Protein AF-A0A937T3R6-F1 (afdb_monomer)

Radius of gyration: 30.83 Å; Cα contacts (8 Å, |Δi|>4): 2097; chains: 1; bounding box: 96×76×96 Å

Secondary structure (DSSP, 8-state):
----SSSHHHHHHHHHHHHHTTT-SSPPPPHHHHHHHHHHHHHHHSPPPPSSHHHHHHHHHHHHHHHHHHHTPPP-PPPBEEEEEEEEETTEEEEEEEEEEETTEEEEEEEEEESS-SSPEEEEEE---SS--TTSHHHHHHHHHHHHTT-EEEEEPPTTSTTT---HHHHHHHHHHTT--HHHHHHHHHHHHHHHHTT-TTEEEEEEEEEEETHHHHHHHHHHHH-TT---EEEES----HHHHHHHHHTT-S-S-GGG--TTGGGT--HHHHHHTTTTS-EEEE----SSSS-TTHHHHHHHHHHHHHHHTT-GGGEEE------S-SGGGHHHHHHHIIIIIHHHSPP--PPPPP-B---S--B--HHHHHHHHHHHHHHHSPP--SSHHHHHHHHHHHHHHHHHHHTGGG--PPPPEEEEEEEETTEEEEEEEEEEETTEEEEEEEEEESS--SSPEEEEEEE-SSS-TTT-HHHHHHHHHHHHTT-EEEEE--TTT---SS--GGGTTSPPS-THHHHHHHHHHHHTT--HHHHHHHHHHHHHHHHHH-TTEEEEEEEEEEETHHHHHHHHHHHH-TT---EEEES---HHHIIIIIGGG--S--S--S--TTHHHH--HHHHHHTTTTS-EEEE--SSSS-HHHHHHHHHHHHHHHHHTT-GGGEEEE-S-S-SHHHHHSS-TTTHHHHHHHHHHHSPPPPPTTEEE-TT-----SB-----S-EEEEEEETTEE-BPPSSSEEEEEEEEEE-SGGGGTT-EEEEEEEEEETTEEEEEEEEPPEE--SSEEEEEE--EEEE--EE-TTEEEEEESB-TTS-B-S--S-EEEEEEEEEEEEESSS-SS-----TT-EEEEEEEEEEEESEEEEEEE------

Sequence (887 aa):
MMFRKTCLASCVATVFVAVVNASYGQEPQTVFDYLAGRAAGMSAALPAVPDTVDAWEKQRTELVGELGTALGLPEREPMKAAVTYTKQDGDLVIEEVAYLWAGQTYASATVIRAKQTEGRQPAIVMPSGKLGHYTFLPYRKFVDSMAGQGITVLFIDDPRTGRRQAPDAGLYAAASAAGISPAGIQVFDALRALDYLLTRADVDPGKIGIAGLGAGALESYMAAALEPRFQFVVAVGGTTTYACLTRAAAAGEAPEDPAAFVAGILEFTDMDRVAACLAPRPVFIAGRAGVGEWAVDGFDHVLRTMKAAYGLHDAADRICQVPDGQSDDMTPHIPEITQWIEASVLPSLKSSDAAPAECCEVEEEPDFSILGYVQRRIADQTASLPVEPTSQTEWQAQRDETIKWLRSSYGVDGMTPPPDEVVEAIEGEGLVTERIALGIDADFRCPALLVRPAQTSQTKHAGVVLSHDDRQCAASAKIVEVTRRLATAGYWVIVPDHASVHAQSLQPLANAERPSFYGDEAAKLYGPADVVGLSPLALRVAENLAAFRHLAARPEIDAGKIVASGLGIGGVDACLAALLEDRIAGVASVDATTMRDWALNAAPGELRFFHLMPYLPSLATKTDLDCLYGALAPRPLLAVRLKDGWPRSGFEQLTTTASAIYKLQQAENALLALGPRDVTEELESATPDGVQKQLIAAARPLLPTPPQPGIVGNLEGIKSRATADSASGLIWIVAEMEGYEQEFVDGGYRLESWSFFNDNGDAQKGRLITPLLLRKQDDKYELTGVGTTRTNDGTGVQSFDFEPVQGTDTVDEGYFFGWHTGDLEGNRNPGVAEFEDAPDALMIILTADGQMTGQNPKIGDTYRIQSQYRRRYSVMAVSRKQQNQSR

Structure (mmCIF, N/CA/C/O backbone):
data_AF-A0A937T3R6-F1
#
_entry.id   AF-A0A937T3R6-F1
#
loop_
_atom_site.group_PDB
_atom_site.id
_atom_site.type_symbol
_atom_site.label_atom_id
_atom_site.label_alt_id
_atom_site.label_comp_id
_atom_site.label_asym_id
_atom_site.label_entity_id
_atom_site.label_seq_id
_atom_site.pdbx_PDB_ins_code
_atom_site.Cartn_x
_atom_site.Cartn_y
_atom_site.Cartn_z
_atom_site.occupancy
_atom_site.B_iso_or_equiv
_atom_site.auth_seq_id
_atom_site.auth_comp_id
_atom_site.auth_asym_id
_atom_site.auth_atom_id
_atom_site.pdbx_PDB_model_num
ATOM 1 N N . MET A 1 1 ? -1.499 42.780 -55.177 1.00 34.16 1 MET A N 1
ATOM 2 C CA . MET A 1 1 ? -0.570 41.697 -54.780 1.00 34.16 1 MET A CA 1
ATOM 3 C C . MET A 1 1 ? -0.384 41.836 -53.271 1.00 34.16 1 MET A C 1
ATOM 5 O O . MET A 1 1 ? -0.204 42.965 -52.849 1.00 34.16 1 MET A O 1
ATOM 9 N N . MET A 1 2 ? -0.500 40.743 -52.505 1.00 30.36 2 MET A N 1
ATOM 10 C CA . MET A 1 2 ? -0.669 40.650 -51.032 1.00 30.36 2 MET A CA 1
ATOM 11 C C . MET A 1 2 ? -2.086 40.905 -50.488 1.00 30.36 2 MET A C 1
ATOM 13 O O . MET A 1 2 ? -2.561 42.029 -50.494 1.00 30.36 2 MET A O 1
ATOM 17 N N . PHE A 1 3 ? -2.717 39.801 -50.062 1.00 25.73 3 PHE A N 1
ATOM 18 C CA . PHE A 1 3 ? -3.813 39.586 -49.091 1.00 25.73 3 PHE A CA 1
ATOM 19 C C . PHE A 1 3 ? -4.658 38.391 -49.564 1.00 25.73 3 PHE A C 1
ATOM 21 O O . PHE A 1 3 ? -5.663 38.567 -50.243 1.00 25.73 3 PHE A O 1
ATOM 28 N N . ARG A 1 4 ? -4.182 37.165 -49.281 1.00 25.78 4 ARG A N 1
ATOM 29 C CA . ARG A 1 4 ? -4.919 35.876 -49.325 1.00 25.78 4 ARG A CA 1
ATOM 30 C C . ARG A 1 4 ? -3.948 34.719 -49.021 1.00 25.78 4 ARG A C 1
ATOM 32 O O . ARG A 1 4 ? -3.501 34.059 -49.949 1.00 25.78 4 ARG A O 1
ATOM 39 N N . LYS A 1 5 ? -3.575 34.491 -47.753 1.00 27.11 5 LYS A N 1
ATOM 40 C CA . LYS A 1 5 ? -2.931 33.224 -47.312 1.00 27.11 5 LYS A CA 1
ATOM 41 C C . LYS A 1 5 ? -3.195 32.801 -45.850 1.00 27.11 5 LYS A C 1
ATOM 43 O O . LYS A 1 5 ? -2.689 31.764 -45.453 1.00 27.11 5 LYS A O 1
ATOM 48 N N . THR A 1 6 ? -4.027 33.501 -45.072 1.00 28.77 6 THR A N 1
ATOM 49 C CA . THR A 1 6 ? -4.143 33.246 -43.616 1.00 28.77 6 THR A CA 1
ATOM 50 C C . THR A 1 6 ? -5.445 32.601 -43.116 1.00 28.77 6 THR A C 1
ATOM 52 O O . THR A 1 6 ? -5.570 32.399 -41.918 1.00 28.77 6 THR A O 1
ATOM 55 N N . CYS A 1 7 ? -6.395 32.207 -43.975 1.00 25.67 7 CYS A N 1
ATOM 56 C CA . CYS A 1 7 ? -7.674 31.626 -43.505 1.00 25.67 7 CYS A CA 1
ATOM 57 C C . CYS A 1 7 ? -7.872 30.118 -43.743 1.00 25.67 7 CYS A C 1
ATOM 59 O O . CYS A 1 7 ? -8.909 29.601 -43.349 1.00 25.67 7 CYS A O 1
ATOM 61 N N . LEU A 1 8 ? -6.923 29.386 -44.343 1.00 25.42 8 LEU A N 1
ATOM 62 C CA . LEU A 1 8 ? -7.117 27.945 -44.600 1.00 25.42 8 LEU A CA 1
ATOM 63 C C . LEU A 1 8 ? -6.536 27.017 -43.514 1.00 25.42 8 LEU A C 1
ATOM 65 O O . LEU A 1 8 ? -6.979 25.882 -43.407 1.00 25.42 8 LEU A O 1
ATOM 69 N N . ALA A 1 9 ? -5.601 27.490 -42.681 1.00 28.92 9 ALA A N 1
ATOM 70 C CA . ALA A 1 9 ? -4.973 26.667 -41.637 1.00 28.92 9 ALA A CA 1
ATOM 71 C C . ALA A 1 9 ? -5.830 26.530 -40.361 1.00 28.92 9 ALA A C 1
ATOM 73 O O . ALA A 1 9 ? -5.747 25.521 -39.672 1.00 28.92 9 ALA A O 1
ATOM 74 N N . SER A 1 10 ? -6.701 27.504 -40.071 1.00 26.64 10 SER A N 1
ATOM 75 C CA . SER A 1 10 ? -7.552 27.471 -38.871 1.00 26.64 10 SER A CA 1
ATOM 76 C C . SER A 1 10 ? -8.824 26.631 -39.067 1.00 26.64 10 SER A C 1
ATOM 78 O O . SER A 1 10 ? -9.236 25.943 -38.144 1.00 26.64 10 SER A O 1
ATOM 80 N N . CYS A 1 11 ? -9.400 26.576 -40.275 1.00 24.67 11 CYS A N 1
ATOM 81 C CA . CYS A 1 11 ? -10.606 25.772 -40.530 1.00 24.67 11 CYS A CA 1
ATOM 82 C C . CYS A 1 11 ? -10.344 24.259 -40.646 1.00 24.67 11 CYS A C 1
ATOM 84 O O . CYS A 1 11 ? -11.241 23.477 -40.349 1.00 24.67 11 CYS A O 1
ATOM 86 N N . VAL A 1 12 ? -9.137 23.829 -41.037 1.00 30.02 12 VAL A N 1
ATOM 87 C CA . VAL A 1 12 ? -8.791 22.394 -41.086 1.00 30.02 12 VAL A CA 1
ATOM 88 C C . VAL A 1 12 ? -8.566 21.837 -39.675 1.00 30.02 12 VAL A C 1
ATOM 90 O O . VAL A 1 12 ? -9.001 20.725 -39.406 1.00 30.02 12 VAL A O 1
ATOM 93 N N . ALA A 1 13 ? -8.017 22.634 -38.749 1.00 30.48 13 ALA A N 1
ATOM 94 C CA . ALA A 1 13 ? -7.857 22.245 -37.345 1.00 30.48 13 ALA A CA 1
ATOM 95 C C . ALA A 1 13 ? -9.205 22.126 -36.603 1.00 30.48 13 ALA A C 1
ATOM 97 O O . ALA A 1 13 ? -9.417 21.170 -35.865 1.00 30.48 13 ALA A O 1
ATOM 98 N N . THR A 1 14 ? -10.158 23.037 -36.837 1.00 28.31 14 THR A N 1
ATOM 99 C CA . THR A 1 14 ? -11.464 22.999 -36.148 1.00 28.31 14 THR A CA 1
ATOM 100 C C . THR A 1 14 ? -12.405 21.920 -36.697 1.00 28.31 14 THR A C 1
ATOM 102 O O . THR A 1 14 ? -13.204 21.369 -35.946 1.00 28.31 14 THR A O 1
ATOM 105 N N . VAL A 1 15 ? -12.302 21.567 -37.986 1.00 27.59 15 VAL A N 1
ATOM 106 C CA . VAL A 1 15 ? -13.093 20.469 -38.573 1.00 27.59 15 VAL A CA 1
ATOM 107 C C . VAL A 1 15 ? -12.500 19.095 -38.223 1.00 27.59 15 VAL A C 1
ATOM 109 O O . VAL A 1 15 ? -13.265 18.156 -38.033 1.00 27.59 15 VAL A O 1
ATOM 112 N N . PHE A 1 16 ? -11.178 18.964 -38.033 1.00 30.75 16 PHE A N 1
ATOM 113 C CA . PHE A 1 16 ? -10.564 17.698 -37.593 1.00 30.75 16 PHE A CA 1
ATOM 114 C C . PHE A 1 16 ? -10.874 17.346 -36.130 1.00 30.75 16 PHE A C 1
ATOM 116 O O . PHE A 1 16 ? -11.165 16.187 -35.845 1.00 30.75 16 PHE A O 1
ATOM 123 N N . VAL A 1 17 ? -10.919 18.332 -35.223 1.00 30.70 17 VAL A N 1
ATOM 124 C CA . VAL A 1 17 ? -11.336 18.112 -33.820 1.00 30.70 17 VAL A CA 1
ATOM 125 C C . VAL A 1 17 ? -12.789 17.616 -33.738 1.00 30.70 17 VAL A C 1
ATOM 127 O O . VAL A 1 17 ? -13.115 16.776 -32.906 1.00 30.70 17 VAL A O 1
ATOM 130 N N . ALA A 1 18 ? -13.660 18.065 -34.647 1.00 26.59 18 ALA A N 1
ATOM 131 C CA . ALA A 1 18 ? -15.056 17.631 -34.687 1.00 26.59 18 ALA A CA 1
ATOM 132 C C . ALA A 1 18 ? -15.260 16.235 -35.313 1.00 26.59 18 ALA A C 1
ATOM 134 O O . ALA A 1 18 ? -16.222 15.555 -34.966 1.00 26.59 18 ALA A O 1
ATOM 135 N N . VAL A 1 19 ? -14.379 15.797 -36.223 1.00 29.03 19 VAL A N 1
ATOM 136 C CA . VAL A 1 19 ? -14.501 14.489 -36.897 1.00 29.03 19 VAL A CA 1
ATOM 137 C C . VAL A 1 19 ? -13.912 13.353 -36.053 1.00 29.03 19 VAL A C 1
ATOM 139 O O . VAL A 1 19 ? -14.468 12.260 -36.073 1.00 29.03 19 VAL A O 1
ATOM 142 N N . VAL A 1 20 ? -12.876 13.606 -35.244 1.00 33.78 20 VAL A N 1
ATOM 143 C CA . VAL A 1 20 ? -12.335 12.604 -34.299 1.00 33.78 20 VAL A CA 1
ATOM 144 C C . VAL A 1 20 ? -13.281 12.384 -33.108 1.00 33.78 20 VAL A C 1
ATOM 146 O O . VAL A 1 20 ? -13.500 11.242 -32.705 1.00 33.78 20 VAL A O 1
ATOM 149 N N . ASN A 1 21 ? -13.956 13.438 -32.632 1.00 29.45 21 ASN A N 1
ATOM 150 C CA . ASN A 1 21 ? -15.008 13.316 -31.612 1.00 29.45 21 ASN A CA 1
ATOM 151 C C . ASN A 1 21 ? -16.275 12.590 -32.110 1.00 29.45 21 ASN A C 1
ATOM 153 O O . ASN A 1 21 ? -17.098 12.187 -31.298 1.00 29.45 21 ASN A O 1
ATOM 157 N N . ALA A 1 22 ? -16.468 12.420 -33.424 1.00 28.36 22 ALA A N 1
ATOM 158 C CA . ALA A 1 22 ? -17.674 11.796 -33.978 1.00 28.36 22 ALA A CA 1
ATOM 159 C C . ALA A 1 22 ? -17.598 10.257 -34.067 1.00 28.36 22 ALA A C 1
ATOM 161 O O . ALA A 1 22 ? -18.633 9.609 -34.218 1.00 28.36 22 ALA A O 1
ATOM 162 N N . SER A 1 23 ? -16.402 9.667 -33.969 1.00 33.81 23 SER A N 1
ATOM 163 C CA . SER A 1 23 ? -16.189 8.208 -33.931 1.00 33.81 23 SER A CA 1
ATOM 164 C C . SER A 1 23 ? -16.153 7.625 -32.513 1.00 33.81 23 SER A C 1
ATOM 166 O O . SER A 1 23 ? -16.291 6.414 -32.355 1.00 33.81 23 SER A O 1
ATOM 168 N N . TYR A 1 24 ? -16.039 8.477 -31.493 1.00 37.44 24 TYR A N 1
ATOM 169 C CA . TYR A 1 24 ? -16.067 8.105 -30.082 1.00 37.44 24 TYR A CA 1
ATOM 170 C C . TYR A 1 24 ? -17.354 8.630 -29.443 1.00 37.44 24 TYR A C 1
ATOM 172 O O . TYR A 1 24 ? -17.482 9.805 -29.122 1.00 37.44 24 TYR A O 1
ATOM 180 N N . GLY A 1 25 ? -18.344 7.752 -29.279 1.00 32.34 25 GLY A N 1
ATOM 181 C CA . GLY A 1 25 ? -19.616 8.093 -28.632 1.00 32.34 25 GLY A CA 1
ATOM 182 C C . GLY A 1 25 ? -19.534 8.297 -27.111 1.00 32.34 25 GLY A C 1
ATOM 183 O O . GLY A 1 25 ? -20.575 8.522 -26.498 1.00 32.34 25 GLY A O 1
ATOM 184 N N . GLN A 1 26 ? -18.349 8.196 -26.499 1.00 40.09 26 GLN A N 1
ATOM 185 C CA . GLN A 1 26 ? -18.110 8.414 -25.069 1.00 40.09 26 GLN A CA 1
ATOM 186 C C . GLN A 1 26 ? -16.779 9.148 -24.853 1.00 40.09 26 GLN A C 1
ATOM 188 O O . GLN A 1 26 ? -15.839 8.958 -25.625 1.00 40.09 26 GLN A O 1
ATOM 193 N N . GLU A 1 27 ? -16.722 10.011 -23.833 1.00 45.97 27 GLU A N 1
ATOM 194 C CA . GLU A 1 27 ? -15.490 10.687 -23.402 1.00 45.97 27 GLU A CA 1
ATOM 195 C C . GLU A 1 27 ? -14.392 9.662 -23.029 1.00 45.97 27 GLU A C 1
ATOM 197 O O . GLU A 1 27 ? -14.725 8.543 -22.630 1.00 45.97 27 GLU A O 1
ATOM 202 N N . PRO A 1 28 ? -13.091 10.001 -23.155 1.00 51.44 28 PRO A N 1
ATOM 203 C CA . PRO A 1 28 ? -12.008 9.091 -22.781 1.00 51.44 28 PRO A CA 1
ATOM 204 C C . PRO A 1 28 ? -12.087 8.735 -21.288 1.00 51.44 28 PRO A C 1
ATOM 206 O O . PRO A 1 28 ? -12.054 9.637 -20.452 1.00 51.44 28 PRO A O 1
ATOM 209 N N . GLN A 1 29 ? -12.158 7.442 -20.956 1.00 64.81 29 GLN A N 1
ATOM 210 C CA . GLN A 1 29 ? -12.170 6.969 -19.566 1.00 64.81 29 GLN A CA 1
ATOM 211 C C . GLN A 1 29 ? -10.782 7.110 -18.924 1.00 64.81 29 GLN A C 1
ATOM 213 O O . GLN A 1 29 ? -9.768 6.708 -19.500 1.00 64.81 29 GLN A O 1
ATOM 218 N N . THR A 1 30 ? -10.724 7.687 -17.726 1.00 79.19 30 THR A N 1
ATOM 219 C CA . THR A 1 30 ? -9.518 7.722 -16.887 1.00 79.19 30 THR A CA 1
ATOM 220 C C . THR A 1 30 ? -9.286 6.375 -16.199 1.00 79.19 30 THR A C 1
ATOM 222 O O . THR A 1 30 ? -10.176 5.524 -16.149 1.00 79.19 30 THR A O 1
ATOM 225 N N . VAL A 1 31 ? -8.103 6.174 -15.606 1.00 82.12 31 VAL A N 1
ATOM 226 C CA . VAL A 1 31 ? -7.866 4.997 -14.745 1.00 82.12 31 VAL A CA 1
ATOM 227 C C . VAL A 1 31 ? -8.864 4.931 -13.585 1.00 82.12 31 VAL A C 1
ATOM 229 O O . VAL A 1 31 ? -9.306 3.847 -13.215 1.00 82.12 31 VAL A O 1
ATOM 232 N N . PHE A 1 32 ? -9.289 6.079 -13.053 1.00 84.88 32 PHE A N 1
ATOM 233 C CA . PHE A 1 32 ? -10.283 6.119 -11.987 1.00 84.88 32 PHE A CA 1
ATOM 234 C C . PHE A 1 32 ? -11.674 5.710 -12.469 1.00 84.88 32 PHE A C 1
ATOM 236 O O . PHE A 1 32 ? -12.356 4.982 -11.753 1.00 84.88 32 PHE A O 1
ATOM 243 N N . ASP A 1 33 ? -12.082 6.111 -13.678 1.00 85.25 33 ASP A N 1
ATOM 244 C CA . ASP A 1 33 ? -13.352 5.669 -14.272 1.00 85.25 33 ASP A CA 1
ATOM 245 C C . ASP A 1 33 ? -13.367 4.150 -14.468 1.00 85.25 33 ASP A C 1
ATOM 247 O O . ASP A 1 33 ? -14.352 3.484 -14.141 1.00 85.25 33 ASP A O 1
ATOM 251 N N . TYR A 1 34 ? -12.245 3.593 -14.933 1.00 87.19 34 TYR A N 1
ATOM 252 C CA . TYR A 1 34 ? -12.070 2.150 -15.074 1.00 87.19 34 TYR A CA 1
ATOM 253 C C . TYR A 1 34 ? -12.182 1.425 -13.724 1.00 87.19 34 TYR A C 1
ATOM 255 O O . TYR A 1 34 ? -12.971 0.484 -13.587 1.00 87.19 34 TYR A O 1
ATOM 263 N N . LEU A 1 35 ? -11.451 1.883 -12.701 1.00 89.19 35 LEU A N 1
ATOM 264 C CA . LEU A 1 35 ? -11.515 1.302 -11.357 1.00 89.19 35 LEU A CA 1
ATOM 265 C C . LEU A 1 35 ? -12.920 1.434 -10.753 1.00 89.19 35 LEU A C 1
ATOM 267 O O . LEU A 1 35 ? -13.420 0.479 -10.160 1.00 89.19 35 LEU A O 1
ATOM 271 N N . ALA A 1 36 ? -13.597 2.569 -10.953 1.00 89.94 36 ALA A N 1
ATOM 272 C CA . ALA A 1 36 ? -14.969 2.795 -10.503 1.00 89.94 36 ALA A CA 1
ATOM 273 C C . ALA A 1 36 ? -15.968 1.843 -11.176 1.00 89.94 36 ALA A C 1
ATOM 275 O O . ALA A 1 36 ? -16.817 1.262 -10.493 1.00 89.94 36 ALA A O 1
ATOM 276 N N . GLY A 1 37 ? -15.854 1.641 -12.492 1.00 90.69 37 GLY A N 1
ATOM 277 C CA . GLY A 1 37 ? -16.663 0.673 -13.234 1.00 90.69 37 GLY A CA 1
ATOM 278 C C . GLY A 1 37 ? -16.458 -0.754 -12.723 1.00 90.69 37 GLY A C 1
ATOM 279 O O . GLY A 1 37 ? -17.429 -1.466 -12.451 1.00 90.69 37 GLY A O 1
ATOM 280 N N . ARG A 1 38 ? -15.197 -1.144 -12.496 1.00 91.31 38 ARG A N 1
ATOM 281 C CA . ARG A 1 38 ? -14.837 -2.452 -11.936 1.00 91.31 38 ARG A CA 1
ATOM 282 C C . ARG A 1 38 ? -15.390 -2.641 -10.522 1.00 91.31 38 ARG A C 1
ATOM 284 O O . ARG A 1 38 ? -16.037 -3.652 -10.258 1.00 91.31 38 ARG A O 1
ATOM 291 N N . ALA A 1 39 ? -15.217 -1.654 -9.643 1.00 93.75 39 ALA A N 1
ATOM 292 C CA . ALA A 1 39 ? -15.719 -1.689 -8.271 1.00 93.75 39 ALA A CA 1
ATOM 293 C C . ALA A 1 39 ? -17.248 -1.810 -8.216 1.00 93.75 39 ALA A C 1
ATOM 295 O O . ALA A 1 39 ? -17.782 -2.606 -7.443 1.00 93.75 39 ALA A O 1
ATOM 296 N N . ALA A 1 40 ? -17.960 -1.071 -9.073 1.00 93.75 40 ALA A N 1
ATOM 297 C CA . ALA A 1 40 ? -19.410 -1.173 -9.191 1.00 93.75 40 ALA A CA 1
ATOM 298 C C . ALA A 1 40 ? -19.854 -2.572 -9.652 1.00 93.75 40 ALA A C 1
ATOM 300 O O . ALA A 1 40 ? -20.796 -3.128 -9.087 1.00 93.75 40 ALA A O 1
ATOM 301 N N . GLY A 1 41 ? -19.164 -3.156 -10.637 1.00 94.06 41 GLY A N 1
ATOM 302 C CA . GLY A 1 41 ? -19.430 -4.515 -11.113 1.00 94.06 41 GLY A CA 1
ATOM 303 C C . GLY A 1 41 ? -19.202 -5.580 -10.038 1.00 94.06 41 GLY A C 1
ATOM 304 O O . GLY A 1 41 ? -20.063 -6.436 -9.835 1.00 94.06 41 GLY A O 1
ATOM 305 N N . MET A 1 42 ? -18.082 -5.497 -9.312 1.00 95.38 42 MET A N 1
ATOM 306 C CA . MET A 1 42 ? -17.746 -6.424 -8.224 1.00 95.38 42 MET A CA 1
ATOM 307 C C . MET A 1 42 ? -18.749 -6.322 -7.071 1.00 95.38 42 MET A C 1
ATOM 309 O O . MET A 1 42 ? -19.342 -7.328 -6.689 1.00 95.38 42 MET A O 1
ATOM 313 N N . SER A 1 43 ? -19.034 -5.109 -6.588 1.00 95.62 43 SER A N 1
ATOM 314 C CA . SER A 1 43 ? -19.990 -4.883 -5.494 1.00 95.62 43 SER A CA 1
ATOM 315 C C . SER A 1 43 ? -21.410 -5.354 -5.846 1.00 95.62 43 SER A C 1
ATOM 317 O O . SER A 1 43 ? -22.104 -5.943 -5.015 1.00 95.62 43 SER A O 1
ATOM 319 N N . ALA A 1 44 ? -21.834 -5.193 -7.106 1.00 94.62 44 ALA A N 1
ATOM 320 C CA . ALA A 1 44 ? -23.122 -5.697 -7.587 1.00 94.62 44 ALA A CA 1
ATOM 321 C C . ALA A 1 44 ? -23.199 -7.234 -7.669 1.00 94.62 44 ALA A C 1
ATOM 323 O O . ALA A 1 44 ? -24.297 -7.788 -7.587 1.00 94.62 44 ALA A O 1
ATOM 324 N N . ALA A 1 45 ? -22.065 -7.923 -7.830 1.00 96.56 45 ALA A N 1
ATOM 325 C CA . ALA A 1 45 ? -21.992 -9.383 -7.892 1.00 96.56 45 ALA A CA 1
ATOM 326 C C . ALA A 1 45 ? -21.981 -10.056 -6.505 1.00 96.56 45 ALA A C 1
ATOM 328 O O . ALA A 1 45 ? -22.185 -11.268 -6.413 1.00 96.56 45 ALA A O 1
ATOM 329 N N . LEU A 1 46 ? -21.771 -9.288 -5.431 1.00 96.19 46 LEU A N 1
ATOM 330 C CA . LEU A 1 46 ? -21.723 -9.807 -4.066 1.00 96.19 46 LEU A CA 1
ATOM 331 C C . LEU A 1 46 ? -23.074 -10.403 -3.624 1.00 96.19 46 LEU A C 1
ATOM 333 O O . LEU A 1 46 ? -24.131 -9.809 -3.874 1.00 96.19 46 LEU A O 1
ATOM 337 N N . PRO A 1 47 ? -23.077 -11.520 -2.873 1.00 93.50 47 PRO A N 1
ATOM 338 C CA . PRO A 1 47 ? -24.308 -12.159 -2.409 1.00 93.50 47 PRO A CA 1
ATOM 339 C C . PRO A 1 47 ? -25.133 -11.211 -1.531 1.00 93.50 47 PRO A C 1
ATOM 341 O O . PRO A 1 47 ? -24.594 -10.544 -0.649 1.00 93.50 47 PRO A O 1
ATOM 344 N N . ALA A 1 48 ? -26.443 -11.124 -1.765 1.00 94.50 48 ALA A N 1
ATOM 345 C CA . ALA A 1 48 ? -27.348 -10.335 -0.926 1.00 94.50 48 ALA A CA 1
ATOM 346 C C . ALA A 1 48 ? -27.492 -10.941 0.485 1.00 94.50 48 ALA A C 1
ATOM 348 O O . ALA A 1 48 ? -27.156 -12.105 0.701 1.00 94.50 48 ALA A O 1
ATOM 349 N N . VAL A 1 49 ? -28.027 -10.162 1.434 1.00 96.06 49 VAL A N 1
ATOM 350 C CA . VAL A 1 49 ? -28.433 -10.685 2.750 1.00 96.06 49 VAL A CA 1
ATOM 351 C C . VAL A 1 49 ? -29.542 -11.732 2.542 1.00 96.06 49 VAL A C 1
ATOM 353 O O . VAL A 1 49 ? -30.519 -11.427 1.854 1.00 96.06 49 VAL A O 1
ATOM 356 N N . PRO A 1 50 ? -29.413 -12.952 3.089 1.00 96.81 50 PRO A N 1
ATOM 357 C CA . PRO A 1 50 ? -30.372 -14.030 2.900 1.00 96.81 50 PRO A CA 1
ATOM 358 C C . PRO A 1 50 ? -31.631 -13.820 3.746 1.00 96.81 50 PRO A C 1
ATOM 360 O O . PRO A 1 50 ? -31.640 -13.064 4.710 1.00 96.81 50 PRO A O 1
ATOM 363 N N . ASP A 1 51 ? -32.685 -14.572 3.435 1.00 96.44 51 ASP A N 1
ATOM 364 C CA . ASP A 1 51 ? -34.008 -14.399 4.054 1.00 96.44 51 ASP A CA 1
ATOM 365 C C . ASP A 1 51 ? -34.166 -15.071 5.436 1.00 96.44 51 ASP A C 1
ATOM 367 O O . ASP A 1 51 ? -35.257 -15.074 6.007 1.00 96.44 51 ASP A O 1
ATOM 371 N N . THR A 1 52 ? -33.113 -15.696 5.981 1.00 97.38 52 THR A N 1
ATOM 372 C CA . THR A 1 52 ? -33.179 -16.431 7.260 1.00 97.38 52 THR A CA 1
ATOM 373 C C . THR A 1 52 ? -31.985 -16.122 8.153 1.00 97.38 52 THR A C 1
ATOM 375 O O . THR A 1 52 ? -30.872 -15.943 7.656 1.00 97.38 52 THR A O 1
ATOM 378 N N . VAL A 1 53 ? -32.207 -16.137 9.472 1.00 97.62 53 VAL A N 1
ATOM 379 C CA . VAL A 1 53 ? -31.158 -15.917 10.484 1.00 97.62 53 VAL A CA 1
ATOM 380 C C . VAL A 1 53 ? -30.010 -16.914 10.327 1.00 97.62 53 VAL A C 1
ATOM 382 O O . VAL A 1 53 ? -28.862 -16.496 10.258 1.00 97.62 53 VAL A O 1
ATOM 385 N N . ASP A 1 54 ? -30.297 -18.213 10.200 1.00 97.75 54 ASP A N 1
ATOM 386 C CA . ASP A 1 54 ? -29.253 -19.247 10.115 1.00 97.75 54 ASP A CA 1
ATOM 387 C C . ASP A 1 54 ? -28.344 -19.065 8.888 1.00 97.75 54 ASP A C 1
ATOM 389 O O . ASP A 1 54 ? -27.124 -19.209 8.979 1.00 97.75 54 ASP A O 1
ATOM 393 N N . ALA A 1 55 ? -28.925 -18.719 7.732 1.00 97.75 55 ALA A N 1
ATOM 394 C CA . ALA A 1 55 ? -28.148 -18.443 6.526 1.00 97.75 55 ALA A CA 1
ATOM 395 C C . ALA A 1 55 ? -27.312 -17.162 6.668 1.00 97.75 55 ALA A C 1
ATOM 397 O O . ALA A 1 55 ? -26.174 -17.122 6.200 1.00 97.75 55 ALA A O 1
ATOM 398 N N . TRP A 1 56 ? -27.854 -16.136 7.333 1.00 97.69 56 TRP A N 1
ATOM 399 C CA . TRP A 1 56 ? -27.138 -14.891 7.588 1.00 97.69 56 TRP A CA 1
ATOM 400 C C . TRP A 1 56 ? -25.973 -15.085 8.559 1.00 97.69 56 TRP A C 1
ATOM 402 O O . TRP A 1 56 ? -24.880 -14.610 8.283 1.00 97.69 56 TRP A O 1
ATOM 412 N N . GLU A 1 57 ? -26.149 -15.830 9.652 1.00 97.56 57 GLU A N 1
ATOM 413 C CA . GLU A 1 57 ? -25.062 -16.112 10.602 1.00 97.56 57 GLU A CA 1
ATOM 414 C C . GLU A 1 57 ? -23.930 -16.925 9.956 1.00 97.56 57 GLU A C 1
ATOM 416 O O . GLU A 1 57 ? -22.751 -16.700 10.247 1.00 97.56 57 GLU A O 1
ATOM 421 N N . LYS A 1 58 ? -24.265 -17.825 9.019 1.00 97.62 58 LYS A N 1
ATOM 422 C CA . LYS A 1 58 ? -23.263 -18.521 8.206 1.00 97.62 58 LYS A CA 1
ATOM 423 C C . LYS A 1 58 ? -22.477 -17.537 7.332 1.00 97.62 58 LYS A C 1
ATOM 425 O O . LYS A 1 58 ? -21.252 -17.517 7.412 1.00 97.62 58 LYS A O 1
ATOM 430 N N . GLN A 1 59 ? -23.173 -16.704 6.555 1.00 97.38 59 GLN A N 1
ATOM 431 C CA . GLN A 1 59 ? -22.536 -15.699 5.697 1.00 97.38 59 GLN A CA 1
ATOM 432 C C . GLN A 1 59 ? -21.700 -14.701 6.510 1.00 97.38 59 GLN A C 1
ATOM 434 O O . GLN A 1 59 ? -20.588 -14.370 6.118 1.00 97.38 59 GLN A O 1
ATOM 439 N N . ARG A 1 60 ? -22.205 -14.251 7.665 1.00 97.69 60 ARG A N 1
ATOM 440 C CA . ARG A 1 60 ? -21.495 -13.374 8.603 1.00 97.69 60 ARG A CA 1
ATOM 441 C C . ARG A 1 60 ? -20.182 -14.002 9.060 1.00 97.69 60 ARG A C 1
ATOM 443 O O . ARG A 1 60 ? -19.166 -13.321 9.082 1.00 97.69 60 ARG A O 1
ATOM 450 N N . THR A 1 61 ? -20.199 -15.282 9.429 1.00 97.69 61 THR A N 1
ATOM 451 C CA . THR A 1 61 ? -18.996 -15.989 9.896 1.00 97.69 61 THR A CA 1
ATOM 452 C C . THR A 1 61 ? -17.937 -16.079 8.797 1.00 97.69 61 THR A C 1
ATOM 454 O O . THR A 1 61 ? -16.765 -15.819 9.062 1.00 97.69 61 THR A O 1
ATOM 457 N N . GLU A 1 62 ? -18.347 -16.413 7.569 1.00 97.31 62 GLU A N 1
ATOM 458 C CA . GLU A 1 62 ? -17.462 -16.468 6.396 1.00 97.31 62 GLU A CA 1
ATOM 459 C C . GLU A 1 62 ? -16.859 -15.083 6.104 1.00 97.31 62 GLU A C 1
ATOM 461 O O . GLU A 1 62 ? -15.638 -14.935 6.098 1.00 97.31 62 GLU A O 1
ATOM 466 N N . LEU A 1 63 ? -17.707 -14.052 6.013 1.00 97.38 63 LEU A N 1
ATOM 467 C CA . LEU A 1 63 ? -17.304 -12.663 5.772 1.00 97.38 63 LEU A CA 1
ATOM 468 C C . LEU A 1 63 ? -16.320 -12.151 6.829 1.00 97.38 63 LEU A C 1
ATOM 470 O O . LEU A 1 63 ? -15.309 -11.550 6.483 1.00 97.38 63 LEU A O 1
ATOM 474 N N . VAL A 1 64 ? -16.593 -12.372 8.118 1.00 97.62 64 VAL A N 1
ATOM 475 C CA . VAL A 1 64 ? -15.721 -11.910 9.211 1.00 97.62 64 VAL A CA 1
ATOM 476 C C . VAL A 1 64 ? -14.361 -12.620 9.176 1.00 97.62 64 VAL A C 1
ATOM 478 O O . VAL A 1 64 ? -13.338 -11.987 9.442 1.00 97.62 64 VAL A O 1
ATOM 481 N N . GLY A 1 65 ? -14.326 -13.907 8.813 1.00 96.88 65 GLY A N 1
ATOM 482 C CA . GLY A 1 65 ? -13.077 -14.653 8.633 1.00 96.88 65 GLY A CA 1
ATOM 483 C C . GLY A 1 65 ? -12.233 -14.131 7.465 1.00 96.88 65 GLY A C 1
ATOM 484 O O . GLY A 1 65 ? -11.020 -13.940 7.605 1.00 96.88 65 GLY A O 1
ATOM 485 N N . GLU A 1 66 ? -12.872 -13.845 6.332 1.00 96.81 66 GLU A N 1
ATOM 486 C CA . GLU A 1 66 ? -12.213 -13.263 5.158 1.00 96.81 66 GLU A CA 1
ATOM 487 C C . GLU A 1 66 ? -11.760 -11.821 5.420 1.00 96.81 66 GLU A C 1
ATOM 489 O O . GLU A 1 66 ? -10.630 -11.473 5.085 1.00 96.81 66 GLU A O 1
ATOM 494 N N . LEU A 1 67 ? -12.559 -11.020 6.135 1.00 97.12 67 LEU A N 1
ATOM 495 C CA . LEU A 1 67 ? -12.184 -9.671 6.568 1.00 97.12 67 LEU A CA 1
ATOM 496 C C . LEU A 1 67 ? -10.938 -9.692 7.462 1.00 97.12 67 LEU A C 1
ATOM 498 O O . LEU A 1 67 ? -10.009 -8.918 7.238 1.00 97.12 67 LEU A O 1
ATOM 502 N N . GLY A 1 68 ? -10.878 -10.594 8.447 1.00 96.12 68 GLY A N 1
ATOM 503 C CA . GLY A 1 68 ? -9.694 -10.750 9.299 1.00 96.12 68 GLY A CA 1
ATOM 504 C C . GLY A 1 68 ? -8.441 -11.133 8.504 1.00 96.12 68 GLY A C 1
ATOM 505 O O . GLY A 1 68 ? -7.351 -10.636 8.794 1.00 96.12 68 GLY A O 1
ATOM 506 N N . THR A 1 69 ? -8.608 -11.959 7.467 1.00 93.88 69 THR A N 1
ATOM 507 C CA . THR A 1 69 ? -7.526 -12.362 6.555 1.00 93.88 69 THR A CA 1
ATOM 508 C C . THR A 1 69 ? -7.063 -11.195 5.682 1.00 93.88 69 THR A C 1
ATOM 510 O O . THR A 1 69 ? -5.864 -10.936 5.618 1.00 93.88 69 THR A O 1
ATOM 513 N N . ALA A 1 70 ? -7.990 -10.460 5.062 1.00 93.69 70 ALA A N 1
ATOM 514 C CA . ALA A 1 70 ? -7.692 -9.312 4.202 1.00 93.69 70 ALA A CA 1
ATOM 515 C C . ALA A 1 70 ? -6.997 -8.172 4.965 1.00 93.69 70 ALA A C 1
ATOM 517 O O . ALA A 1 70 ? -6.118 -7.500 4.428 1.00 93.69 70 ALA A O 1
ATOM 518 N N . LEU A 1 71 ? -7.346 -7.980 6.241 1.00 95.12 71 LEU A N 1
ATOM 519 C CA . LEU A 1 71 ? -6.707 -6.975 7.087 1.00 95.12 71 LEU A CA 1
ATOM 520 C C . LEU A 1 71 ? -5.289 -7.376 7.530 1.00 95.12 71 LEU A C 1
ATOM 522 O O . LEU A 1 71 ? -4.481 -6.491 7.813 1.00 95.12 71 LEU A O 1
ATOM 526 N N . GLY A 1 72 ? -4.976 -8.677 7.566 1.00 94.25 72 GLY A N 1
ATOM 527 C CA . GLY A 1 72 ? -3.653 -9.193 7.934 1.00 94.25 72 GLY A CA 1
ATOM 528 C C . GLY A 1 72 ? -3.324 -9.080 9.425 1.00 94.25 72 GLY A C 1
ATOM 529 O O . GLY A 1 72 ? -2.161 -8.929 9.794 1.00 94.25 72 GLY A O 1
ATOM 530 N N . LEU A 1 73 ? -4.341 -9.107 10.290 1.00 94.75 73 LEU A N 1
ATOM 531 C CA . LEU A 1 73 ? -4.204 -8.757 11.708 1.00 94.75 73 LEU A CA 1
ATOM 532 C C . LEU A 1 73 ? -3.140 -9.613 12.436 1.00 94.75 73 LEU A C 1
ATOM 534 O O . LEU A 1 73 ? -3.116 -10.836 12.262 1.00 94.75 73 LEU A O 1
ATOM 538 N N . PRO A 1 74 ? -2.286 -9.006 13.284 1.00 94.25 74 PRO A N 1
ATOM 539 C CA . PRO A 1 74 ? -1.380 -9.741 14.163 1.00 94.25 74 PRO A CA 1
ATOM 540 C C . PRO A 1 74 ? -2.104 -10.637 15.180 1.00 94.25 74 PRO A C 1
ATOM 542 O O . PRO A 1 74 ? -3.302 -10.498 15.440 1.00 94.25 74 PRO A O 1
ATOM 545 N N . GLU A 1 75 ? -1.348 -11.529 15.825 1.00 92.56 75 GLU A N 1
ATOM 546 C CA . GLU A 1 75 ? -1.841 -12.266 16.990 1.00 92.56 75 GLU A CA 1
ATOM 547 C C . GLU A 1 75 ? -2.009 -11.325 18.196 1.00 92.56 75 GLU A C 1
ATOM 549 O O . GLU A 1 75 ? -1.179 -10.448 18.443 1.00 92.56 75 GLU A O 1
ATOM 554 N N . ARG A 1 76 ? -3.090 -11.503 18.967 1.00 94.69 76 ARG A N 1
ATOM 555 C CA . ARG A 1 76 ? -3.338 -10.726 20.188 1.00 94.69 76 ARG A CA 1
ATOM 556 C C . ARG A 1 76 ? -2.604 -11.345 21.375 1.00 94.69 76 ARG A C 1
ATOM 558 O O . ARG A 1 76 ? -3.065 -12.319 21.965 1.00 94.69 76 ARG A O 1
ATOM 565 N N . GLU A 1 77 ? -1.486 -10.740 21.750 1.00 95.12 77 GLU A N 1
ATOM 566 C CA . GLU A 1 77 ? -0.688 -11.153 22.907 1.00 95.12 77 GLU A CA 1
ATOM 567 C C . GLU A 1 77 ? -1.310 -10.713 24.253 1.00 95.12 77 GLU A C 1
ATOM 569 O O . GLU A 1 77 ? -2.071 -9.728 24.298 1.00 95.12 77 GLU A O 1
ATOM 574 N N . PRO A 1 78 ? -0.967 -11.394 25.372 1.00 95.94 78 PRO A N 1
ATOM 575 C CA . PRO A 1 78 ? -1.350 -10.967 26.717 1.00 95.94 78 PRO A CA 1
ATOM 576 C C . PRO A 1 78 ? -1.045 -9.488 26.959 1.00 95.94 78 PRO A C 1
ATOM 578 O O . PRO A 1 78 ? 0.015 -8.986 26.582 1.00 95.94 78 PRO A O 1
ATOM 581 N N . MET A 1 79 ? -1.988 -8.775 27.574 1.00 97.06 79 MET A N 1
ATOM 582 C CA . MET A 1 79 ? -1.895 -7.325 27.686 1.00 97.06 79 MET A CA 1
ATOM 583 C C . MET A 1 79 ? -0.737 -6.907 28.600 1.00 97.06 79 MET A C 1
ATOM 585 O O . MET A 1 79 ? -0.613 -7.385 29.728 1.00 97.06 79 MET A O 1
ATOM 589 N N . LYS A 1 80 ? 0.082 -5.969 28.117 1.00 97.44 80 LYS A N 1
ATOM 590 C CA . LYS A 1 80 ? 1.020 -5.193 28.934 1.00 97.44 80 LYS A CA 1
ATOM 591 C C . LYS A 1 80 ? 0.680 -3.728 28.763 1.00 97.44 80 LYS A C 1
ATOM 593 O O . LYS A 1 80 ? 0.593 -3.281 27.622 1.00 97.44 80 LYS A O 1
ATOM 598 N N . ALA A 1 81 ? 0.503 -2.980 29.841 1.00 97.38 81 ALA A N 1
ATOM 599 C CA . ALA A 1 81 ? 0.153 -1.571 29.729 1.00 97.38 81 ALA A CA 1
ATOM 600 C C . ALA A 1 81 ? 0.677 -0.742 30.899 1.00 97.38 81 ALA A C 1
ATOM 602 O O . ALA A 1 81 ? 0.859 -1.240 32.008 1.00 97.38 81 ALA A O 1
ATOM 603 N N . ALA A 1 82 ? 0.904 0.541 30.640 1.00 95.50 82 ALA A N 1
ATOM 604 C CA . ALA A 1 82 ? 1.308 1.516 31.638 1.00 95.50 82 ALA A CA 1
ATOM 605 C C . ALA A 1 82 ? 0.604 2.853 31.401 1.00 95.50 82 ALA A C 1
ATOM 607 O O . ALA A 1 82 ? 0.491 3.327 30.269 1.00 95.50 82 ALA A O 1
ATOM 608 N N . VAL A 1 83 ? 0.175 3.487 32.492 1.00 95.88 83 VAL A N 1
ATOM 609 C CA . VAL A 1 83 ? -0.207 4.902 32.482 1.00 95.88 83 VAL A CA 1
ATOM 610 C C . VAL A 1 83 ? 1.083 5.709 32.568 1.00 95.88 83 VAL A C 1
ATOM 612 O O . VAL A 1 83 ? 1.782 5.680 33.578 1.00 95.88 83 VAL A O 1
ATOM 615 N N . THR A 1 84 ? 1.419 6.403 31.488 1.00 92.94 84 THR A N 1
ATOM 616 C CA . THR A 1 84 ? 2.680 7.145 31.349 1.00 92.94 84 THR A CA 1
ATOM 617 C C . THR A 1 84 ? 2.579 8.569 31.882 1.00 92.94 84 THR A C 1
ATOM 619 O O . THR A 1 84 ? 3.575 9.152 32.307 1.00 92.94 84 THR A O 1
ATOM 622 N N . TYR A 1 85 ? 1.375 9.139 31.878 1.00 93.88 85 TYR A N 1
ATOM 623 C CA . TYR A 1 85 ? 1.110 10.474 32.393 1.00 93.88 85 TYR A CA 1
ATOM 624 C C . TYR A 1 85 ? -0.334 10.578 32.878 1.00 93.88 85 TYR A C 1
ATOM 626 O O . TYR A 1 85 ? -1.232 9.936 32.339 1.00 93.88 85 TYR A O 1
ATOM 634 N N . THR A 1 86 ? -0.572 11.404 33.894 1.00 96.12 86 THR A N 1
ATOM 635 C CA . THR A 1 86 ? -1.924 11.724 34.359 1.00 96.12 86 THR A CA 1
ATOM 636 C C . THR A 1 86 ? -2.031 13.210 34.651 1.00 96.12 86 THR A C 1
ATOM 638 O O . THR A 1 86 ? -1.197 13.781 35.358 1.00 96.12 86 THR A O 1
ATOM 641 N N . LYS A 1 87 ? -3.101 13.828 34.158 1.00 95.31 87 LYS A N 1
ATOM 642 C CA . LYS A 1 87 ? -3.458 15.218 34.426 1.00 95.31 87 LYS A CA 1
ATOM 643 C C . LYS A 1 87 ? -4.923 15.325 34.831 1.00 95.31 87 LYS A C 1
ATOM 645 O O . LYS A 1 87 ? -5.780 14.609 34.327 1.00 95.31 87 LYS A O 1
ATOM 650 N N . GLN A 1 88 ? -5.203 16.262 35.730 1.00 93.81 88 GLN A N 1
ATOM 651 C CA . GLN A 1 88 ? -6.565 16.716 36.008 1.00 93.81 88 GLN A CA 1
ATOM 652 C C . GLN A 1 88 ? -6.850 17.985 35.200 1.00 93.81 88 GLN A C 1
ATOM 654 O O . GLN A 1 88 ? -6.029 18.906 35.186 1.00 93.81 88 GLN A O 1
ATOM 659 N N . ASP A 1 89 ? -8.003 18.027 34.544 1.00 90.44 89 ASP A N 1
ATOM 660 C CA . ASP A 1 89 ? -8.479 19.160 33.754 1.00 90.44 89 ASP A CA 1
ATOM 661 C C . ASP A 1 89 ? -9.949 19.429 34.106 1.00 90.44 89 ASP A C 1
ATOM 663 O O . ASP A 1 89 ? -10.859 18.754 33.629 1.00 90.44 89 ASP A O 1
ATOM 667 N N . GLY A 1 90 ? -10.174 20.357 35.041 1.00 91.19 90 GLY A N 1
ATOM 668 C CA . GLY A 1 90 ? -11.492 20.562 35.646 1.00 91.19 90 GLY A CA 1
ATOM 669 C C . GLY A 1 90 ? -12.001 19.303 36.359 1.00 91.19 90 GLY A C 1
ATOM 670 O O . GLY A 1 90 ? -11.339 18.783 37.262 1.00 91.19 90 GLY A O 1
ATOM 671 N N . ASP A 1 91 ? -13.172 18.823 35.936 1.00 92.75 91 ASP A N 1
ATOM 672 C CA . ASP A 1 91 ? -13.812 17.602 36.446 1.00 92.75 91 ASP A CA 1
ATOM 673 C C . ASP A 1 91 ? -13.403 16.332 35.676 1.00 92.75 91 ASP A C 1
ATOM 675 O O . ASP A 1 91 ? -13.881 15.239 35.988 1.00 92.75 91 ASP A O 1
ATOM 679 N N . LEU A 1 92 ? -12.494 16.452 34.703 1.00 95.44 92 LEU A N 1
ATOM 680 C CA . LEU A 1 92 ? -11.966 15.337 33.922 1.00 95.44 92 LEU A CA 1
ATOM 681 C C . LEU A 1 92 ? -10.560 14.933 34.388 1.00 95.44 92 LEU A C 1
ATOM 683 O O . LEU A 1 92 ? -9.759 15.740 34.873 1.00 95.44 92 LEU A O 1
ATOM 687 N N . VAL A 1 93 ? -10.254 13.653 34.210 1.00 96.25 93 VAL A N 1
ATOM 688 C CA . VAL A 1 93 ? -8.926 13.057 34.335 1.00 96.25 93 VAL A CA 1
ATOM 689 C C . VAL A 1 93 ? -8.505 12.583 32.951 1.00 96.25 93 VAL A C 1
ATOM 691 O O . VAL A 1 93 ? -9.258 11.878 32.283 1.00 96.25 93 VAL A O 1
ATOM 694 N N . ILE A 1 94 ? -7.307 12.991 32.544 1.00 95.81 94 ILE A N 1
ATOM 695 C CA . ILE A 1 94 ? -6.675 12.650 31.272 1.00 95.81 94 ILE A CA 1
ATOM 696 C C . ILE A 1 94 ? -5.451 11.792 31.595 1.00 95.81 94 ILE A C 1
ATOM 698 O O . ILE A 1 94 ? -4.564 12.230 32.333 1.00 95.81 94 ILE A O 1
ATOM 702 N N . GLU A 1 95 ? -5.419 10.569 31.081 1.00 96.56 95 GLU A N 1
ATOM 703 C CA . GLU A 1 95 ? -4.346 9.591 31.264 1.00 96.56 95 GLU A CA 1
ATOM 704 C C . GLU A 1 95 ? -3.728 9.263 29.904 1.00 96.56 95 GLU A C 1
ATOM 706 O O . GLU A 1 95 ? -4.422 8.755 29.030 1.00 96.56 95 GLU A O 1
ATOM 711 N N . GLU A 1 96 ? -2.430 9.502 29.728 1.00 94.62 96 GLU A N 1
ATOM 712 C CA . GLU A 1 96 ? -1.714 8.990 28.554 1.00 94.62 96 GLU A CA 1
ATOM 713 C C . GLU A 1 96 ? -1.275 7.563 28.841 1.00 94.62 96 GLU A C 1
ATOM 715 O O . GLU A 1 96 ? -0.586 7.305 29.836 1.00 94.62 96 GLU A O 1
ATOM 720 N N . VAL A 1 97 ? -1.643 6.633 27.972 1.00 95.50 97 VAL A N 1
ATOM 721 C CA . VAL A 1 97 ? -1.404 5.205 28.159 1.00 95.50 97 VAL A CA 1
ATOM 722 C C . VAL A 1 97 ? -0.560 4.647 27.024 1.00 95.50 97 VAL A C 1
ATOM 724 O O . VAL A 1 97 ? -0.696 5.037 25.866 1.00 95.50 97 VAL A O 1
ATOM 727 N N . ALA A 1 98 ? 0.314 3.712 27.376 1.00 96.12 98 ALA A N 1
ATOM 728 C CA . ALA A 1 98 ? 1.007 2.853 26.432 1.00 96.12 98 ALA A CA 1
ATOM 729 C C . ALA A 1 98 ? 0.552 1.419 26.686 1.00 96.12 98 ALA A C 1
ATOM 731 O O . ALA A 1 98 ? 0.580 0.968 27.834 1.00 96.12 98 ALA A O 1
ATOM 732 N N . TYR A 1 99 ? 0.140 0.702 25.646 1.00 96.81 99 TYR A N 1
ATOM 733 C CA . TYR A 1 99 ? -0.247 -0.705 25.755 1.00 96.81 99 TYR A CA 1
ATOM 734 C C . TYR A 1 99 ? 0.324 -1.532 24.606 1.00 96.81 99 TYR A C 1
ATOM 736 O O . TYR A 1 99 ? 0.512 -1.028 23.499 1.00 96.81 99 TYR A O 1
ATOM 744 N N . LEU A 1 100 ? 0.643 -2.797 24.891 1.00 97.25 100 LEU A N 1
ATOM 745 C CA . LEU A 1 100 ? 1.257 -3.712 23.938 1.00 97.25 100 LEU A CA 1
ATOM 746 C C . LEU A 1 100 ? 0.315 -3.891 22.752 1.00 97.25 100 LEU A C 1
ATOM 748 O O . LEU A 1 100 ? -0.792 -4.420 22.899 1.00 97.25 100 LEU A O 1
ATOM 752 N N . TRP A 1 101 ? 0.783 -3.468 21.587 1.00 96.31 101 TRP A N 1
ATOM 753 C CA . TRP A 1 101 ? 0.086 -3.625 20.327 1.00 96.31 101 TRP A CA 1
ATOM 754 C C . TRP A 1 101 ? 0.336 -5.040 19.793 1.00 96.31 101 TRP A C 1
ATOM 756 O O . TRP A 1 101 ? -0.561 -5.872 19.901 1.00 96.31 101 TRP A O 1
ATOM 766 N N . ALA A 1 102 ? 1.561 -5.339 19.339 1.00 95.81 102 ALA A N 1
ATOM 767 C CA . ALA A 1 102 ? 2.039 -6.678 18.961 1.00 95.81 102 ALA A CA 1
ATOM 768 C C . ALA A 1 102 ? 3.570 -6.704 18.804 1.00 95.81 102 ALA A C 1
ATOM 770 O O . ALA A 1 102 ? 4.182 -5.685 18.482 1.00 95.81 102 ALA A O 1
ATOM 771 N N . GLY A 1 103 ? 4.197 -7.871 18.969 1.00 91.00 103 GLY A N 1
ATOM 772 C CA . GLY A 1 103 ? 5.596 -8.131 18.617 1.00 91.00 103 GLY A CA 1
ATOM 773 C C . GLY A 1 103 ? 6.575 -7.145 19.253 1.00 91.00 103 GLY A C 1
ATOM 774 O O . GLY A 1 103 ? 7.474 -6.659 18.565 1.00 91.00 103 GLY A O 1
ATOM 775 N N . GLN A 1 104 ? 6.357 -6.831 20.538 1.00 91.06 104 GLN A N 1
ATOM 776 C CA . GLN A 1 104 ? 7.089 -5.842 21.355 1.00 91.06 104 GLN A CA 1
ATOM 777 C C . GLN A 1 104 ? 6.818 -4.361 21.031 1.00 91.06 104 GLN A C 1
ATOM 779 O O . GLN A 1 104 ? 7.318 -3.492 21.738 1.00 91.06 104 GLN A O 1
ATOM 784 N N . THR A 1 105 ? 5.998 -4.057 20.026 1.00 95.62 105 THR A N 1
ATOM 785 C CA . THR A 1 105 ? 5.579 -2.685 19.716 1.00 95.62 105 THR A CA 1
ATOM 786 C C . THR A 1 105 ? 4.331 -2.303 20.506 1.00 95.62 105 THR A C 1
ATOM 788 O O . THR A 1 105 ? 3.438 -3.121 20.730 1.00 95.62 105 THR A O 1
ATOM 791 N N . TYR A 1 106 ? 4.262 -1.043 20.920 1.00 95.88 106 TYR A N 1
ATOM 792 C CA . TYR A 1 106 ? 3.214 -0.447 21.736 1.00 95.88 106 TYR A CA 1
ATOM 793 C C . TYR A 1 106 ? 2.424 0.597 20.945 1.00 95.88 106 TYR A C 1
ATOM 795 O O . TYR A 1 106 ? 2.965 1.316 20.106 1.00 95.88 106 TYR A O 1
ATOM 803 N N . ALA A 1 107 ? 1.137 0.711 21.257 1.00 94.31 107 ALA A N 1
ATOM 804 C CA . ALA A 1 107 ? 0.305 1.825 20.827 1.00 94.31 107 ALA A CA 1
ATOM 805 C C . ALA A 1 107 ? 0.251 2.888 21.931 1.00 94.31 107 ALA A C 1
ATOM 807 O O . ALA A 1 107 ? 0.317 2.567 23.123 1.00 94.31 107 ALA A O 1
ATOM 808 N N . SER A 1 108 ? 0.123 4.150 21.524 1.00 92.69 108 SER A N 1
ATOM 809 C CA . SER A 1 108 ? -0.172 5.269 22.415 1.00 92.69 108 SER A CA 1
ATOM 810 C C . SER A 1 108 ? -1.636 5.682 22.281 1.00 92.69 108 SER A C 1
ATOM 812 O O . SER A 1 108 ? -2.228 5.613 21.201 1.00 92.69 108 SER A O 1
ATOM 814 N N . ALA A 1 109 ? -2.240 6.055 23.404 1.00 94.31 109 ALA A N 1
ATOM 815 C CA . ALA A 1 109 ? -3.615 6.524 23.459 1.00 94.31 109 ALA A CA 1
ATOM 816 C C . ALA A 1 109 ? -3.830 7.420 24.677 1.00 94.31 109 ALA A C 1
ATOM 818 O O . ALA A 1 109 ? -3.079 7.358 25.654 1.00 94.31 109 ALA A O 1
ATOM 819 N N . THR A 1 110 ? -4.933 8.156 24.662 1.00 95.06 110 THR A N 1
ATOM 820 C CA . THR A 1 110 ? -5.377 8.971 25.787 1.00 95.06 110 THR A CA 1
ATOM 821 C C . THR A 1 110 ? -6.697 8.437 26.329 1.00 95.06 110 THR A C 1
ATOM 823 O O . THR A 1 110 ? -7.674 8.290 25.595 1.00 95.06 110 THR A O 1
ATOM 826 N N . VAL A 1 111 ? -6.758 8.175 27.634 1.00 97.12 111 VAL A N 1
ATOM 827 C CA . VAL A 1 111 ? -7.996 7.863 28.355 1.00 97.12 111 VAL A CA 1
ATOM 828 C C . VAL A 1 111 ? -8.516 9.129 29.029 1.00 97.12 111 VAL A C 1
ATOM 830 O O . VAL A 1 111 ? -7.819 9.749 29.830 1.00 97.12 111 VAL A O 1
ATOM 833 N N . ILE A 1 112 ? -9.758 9.501 28.728 1.00 96.44 112 ILE A N 1
ATOM 834 C CA . ILE A 1 112 ? -10.458 10.646 29.305 1.00 96.44 112 ILE A CA 1
ATOM 835 C C . ILE A 1 112 ? -11.670 10.126 30.076 1.00 96.44 112 ILE A C 1
ATOM 837 O O . ILE A 1 112 ? -12.515 9.412 29.536 1.00 96.44 112 ILE A O 1
ATOM 841 N N . ARG A 1 113 ? -11.763 10.485 31.356 1.00 96.12 113 ARG A N 1
ATOM 842 C CA . ARG A 1 113 ? -12.837 10.038 32.256 1.00 96.12 113 ARG A CA 1
ATOM 843 C C . ARG A 1 113 ? -13.182 11.105 33.286 1.00 96.12 113 ARG A C 1
ATOM 845 O O . ARG A 1 113 ? -12.350 11.955 33.599 1.00 96.12 113 ARG A O 1
ATOM 852 N N . ALA A 1 114 ? -14.376 11.045 33.864 1.00 95.31 114 ALA A N 1
ATOM 853 C CA . ALA A 1 114 ? -14.729 11.900 34.994 1.00 95.31 114 ALA A CA 1
ATOM 854 C C . ALA A 1 114 ? -13.864 11.594 36.236 1.00 95.31 114 ALA A C 1
ATOM 856 O O . ALA A 1 114 ? -13.446 10.459 36.488 1.00 95.31 114 ALA A O 1
ATOM 857 N N . LYS A 1 115 ? -13.590 12.627 37.039 1.00 89.56 115 LYS A N 1
ATOM 858 C CA . LYS A 1 115 ? -12.741 12.553 38.239 1.00 89.56 115 LYS A CA 1
ATOM 859 C C . LYS A 1 115 ? -13.328 11.690 39.348 1.00 89.56 115 LYS A C 1
ATOM 861 O O . LYS A 1 115 ? -12.576 11.023 40.060 1.00 89.56 115 LYS A O 1
ATOM 866 N N . GLN A 1 116 ? -14.642 11.743 39.528 1.00 80.38 116 GLN A N 1
ATOM 867 C CA . GLN A 1 116 ? -15.358 10.947 40.515 1.00 80.38 116 GLN A CA 1
ATOM 868 C C . GLN A 1 116 ? -16.528 10.251 39.841 1.00 80.38 116 GLN A C 1
ATOM 870 O O . GLN A 1 116 ? -17.426 10.906 39.323 1.00 80.38 116 GLN A O 1
ATOM 875 N N . THR A 1 117 ? -16.515 8.926 39.883 1.00 76.88 117 THR A N 1
ATOM 876 C CA . THR A 1 117 ? -17.595 8.089 39.374 1.00 76.88 117 THR A CA 1
ATOM 877 C C . THR A 1 117 ? -17.876 6.975 40.373 1.00 76.88 117 THR A C 1
ATOM 879 O O . THR A 1 117 ? -16.950 6.418 40.967 1.00 76.88 117 THR A O 1
ATOM 882 N N . GLU A 1 118 ? -19.150 6.651 40.586 1.00 79.81 118 GLU A N 1
ATOM 883 C CA . GLU A 1 118 ? -19.535 5.498 41.400 1.00 79.81 118 GLU A CA 1
ATOM 884 C C . GLU A 1 118 ? -19.574 4.235 40.534 1.00 79.81 118 GLU A C 1
ATOM 886 O O . GLU A 1 118 ? -20.232 4.200 39.496 1.00 79.81 118 GLU A O 1
ATOM 891 N N . GLY A 1 119 ? -18.886 3.181 40.978 1.00 86.94 119 GLY A N 1
ATOM 892 C CA . GLY A 1 119 ? -18.872 1.889 40.292 1.00 86.94 119 GLY A CA 1
ATOM 893 C C . GLY A 1 119 ? -18.106 1.885 38.965 1.00 86.94 119 GLY A C 1
ATOM 894 O O . GLY A 1 119 ? -17.341 2.798 38.650 1.00 86.94 119 GLY A O 1
ATOM 895 N N . ARG A 1 120 ? -18.297 0.810 38.195 1.00 94.06 120 ARG A N 1
ATOM 896 C CA . ARG A 1 120 ? -17.700 0.622 36.866 1.00 94.06 120 ARG A CA 1
ATOM 897 C C . ARG A 1 120 ? -18.459 1.421 35.812 1.00 94.06 120 ARG A C 1
ATOM 899 O O . ARG A 1 120 ? -19.688 1.388 35.791 1.00 94.06 120 ARG A O 1
ATOM 906 N N . GLN A 1 121 ? -17.727 2.105 34.944 1.00 95.75 121 GLN A N 1
ATOM 907 C CA . GLN A 1 121 ? -18.286 3.005 33.940 1.00 95.75 121 GLN A CA 1
ATOM 908 C C . GLN A 1 121 ? -18.420 2.331 32.569 1.00 95.75 121 GLN A C 1
ATOM 910 O O . GLN A 1 121 ? -17.575 1.506 32.214 1.00 95.75 121 GLN A O 1
ATOM 915 N N . PRO A 1 122 ? -19.439 2.685 31.765 1.00 97.50 122 PRO A N 1
ATOM 916 C CA . PRO A 1 122 ? -19.416 2.383 30.337 1.00 97.50 122 PRO A CA 1
ATOM 917 C C . PRO A 1 122 ? -18.201 3.044 29.673 1.00 97.50 122 PRO A C 1
ATOM 919 O O . PRO A 1 122 ? -17.670 4.038 30.178 1.00 97.50 122 PRO A O 1
ATOM 922 N N . ALA A 1 123 ? -17.774 2.513 28.530 1.00 98.38 123 ALA A N 1
ATOM 923 C CA . ALA A 1 123 ? -16.634 3.063 27.811 1.00 98.38 123 ALA A CA 1
ATOM 924 C C . ALA A 1 123 ? -16.831 3.102 26.293 1.00 98.38 123 ALA A C 1
ATOM 926 O O . ALA A 1 123 ? -17.629 2.351 25.735 1.00 98.38 123 ALA A O 1
ATOM 927 N N . ILE A 1 124 ? -16.084 3.978 25.627 1.00 98.44 124 ILE A N 1
ATOM 928 C CA . ILE A 1 124 ? -16.031 4.108 24.171 1.00 98.44 124 ILE A CA 1
ATOM 929 C C . ILE A 1 124 ? -14.568 4.053 23.731 1.00 98.44 124 ILE A C 1
ATOM 931 O O . ILE A 1 124 ? -13.745 4.840 24.199 1.00 98.44 124 ILE A O 1
ATOM 935 N N . VAL A 1 125 ? -14.256 3.137 22.815 1.00 98.44 125 VAL A N 1
ATOM 936 C CA . VAL A 1 125 ? -13.018 3.180 22.027 1.00 98.44 125 VAL A CA 1
ATOM 937 C C . VAL A 1 125 ? -13.222 4.136 20.860 1.00 98.44 125 VAL A C 1
ATOM 939 O O . VAL A 1 125 ? -14.264 4.105 20.206 1.00 98.44 125 VAL A O 1
ATOM 942 N N . MET A 1 126 ? -12.236 4.982 20.595 1.00 94.50 126 MET A N 1
ATOM 943 C CA . MET A 1 126 ? -12.319 6.003 19.565 1.00 94.50 126 MET A CA 1
ATOM 944 C C . MET A 1 126 ? -11.094 5.931 18.645 1.00 94.50 126 MET A C 1
ATOM 946 O O . MET A 1 126 ? -10.039 6.468 19.002 1.00 94.50 126 MET A O 1
ATOM 950 N N . PRO A 1 127 ? -11.199 5.241 17.491 1.00 91.31 127 PRO A N 1
ATOM 951 C CA . PRO A 1 127 ? -10.211 5.360 16.425 1.00 91.31 127 PRO A CA 1
ATOM 952 C C . PRO A 1 127 ? -10.072 6.811 15.952 1.00 91.31 127 PRO A C 1
ATOM 954 O O . PRO A 1 127 ? -11.054 7.553 15.875 1.00 91.31 127 PRO A O 1
ATOM 957 N N . SER A 1 128 ? -8.848 7.210 15.614 1.00 78.94 128 SER A N 1
ATOM 958 C CA . SER A 1 128 ? -8.533 8.571 15.171 1.00 78.94 128 SER A CA 1
ATOM 959 C C . SER A 1 128 ? -8.953 8.864 13.730 1.00 78.94 128 SER A C 1
ATOM 961 O O . SER A 1 128 ? -9.148 10.037 13.391 1.00 78.94 128 SER A O 1
ATOM 963 N N . GLY A 1 129 ? -9.114 7.843 12.880 1.00 76.69 129 GLY A N 1
ATOM 964 C CA . GLY A 1 129 ? -9.227 8.042 11.438 1.00 76.69 129 GLY A CA 1
ATOM 965 C C . GLY A 1 129 ? -7.916 8.599 10.875 1.00 76.69 129 GLY A C 1
ATOM 966 O O . GLY A 1 129 ? -6.857 8.014 11.075 1.00 76.69 129 GLY A O 1
ATOM 967 N N . LYS A 1 130 ? -7.968 9.761 10.207 1.00 68.38 130 LYS A N 1
ATOM 968 C CA . LYS A 1 130 ? -6.784 10.439 9.643 1.00 68.38 130 LYS A CA 1
ATOM 969 C C . LYS A 1 130 ? -6.200 11.469 10.619 1.00 68.38 130 LYS A C 1
ATOM 971 O O . LYS A 1 130 ? -6.877 12.432 10.976 1.00 68.38 130 LYS A O 1
ATOM 976 N N . LEU A 1 131 ? -4.917 11.313 10.971 1.00 56.94 131 LEU A N 1
ATOM 977 C CA . LEU A 1 131 ? -4.049 12.316 11.626 1.00 56.94 131 LEU A CA 1
ATOM 978 C C . LEU A 1 131 ? -4.562 12.864 12.975 1.00 56.94 131 LEU A C 1
ATOM 980 O O . LEU A 1 131 ? -4.213 13.974 13.389 1.00 56.94 131 LEU A O 1
ATOM 984 N N . GLY A 1 132 ? -5.395 12.094 13.672 1.00 62.06 132 GLY A N 1
ATOM 985 C CA . GLY A 1 132 ? -6.049 12.530 14.900 1.00 62.06 132 GLY A CA 1
ATOM 986 C C . GLY A 1 132 ? -5.201 12.340 16.160 1.00 62.06 132 GLY A C 1
ATOM 987 O O . GLY A 1 132 ? -4.630 11.279 16.393 1.00 62.06 132 GLY A O 1
ATOM 988 N N . HIS A 1 133 ? -5.227 13.360 17.015 1.00 67.00 133 HIS A N 1
ATOM 989 C CA . HIS A 1 133 ? -4.967 13.293 18.457 1.00 67.00 133 HIS A CA 1
ATOM 990 C C . HIS A 1 133 ? -6.233 13.801 19.167 1.00 67.00 133 HIS A C 1
ATOM 992 O O . HIS A 1 133 ? -6.980 14.584 18.573 1.00 67.00 133 HIS A O 1
ATOM 998 N N . TYR A 1 134 ? -6.498 13.435 20.425 1.00 69.94 134 TYR A N 1
ATOM 999 C CA . TYR A 1 134 ? -7.769 13.794 21.088 1.00 69.94 134 TYR A CA 1
ATOM 1000 C C . TYR A 1 134 ? -8.014 15.317 21.183 1.00 69.94 134 TYR A C 1
ATOM 1002 O O . TYR A 1 134 ? -9.145 15.774 21.354 1.00 69.94 134 TYR A O 1
ATOM 1010 N N . THR A 1 135 ? -6.952 16.127 21.084 1.00 71.06 135 THR A N 1
ATOM 1011 C CA . THR A 1 135 ? -7.021 17.600 21.054 1.00 71.06 135 THR A CA 1
ATOM 1012 C C . THR A 1 135 ? -7.507 18.162 19.720 1.00 71.06 135 THR A C 1
ATOM 1014 O O . THR A 1 135 ? -7.700 19.374 19.606 1.00 71.06 135 THR A O 1
ATOM 1017 N N . PHE A 1 136 ? -7.693 17.320 18.705 1.00 74.50 136 PHE A N 1
ATOM 1018 C CA . PHE A 1 136 ? -8.238 17.722 17.421 1.00 74.50 136 PHE A CA 1
ATOM 1019 C C . PHE A 1 136 ? -9.687 18.195 17.600 1.00 74.50 136 PHE A C 1
ATOM 1021 O O . PHE A 1 136 ? -10.526 17.502 18.182 1.00 74.50 136 PHE A O 1
ATOM 1028 N N . LEU A 1 137 ? -9.966 19.422 17.145 1.00 72.81 137 LEU A N 1
ATOM 1029 C CA . LEU A 1 137 ? -11.221 20.131 17.422 1.00 72.81 137 LEU A CA 1
ATOM 1030 C C . LEU A 1 137 ? -12.493 19.333 17.060 1.00 72.81 137 LEU A C 1
ATOM 1032 O O . LEU A 1 137 ? -13.411 19.366 17.884 1.00 72.81 137 LEU A O 1
ATOM 1036 N N . PRO A 1 138 ? -12.543 18.585 15.934 1.00 77.12 138 PRO A N 1
ATOM 1037 C CA . PRO A 1 138 ? -13.687 17.736 15.568 1.00 77.12 138 PRO A CA 1
ATOM 1038 C C . PRO A 1 138 ? -14.057 16.634 16.572 1.00 77.12 138 PRO A C 1
ATOM 1040 O O . PRO A 1 138 ? -15.190 16.153 16.577 1.00 77.12 138 PRO A O 1
ATOM 1043 N N . TYR A 1 139 ? -13.117 16.223 17.429 1.00 81.94 139 TYR A N 1
ATOM 1044 C CA . TYR A 1 139 ? -13.325 15.165 18.421 1.00 81.94 139 TYR A CA 1
ATOM 1045 C C . TYR A 1 139 ? -13.432 15.698 19.844 1.00 81.94 139 TYR A C 1
ATOM 1047 O O . TYR A 1 139 ? -14.225 15.192 20.638 1.00 81.94 139 TYR A O 1
ATOM 1055 N N . ARG A 1 140 ? -12.653 16.734 20.181 1.00 85.88 140 ARG A N 1
ATOM 1056 C CA . ARG A 1 140 ? -12.440 17.167 21.569 1.00 85.88 140 ARG A CA 1
ATOM 1057 C C . ARG A 1 140 ? -13.740 17.420 22.330 1.00 85.88 140 ARG A C 1
ATOM 1059 O O . ARG A 1 140 ? -13.890 16.947 23.451 1.00 85.88 140 ARG A O 1
ATOM 1066 N N . LYS A 1 141 ? -14.692 18.139 21.729 1.00 89.12 141 LYS A N 1
ATOM 1067 C CA . LYS A 1 141 ? -15.972 18.452 22.389 1.00 89.12 141 LYS A CA 1
ATOM 1068 C C . LYS A 1 141 ? -16.820 17.208 22.629 1.00 89.12 141 LYS A C 1
ATOM 1070 O O . LYS A 1 141 ? -17.463 17.113 23.670 1.00 89.12 141 LYS A O 1
ATOM 1075 N N . PHE A 1 142 ? -16.814 16.273 21.683 1.00 90.25 142 PHE A N 1
ATOM 1076 C CA . PHE A 1 142 ? -17.512 15.001 21.827 1.00 90.25 142 PHE A CA 1
ATOM 1077 C C . PHE A 1 142 ? -16.894 14.176 22.961 1.00 90.25 142 PHE A C 1
ATOM 1079 O O . PHE A 1 142 ? -17.610 13.777 23.877 1.00 90.25 142 PHE A O 1
ATOM 1086 N N . VAL A 1 143 ? -15.568 14.014 22.953 1.00 92.38 143 VAL A N 1
ATOM 1087 C CA . VAL A 1 143 ? -14.812 13.287 23.986 1.00 92.38 143 VAL A CA 1
ATOM 1088 C C . VAL A 1 143 ? -15.076 13.869 25.377 1.00 92.38 143 VAL A C 1
ATOM 1090 O O . VAL A 1 143 ? -15.460 13.134 26.286 1.00 92.38 143 VAL A O 1
ATOM 1093 N N . ASP A 1 144 ? -14.937 15.188 25.536 1.00 92.56 144 ASP A N 1
ATOM 1094 C CA . ASP A 1 144 ? -15.159 15.869 26.816 1.00 92.56 144 ASP A CA 1
ATOM 1095 C C . ASP A 1 144 ? -16.618 15.729 27.288 1.00 92.56 144 ASP A C 1
ATOM 1097 O O . ASP A 1 144 ? -16.864 15.531 28.479 1.00 92.56 144 ASP A O 1
ATOM 1101 N N . SER A 1 145 ? -17.590 15.786 26.366 1.00 93.62 145 SER A N 1
ATOM 1102 C CA . SER A 1 145 ? -19.011 15.615 26.689 1.00 93.62 145 SER A CA 1
ATOM 1103 C C . SER A 1 145 ? -19.335 14.197 27.161 1.00 93.62 145 SER A C 1
ATOM 1105 O O . SER A 1 145 ? -20.029 14.046 28.164 1.00 93.62 145 SER A O 1
ATOM 1107 N N . MET A 1 146 ? -18.838 13.162 26.473 1.00 95.19 146 MET A N 1
ATOM 1108 C CA . MET A 1 146 ? -19.047 11.763 26.877 1.00 95.19 146 MET A CA 1
ATOM 1109 C C . MET A 1 146 ? -18.392 11.487 28.238 1.00 95.19 146 MET A C 1
ATOM 1111 O O . MET A 1 146 ? -19.029 10.946 29.143 1.00 95.19 146 MET A O 1
ATOM 1115 N N . ALA A 1 147 ? -17.147 11.939 28.422 1.00 95.12 147 ALA A N 1
ATOM 1116 C CA . ALA A 1 147 ? -16.425 11.790 29.682 1.00 95.12 147 ALA A CA 1
ATOM 1117 C C . ALA A 1 147 ? -17.119 12.512 30.844 1.00 95.12 147 ALA A C 1
ATOM 1119 O O . ALA A 1 147 ? -17.229 11.951 31.935 1.00 95.12 147 ALA A O 1
ATOM 1120 N N . GLY A 1 148 ? -17.647 13.718 30.608 1.00 93.50 148 GLY A N 1
ATOM 1121 C CA . GLY A 1 148 ? -18.432 14.471 31.589 1.00 93.50 148 GLY A CA 1
ATOM 1122 C C . GLY A 1 148 ? -19.752 13.799 31.987 1.00 93.50 148 GLY A C 1
ATOM 1123 O O . GLY A 1 148 ? -20.242 14.036 33.088 1.00 93.50 148 GLY A O 1
ATOM 1124 N N . GLN A 1 149 ? -20.300 12.928 31.135 1.00 92.06 149 GLN A N 1
ATOM 1125 C CA . GLN A 1 149 ? -21.493 12.112 31.410 1.00 92.06 149 GLN A CA 1
ATOM 1126 C C . GLN A 1 149 ? -21.166 10.784 32.119 1.00 92.06 149 GLN A C 1
ATOM 1128 O O . GLN A 1 149 ? -22.060 9.980 32.371 1.00 92.06 149 GLN A O 1
ATOM 1133 N N . GLY A 1 150 ? -19.897 10.544 32.468 1.00 94.12 150 GLY A N 1
ATOM 1134 C CA . GLY A 1 150 ? -19.460 9.309 33.121 1.00 94.12 150 GLY A CA 1
ATOM 1135 C C . GLY A 1 150 ? -19.167 8.159 32.154 1.00 94.12 150 GLY A C 1
ATOM 1136 O O . GLY A 1 150 ? -19.096 7.014 32.584 1.00 94.12 150 GLY A O 1
ATOM 1137 N N . ILE A 1 151 ? -18.978 8.434 30.860 1.00 96.44 151 ILE A N 1
ATOM 1138 C CA . ILE A 1 151 ? -18.533 7.437 29.878 1.00 96.44 151 ILE A CA 1
ATOM 1139 C C . ILE A 1 151 ? -17.023 7.583 29.682 1.00 96.44 151 ILE A C 1
ATOM 1141 O O . ILE A 1 151 ? -16.555 8.604 29.191 1.00 96.44 151 ILE A O 1
ATOM 1145 N N . THR A 1 152 ? -16.242 6.563 30.033 1.00 97.88 152 THR A N 1
ATOM 1146 C CA . THR A 1 152 ? -14.788 6.575 29.808 1.00 97.88 152 THR A CA 1
ATOM 1147 C C . THR A 1 152 ? -14.490 6.524 28.310 1.00 97.88 152 THR A C 1
ATOM 1149 O O . THR A 1 152 ? -14.917 5.600 27.626 1.00 97.88 152 THR A O 1
ATOM 1152 N N . VAL A 1 153 ? -13.721 7.474 27.784 1.00 97.56 153 VAL A N 1
ATOM 1153 C CA . VAL A 1 153 ? -13.315 7.479 26.372 1.00 97.56 153 VAL A CA 1
ATOM 1154 C C . VAL A 1 153 ? -11.836 7.137 26.268 1.00 97.56 153 VAL A C 1
ATOM 1156 O O . VAL A 1 153 ? -11.017 7.767 26.928 1.00 97.56 153 VAL A O 1
ATOM 1159 N N . LEU A 1 154 ? -11.489 6.162 25.431 1.00 97.62 154 LEU A N 1
ATOM 1160 C CA . LEU A 1 154 ? -10.113 5.889 25.022 1.00 97.62 154 LEU A CA 1
ATOM 1161 C C . LEU A 1 154 ? -9.943 6.337 23.573 1.00 97.62 154 LEU A C 1
ATOM 1163 O O . LEU A 1 154 ? -10.490 5.713 22.666 1.00 97.62 154 LEU A O 1
ATOM 1167 N N . PHE A 1 155 ? -9.182 7.407 23.370 1.00 94.94 155 PHE A N 1
ATOM 1168 C CA . PHE A 1 155 ? -8.838 7.944 22.059 1.00 94.94 155 PHE A CA 1
ATOM 1169 C C . PHE A 1 155 ? -7.474 7.416 21.620 1.00 94.94 155 PHE A C 1
ATOM 1171 O O . PHE A 1 155 ? -6.495 7.589 22.344 1.00 94.94 155 PHE A O 1
ATOM 1178 N N . ILE A 1 156 ? -7.407 6.766 20.461 1.00 92.94 156 ILE A N 1
ATOM 1179 C CA . ILE A 1 156 ? -6.180 6.126 19.976 1.00 92.94 156 ILE A CA 1
ATOM 1180 C C . ILE A 1 156 ? -5.399 7.094 19.089 1.00 92.94 156 ILE A C 1
ATOM 1182 O O . ILE A 1 156 ? -5.986 7.733 18.219 1.00 92.94 156 ILE A O 1
ATOM 1186 N N . ASP A 1 157 ? -4.082 7.184 19.269 1.00 89.19 157 ASP A N 1
ATOM 1187 C CA . ASP A 1 157 ? -3.249 8.009 18.393 1.00 89.19 157 ASP A CA 1
ATOM 1188 C C . ASP A 1 157 ? -3.081 7.356 17.018 1.00 89.19 157 ASP A C 1
ATOM 1190 O O . ASP A 1 157 ? -2.792 6.159 16.916 1.00 89.19 157 ASP A O 1
ATOM 1194 N N . ASP A 1 158 ? -3.194 8.153 15.952 1.00 87.56 158 ASP A N 1
ATOM 1195 C CA . ASP A 1 158 ? -2.875 7.708 14.588 1.00 87.56 158 ASP A CA 1
ATOM 1196 C C . ASP A 1 158 ? -1.412 7.202 14.511 1.00 87.56 158 ASP A C 1
ATOM 1198 O O . ASP A 1 158 ? -0.520 7.864 15.063 1.00 87.56 158 ASP A O 1
ATOM 1202 N N . PRO A 1 159 ? -1.131 6.074 13.819 1.00 87.50 159 PRO A N 1
ATOM 1203 C CA . PRO A 1 159 ? 0.219 5.513 13.663 1.00 87.50 159 PRO A CA 1
ATOM 1204 C C . PRO A 1 159 ? 1.300 6.495 13.181 1.00 87.50 159 PRO A C 1
ATOM 1206 O O . PRO A 1 159 ? 2.488 6.286 13.431 1.00 87.50 159 PRO A O 1
ATOM 1209 N N . ARG A 1 160 ? 0.909 7.573 12.504 1.00 83.12 160 ARG A N 1
ATOM 1210 C CA . ARG A 1 160 ? 1.790 8.581 11.896 1.00 83.12 160 ARG A CA 1
ATOM 1211 C C . ARG A 1 160 ? 1.990 9.810 12.782 1.00 83.12 160 ARG A C 1
ATOM 1213 O O . ARG A 1 160 ? 2.736 10.718 12.429 1.00 83.12 160 ARG A O 1
ATOM 1220 N N . THR A 1 161 ? 1.336 9.868 13.940 1.00 79.31 161 THR A N 1
ATOM 1221 C CA . THR A 1 161 ? 1.329 11.049 14.815 1.00 79.31 161 THR A CA 1
ATOM 1222 C C . THR A 1 161 ? 1.895 10.751 16.204 1.00 79.31 161 THR A C 1
ATOM 1224 O O . THR A 1 161 ? 2.272 9.622 16.529 1.00 79.31 161 THR A O 1
ATOM 1227 N N . GLY A 1 162 ? 2.000 11.794 17.034 1.00 79.00 162 GLY A N 1
ATOM 1228 C CA . GLY A 1 162 ? 2.338 11.658 18.449 1.00 79.00 162 GLY A CA 1
ATOM 1229 C C . GLY A 1 162 ? 3.698 11.002 18.681 1.00 79.00 162 GLY A C 1
ATOM 1230 O O . GLY A 1 162 ? 4.721 11.495 18.200 1.00 79.00 162 GLY A O 1
ATOM 1231 N N . ARG A 1 163 ? 3.709 9.910 19.453 1.00 84.12 163 ARG A N 1
ATOM 1232 C CA . ARG A 1 163 ? 4.912 9.107 19.741 1.00 84.12 163 ARG A CA 1
ATOM 1233 C C . ARG A 1 163 ? 5.183 8.017 18.702 1.00 84.12 163 ARG A C 1
ATOM 1235 O O . ARG A 1 163 ? 6.269 7.452 18.724 1.00 84.12 163 ARG A O 1
ATOM 1242 N N . ARG A 1 164 ? 4.222 7.726 17.816 1.00 85.56 164 ARG A N 1
ATOM 1243 C CA . ARG A 1 164 ? 4.313 6.640 16.826 1.00 85.56 164 ARG A CA 1
ATOM 1244 C C . ARG A 1 164 ? 5.076 7.076 15.569 1.00 85.56 164 ARG A C 1
ATOM 1246 O O . ARG A 1 164 ? 5.909 6.315 15.094 1.00 85.56 164 ARG A O 1
ATOM 1253 N N . GLN A 1 165 ? 4.852 8.312 15.097 1.00 81.06 165 GLN A N 1
ATOM 1254 C CA . GLN A 1 165 ? 5.624 9.028 14.052 1.00 81.06 165 GLN A CA 1
ATOM 1255 C C . GLN A 1 165 ? 6.039 8.195 12.825 1.00 81.06 165 GLN A C 1
ATOM 1257 O O . GLN A 1 165 ? 7.122 8.395 12.272 1.00 81.06 165 GLN A O 1
ATOM 1262 N N . ALA A 1 166 ? 5.206 7.251 12.386 1.00 84.88 166 ALA A N 1
ATOM 1263 C CA . ALA A 1 166 ? 5.533 6.450 11.217 1.00 84.88 166 ALA A CA 1
ATOM 1264 C C . ALA A 1 166 ? 5.515 7.303 9.927 1.00 84.88 166 ALA A C 1
ATOM 1266 O O . ALA A 1 166 ? 4.620 8.139 9.770 1.00 84.88 166 ALA A O 1
ATOM 1267 N N . PRO A 1 167 ? 6.462 7.091 8.991 1.00 82.62 167 PRO A N 1
ATOM 1268 C CA . PRO A 1 167 ? 6.428 7.730 7.678 1.00 82.62 167 PRO A CA 1
ATOM 1269 C C . PRO A 1 167 ? 5.233 7.199 6.878 1.00 82.62 167 PRO A C 1
ATOM 1271 O O . PRO A 1 167 ? 5.026 5.989 6.828 1.00 82.62 167 PRO A O 1
ATOM 1274 N N . ASP A 1 168 ? 4.441 8.085 6.273 1.00 80.12 168 ASP A N 1
ATOM 1275 C CA . ASP A 1 168 ? 3.137 7.732 5.690 1.00 80.12 168 ASP A CA 1
ATOM 1276 C C . ASP A 1 168 ? 3.263 6.704 4.550 1.00 80.12 168 ASP A C 1
ATOM 1278 O O . ASP A 1 168 ? 2.804 5.565 4.670 1.00 80.12 168 ASP A O 1
ATOM 1282 N N . ALA A 1 169 ? 3.982 7.054 3.478 1.00 78.06 169 ALA A N 1
ATOM 1283 C CA . ALA A 1 169 ? 4.175 6.157 2.338 1.00 78.06 169 ALA A CA 1
ATOM 1284 C C . ALA A 1 169 ? 5.053 4.949 2.690 1.00 78.06 169 ALA A C 1
ATOM 1286 O O . ALA A 1 169 ? 4.723 3.815 2.335 1.00 78.06 169 ALA A O 1
ATOM 1287 N N . GLY A 1 170 ? 6.129 5.168 3.450 1.00 85.25 170 GLY A N 1
ATOM 1288 C CA . GLY A 1 170 ? 7.007 4.098 3.920 1.00 85.25 170 GLY A CA 1
ATOM 1289 C C . GLY A 1 170 ? 6.263 3.012 4.699 1.00 85.25 170 GLY A C 1
ATOM 1290 O O . GLY A 1 170 ? 6.429 1.822 4.417 1.00 85.25 170 GLY A O 1
ATOM 1291 N N . LEU A 1 171 ? 5.398 3.408 5.641 1.00 88.50 171 LEU A N 1
ATOM 1292 C CA . LEU A 1 171 ? 4.552 2.477 6.385 1.00 88.50 171 LEU A CA 1
ATOM 1293 C C . LEU A 1 171 ? 3.564 1.770 5.457 1.00 88.50 171 LEU A C 1
ATOM 1295 O O . LEU A 1 171 ? 3.408 0.554 5.563 1.00 88.50 171 LEU A O 1
ATOM 1299 N N . TYR A 1 172 ? 2.932 2.507 4.542 1.00 87.06 172 TYR A N 1
ATOM 1300 C CA . TYR A 1 172 ? 1.922 1.969 3.638 1.00 87.06 172 TYR A CA 1
ATOM 1301 C C . TYR A 1 172 ? 2.435 0.786 2.801 1.00 87.06 172 TYR A C 1
ATOM 1303 O O . TYR A 1 172 ? 1.855 -0.304 2.853 1.00 87.06 172 TYR A O 1
ATOM 1311 N N . ALA A 1 173 ? 3.530 0.959 2.047 1.00 85.56 173 ALA A N 1
ATOM 1312 C CA . ALA A 1 173 ? 4.062 -0.135 1.224 1.00 85.56 173 ALA A CA 1
ATOM 1313 C C . ALA A 1 173 ? 4.644 -1.253 2.056 1.00 85.56 173 ALA A C 1
ATOM 1315 O O . ALA A 1 173 ? 4.434 -2.415 1.714 1.00 85.56 173 ALA A O 1
ATOM 1316 N N . ALA A 1 174 ? 5.402 -0.925 3.107 1.00 90.25 174 ALA A N 1
ATOM 1317 C CA . ALA A 1 174 ? 6.029 -1.951 3.920 1.00 90.25 174 ALA A CA 1
ATOM 1318 C C . ALA A 1 174 ? 4.950 -2.846 4.547 1.00 90.25 174 ALA A C 1
ATOM 1320 O O . ALA A 1 174 ? 5.063 -4.070 4.483 1.00 90.25 174 ALA A O 1
ATOM 1321 N N . ALA A 1 175 ? 3.873 -2.257 5.083 1.00 91.50 175 ALA A N 1
ATOM 1322 C CA . ALA A 1 175 ? 2.757 -3.007 5.651 1.00 91.50 175 ALA A CA 1
ATOM 1323 C C . ALA A 1 175 ? 2.077 -3.860 4.573 1.00 91.50 175 ALA A C 1
ATOM 1325 O O . ALA A 1 175 ? 1.948 -5.076 4.745 1.00 91.50 175 ALA A O 1
ATOM 1326 N N . SER A 1 176 ? 1.746 -3.249 3.429 1.00 89.00 176 SER A N 1
ATOM 1327 C CA . SER A 1 176 ? 1.095 -3.939 2.311 1.00 89.00 176 SER A CA 1
ATOM 1328 C C . SER A 1 176 ? 1.925 -5.128 1.821 1.00 89.00 176 SER A C 1
ATOM 1330 O O . SER A 1 176 ? 1.400 -6.232 1.678 1.00 89.00 176 SER A O 1
ATOM 1332 N N . ALA A 1 177 ? 3.237 -4.954 1.638 1.00 88.00 177 ALA A N 1
ATOM 1333 C CA . ALA A 1 177 ? 4.160 -6.019 1.251 1.00 88.00 177 ALA A CA 1
ATOM 1334 C C . ALA A 1 177 ? 4.271 -7.122 2.319 1.00 88.00 177 ALA A C 1
ATOM 1336 O O . ALA A 1 177 ? 4.346 -8.297 1.965 1.00 88.00 177 ALA A O 1
ATOM 1337 N N . ALA A 1 178 ? 4.215 -6.771 3.609 1.00 90.88 178 ALA A N 1
ATOM 1338 C CA . ALA A 1 178 ? 4.213 -7.709 4.740 1.00 90.88 178 ALA A CA 1
ATOM 1339 C C . ALA A 1 178 ? 2.879 -8.465 4.931 1.00 90.88 178 ALA A C 1
ATOM 1341 O O . ALA A 1 178 ? 2.735 -9.265 5.871 1.00 90.88 178 ALA A O 1
ATOM 1342 N N . GLY A 1 179 ? 1.893 -8.203 4.066 1.00 90.06 179 GLY A N 1
ATOM 1343 C CA . GLY A 1 179 ? 0.560 -8.796 4.127 1.00 90.06 179 GLY A CA 1
ATOM 1344 C C . GLY A 1 179 ? -0.295 -8.235 5.260 1.00 90.06 179 GLY A C 1
ATOM 1345 O O . GLY A 1 179 ? -1.096 -8.972 5.825 1.00 90.06 179 GLY A O 1
ATOM 1346 N N . ILE A 1 180 ? -0.089 -6.967 5.629 1.00 91.50 180 ILE A N 1
ATOM 1347 C CA . ILE A 1 180 ? -0.932 -6.212 6.559 1.00 91.50 180 ILE A CA 1
ATOM 1348 C C . ILE A 1 180 ? -1.479 -5.001 5.817 1.00 91.50 180 ILE A C 1
ATOM 1350 O O . ILE A 1 180 ? -0.717 -4.161 5.345 1.00 91.50 180 ILE A O 1
ATOM 1354 N N . SER A 1 181 ? -2.800 -4.878 5.728 1.00 89.25 181 SER A N 1
ATOM 1355 C CA . SER A 1 181 ? -3.373 -3.644 5.185 1.00 89.25 181 SER A CA 1
ATOM 1356 C C . SER A 1 181 ? -3.147 -2.487 6.173 1.00 89.25 181 SER A C 1
ATOM 1358 O O . SER A 1 181 ? -3.244 -2.697 7.386 1.00 89.25 181 SER A O 1
ATOM 1360 N N . PRO A 1 182 ? -2.894 -1.258 5.708 1.00 85.81 182 PRO A N 1
ATOM 1361 C CA . PRO A 1 182 ? -2.799 -0.098 6.597 1.00 85.81 182 PRO A CA 1
ATOM 1362 C C . PRO A 1 182 ? -4.081 0.142 7.411 1.00 85.81 182 PRO A C 1
ATOM 1364 O O . PRO A 1 182 ? -3.991 0.391 8.612 1.00 85.81 182 PRO A O 1
ATOM 1367 N N . ALA A 1 183 ? -5.262 -0.099 6.824 1.00 90.94 183 ALA A N 1
ATOM 1368 C CA . ALA A 1 183 ? -6.530 -0.171 7.563 1.00 90.94 183 ALA A CA 1
ATOM 1369 C C . ALA A 1 183 ? -6.494 -1.238 8.675 1.00 90.94 183 ALA A C 1
ATOM 1371 O O . ALA A 1 183 ? -7.017 -1.041 9.767 1.00 90.94 183 ALA A O 1
ATOM 1372 N N . GLY A 1 184 ? -5.842 -2.373 8.424 1.00 94.25 184 GLY A N 1
ATOM 1373 C CA . GLY A 1 184 ? -5.618 -3.447 9.390 1.00 94.25 184 GLY A CA 1
ATOM 1374 C C . GLY A 1 184 ? -4.814 -3.011 10.608 1.00 94.25 184 GLY A C 1
ATOM 1375 O O . GLY A 1 184 ? -5.115 -3.472 11.706 1.00 94.25 184 GLY A O 1
ATOM 1376 N N . ILE A 1 185 ? -3.863 -2.083 10.462 1.00 93.62 185 ILE A N 1
ATOM 1377 C CA . ILE A 1 185 ? -3.128 -1.510 11.600 1.00 93.62 185 ILE A CA 1
ATOM 1378 C C . ILE A 1 185 ? -4.089 -0.741 12.516 1.00 93.62 185 ILE A C 1
ATOM 1380 O O . ILE A 1 185 ? -4.101 -0.982 13.723 1.00 93.62 185 ILE A O 1
ATOM 1384 N N . GLN A 1 186 ? -4.929 0.125 11.945 1.00 92.75 186 GLN A N 1
ATOM 1385 C CA . GLN A 1 186 ? -5.884 0.958 12.689 1.00 92.75 186 GLN A CA 1
ATOM 1386 C C . GLN A 1 186 ? -7.057 0.146 13.261 1.00 92.75 186 GLN A C 1
ATOM 1388 O O . GLN A 1 186 ? -7.485 0.347 14.398 1.00 92.75 186 GLN A O 1
ATOM 1393 N N . VAL A 1 187 ? -7.549 -0.853 12.524 1.00 96.19 187 VAL A N 1
ATOM 1394 C CA . VAL A 1 187 ? -8.532 -1.803 13.059 1.00 96.19 187 VAL A CA 1
ATOM 1395 C C . VAL A 1 187 ? -7.919 -2.568 14.230 1.00 96.19 187 VAL A C 1
ATOM 1397 O O . VAL A 1 187 ? -8.560 -2.694 15.272 1.00 96.19 187 VAL A O 1
ATOM 1400 N N . PHE A 1 188 ? -6.673 -3.034 14.114 1.00 97.25 188 PHE A N 1
ATOM 1401 C CA . PHE A 1 188 ? -6.001 -3.728 15.210 1.00 97.25 188 PHE A CA 1
ATOM 1402 C C . PHE A 1 188 ? -5.741 -2.817 16.416 1.00 97.25 188 PHE A C 1
ATOM 1404 O O . PHE A 1 188 ? -5.892 -3.276 17.548 1.00 97.25 188 PHE A O 1
ATOM 1411 N N . ASP A 1 189 ? -5.452 -1.530 16.201 1.00 95.81 189 ASP A N 1
ATOM 1412 C CA . ASP A 1 189 ? -5.403 -0.524 17.267 1.00 95.81 189 ASP A CA 1
ATOM 1413 C C . ASP A 1 189 ? -6.708 -0.523 18.081 1.00 95.81 189 ASP A C 1
ATOM 1415 O O . ASP A 1 189 ? -6.671 -0.633 19.308 1.00 95.81 189 ASP A O 1
ATOM 1419 N N . ALA A 1 190 ? -7.871 -0.489 17.420 1.00 97.38 190 ALA A N 1
ATOM 1420 C CA . ALA A 1 190 ? -9.169 -0.529 18.097 1.00 97.38 190 ALA A CA 1
ATOM 1421 C C . ALA A 1 190 ? -9.396 -1.837 18.876 1.00 97.38 190 ALA A C 1
ATOM 1423 O O . ALA A 1 190 ? -9.910 -1.817 19.999 1.00 97.38 190 ALA A O 1
ATOM 1424 N N . LEU A 1 191 ? -8.978 -2.978 18.319 1.00 98.38 191 LEU A N 1
ATOM 1425 C CA . LEU A 1 191 ? -9.069 -4.279 18.991 1.00 98.38 191 LEU A CA 1
ATOM 1426 C C . LEU A 1 191 ? -8.186 -4.337 20.248 1.00 98.38 191 LEU A C 1
ATOM 1428 O O . LEU A 1 191 ? -8.627 -4.823 21.291 1.00 98.38 191 LEU A O 1
ATOM 1432 N N . ARG A 1 192 ? -6.961 -3.805 20.178 1.00 98.19 192 ARG A N 1
ATOM 1433 C CA . ARG A 1 192 ? -6.030 -3.741 21.316 1.00 98.19 192 ARG A CA 1
ATOM 1434 C C . ARG A 1 192 ? -6.454 -2.715 22.363 1.00 98.19 192 ARG A C 1
ATOM 1436 O O . ARG A 1 192 ? -6.322 -2.983 23.556 1.00 98.19 192 ARG A O 1
ATOM 1443 N N . ALA A 1 193 ? -7.040 -1.595 21.945 1.00 98.19 193 ALA A N 1
ATOM 1444 C CA . ALA A 1 193 ? -7.641 -0.615 22.843 1.00 98.19 193 ALA A CA 1
ATOM 1445 C C . ALA A 1 193 ? -8.795 -1.213 23.659 1.00 98.19 193 ALA A C 1
ATOM 1447 O O . ALA A 1 193 ? -8.881 -0.985 24.868 1.00 98.19 193 ALA A O 1
ATOM 1448 N N . LEU A 1 194 ? -9.655 -2.023 23.028 1.00 98.62 194 LEU A N 1
ATOM 1449 C CA . LEU A 1 194 ? -10.674 -2.782 23.748 1.00 98.62 194 LEU A CA 1
ATOM 1450 C C . LEU A 1 194 ? -10.039 -3.732 24.764 1.00 98.62 194 LEU A C 1
ATOM 1452 O O . LEU A 1 194 ? -10.459 -3.740 25.920 1.00 98.62 194 LEU A O 1
ATOM 1456 N N . ASP A 1 195 ? -9.042 -4.519 24.353 1.00 98.44 195 ASP A N 1
ATOM 1457 C CA . ASP A 1 195 ? -8.373 -5.455 25.258 1.00 98.44 195 ASP A CA 1
ATOM 1458 C C . ASP A 1 195 ? -7.793 -4.726 26.483 1.00 98.44 195 ASP A C 1
ATOM 1460 O O . ASP A 1 195 ? -7.888 -5.247 27.591 1.00 98.44 195 ASP A O 1
ATOM 1464 N N . TYR A 1 196 ? -7.276 -3.502 26.321 1.00 98.50 196 TYR A N 1
ATOM 1465 C CA . TYR A 1 196 ? -6.786 -2.685 27.435 1.00 98.50 196 TYR A CA 1
ATOM 1466 C C . TYR A 1 196 ? -7.926 -2.183 28.331 1.00 98.50 196 TYR A C 1
ATOM 1468 O O . TYR A 1 196 ? -7.835 -2.269 29.553 1.00 98.50 196 TYR A O 1
ATOM 1476 N N . LEU A 1 197 ? -9.044 -1.712 27.767 1.00 98.44 197 LEU A N 1
ATOM 1477 C CA . LEU A 1 197 ? -10.206 -1.322 28.578 1.00 98.44 197 LEU A CA 1
ATOM 1478 C C . LEU A 1 197 ? -10.753 -2.490 29.411 1.00 98.44 197 LEU A C 1
ATOM 1480 O O . LEU A 1 197 ? -11.228 -2.273 30.523 1.00 98.44 197 LEU A O 1
ATOM 1484 N N . LEU A 1 198 ? -10.640 -3.727 28.924 1.00 97.88 198 LEU A N 1
ATOM 1485 C CA . LEU A 1 198 ? -11.039 -4.923 29.671 1.00 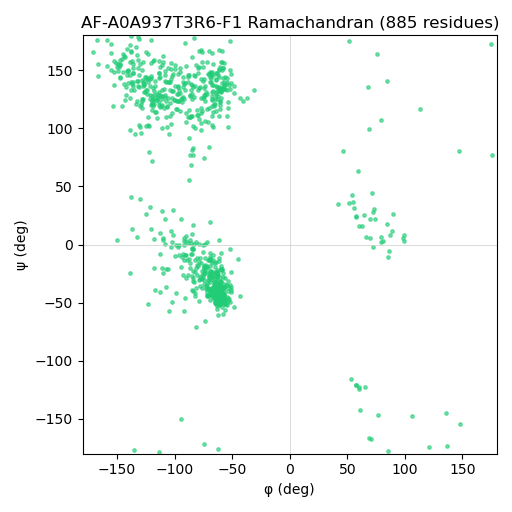97.88 198 LEU A CA 1
ATOM 1486 C C . LEU A 1 198 ? -10.128 -5.230 30.872 1.00 97.88 198 LEU A C 1
ATOM 1488 O O . LEU A 1 198 ? -10.553 -5.957 31.772 1.00 97.88 198 LEU A O 1
ATOM 1492 N N . THR A 1 199 ? -8.908 -4.685 30.935 1.00 97.62 199 THR A N 1
ATOM 1493 C CA . THR A 1 199 ? -8.024 -4.823 32.108 1.00 97.62 199 THR A CA 1
ATOM 1494 C C . THR A 1 199 ? -8.293 -3.771 33.181 1.00 97.62 199 THR A C 1
ATOM 1496 O O . THR A 1 199 ? -7.723 -3.828 34.273 1.00 97.62 199 THR A O 1
ATOM 1499 N N . ARG A 1 200 ? -9.139 -2.778 32.897 1.00 96.25 200 ARG A N 1
ATOM 1500 C CA . ARG A 1 200 ? -9.396 -1.665 33.807 1.00 96.25 200 ARG A CA 1
ATOM 1501 C C . ARG A 1 200 ? -10.476 -2.007 34.829 1.00 96.25 200 ARG A C 1
ATOM 1503 O O . ARG A 1 200 ? -11.576 -2.431 34.493 1.00 96.25 200 ARG A O 1
ATOM 1510 N N . ALA A 1 201 ? -10.181 -1.766 36.105 1.00 94.00 201 ALA A N 1
ATOM 1511 C CA . ALA A 1 201 ? -11.120 -2.032 37.195 1.00 94.00 201 ALA A CA 1
ATOM 1512 C C . ALA A 1 201 ? -12.286 -1.031 37.274 1.00 94.00 201 ALA A C 1
ATOM 1514 O O . ALA A 1 201 ? -13.312 -1.346 37.880 1.00 94.00 201 ALA A O 1
ATOM 1515 N N . ASP A 1 202 ? -12.122 0.154 36.680 1.00 94.94 202 ASP A N 1
ATOM 1516 C CA . ASP A 1 202 ? -13.102 1.241 36.627 1.00 94.94 202 ASP A CA 1
ATOM 1517 C C . ASP A 1 202 ? -14.012 1.192 35.385 1.00 94.94 202 ASP A C 1
ATOM 1519 O O . ASP A 1 202 ? -14.912 2.020 35.269 1.00 94.94 202 ASP A O 1
ATOM 1523 N N . VAL A 1 203 ? -13.841 0.210 34.493 1.00 97.44 203 VAL A N 1
ATOM 1524 C CA . VAL A 1 203 ? -14.645 0.028 33.271 1.00 97.44 203 VAL A CA 1
ATOM 1525 C C . VAL A 1 203 ? -15.564 -1.191 33.404 1.00 97.44 203 VAL A C 1
ATOM 1527 O O . VAL A 1 203 ? -15.188 -2.215 33.971 1.00 97.44 203 VAL A O 1
ATOM 1530 N N . ASP A 1 204 ? -16.795 -1.083 32.903 1.00 97.31 204 ASP A N 1
ATOM 1531 C CA . ASP A 1 204 ? -17.757 -2.184 32.812 1.00 97.31 204 ASP A CA 1
ATOM 1532 C C . ASP A 1 204 ? -17.555 -2.937 31.484 1.00 97.31 204 ASP A C 1
ATOM 1534 O O . ASP A 1 204 ? -17.907 -2.409 30.422 1.00 97.31 204 ASP A O 1
ATOM 1538 N N . PRO A 1 205 ? -17.040 -4.182 31.507 1.00 96.81 205 PRO A N 1
ATOM 1539 C CA . PRO A 1 205 ? -16.751 -4.928 30.285 1.00 96.81 205 PRO A CA 1
ATOM 1540 C C . PRO A 1 205 ? -18.009 -5.300 29.481 1.00 96.81 205 PRO A C 1
ATOM 1542 O O . PRO A 1 205 ? -17.898 -5.699 28.325 1.00 96.81 205 PRO A O 1
ATOM 1545 N N . GLY A 1 206 ? -19.209 -5.169 30.061 1.00 97.19 206 GLY A N 1
ATOM 1546 C CA . GLY A 1 206 ? -20.489 -5.371 29.377 1.00 97.19 206 GLY A CA 1
ATOM 1547 C C . GLY A 1 206 ? -21.050 -4.117 28.700 1.00 97.19 206 GLY A C 1
ATOM 1548 O O . GLY A 1 206 ? -22.147 -4.174 28.147 1.00 97.19 206 GLY A O 1
ATOM 1549 N N . LYS A 1 207 ? -20.350 -2.974 28.761 1.00 97.69 207 LYS A N 1
ATOM 1550 C CA . LYS A 1 207 ? -20.831 -1.673 28.259 1.00 97.69 207 LYS A CA 1
ATOM 1551 C C . LYS A 1 207 ? -19.752 -0.884 27.509 1.00 97.69 207 LYS A C 1
ATOM 1553 O O . LYS A 1 207 ? -19.644 0.331 27.670 1.00 97.69 207 LYS A O 1
ATOM 1558 N N . ILE A 1 208 ? -18.963 -1.575 26.688 1.00 98.62 208 ILE A N 1
ATOM 1559 C CA . ILE A 1 208 ? -17.942 -0.947 25.842 1.00 98.62 208 ILE A CA 1
ATOM 1560 C C . ILE A 1 208 ? -18.470 -0.818 24.412 1.00 98.62 208 ILE A C 1
ATOM 1562 O O . ILE A 1 208 ? -18.879 -1.812 23.814 1.00 98.62 208 ILE A O 1
ATOM 1566 N N . GLY A 1 209 ? -18.473 0.393 23.864 1.00 98.56 209 GLY A N 1
ATOM 1567 C CA . GLY A 1 209 ? -18.785 0.678 22.464 1.00 98.56 209 GLY A CA 1
ATOM 1568 C C . GLY A 1 209 ? -17.578 1.200 21.692 1.00 98.56 209 GLY A C 1
ATOM 1569 O O . GLY A 1 209 ? -16.479 1.333 22.234 1.00 98.56 209 GLY A O 1
ATOM 1570 N N . ILE A 1 210 ? -17.798 1.509 20.419 1.00 98.56 210 ILE A N 1
ATOM 1571 C CA . ILE A 1 210 ? -16.809 2.140 19.542 1.00 98.56 210 ILE A CA 1
ATOM 1572 C C . ILE A 1 210 ? -17.452 3.303 18.781 1.00 98.56 210 ILE A C 1
ATOM 1574 O O . ILE A 1 210 ? -18.618 3.218 18.387 1.00 98.56 210 ILE A O 1
ATOM 1578 N N . ALA A 1 211 ? -16.722 4.403 18.616 1.00 96.00 211 ALA A N 1
ATOM 1579 C CA . ALA A 1 211 ? -17.210 5.603 17.944 1.00 96.00 211 ALA A CA 1
ATOM 1580 C C . ALA A 1 211 ? -16.165 6.167 16.980 1.00 96.00 211 ALA A C 1
ATOM 1582 O O . ALA A 1 211 ? -15.004 6.292 17.354 1.00 96.00 211 ALA A O 1
ATOM 1583 N N . GLY A 1 212 ? -16.577 6.573 15.778 1.00 92.06 212 GLY A N 1
ATOM 1584 C CA . GLY A 1 212 ? -15.656 7.116 14.782 1.00 92.06 212 GLY A CA 1
ATOM 1585 C C . GLY A 1 212 ? -16.286 8.120 13.816 1.00 92.06 212 GLY A C 1
ATOM 1586 O O . GLY A 1 212 ? -17.497 8.111 13.573 1.00 92.06 212 GLY A O 1
ATOM 1587 N N . LEU A 1 213 ? -15.427 8.976 13.257 1.00 88.00 213 LEU A N 1
ATOM 1588 C CA . LEU A 1 213 ? -15.747 10.015 12.276 1.00 88.00 213 LEU A CA 1
ATOM 1589 C C . LEU A 1 213 ? -15.010 9.734 10.958 1.00 88.00 213 LEU A C 1
ATOM 1591 O O . LEU A 1 213 ? -13.824 9.404 10.978 1.00 88.00 213 LEU A O 1
ATOM 1595 N N . GLY A 1 214 ? -15.686 9.877 9.815 1.00 86.06 214 GLY A N 1
ATOM 1596 C CA . GLY A 1 214 ? -15.067 9.682 8.495 1.00 86.06 214 GLY A CA 1
ATOM 1597 C C . GLY A 1 214 ? -14.452 8.282 8.356 1.00 86.06 214 GLY A C 1
ATOM 1598 O O . GLY A 1 214 ? -15.147 7.287 8.556 1.00 86.06 214 GLY A O 1
ATOM 1599 N N . ALA A 1 215 ? -13.143 8.191 8.094 1.00 86.75 215 ALA A N 1
ATOM 1600 C CA . ALA A 1 215 ? -12.417 6.912 8.046 1.00 86.75 215 ALA A CA 1
ATOM 1601 C C . ALA A 1 215 ? -12.553 6.097 9.348 1.00 86.75 215 ALA A C 1
ATOM 1603 O O . ALA A 1 215 ? -12.792 4.890 9.298 1.00 86.75 215 ALA A O 1
ATOM 1604 N N . GLY A 1 216 ? -12.579 6.769 10.506 1.00 90.44 216 GLY A N 1
ATOM 1605 C CA . GLY A 1 216 ? -12.807 6.126 11.801 1.00 90.44 216 GLY A CA 1
ATOM 1606 C C . GLY A 1 216 ? -14.178 5.445 11.910 1.00 90.44 216 GLY A C 1
ATOM 1607 O O . GLY A 1 216 ? -14.342 4.506 12.690 1.00 90.44 216 GLY A O 1
ATOM 1608 N N . ALA A 1 217 ? -15.178 5.863 11.122 1.00 91.50 217 ALA A N 1
ATOM 1609 C CA . ALA A 1 217 ? -16.466 5.172 11.044 1.00 91.50 217 ALA A CA 1
ATOM 1610 C C . ALA A 1 217 ? -16.347 3.830 10.299 1.00 91.50 217 ALA A C 1
ATOM 1612 O O . ALA A 1 217 ? -16.913 2.835 10.752 1.00 91.50 217 ALA A O 1
ATOM 1613 N N . LEU A 1 218 ? -15.579 3.778 9.201 1.00 92.12 218 LEU A N 1
ATOM 1614 C CA . LEU A 1 218 ? -15.277 2.524 8.500 1.00 92.12 218 LEU A CA 1
ATOM 1615 C C . LEU A 1 218 ? -14.501 1.563 9.408 1.00 92.12 218 LEU A C 1
ATOM 1617 O O . LEU A 1 218 ? -14.883 0.399 9.542 1.00 92.12 218 LEU A O 1
ATOM 1621 N N . GLU A 1 219 ? -13.474 2.069 10.095 1.00 94.50 219 GLU A N 1
ATOM 1622 C CA . GLU A 1 219 ? -12.699 1.322 11.095 1.00 94.50 219 GLU A CA 1
ATOM 1623 C C . GLU A 1 219 ? -13.598 0.774 12.208 1.00 94.50 219 GLU A C 1
ATOM 1625 O O . GLU A 1 219 ? -13.485 -0.394 12.579 1.00 94.50 219 GLU A O 1
ATOM 1630 N N . SER A 1 220 ? -14.552 1.579 12.689 1.00 97.19 220 SER A N 1
ATOM 1631 C CA . SER A 1 220 ? -15.511 1.170 13.721 1.00 97.19 220 SER A CA 1
ATOM 1632 C C . SER A 1 220 ? -16.406 0.018 13.262 1.00 97.19 220 SER A C 1
ATOM 1634 O O . SER A 1 220 ? -16.623 -0.923 14.028 1.00 97.19 220 SER A O 1
ATOM 1636 N N . TYR A 1 221 ? -16.898 0.049 12.016 1.00 97.81 221 TYR A N 1
ATOM 1637 C CA . TYR A 1 221 ? -17.669 -1.060 11.445 1.00 97.81 221 TYR A CA 1
ATOM 1638 C C . TYR A 1 221 ? -16.833 -2.339 11.356 1.00 97.81 221 TYR A C 1
ATOM 1640 O O . TYR A 1 221 ? -17.296 -3.393 11.791 1.00 97.81 221 TYR A O 1
ATOM 1648 N N . MET A 1 222 ? -15.605 -2.249 10.837 1.00 98.06 222 MET A N 1
ATOM 1649 C CA . MET A 1 222 ? -14.713 -3.404 10.690 1.00 98.06 222 MET A CA 1
ATOM 1650 C C . MET A 1 222 ? -14.325 -4.000 12.048 1.00 98.06 222 MET A C 1
ATOM 1652 O O . MET A 1 222 ? -14.498 -5.200 12.265 1.00 98.06 222 MET A O 1
ATOM 1656 N N . ALA A 1 223 ? -13.870 -3.170 12.990 1.00 98.38 223 ALA A N 1
ATOM 1657 C CA . ALA A 1 223 ? -13.487 -3.606 14.329 1.00 98.38 223 ALA A CA 1
ATOM 1658 C C . ALA A 1 223 ? -14.668 -4.248 15.067 1.00 98.38 223 ALA A C 1
ATOM 1660 O O . ALA A 1 223 ? -14.531 -5.339 15.618 1.00 98.38 223 ALA A O 1
ATOM 1661 N N . ALA A 1 224 ? -15.854 -3.633 15.032 1.00 98.56 224 ALA A N 1
ATOM 1662 C CA . ALA A 1 224 ? -17.032 -4.198 15.678 1.00 98.56 224 ALA A CA 1
ATOM 1663 C C . ALA A 1 224 ? -17.556 -5.461 14.974 1.00 98.56 224 ALA A C 1
ATOM 1665 O O . ALA A 1 224 ? -18.094 -6.334 15.656 1.00 98.56 224 ALA A O 1
ATOM 1666 N N . ALA A 1 225 ? -17.394 -5.615 13.657 1.00 98.38 225 ALA A N 1
ATOM 1667 C CA . ALA A 1 225 ? -17.713 -6.866 12.962 1.00 98.38 225 ALA A CA 1
ATOM 1668 C C . ALA A 1 225 ? -16.797 -8.021 13.410 1.00 98.38 225 ALA A C 1
ATOM 1670 O O . ALA A 1 225 ? -17.282 -9.127 13.641 1.00 98.38 225 ALA A O 1
ATOM 1671 N N . LEU A 1 226 ? -15.501 -7.749 13.598 1.00 98.38 226 LEU A N 1
ATOM 1672 C CA . LEU A 1 226 ? -14.504 -8.719 14.072 1.00 98.38 226 LEU A CA 1
ATOM 1673 C C . LEU A 1 226 ? -14.613 -9.031 15.568 1.00 98.38 226 LEU A C 1
ATOM 1675 O O . LEU A 1 226 ? -14.170 -10.086 16.017 1.00 98.38 226 LEU A O 1
ATOM 1679 N N . GLU A 1 227 ? -15.164 -8.107 16.354 1.00 97.94 227 GLU A N 1
ATOM 1680 C CA . GLU A 1 227 ? -15.145 -8.175 17.808 1.00 97.94 227 GLU A CA 1
ATOM 1681 C C . GLU A 1 227 ? -16.546 -7.968 18.408 1.00 97.94 227 GLU A C 1
ATOM 1683 O O . GLU A 1 227 ? -17.025 -6.835 18.551 1.00 97.94 227 GLU A O 1
ATOM 1688 N N . PRO A 1 228 ? -17.224 -9.060 18.810 1.00 96.00 228 PRO A N 1
ATOM 1689 C CA . PRO A 1 228 ? -18.585 -8.996 19.336 1.00 96.00 228 PRO A CA 1
ATOM 1690 C C . PRO A 1 228 ? -18.673 -8.335 20.719 1.00 96.00 228 PRO A C 1
ATOM 1692 O O . PRO A 1 228 ? -19.774 -8.002 21.161 1.00 96.00 228 PRO A O 1
ATOM 1695 N N . ARG A 1 229 ? -17.547 -8.135 21.423 1.00 97.44 229 ARG A N 1
ATOM 1696 C CA . ARG A 1 229 ? -17.524 -7.439 22.720 1.00 97.44 229 ARG A CA 1
ATOM 1697 C C . ARG A 1 229 ? -17.762 -5.933 22.596 1.00 97.44 229 ARG A C 1
ATOM 1699 O O . ARG A 1 229 ? -18.209 -5.347 23.579 1.00 97.44 229 ARG A O 1
ATOM 1706 N N . PHE A 1 230 ? -17.596 -5.328 21.418 1.00 98.50 230 PHE A N 1
ATOM 1707 C CA . PHE A 1 230 ? -18.151 -3.996 21.159 1.00 98.50 230 PHE A CA 1
ATOM 1708 C C . PHE A 1 230 ? -19.679 -4.070 21.128 1.00 98.50 230 PHE A C 1
ATOM 1710 O O . PHE A 1 230 ? -20.268 -4.657 20.219 1.00 98.50 230 PHE A O 1
ATOM 1717 N N . GLN A 1 231 ? -20.323 -3.490 22.138 1.00 98.19 231 GLN A N 1
ATOM 1718 C CA . GLN A 1 231 ? -21.759 -3.612 22.384 1.00 98.19 231 GLN A CA 1
ATOM 1719 C C . GLN A 1 231 ? -22.607 -2.629 21.576 1.00 98.19 231 GLN A C 1
ATOM 1721 O O . GLN A 1 231 ? -23.788 -2.892 21.370 1.00 98.19 231 GLN A O 1
ATOM 1726 N N . PHE A 1 232 ? -22.032 -1.513 21.127 1.00 98.56 232 PHE A N 1
ATOM 1727 C CA . PHE A 1 232 ? -22.699 -0.518 20.288 1.00 98.56 232 PHE A CA 1
ATOM 1728 C C . PHE A 1 232 ? -21.688 0.236 19.419 1.00 98.56 232 PHE A C 1
ATOM 1730 O O . PHE A 1 232 ? -20.500 0.288 19.749 1.00 98.56 232 PHE A O 1
ATOM 1737 N N . VAL A 1 233 ? -22.169 0.823 18.321 1.00 98.44 233 VAL A N 1
ATOM 1738 C CA . VAL A 1 233 ? -21.348 1.575 17.358 1.00 98.44 233 VAL A CA 1
ATOM 1739 C C . VAL A 1 233 ? -21.939 2.964 17.122 1.00 98.44 233 VAL A C 1
ATOM 1741 O O . VAL A 1 233 ? -23.148 3.095 16.932 1.00 98.44 233 VAL A O 1
ATOM 1744 N N . VAL A 1 234 ? -21.091 3.993 17.098 1.00 96.38 234 VAL A N 1
ATOM 1745 C CA . VAL A 1 234 ? -21.433 5.357 16.664 1.00 96.38 234 VAL A CA 1
ATOM 1746 C C . VAL A 1 234 ? -20.601 5.699 15.430 1.00 96.38 234 VAL A C 1
ATOM 1748 O O . VAL A 1 234 ? -19.383 5.810 15.509 1.00 96.38 234 VAL A O 1
ATOM 1751 N N . ALA A 1 235 ? -21.255 5.874 14.287 1.00 93.38 235 ALA A N 1
ATOM 1752 C CA . ALA A 1 235 ? -20.617 6.168 13.011 1.00 93.38 235 ALA A CA 1
ATOM 1753 C C . ALA A 1 235 ? -21.106 7.519 12.476 1.00 93.38 235 ALA A C 1
ATOM 1755 O O . ALA A 1 235 ? -22.286 7.680 12.150 1.00 93.38 235 ALA A O 1
ATOM 1756 N N . VAL A 1 236 ? -20.197 8.491 12.367 1.00 89.31 236 VAL A N 1
ATOM 1757 C CA . VAL A 1 236 ? -20.511 9.847 11.894 1.00 89.31 236 VAL A CA 1
ATOM 1758 C C . VAL A 1 236 ? -19.734 10.162 10.615 1.00 89.31 236 VAL A C 1
ATOM 1760 O O . VAL A 1 236 ? -18.536 9.914 10.538 1.00 89.31 236 VAL A O 1
ATOM 1763 N N . GLY A 1 237 ? -20.400 10.688 9.586 1.00 83.25 237 GLY A N 1
ATOM 1764 C CA . GLY A 1 237 ? -19.742 11.322 8.431 1.00 83.25 237 GLY A CA 1
ATOM 1765 C C . GLY A 1 237 ? -18.899 10.413 7.522 1.00 83.25 237 GLY A C 1
ATOM 1766 O O . GLY A 1 237 ? -18.246 10.920 6.620 1.00 83.25 237 GLY A O 1
ATOM 1767 N N . GLY A 1 238 ? -18.902 9.090 7.729 1.00 84.69 238 GLY A N 1
ATOM 1768 C CA . GLY A 1 238 ? -18.098 8.131 6.949 1.00 84.69 238 GLY A CA 1
ATOM 1769 C C . GLY A 1 238 ? -18.850 6.896 6.454 1.00 84.69 238 GLY A C 1
ATOM 1770 O O . GLY A 1 238 ? -18.249 5.978 5.908 1.00 84.69 238 GLY A O 1
ATOM 1771 N N . THR A 1 239 ? -20.172 6.832 6.644 1.00 89.50 239 THR A N 1
ATOM 1772 C CA . THR A 1 239 ? -20.960 5.651 6.249 1.00 89.50 239 THR A CA 1
ATOM 1773 C C . THR A 1 239 ? -21.194 5.630 4.740 1.00 89.50 239 THR A C 1
ATOM 1775 O O . THR A 1 239 ? -22.030 6.371 4.222 1.00 89.50 239 THR A O 1
ATOM 1778 N N . THR A 1 240 ? -20.467 4.762 4.039 1.00 90.31 240 THR A N 1
ATOM 1779 C CA . THR A 1 240 ? -20.579 4.542 2.593 1.00 90.31 240 THR A CA 1
ATOM 1780 C C . THR A 1 240 ? -20.018 3.165 2.204 1.00 90.31 240 THR A C 1
ATOM 1782 O O . THR A 1 240 ? -19.513 2.436 3.053 1.00 90.31 240 THR A O 1
ATOM 1785 N N . THR A 1 241 ? -20.135 2.796 0.929 1.00 93.06 241 THR A N 1
ATOM 1786 C CA . THR A 1 241 ? -19.582 1.563 0.332 1.00 93.06 241 THR A CA 1
ATOM 1787 C C . THR A 1 241 ? -18.279 1.859 -0.404 1.00 93.06 241 THR A C 1
ATOM 1789 O O . THR A 1 241 ? -18.168 2.936 -0.999 1.00 93.06 241 THR A O 1
ATOM 1792 N N . TYR A 1 242 ? -17.365 0.895 -0.499 1.00 93.44 242 TYR A N 1
ATOM 1793 C CA . TYR A 1 242 ? -16.145 1.033 -1.293 1.00 93.44 242 TYR A CA 1
ATOM 1794 C C . TYR A 1 242 ? -16.434 1.273 -2.774 1.00 93.44 242 TYR A C 1
ATOM 1796 O O . TYR A 1 242 ? -15.804 2.146 -3.360 1.00 93.44 242 TYR A O 1
ATOM 1804 N N . ALA A 1 243 ? -17.451 0.635 -3.366 1.00 92.75 243 ALA A N 1
ATOM 1805 C CA . ALA A 1 243 ? -17.827 0.928 -4.754 1.00 92.75 243 ALA A CA 1
ATOM 1806 C C . ALA A 1 243 ? -18.207 2.402 -4.985 1.00 92.75 243 ALA A C 1
ATOM 1808 O O . ALA A 1 243 ? -17.858 2.993 -6.009 1.00 92.75 243 ALA A O 1
ATOM 1809 N N . CYS A 1 244 ? -18.898 3.021 -4.024 1.00 90.12 244 CYS A N 1
ATOM 1810 C CA . CYS A 1 244 ? -19.217 4.445 -4.098 1.00 90.12 244 CYS A CA 1
ATOM 1811 C C . CYS A 1 244 ? -17.981 5.323 -3.845 1.00 90.12 244 CYS A C 1
ATOM 1813 O O . CYS A 1 244 ? -17.835 6.324 -4.541 1.00 90.12 244 CYS A O 1
ATOM 1815 N N . LEU A 1 245 ? -17.083 4.956 -2.920 1.00 87.69 245 LEU A N 1
ATOM 1816 C CA . LEU A 1 245 ? -15.819 5.679 -2.698 1.00 87.69 245 LEU A CA 1
ATOM 1817 C C . LEU A 1 245 ? -14.931 5.681 -3.943 1.00 87.69 245 LEU A C 1
ATOM 1819 O O . LEU A 1 245 ? -14.448 6.734 -4.346 1.00 87.69 245 LEU A O 1
ATOM 1823 N N . THR A 1 246 ? -14.784 4.538 -4.610 1.00 88.12 246 THR A N 1
ATOM 1824 C CA . THR A 1 246 ? -14.040 4.431 -5.872 1.00 88.12 246 THR A CA 1
ATOM 1825 C C . THR A 1 246 ? -14.675 5.295 -6.966 1.00 88.12 246 THR A C 1
ATOM 1827 O O . THR A 1 246 ? -13.968 5.974 -7.705 1.00 88.12 246 THR A O 1
ATOM 1830 N N . ARG A 1 247 ? -16.014 5.352 -7.043 1.00 87.06 247 ARG A N 1
ATOM 1831 C CA . ARG A 1 247 ? -16.713 6.271 -7.959 1.00 87.06 247 ARG A CA 1
ATOM 1832 C C . ARG A 1 247 ? -16.460 7.739 -7.619 1.00 87.06 247 ARG A C 1
ATOM 1834 O O . ARG A 1 247 ? -16.276 8.539 -8.530 1.00 87.06 247 ARG A O 1
ATOM 1841 N N . ALA A 1 248 ? -16.443 8.099 -6.339 1.00 82.56 248 ALA A N 1
ATOM 1842 C CA . ALA A 1 248 ? -16.113 9.456 -5.922 1.00 82.56 248 ALA A CA 1
ATOM 1843 C C . ALA A 1 248 ? -14.654 9.811 -6.259 1.00 82.56 248 ALA A C 1
ATOM 1845 O O . ALA A 1 248 ? -14.385 10.939 -6.660 1.00 82.56 248 ALA A O 1
ATOM 1846 N N . ALA A 1 249 ? -13.730 8.843 -6.234 1.00 80.00 249 ALA A N 1
ATOM 1847 C CA . ALA A 1 249 ? -12.341 9.056 -6.651 1.00 80.00 249 ALA A CA 1
ATOM 1848 C C . ALA A 1 249 ? -12.245 9.472 -8.124 1.00 80.00 249 ALA A C 1
ATOM 1850 O O . ALA A 1 249 ? -11.492 10.385 -8.453 1.00 80.00 249 ALA A O 1
ATOM 1851 N N . ALA A 1 250 ? -13.073 8.884 -8.995 1.00 78.50 250 ALA A N 1
ATOM 1852 C CA . ALA A 1 250 ? -13.178 9.291 -10.398 1.00 78.50 250 ALA A CA 1
ATOM 1853 C C . ALA A 1 250 ? -13.690 10.729 -10.582 1.00 78.50 250 ALA A C 1
ATOM 1855 O O . ALA A 1 250 ? -13.304 11.406 -11.532 1.00 78.50 250 ALA A O 1
ATOM 1856 N N . ALA A 1 251 ? -14.490 11.231 -9.638 1.00 76.75 251 ALA A N 1
ATOM 1857 C CA . ALA A 1 251 ? -14.923 12.626 -9.601 1.00 76.75 251 ALA A CA 1
ATOM 1858 C C . ALA A 1 251 ? -13.901 13.575 -8.936 1.00 76.75 251 ALA A C 1
ATOM 1860 O O . ALA A 1 251 ? -14.121 14.784 -8.917 1.00 76.75 251 ALA A O 1
ATOM 1861 N N . GLY A 1 252 ? -12.784 13.059 -8.404 1.00 74.38 252 GLY A N 1
ATOM 1862 C CA . GLY A 1 252 ? -11.833 13.835 -7.598 1.00 74.38 252 GLY A CA 1
ATOM 1863 C C . GLY A 1 252 ? -12.337 14.142 -6.181 1.00 74.38 252 GLY A C 1
ATOM 1864 O O . GLY A 1 252 ? -11.874 15.089 -5.555 1.00 74.38 252 GLY A O 1
ATOM 1865 N N . GLU A 1 253 ? -13.293 13.353 -5.691 1.00 74.56 253 GLU A N 1
ATOM 1866 C CA . GLU A 1 253 ? -14.029 13.538 -4.437 1.00 74.56 253 GLU A CA 1
ATOM 1867 C C . GLU A 1 253 ? -13.855 12.331 -3.490 1.00 74.56 253 GLU A C 1
ATOM 1869 O O . GLU A 1 253 ? -14.787 11.991 -2.772 1.00 74.56 253 GLU A O 1
ATOM 1874 N N . ALA A 1 254 ? -12.711 11.635 -3.487 1.00 67.81 254 ALA A N 1
ATOM 1875 C CA . ALA A 1 254 ? -12.430 10.525 -2.554 1.00 67.81 254 ALA A CA 1
ATOM 1876 C C . ALA A 1 254 ? -11.357 10.883 -1.517 1.00 67.81 254 ALA A C 1
ATOM 1878 O O . ALA A 1 254 ? -10.592 11.820 -1.756 1.00 67.81 254 ALA A O 1
ATOM 1879 N N . PRO A 1 255 ? -11.249 10.127 -0.403 1.00 70.94 255 PRO A N 1
ATOM 1880 C CA . PRO A 1 255 ? -10.243 10.383 0.610 1.00 70.94 255 PRO A CA 1
ATOM 1881 C C . PRO A 1 255 ? -8.851 10.177 0.027 1.00 70.94 255 PRO A C 1
ATOM 1883 O O . PRO A 1 255 ? -8.594 9.190 -0.662 1.00 70.94 255 PRO A O 1
ATOM 1886 N N . GLU A 1 256 ? -7.942 11.096 0.338 1.00 72.69 256 GLU A N 1
ATOM 1887 C CA . GLU A 1 256 ? -6.551 10.999 -0.121 1.00 72.69 256 GLU A CA 1
ATOM 1888 C C . GLU A 1 256 ? -5.759 9.933 0.641 1.00 72.69 256 GLU A C 1
ATOM 1890 O O . GLU A 1 256 ? -4.699 9.527 0.189 1.00 72.69 256 GLU A O 1
ATOM 1895 N N . ASP A 1 257 ? -6.247 9.509 1.811 1.00 78.31 257 ASP A N 1
ATOM 1896 C CA . ASP A 1 257 ? -5.558 8.547 2.669 1.00 78.31 257 ASP A CA 1
ATOM 1897 C C . ASP A 1 257 ? -5.887 7.105 2.254 1.00 78.31 257 ASP A C 1
ATOM 1899 O O . ASP A 1 257 ? -7.017 6.644 2.461 1.00 78.31 257 ASP A O 1
ATOM 1903 N N . PRO A 1 258 ? -4.920 6.361 1.697 1.00 77.94 258 PRO A N 1
ATOM 1904 C CA . PRO A 1 258 ? -5.165 5.012 1.224 1.00 77.94 258 PRO A CA 1
ATOM 1905 C C . PRO A 1 258 ? -5.380 4.027 2.386 1.00 77.94 258 PRO A C 1
ATOM 1907 O O . PRO A 1 258 ? -5.932 2.951 2.166 1.00 77.94 258 PRO A O 1
ATOM 1910 N N . ALA A 1 259 ? -5.060 4.395 3.638 1.00 81.25 259 ALA A N 1
ATOM 1911 C CA . ALA A 1 259 ? -5.393 3.588 4.815 1.00 81.25 259 ALA A CA 1
ATOM 1912 C C . ALA A 1 259 ? -6.908 3.441 5.055 1.00 81.25 259 ALA A C 1
ATOM 1914 O O . ALA A 1 259 ? -7.325 2.529 5.762 1.00 81.25 259 ALA A O 1
ATOM 1915 N N . ALA A 1 260 ? -7.748 4.260 4.410 1.00 84.81 260 ALA A N 1
ATOM 1916 C CA . ALA A 1 260 ? -9.201 4.085 4.436 1.00 84.81 260 ALA A CA 1
ATOM 1917 C C . ALA A 1 260 ? -9.684 2.838 3.665 1.00 84.81 260 ALA A C 1
ATOM 1919 O O . ALA A 1 260 ? -10.854 2.459 3.776 1.00 84.81 260 ALA A O 1
ATOM 1920 N N . PHE A 1 261 ? -8.817 2.205 2.870 1.00 88.12 261 PHE A N 1
ATOM 1921 C CA . PHE A 1 261 ? -9.156 1.132 1.940 1.00 88.12 261 PHE A CA 1
ATOM 1922 C C . PHE A 1 261 ? -8.529 -0.205 2.358 1.00 88.12 261 PHE A C 1
ATOM 1924 O O . PHE A 1 261 ? -7.433 -0.262 2.914 1.00 88.12 261 PHE A O 1
ATOM 1931 N N . VAL A 1 262 ? -9.233 -1.302 2.067 1.00 91.44 262 VAL A N 1
ATOM 1932 C CA . VAL A 1 262 ? -8.765 -2.672 2.323 1.00 91.44 262 VAL A CA 1
ATOM 1933 C C . VAL A 1 262 ? -8.542 -3.379 0.993 1.00 91.44 262 VAL A C 1
ATOM 1935 O O . VAL A 1 262 ? -9.464 -3.494 0.182 1.00 91.44 262 VAL A O 1
ATOM 1938 N N . ALA A 1 263 ? -7.321 -3.867 0.779 1.00 88.31 263 ALA A N 1
ATOM 1939 C CA . ALA A 1 263 ? -6.951 -4.562 -0.446 1.00 88.31 263 ALA A CA 1
ATOM 1940 C C . ALA A 1 263 ? -7.800 -5.828 -0.669 1.00 88.31 263 ALA A C 1
ATOM 1942 O O . ALA A 1 263 ? -7.981 -6.636 0.240 1.00 88.31 263 ALA A O 1
ATOM 1943 N N . GLY A 1 264 ? -8.324 -5.986 -1.884 1.00 90.75 264 GLY A N 1
ATOM 1944 C CA . GLY A 1 264 ? -9.114 -7.131 -2.338 1.00 90.75 264 GLY A CA 1
ATOM 1945 C C . GLY A 1 264 ? -10.508 -7.250 -1.720 1.00 90.75 264 GLY A C 1
ATOM 1946 O O . GLY A 1 264 ? -11.183 -8.244 -1.962 1.00 90.75 264 GLY A O 1
ATOM 1947 N N . ILE A 1 265 ? -10.976 -6.281 -0.923 1.00 94.50 265 ILE A N 1
ATOM 1948 C CA . ILE A 1 265 ? -12.213 -6.468 -0.150 1.00 94.50 265 ILE A CA 1
ATOM 1949 C C . ILE A 1 265 ? -13.443 -6.748 -1.029 1.00 94.50 265 ILE A C 1
ATOM 1951 O O . ILE A 1 265 ? -14.248 -7.611 -0.678 1.00 94.50 265 ILE A O 1
ATOM 1955 N N . LEU A 1 266 ? -13.551 -6.111 -2.205 1.00 96.38 266 LEU A N 1
ATOM 1956 C CA . LEU A 1 266 ? -14.685 -6.298 -3.121 1.00 96.38 266 LEU A CA 1
ATOM 1957 C C . LEU A 1 266 ? -14.722 -7.679 -3.786 1.00 96.38 266 LEU A C 1
ATOM 1959 O O . LEU A 1 266 ? -15.707 -7.998 -4.451 1.00 96.38 266 LEU A O 1
ATOM 1963 N N . GLU A 1 267 ? -13.688 -8.507 -3.618 1.00 93.94 267 GLU A N 1
ATOM 1964 C CA . GLU A 1 267 ? -13.711 -9.905 -4.061 1.00 93.94 267 GLU A CA 1
ATOM 1965 C C . GLU A 1 267 ? -14.693 -10.750 -3.239 1.00 93.94 267 GLU A C 1
ATOM 1967 O O . GLU A 1 267 ? -15.178 -11.769 -3.733 1.00 93.94 267 GLU A O 1
ATOM 1972 N N . PHE A 1 268 ? -15.026 -10.319 -2.015 1.00 95.94 268 PHE A N 1
ATOM 1973 C CA . PHE A 1 268 ? -15.878 -11.088 -1.109 1.00 95.94 268 PHE A CA 1
ATOM 1974 C C . PHE A 1 268 ? -16.923 -10.280 -0.327 1.00 95.94 268 PHE A C 1
ATOM 1976 O O . PHE A 1 268 ? -17.961 -10.830 0.054 1.00 95.94 268 PHE A O 1
ATOM 1983 N N . THR A 1 269 ? -16.720 -8.978 -0.099 1.00 97.25 269 THR A N 1
ATOM 1984 C CA . THR A 1 269 ? -17.691 -8.128 0.606 1.00 97.25 269 THR A CA 1
ATOM 1985 C C . THR A 1 269 ? -17.573 -6.643 0.244 1.00 97.25 269 THR A C 1
ATOM 1987 O O . THR A 1 269 ? -16.654 -6.202 -0.425 1.00 97.25 269 THR A O 1
ATOM 1990 N N . ASP A 1 270 ? -18.518 -5.836 0.717 1.00 97.19 270 ASP A N 1
ATOM 1991 C CA . ASP A 1 270 ? -18.436 -4.374 0.736 1.00 97.19 270 ASP A CA 1
ATOM 1992 C C . ASP A 1 270 ? -18.867 -3.886 2.139 1.00 97.19 270 ASP A C 1
ATOM 1994 O O . ASP A 1 270 ? -19.355 -4.669 2.968 1.00 97.19 270 ASP A O 1
ATOM 1998 N N . MET A 1 271 ? -18.669 -2.604 2.442 1.00 95.81 271 MET A N 1
ATOM 1999 C CA . MET A 1 271 ? -18.913 -2.016 3.762 1.00 95.81 271 MET A CA 1
ATOM 2000 C C . MET A 1 271 ? -20.379 -2.083 4.199 1.00 95.81 271 MET A C 1
ATOM 2002 O O . MET A 1 271 ? -20.657 -2.072 5.397 1.00 95.81 271 MET A O 1
ATOM 2006 N N . ASP A 1 272 ? -21.326 -2.214 3.266 1.00 96.69 272 ASP A N 1
ATOM 2007 C CA . ASP A 1 272 ? -22.742 -2.405 3.588 1.00 96.69 272 ASP A CA 1
ATOM 2008 C C . ASP A 1 272 ? -23.002 -3.723 4.335 1.00 96.69 272 ASP A C 1
ATOM 2010 O O . ASP A 1 272 ? -23.741 -3.751 5.323 1.00 96.69 272 ASP A O 1
ATOM 2014 N N . ARG A 1 273 ? -22.346 -4.807 3.914 1.00 97.75 273 ARG A N 1
ATOM 2015 C CA . ARG A 1 273 ? -22.414 -6.131 4.544 1.00 97.75 273 ARG A CA 1
ATOM 2016 C C . ARG A 1 273 ? -21.556 -6.206 5.802 1.00 97.75 273 ARG A C 1
ATOM 2018 O O . ARG A 1 273 ? -21.993 -6.814 6.778 1.00 97.75 273 ARG A O 1
ATOM 2025 N N . VAL A 1 274 ? -20.400 -5.534 5.830 1.00 98.12 274 VAL A N 1
ATOM 2026 C CA . VAL A 1 274 ? -19.594 -5.386 7.060 1.00 98.12 274 VAL A CA 1
ATOM 2027 C C . VAL A 1 274 ? -20.422 -4.695 8.147 1.00 98.12 274 VAL A C 1
ATOM 2029 O O . VAL A 1 274 ? -20.550 -5.217 9.252 1.00 98.12 274 VAL A O 1
ATOM 2032 N N . ALA A 1 275 ? -21.076 -3.575 7.829 1.00 97.81 275 ALA A N 1
ATOM 2033 C CA . ALA A 1 275 ? -21.953 -2.877 8.768 1.00 97.81 275 ALA A CA 1
ATOM 2034 C C . ALA A 1 275 ? -23.183 -3.720 9.162 1.00 97.81 275 ALA A C 1
ATOM 2036 O O . ALA A 1 275 ? -23.628 -3.686 10.312 1.00 97.81 275 ALA A O 1
ATOM 2037 N N . ALA A 1 276 ? -23.721 -4.536 8.250 1.00 98.12 276 ALA A N 1
ATOM 2038 C CA . ALA A 1 276 ? -24.811 -5.458 8.562 1.00 98.12 276 ALA A CA 1
ATOM 2039 C C . ALA A 1 276 ? -24.414 -6.539 9.587 1.00 98.12 276 ALA A C 1
ATOM 2041 O O . ALA A 1 276 ? -25.267 -6.964 10.371 1.00 98.12 276 ALA A O 1
ATOM 2042 N N . CYS A 1 277 ? -23.134 -6.936 9.661 1.00 98.12 277 CYS A N 1
ATOM 2043 C CA . CYS A 1 277 ? -22.622 -7.895 10.659 1.00 98.12 277 CYS A CA 1
ATOM 2044 C C . CYS A 1 277 ? -22.775 -7.404 12.108 1.00 98.12 277 CYS A C 1
ATOM 2046 O O . CYS A 1 277 ? -22.624 -8.178 13.056 1.00 98.12 277 CYS A O 1
ATOM 2048 N N . LEU A 1 278 ? -23.108 -6.127 12.308 1.00 98.06 278 LEU A N 1
ATOM 2049 C CA . LEU A 1 278 ? -23.425 -5.590 13.623 1.00 98.06 278 LEU A CA 1
ATOM 2050 C C . LEU A 1 278 ? -24.747 -6.113 14.190 1.00 98.06 278 LEU A C 1
ATOM 2052 O O . LEU A 1 278 ? -24.899 -6.105 15.410 1.00 98.06 278 LEU A O 1
ATOM 2056 N N . ALA A 1 279 ? -25.680 -6.582 13.355 1.00 97.56 279 ALA A N 1
ATOM 2057 C CA . ALA A 1 279 ? -27.000 -7.017 13.804 1.00 97.56 279 ALA A CA 1
ATOM 2058 C C . ALA A 1 279 ? -26.904 -8.086 14.917 1.00 97.56 279 ALA A C 1
ATOM 2060 O O . ALA A 1 279 ? -26.163 -9.055 14.750 1.00 97.56 279 ALA A O 1
ATOM 2061 N N . PRO A 1 280 ? -27.649 -7.979 16.035 1.00 96.88 280 PRO A N 1
ATOM 2062 C CA . PRO A 1 280 ? -28.657 -6.968 16.376 1.00 96.88 280 PRO A CA 1
ATOM 2063 C C . PRO A 1 280 ? -28.145 -5.878 17.347 1.00 96.88 280 PRO A C 1
ATOM 2065 O O . PRO A 1 280 ? -28.906 -5.403 18.193 1.00 96.88 280 PRO A O 1
ATOM 2068 N N . ARG A 1 281 ? -26.855 -5.531 17.348 1.00 97.75 281 ARG A N 1
ATOM 2069 C CA . ARG A 1 281 ? -26.294 -4.542 18.288 1.00 97.75 281 ARG A CA 1
ATOM 2070 C C . ARG A 1 281 ? -26.779 -3.121 17.967 1.00 97.75 281 ARG A C 1
ATOM 2072 O O . ARG A 1 281 ? -26.975 -2.816 16.802 1.00 97.75 281 ARG A O 1
ATOM 2079 N N . PRO A 1 282 ? -26.981 -2.237 18.957 1.00 98.31 282 PRO A N 1
ATOM 2080 C CA . PRO A 1 282 ? -27.331 -0.845 18.687 1.00 98.31 282 PRO A CA 1
ATOM 2081 C C . PRO A 1 282 ? -26.283 -0.126 17.829 1.00 98.31 282 PRO A C 1
ATOM 2083 O O . PRO A 1 282 ? -25.084 -0.190 18.109 1.00 98.31 282 PRO A O 1
ATOM 2086 N N . VAL A 1 283 ? -26.746 0.602 16.814 1.00 97.94 283 VAL A N 1
ATOM 2087 C CA . VAL A 1 283 ? -25.896 1.412 15.936 1.00 97.94 283 VAL A CA 1
ATOM 2088 C C . VAL A 1 283 ? -26.507 2.790 15.710 1.00 97.94 283 VAL A C 1
ATOM 2090 O O . VAL A 1 283 ? -27.698 2.914 15.419 1.00 97.94 283 VAL A O 1
ATOM 2093 N N . PHE A 1 284 ? -25.682 3.821 15.844 1.00 96.12 284 PHE A N 1
ATOM 2094 C CA . PHE A 1 284 ? -26.025 5.199 15.531 1.00 96.12 284 PHE A CA 1
ATOM 2095 C C . PHE A 1 284 ? -25.291 5.629 14.269 1.00 96.12 284 PHE A C 1
ATOM 2097 O O . PHE A 1 284 ? -24.070 5.497 14.184 1.00 96.12 284 PHE A O 1
ATOM 2104 N N . ILE A 1 285 ? -26.039 6.148 13.301 1.00 92.38 285 ILE A N 1
ATOM 2105 C CA . ILE A 1 285 ? -25.525 6.575 12.005 1.00 92.38 285 ILE A CA 1
ATOM 2106 C C . ILE A 1 285 ? -26.000 8.005 11.752 1.00 92.38 285 ILE A C 1
ATOM 2108 O O . ILE A 1 285 ? -27.204 8.261 11.644 1.00 92.38 285 ILE A O 1
ATOM 2112 N N . ALA A 1 286 ? -25.052 8.932 11.641 1.00 86.88 286 ALA A N 1
ATOM 2113 C CA . ALA A 1 286 ? -25.328 10.341 11.370 1.00 86.88 286 ALA A CA 1
ATOM 2114 C C . ALA A 1 286 ? -24.299 10.956 10.423 1.00 86.88 286 ALA A C 1
ATOM 2116 O O . ALA A 1 286 ? -23.255 10.368 10.145 1.00 86.88 286 ALA A O 1
ATOM 2117 N N . GLY A 1 287 ? -24.613 12.157 9.937 1.00 71.81 287 GLY A N 1
ATOM 2118 C CA . GLY A 1 287 ? -23.796 12.868 8.964 1.00 71.81 287 GLY A CA 1
ATOM 2119 C C . GLY A 1 287 ? -23.849 12.156 7.619 1.00 71.81 287 GLY A C 1
ATOM 2120 O O . GLY A 1 287 ? -23.153 11.164 7.389 1.00 71.81 287 GLY A O 1
ATOM 2121 N N . ARG A 1 288 ? -24.682 12.660 6.703 1.00 63.22 288 ARG A N 1
ATOM 2122 C CA . ARG A 1 288 ? -24.558 12.241 5.308 1.00 63.22 288 ARG A CA 1
ATOM 2123 C C . ARG A 1 288 ? -23.210 12.781 4.850 1.00 63.22 288 ARG A C 1
ATOM 2125 O O . ARG A 1 288 ? -22.987 13.989 4.939 1.00 63.22 288 ARG A O 1
ATOM 2132 N N . ALA A 1 289 ? -22.326 11.887 4.423 1.00 55.72 289 ALA A N 1
ATOM 2133 C CA . ALA A 1 289 ? -21.107 12.255 3.727 1.00 55.72 289 ALA A CA 1
ATOM 2134 C C . ALA A 1 289 ? -21.429 13.397 2.736 1.00 55.72 289 ALA A C 1
ATOM 2136 O O . ALA A 1 289 ? -22.431 13.313 2.024 1.00 55.72 289 ALA A O 1
ATOM 2137 N N . GLY A 1 290 ? -20.733 14.532 2.838 1.00 44.62 290 GLY A N 1
ATOM 2138 C CA . GLY A 1 290 ? -21.074 15.754 2.100 1.00 44.62 290 GLY A CA 1
ATOM 2139 C C . GLY A 1 290 ? -20.702 15.684 0.616 1.00 44.62 290 GLY A C 1
ATOM 2140 O O . GLY A 1 290 ? -20.279 14.650 0.122 1.00 44.62 290 GLY A O 1
ATOM 2141 N N . VAL A 1 291 ? -20.820 16.812 -0.094 1.00 40.59 291 VAL A N 1
ATOM 2142 C CA . VAL A 1 291 ? -20.094 17.007 -1.364 1.00 40.59 291 VAL A CA 1
ATOM 2143 C C . VAL A 1 291 ? -18.622 17.209 -0.984 1.00 40.59 291 VAL A C 1
ATOM 2145 O O . VAL A 1 291 ? -18.326 18.137 -0.230 1.00 40.59 291 VAL A O 1
ATOM 2148 N N . GLY A 1 292 ? -17.742 16.306 -1.411 1.00 53.00 292 GLY A N 1
ATOM 2149 C CA . GLY A 1 292 ? -16.382 16.130 -0.883 1.00 53.00 292 GLY A CA 1
ATOM 2150 C C . GLY A 1 292 ? -16.052 14.641 -0.697 1.00 53.00 292 GLY A C 1
ATOM 2151 O O . GLY A 1 292 ? -16.859 13.804 -1.078 1.00 53.00 292 GLY A O 1
ATOM 2152 N N . GLU A 1 293 ? -14.899 14.330 -0.090 1.00 55.25 293 GLU A N 1
ATOM 2153 C CA . GLU A 1 293 ? -14.200 13.020 -0.057 1.00 55.25 293 GLU A CA 1
ATOM 2154 C C . GLU A 1 293 ? -15.025 11.734 0.222 1.00 55.25 293 GLU A C 1
ATOM 2156 O O . GLU A 1 293 ? -14.521 10.630 0.046 1.00 55.25 293 GLU A O 1
ATOM 2161 N N . TRP A 1 294 ? -16.279 11.814 0.671 1.00 65.50 294 TRP A N 1
ATOM 2162 C CA . TRP A 1 294 ? -17.063 10.658 1.106 1.00 65.50 294 TRP A CA 1
ATOM 2163 C C . TRP A 1 294 ? -18.334 10.503 0.255 1.00 65.50 294 TRP A C 1
ATOM 2165 O O . TRP A 1 294 ? -19.186 11.385 0.177 1.00 65.50 294 TRP A O 1
ATOM 2175 N N . ALA A 1 295 ? -18.487 9.350 -0.401 1.00 63.16 295 ALA A N 1
ATOM 2176 C CA . ALA A 1 295 ? -19.506 9.161 -1.430 1.00 63.16 295 ALA A CA 1
ATOM 2177 C C . ALA A 1 295 ? -20.935 9.027 -0.863 1.00 63.16 295 ALA A C 1
ATOM 2179 O O . ALA A 1 295 ? -21.329 7.975 -0.346 1.00 63.16 295 ALA A O 1
ATOM 2180 N N . VAL A 1 296 ? -21.727 10.086 -1.031 1.00 63.62 296 VAL A N 1
ATOM 2181 C CA . VAL A 1 296 ? -23.092 10.297 -0.507 1.00 63.62 296 VAL A CA 1
ATOM 2182 C C . VAL A 1 296 ? -24.080 9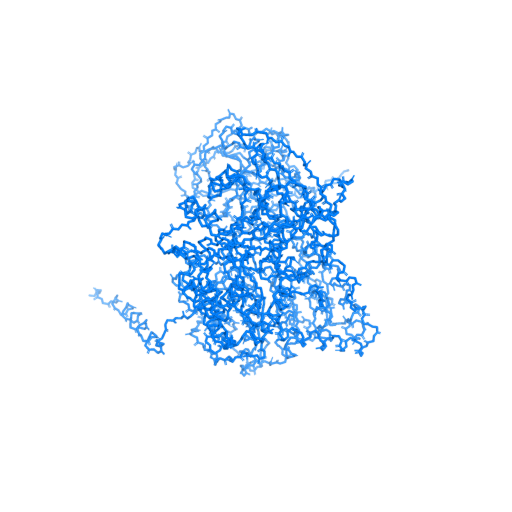.163 -0.821 1.00 63.62 296 VAL A C 1
ATOM 2184 O O . VAL A 1 296 ? -24.934 8.827 0.005 1.00 63.62 296 VAL A O 1
ATOM 2187 N N . ASP A 1 297 ? -23.990 8.576 -2.014 1.00 73.94 297 ASP A N 1
ATOM 2188 C CA . ASP A 1 297 ? -24.927 7.547 -2.485 1.00 73.94 297 ASP A CA 1
ATOM 2189 C C . ASP A 1 297 ? -24.780 6.217 -1.731 1.00 73.94 297 ASP A C 1
ATOM 2191 O O . ASP A 1 297 ? -25.744 5.459 -1.606 1.00 73.94 297 ASP A O 1
ATOM 2195 N N . GLY A 1 298 ? -23.583 5.926 -1.207 1.00 84.38 298 GLY A N 1
ATOM 2196 C CA . GLY A 1 298 ? -23.312 4.671 -0.505 1.00 84.38 298 GLY A CA 1
ATOM 2197 C C . GLY A 1 298 ? -24.041 4.565 0.833 1.00 84.38 298 GLY A C 1
ATOM 2198 O O . GLY A 1 298 ? -24.355 3.460 1.270 1.00 84.38 298 GLY A O 1
ATOM 2199 N N . PHE A 1 299 ? -24.396 5.694 1.448 1.00 87.12 299 PHE A N 1
ATOM 2200 C CA . PHE A 1 299 ? -25.134 5.741 2.712 1.00 87.12 299 PHE A CA 1
ATOM 2201 C C . PHE A 1 299 ? -26.452 4.953 2.651 1.00 87.12 299 PHE A C 1
ATOM 2203 O O . PHE A 1 299 ? -26.740 4.117 3.510 1.00 87.12 299 PHE A O 1
ATOM 2210 N N . ASP A 1 300 ? -27.236 5.164 1.591 1.00 87.56 300 ASP A N 1
ATOM 2211 C CA . ASP A 1 300 ? -28.519 4.482 1.424 1.00 87.56 300 ASP A CA 1
ATOM 2212 C C . ASP A 1 300 ? -28.339 2.989 1.113 1.00 87.56 300 ASP A C 1
ATOM 2214 O O . ASP A 1 300 ? -29.190 2.178 1.486 1.00 87.56 300 ASP A O 1
ATOM 2218 N N . HIS A 1 301 ? -27.244 2.606 0.444 1.00 90.19 301 HIS A N 1
ATOM 2219 C CA . HIS A 1 301 ? -26.895 1.198 0.237 1.00 90.19 301 HIS A CA 1
ATOM 2220 C C . HIS A 1 301 ? -26.613 0.505 1.570 1.00 90.19 301 HIS A C 1
ATOM 2222 O O . HIS A 1 301 ? -27.258 -0.502 1.867 1.00 90.19 301 HIS A O 1
ATOM 2228 N N . VAL A 1 302 ? -25.751 1.096 2.402 1.00 94.06 302 VAL A N 1
ATOM 2229 C CA . VAL A 1 302 ? -25.428 0.573 3.736 1.00 94.06 302 VAL A CA 1
ATOM 2230 C C . VAL A 1 302 ? -26.693 0.408 4.576 1.00 94.06 302 VAL A C 1
ATOM 2232 O O . VAL A 1 302 ? -26.969 -0.683 5.075 1.00 94.06 302 VAL A O 1
ATOM 2235 N N . LEU A 1 303 ? -27.530 1.445 4.666 1.00 92.81 303 LEU A N 1
ATOM 2236 C CA . LEU A 1 303 ? -28.756 1.380 5.461 1.00 92.81 303 LEU A CA 1
ATOM 2237 C C . LEU A 1 303 ? -29.748 0.322 4.980 1.00 92.81 303 LEU A C 1
ATOM 2239 O O . LEU A 1 303 ? -30.410 -0.302 5.811 1.00 92.81 303 LEU A O 1
ATOM 2243 N N . ARG A 1 304 ? -29.893 0.122 3.665 1.00 94.25 304 ARG A N 1
ATOM 2244 C CA . ARG A 1 304 ? -30.771 -0.929 3.128 1.00 94.25 304 ARG A CA 1
ATOM 2245 C C . ARG A 1 304 ? -30.283 -2.315 3.544 1.00 94.25 304 ARG A C 1
ATOM 2247 O O . ARG A 1 304 ? -31.083 -3.092 4.063 1.00 94.25 304 ARG A O 1
ATOM 2254 N N . THR A 1 305 ? -28.994 -2.595 3.365 1.00 96.94 305 THR A N 1
ATOM 2255 C CA . THR A 1 305 ? -28.384 -3.886 3.714 1.00 96.94 305 THR A CA 1
ATOM 2256 C C . THR A 1 305 ? -28.447 -4.138 5.224 1.00 96.94 305 THR A C 1
ATOM 2258 O O . THR A 1 305 ? -28.861 -5.215 5.655 1.00 96.94 305 THR A O 1
ATOM 2261 N N . MET A 1 306 ? -28.164 -3.123 6.048 1.00 97.38 306 MET A N 1
ATOM 2262 C CA . MET A 1 306 ? -28.306 -3.216 7.504 1.00 97.38 306 MET A CA 1
ATOM 2263 C C . MET A 1 306 ? -29.752 -3.481 7.933 1.00 97.38 306 MET A C 1
ATOM 2265 O O . MET A 1 306 ? -29.992 -4.396 8.712 1.00 97.38 306 MET A O 1
ATOM 2269 N N . LYS A 1 307 ? -30.738 -2.734 7.416 1.00 97.06 307 LYS A N 1
ATOM 2270 C CA . LYS A 1 307 ? -32.157 -2.942 7.767 1.00 97.06 307 LYS A CA 1
ATOM 2271 C C . LYS A 1 307 ? -32.639 -4.349 7.410 1.00 97.06 307 LYS A C 1
ATOM 2273 O O . LYS A 1 307 ? -33.418 -4.913 8.174 1.00 97.06 307 LYS A O 1
ATOM 2278 N N . ALA A 1 308 ? -32.161 -4.922 6.302 1.00 97.62 308 ALA A N 1
ATOM 2279 C CA . ALA A 1 308 ? -32.454 -6.307 5.943 1.00 97.62 308 ALA A CA 1
ATOM 2280 C C . ALA A 1 308 ? -31.921 -7.287 7.002 1.00 97.62 308 ALA A C 1
ATOM 2282 O O . ALA A 1 308 ? -32.697 -8.063 7.553 1.00 97.62 308 ALA A O 1
ATOM 2283 N N . ALA A 1 309 ? -30.636 -7.190 7.363 1.00 98.12 309 ALA A N 1
ATOM 2284 C CA . ALA A 1 309 ? -30.031 -8.067 8.368 1.00 98.12 309 ALA A CA 1
ATOM 2285 C C . ALA A 1 309 ? -30.651 -7.889 9.764 1.00 98.12 309 ALA A C 1
ATOM 2287 O O . ALA A 1 309 ? -30.989 -8.868 10.422 1.00 98.12 309 ALA A O 1
ATOM 2288 N N . TYR A 1 310 ? -30.874 -6.651 10.214 1.00 98.38 310 TYR A N 1
ATOM 2289 C CA . TYR A 1 310 ? -31.519 -6.376 11.504 1.00 98.38 310 TYR A CA 1
ATOM 2290 C C . TYR A 1 310 ? -32.980 -6.844 11.535 1.00 98.38 310 TYR A C 1
ATOM 2292 O O . TYR A 1 310 ? -33.461 -7.254 12.591 1.00 98.38 310 TYR A O 1
ATOM 2300 N N . GLY A 1 311 ? -33.676 -6.822 10.394 1.00 98.12 311 GLY A N 1
ATOM 2301 C CA . GLY A 1 311 ? -35.031 -7.352 10.253 1.00 98.12 311 GLY A CA 1
ATOM 2302 C C . GLY A 1 311 ? -35.120 -8.854 10.526 1.00 98.12 311 GLY A C 1
ATOM 2303 O O . GLY A 1 311 ? -36.091 -9.289 11.135 1.00 98.12 311 GLY A O 1
ATOM 2304 N N . LEU A 1 312 ? -34.087 -9.634 10.179 1.00 97.69 312 LEU A N 1
ATOM 2305 C CA . LEU A 1 312 ? -34.022 -11.067 10.506 1.00 97.69 312 LEU A CA 1
ATOM 2306 C C . LEU A 1 312 ? -34.013 -11.324 12.021 1.00 97.69 312 LEU A C 1
ATOM 2308 O O . LEU A 1 312 ? -34.433 -12.387 12.468 1.00 97.69 312 LEU A O 1
ATOM 2312 N N . HIS A 1 313 ? -33.530 -10.358 12.805 1.00 96.75 313 HIS A N 1
ATOM 2313 C CA . HIS A 1 313 ? -33.407 -10.445 14.260 1.00 96.75 313 HIS A CA 1
ATOM 2314 C C . HIS A 1 313 ? -34.490 -9.659 15.015 1.00 96.75 313 HIS A C 1
ATOM 2316 O O . HIS A 1 313 ? -34.331 -9.438 16.216 1.00 96.75 313 HIS A O 1
ATOM 2322 N N . ASP A 1 314 ? -35.540 -9.188 14.331 1.00 96.44 314 ASP A N 1
ATOM 2323 C CA . ASP A 1 314 ? -36.569 -8.305 14.901 1.00 96.44 314 ASP A CA 1
ATOM 2324 C C . ASP A 1 314 ? -35.973 -7.073 15.619 1.00 96.44 314 ASP A C 1
ATOM 2326 O O . ASP A 1 314 ? -36.476 -6.624 16.647 1.00 96.44 314 ASP A O 1
ATOM 2330 N N . ALA A 1 315 ? -34.867 -6.539 15.087 1.00 96.62 315 ALA A N 1
ATOM 2331 C CA . ALA A 1 315 ? -34.034 -5.531 15.748 1.00 96.62 315 ALA A CA 1
ATOM 2332 C C . ALA A 1 315 ? -33.919 -4.216 14.962 1.00 96.62 315 ALA A C 1
ATOM 2334 O O . ALA A 1 315 ? -33.040 -3.405 15.241 1.00 96.62 315 ALA A O 1
ATOM 2335 N N . ALA A 1 316 ? -34.758 -3.991 13.948 1.00 94.50 316 ALA A N 1
ATOM 2336 C CA . ALA A 1 316 ? -34.662 -2.812 13.080 1.00 94.50 316 ALA A CA 1
ATOM 2337 C C . ALA A 1 316 ? -34.760 -1.469 13.839 1.00 94.50 316 ALA A C 1
ATOM 2339 O O . ALA A 1 316 ? -34.226 -0.464 13.377 1.00 94.50 316 ALA A O 1
ATOM 2340 N N . ASP A 1 317 ? -35.397 -1.459 15.012 1.00 93.38 317 ASP A N 1
ATOM 2341 C CA . ASP A 1 317 ? -35.498 -0.326 15.941 1.00 93.38 317 ASP A CA 1
ATOM 2342 C C . ASP A 1 317 ? -34.166 0.046 16.618 1.00 93.38 317 ASP A C 1
ATOM 2344 O O . ASP A 1 317 ? -34.035 1.137 17.170 1.00 93.38 317 ASP A O 1
ATOM 2348 N N . ARG A 1 318 ? -33.155 -0.828 16.545 1.00 96.31 318 ARG A N 1
ATOM 2349 C CA . ARG A 1 318 ? -31.808 -0.594 17.088 1.00 96.31 318 ARG A CA 1
ATOM 2350 C C . ARG A 1 318 ? -30.882 0.177 16.151 1.00 96.31 318 ARG A C 1
ATOM 2352 O O . ARG A 1 318 ? -29.762 0.502 16.548 1.00 96.31 318 ARG A O 1
ATOM 2359 N N . ILE A 1 319 ? -31.342 0.483 14.938 1.00 96.12 319 ILE A N 1
ATOM 2360 C CA . ILE A 1 319 ? -30.667 1.402 14.021 1.00 96.12 319 ILE A CA 1
ATOM 2361 C C . ILE A 1 319 ? -31.206 2.809 14.290 1.00 96.12 319 ILE A C 1
ATOM 2363 O O . ILE A 1 319 ? -32.321 3.146 13.890 1.00 96.12 319 ILE A O 1
ATOM 2367 N N . CYS A 1 320 ? -30.405 3.648 14.945 1.00 94.25 320 CYS A N 1
ATOM 2368 C CA . CYS A 1 320 ? -30.693 5.069 15.071 1.00 94.25 320 CYS A CA 1
ATOM 2369 C C . CYS A 1 320 ? -30.052 5.815 13.903 1.00 94.25 320 CYS A C 1
ATOM 2371 O O . CYS A 1 320 ? -28.833 5.873 13.775 1.00 94.25 320 CYS A O 1
ATOM 2373 N N . GLN A 1 321 ? -30.891 6.366 13.034 1.00 89.69 321 GLN A N 1
ATOM 2374 C CA . GLN A 1 321 ? -30.463 7.173 11.902 1.00 89.69 321 GLN A CA 1
ATOM 2375 C C . GLN A 1 321 ? -30.873 8.622 12.155 1.00 89.69 321 GLN A C 1
ATOM 2377 O O . GLN A 1 321 ? -32.061 8.893 12.334 1.00 89.69 321 GLN A O 1
ATOM 2382 N N . VAL A 1 322 ? -29.917 9.546 12.096 1.00 82.44 322 VAL A N 1
ATOM 2383 C CA . VAL A 1 322 ? -30.199 10.986 12.104 1.00 82.44 322 VAL A CA 1
ATOM 2384 C C . VAL A 1 322 ? -30.036 11.513 10.676 1.00 82.44 322 VAL A C 1
ATOM 2386 O O . VAL A 1 322 ? -28.905 11.606 10.191 1.00 82.44 322 VAL A O 1
ATOM 2389 N N . PRO A 1 323 ? -31.142 11.776 9.950 1.00 60.97 323 PRO A N 1
ATOM 2390 C CA . PRO A 1 323 ? -31.072 12.369 8.624 1.00 60.97 323 PRO A CA 1
ATOM 2391 C C . PRO A 1 323 ? -30.732 13.864 8.723 1.00 60.97 323 PRO A C 1
ATOM 2393 O O . PRO A 1 323 ? -31.250 14.564 9.587 1.00 60.97 323 PRO A O 1
ATOM 2396 N N . ASP A 1 324 ? -29.920 14.320 7.770 1.00 61.53 324 ASP A N 1
ATOM 2397 C CA . ASP A 1 324 ? -29.525 15.708 7.488 1.00 61.53 324 ASP A CA 1
ATOM 2398 C C . ASP A 1 324 ? -28.343 16.305 8.278 1.00 61.53 324 ASP A C 1
ATOM 2400 O O . ASP A 1 324 ? -28.162 16.102 9.475 1.00 61.53 324 ASP A O 1
ATOM 2404 N N . GLY A 1 325 ? -27.539 17.087 7.543 1.00 58.41 325 GLY A N 1
ATOM 2405 C CA . GLY A 1 325 ? -26.362 17.818 8.018 1.00 58.41 325 GLY A CA 1
ATOM 2406 C C . GLY A 1 325 ? -25.056 17.281 7.434 1.00 58.41 325 GLY A C 1
ATOM 2407 O O . GLY A 1 325 ? -24.687 16.135 7.678 1.00 58.41 325 GLY A O 1
ATOM 2408 N N . GLN A 1 326 ? -24.356 18.114 6.656 1.00 59.59 326 GLN A N 1
ATOM 2409 C CA . GLN A 1 326 ? -22.937 17.896 6.360 1.00 59.59 326 GLN A CA 1
ATOM 2410 C C . GLN A 1 326 ? -22.174 18.013 7.678 1.00 59.59 326 GLN A C 1
ATOM 2412 O O . GLN A 1 326 ? -22.388 18.984 8.409 1.00 59.59 326 GLN A O 1
ATOM 2417 N N . SER A 1 327 ? -21.309 17.054 7.996 1.00 62.38 327 SER A N 1
ATOM 2418 C CA . SER A 1 327 ? -20.466 17.196 9.176 1.00 62.38 327 SER A CA 1
ATOM 2419 C C . SER A 1 327 ? -19.164 16.418 9.058 1.00 62.38 327 SER A C 1
ATOM 2421 O O . SER A 1 327 ? -19.162 15.196 8.934 1.00 62.38 327 SER A O 1
ATOM 2423 N N . ASP A 1 328 ? -18.067 17.161 9.112 1.00 71.50 328 ASP A N 1
ATOM 2424 C CA . ASP A 1 328 ? -16.693 16.736 9.375 1.00 71.50 328 ASP A CA 1
ATOM 2425 C C . ASP A 1 328 ? -16.351 16.886 10.874 1.00 71.50 328 ASP A C 1
ATOM 2427 O O . ASP A 1 328 ? -15.188 16.997 11.256 1.00 71.50 328 ASP A O 1
ATOM 2431 N N . ASP A 1 329 ? -17.379 16.913 11.731 1.00 78.06 329 ASP A N 1
ATOM 2432 C CA . ASP A 1 329 ? -17.303 17.201 13.161 1.00 78.06 329 ASP A CA 1
ATOM 2433 C C . ASP A 1 329 ? -18.319 16.329 13.918 1.00 78.06 329 ASP A C 1
ATOM 2435 O O . ASP A 1 329 ? -19.462 16.159 13.499 1.00 78.06 329 ASP A O 1
ATOM 2439 N N . MET A 1 330 ? -17.941 15.764 15.064 1.00 84.94 330 MET A N 1
ATOM 2440 C CA . MET A 1 330 ? -18.902 15.042 15.907 1.00 84.94 330 MET A CA 1
ATOM 2441 C C . MET A 1 330 ? -19.762 15.982 16.760 1.00 84.94 330 MET A C 1
ATOM 2443 O O . MET A 1 330 ? -20.822 15.586 17.246 1.00 84.94 330 MET A O 1
ATOM 2447 N N . THR A 1 331 ? -19.329 17.231 16.943 1.00 86.19 331 THR A N 1
ATOM 2448 C CA . THR A 1 331 ? -19.958 18.223 17.822 1.00 86.19 331 THR A CA 1
ATOM 2449 C C . THR A 1 331 ? -21.449 18.433 17.550 1.00 86.19 331 THR A C 1
ATOM 2451 O O . THR A 1 331 ? -22.211 18.440 18.520 1.00 86.19 331 THR A O 1
ATOM 2454 N N . PRO A 1 332 ? -21.911 18.591 16.291 1.00 86.88 332 PRO A N 1
ATOM 2455 C CA . PRO A 1 332 ? -23.326 18.836 16.016 1.00 86.88 332 PRO A CA 1
ATOM 2456 C C . PRO A 1 332 ? -24.240 17.688 16.442 1.00 86.88 332 PRO A C 1
ATOM 2458 O O . PRO A 1 332 ? -25.414 17.927 16.691 1.00 86.88 332 PRO A O 1
ATOM 2461 N N . HIS A 1 333 ? -23.696 16.475 16.548 1.00 88.25 333 HIS A N 1
ATOM 2462 C CA . HIS A 1 333 ? -24.438 15.255 16.851 1.00 88.25 333 HIS A CA 1
ATOM 2463 C C . HIS A 1 333 ? -24.348 14.839 18.327 1.00 88.25 333 HIS A C 1
ATOM 2465 O O . HIS A 1 333 ? -24.938 13.830 18.712 1.00 88.25 333 HIS A O 1
ATOM 2471 N N . ILE A 1 334 ? -23.617 15.585 19.171 1.00 91.31 334 ILE A N 1
ATOM 2472 C CA . ILE A 1 334 ? -23.485 15.289 20.609 1.00 91.31 334 ILE A CA 1
ATOM 2473 C C . ILE A 1 334 ? -24.856 15.114 21.287 1.00 91.31 334 ILE A C 1
ATOM 2475 O O . ILE A 1 334 ? -25.018 14.109 21.981 1.00 91.31 334 ILE A O 1
ATOM 2479 N N . PRO A 1 335 ? -25.846 16.022 21.122 1.00 92.12 335 PRO A N 1
ATOM 2480 C CA . PRO A 1 335 ? -27.124 15.898 21.822 1.00 92.12 335 PRO A CA 1
ATOM 2481 C C . PRO A 1 335 ? -27.872 14.609 21.470 1.00 92.12 335 PRO A C 1
ATOM 2483 O O . PRO A 1 335 ? -28.350 13.911 22.366 1.00 92.12 335 PRO A O 1
ATOM 2486 N N . GLU A 1 336 ? -27.943 14.269 20.183 1.00 92.38 336 GLU A N 1
ATOM 2487 C CA . GLU A 1 336 ? -28.615 13.070 19.690 1.00 92.38 336 GLU A CA 1
ATOM 2488 C C . GLU A 1 336 ? -27.882 11.798 20.121 1.00 92.38 336 GLU A C 1
ATOM 2490 O O . GLU A 1 336 ? -28.530 10.845 20.555 1.00 92.38 336 GLU A O 1
ATOM 2495 N N . ILE A 1 337 ? -26.544 11.786 20.057 1.00 93.94 337 ILE A N 1
ATOM 2496 C CA . ILE A 1 337 ? -25.731 10.638 20.482 1.00 93.94 337 ILE A CA 1
ATOM 2497 C C . ILE A 1 337 ? -25.883 10.406 21.988 1.00 93.94 337 ILE A C 1
ATOM 2499 O O . ILE A 1 337 ? -26.180 9.284 22.393 1.00 93.94 337 ILE A O 1
ATOM 2503 N N . THR A 1 338 ? -25.740 11.447 22.817 1.00 94.06 338 THR A N 1
ATOM 2504 C CA . THR A 1 338 ? -25.955 11.353 24.271 1.00 94.06 338 THR A CA 1
ATOM 2505 C C . THR A 1 338 ? -27.344 10.810 24.574 1.00 94.06 338 THR A C 1
ATOM 2507 O O . THR A 1 338 ? -27.478 9.831 25.307 1.00 94.06 338 THR A O 1
ATOM 2510 N N . GLN A 1 339 ? -28.383 11.405 23.979 1.00 94.38 339 GLN A N 1
ATOM 2511 C CA . GLN A 1 339 ? -29.757 10.985 24.224 1.00 94.38 339 GLN A CA 1
ATOM 2512 C C . GLN A 1 339 ? -29.972 9.521 23.828 1.00 94.38 339 GLN A C 1
ATOM 2514 O O . GLN A 1 339 ? -30.611 8.769 24.562 1.00 94.38 339 GLN A O 1
ATOM 2519 N N . TRP A 1 340 ? -29.441 9.102 22.680 1.00 95.75 340 TRP A N 1
ATOM 2520 C CA . TRP A 1 340 ? -29.533 7.723 22.218 1.00 95.75 340 TRP A CA 1
ATOM 2521 C C . TRP A 1 340 ? -28.818 6.751 23.167 1.00 95.75 340 TRP A C 1
ATOM 2523 O O . TRP A 1 340 ? -29.405 5.734 23.555 1.00 95.75 340 TRP A O 1
ATOM 2533 N N . ILE A 1 341 ? -27.597 7.082 23.603 1.00 95.88 341 ILE A N 1
ATOM 2534 C CA . ILE A 1 341 ? -26.813 6.258 24.529 1.00 95.88 341 ILE A CA 1
ATOM 2535 C C . ILE A 1 341 ? -27.540 6.104 25.871 1.00 95.88 341 ILE A C 1
ATOM 2537 O O . ILE A 1 341 ? -27.744 4.981 26.335 1.00 95.88 341 ILE A O 1
ATOM 2541 N N . GLU A 1 342 ? -27.964 7.211 26.480 1.00 93.88 342 GLU A N 1
ATOM 2542 C CA . GLU A 1 342 ? -28.567 7.222 27.816 1.00 93.88 342 GLU A CA 1
ATOM 2543 C C . GLU A 1 342 ? -29.979 6.630 27.835 1.00 93.88 342 GLU A C 1
ATOM 2545 O O . GLU A 1 342 ? -30.315 5.857 28.733 1.00 93.88 342 GLU A O 1
ATOM 2550 N N . ALA A 1 343 ? -30.818 6.979 26.855 1.00 92.88 343 ALA A N 1
ATOM 2551 C CA . ALA A 1 343 ? -32.225 6.587 26.861 1.00 92.88 343 ALA A CA 1
ATOM 2552 C C . ALA A 1 343 ? -32.466 5.190 26.277 1.00 92.88 343 ALA A C 1
ATOM 2554 O O . ALA A 1 343 ? -33.456 4.552 26.636 1.00 92.88 343 ALA A O 1
ATOM 2555 N N . SER A 1 344 ? -31.596 4.723 25.373 1.00 91.50 344 SER A N 1
ATOM 2556 C CA . SER A 1 344 ? -31.830 3.491 24.603 1.00 91.50 344 SER A CA 1
ATOM 2557 C C . SER A 1 344 ? -30.718 2.459 24.776 1.00 91.50 344 SER A C 1
ATOM 2559 O O . SER A 1 344 ? -31.003 1.308 25.106 1.00 91.50 344 SER A O 1
ATOM 2561 N N . VAL A 1 345 ? -29.451 2.843 24.587 1.00 95.94 345 VAL A N 1
ATOM 2562 C CA . VAL A 1 345 ? -28.339 1.879 24.541 1.00 95.94 345 VAL A CA 1
ATOM 2563 C C . VAL A 1 345 ? -28.007 1.336 25.924 1.00 95.94 345 VAL A C 1
ATOM 2565 O O . VAL A 1 345 ? -28.225 0.151 26.167 1.00 95.94 345 VAL A O 1
ATOM 2568 N N . LEU A 1 346 ? -27.519 2.168 26.848 1.00 95.25 346 LEU A N 1
ATOM 2569 C CA . LEU A 1 346 ? -27.054 1.714 28.164 1.00 95.25 346 LEU A CA 1
ATOM 2570 C C . LEU A 1 346 ? -28.130 0.971 28.974 1.00 95.25 346 LEU A C 1
ATOM 2572 O O . LEU A 1 346 ? -27.771 -0.028 29.603 1.00 95.25 346 LEU A O 1
ATOM 2576 N N . PRO A 1 347 ? -29.424 1.363 28.945 1.00 95.19 347 PRO A N 1
ATOM 2577 C CA . PRO A 1 347 ? -30.488 0.593 29.591 1.00 95.19 347 PRO A CA 1
ATOM 2578 C C . PRO A 1 347 ? -30.736 -0.786 28.962 1.00 95.19 347 PRO A C 1
ATOM 2580 O O . PRO A 1 347 ? -31.212 -1.690 29.646 1.00 95.19 347 PRO A O 1
ATOM 2583 N N . SER A 1 348 ? -30.437 -0.958 27.668 1.00 94.38 348 SER A N 1
ATOM 2584 C CA . SER A 1 348 ? -30.602 -2.236 26.959 1.00 94.38 348 SER A CA 1
ATOM 2585 C C . SER A 1 348 ? -29.442 -3.214 27.179 1.00 94.38 348 SER A C 1
ATOM 2587 O O . SER A 1 348 ? -29.608 -4.422 26.984 1.00 94.38 348 SER A O 1
ATOM 2589 N N . LEU A 1 349 ? -28.274 -2.709 27.593 1.00 95.50 349 LEU A N 1
ATOM 2590 C CA . LEU A 1 349 ? -27.068 -3.501 27.815 1.00 95.50 349 LEU A CA 1
ATOM 2591 C C . LEU A 1 349 ? -27.019 -4.077 29.231 1.00 95.50 349 LEU A C 1
ATOM 2593 O O . LEU A 1 349 ? -27.425 -3.452 30.212 1.00 95.50 349 LEU A O 1
ATOM 2597 N N . LYS A 1 350 ? -26.458 -5.280 29.348 1.00 93.69 350 LYS A N 1
ATOM 2598 C CA . LYS A 1 350 ? -26.229 -5.927 30.641 1.00 93.69 350 LYS A CA 1
ATOM 2599 C C . LYS A 1 350 ? -24.839 -5.570 31.147 1.00 93.69 350 LYS A C 1
ATOM 2601 O O . LYS A 1 350 ? -23.856 -5.832 30.462 1.00 93.69 350 LYS A O 1
ATOM 2606 N N . SER A 1 351 ? -24.769 -5.029 32.360 1.00 92.75 351 SER A N 1
ATOM 2607 C CA . SER A 1 351 ? -23.496 -4.908 33.074 1.00 92.75 351 SER A CA 1
ATOM 2608 C C . SER A 1 351 ? -22.847 -6.274 33.274 1.00 92.75 351 SER A C 1
ATOM 2610 O O . SER A 1 351 ? -23.540 -7.290 33.391 1.00 92.75 351 SER A O 1
ATOM 2612 N N . SER A 1 352 ? -21.518 -6.290 33.320 1.00 92.69 352 SER A N 1
ATOM 2613 C CA . SER A 1 352 ? -20.730 -7.497 33.536 1.00 92.69 352 SER A CA 1
ATOM 2614 C C . SER A 1 352 ? -19.891 -7.393 34.808 1.00 92.69 352 SER A C 1
ATOM 2616 O O . SER A 1 352 ? -19.065 -6.494 34.979 1.00 92.69 352 SER A O 1
ATOM 2618 N N . ASP A 1 353 ? -20.061 -8.382 35.685 1.00 89.19 353 ASP A N 1
ATOM 2619 C CA . ASP A 1 353 ? -19.287 -8.529 36.923 1.00 89.19 353 ASP A CA 1
ATOM 2620 C C . ASP A 1 353 ? -17.951 -9.256 36.702 1.00 89.19 353 ASP A C 1
ATOM 2622 O O . ASP A 1 353 ? -17.267 -9.609 37.664 1.00 89.19 353 ASP A O 1
ATOM 2626 N N . ALA A 1 354 ? -17.554 -9.495 35.444 1.00 91.00 354 ALA A N 1
ATOM 2627 C CA . ALA A 1 354 ? -16.276 -10.127 35.133 1.00 91.00 354 ALA A CA 1
ATOM 2628 C C . ALA A 1 354 ? -15.123 -9.387 35.832 1.00 91.00 354 ALA A C 1
ATOM 2630 O O . ALA A 1 354 ? -15.096 -8.152 35.891 1.00 91.00 354 ALA A O 1
ATOM 2631 N N . ALA A 1 355 ? -14.182 -10.134 36.409 1.00 91.81 355 ALA A N 1
ATOM 2632 C CA . ALA A 1 355 ? -12.965 -9.532 36.938 1.00 91.81 355 ALA A CA 1
ATOM 2633 C C . ALA A 1 355 ? -12.191 -8.853 35.791 1.00 91.81 355 ALA A C 1
ATOM 2635 O O . ALA A 1 355 ? -12.295 -9.318 34.652 1.00 91.81 355 ALA A O 1
ATOM 2636 N N . PRO A 1 356 ? -11.436 -7.774 36.067 1.00 93.94 356 PRO A N 1
ATOM 2637 C CA . PRO A 1 356 ? -10.575 -7.178 35.055 1.00 93.94 356 PRO A CA 1
ATOM 2638 C C . PRO A 1 356 ? -9.624 -8.235 34.491 1.00 93.94 356 PRO A C 1
ATOM 2640 O O . PRO A 1 356 ? -9.112 -9.070 35.242 1.00 93.94 356 PRO A O 1
ATOM 2643 N N . ALA A 1 357 ? -9.424 -8.217 33.176 1.00 94.81 357 ALA A N 1
ATOM 2644 C CA . ALA A 1 357 ? -8.481 -9.108 32.518 1.00 94.81 357 ALA A CA 1
ATOM 2645 C C . ALA A 1 357 ? -7.053 -8.877 33.042 1.00 94.81 357 ALA A C 1
ATOM 2647 O O . ALA A 1 357 ? -6.713 -7.784 33.501 1.00 94.81 357 ALA A O 1
ATOM 2648 N N . GLU A 1 358 ? -6.220 -9.915 32.975 1.00 94.50 358 GLU A N 1
ATOM 2649 C CA . GLU A 1 358 ? -4.825 -9.824 33.403 1.00 94.50 358 GLU A CA 1
ATOM 2650 C C . GLU A 1 358 ? -4.063 -8.788 32.562 1.00 94.50 358 GLU A C 1
ATOM 2652 O O . GLU A 1 358 ? -4.154 -8.773 31.333 1.00 94.50 358 GLU A O 1
ATOM 2657 N N . CYS A 1 359 ? -3.304 -7.927 33.242 1.00 94.94 359 CYS A N 1
ATOM 2658 C CA . CYS A 1 359 ? -2.425 -6.941 32.628 1.00 94.94 359 CYS A CA 1
ATOM 2659 C C . CYS A 1 359 ? -1.073 -6.988 33.321 1.00 94.94 359 CYS A C 1
ATOM 2661 O O . CYS A 1 359 ? -0.978 -6.755 34.527 1.00 94.94 359 CYS A O 1
ATOM 2663 N N . CYS A 1 360 ? -0.030 -7.265 32.553 1.00 93.75 360 CYS A N 1
ATOM 2664 C CA . CYS A 1 360 ? 1.334 -7.181 33.042 1.00 93.75 360 CYS A CA 1
ATOM 2665 C C . CYS A 1 360 ? 1.820 -5.727 33.011 1.00 93.75 360 CYS A C 1
ATOM 2667 O O . CYS A 1 360 ? 1.353 -4.907 32.213 1.00 93.75 360 CYS A O 1
ATOM 2669 N N . GLU A 1 361 ? 2.783 -5.418 33.873 1.00 88.69 361 GLU A N 1
ATOM 2670 C CA . GLU A 1 361 ? 3.466 -4.130 33.838 1.00 88.69 361 GLU A CA 1
ATOM 2671 C C . GLU A 1 361 ? 4.408 -4.044 32.630 1.00 88.69 361 GLU A C 1
ATOM 2673 O O . GLU A 1 361 ? 4.841 -5.046 32.050 1.00 88.69 361 GLU A O 1
ATOM 2678 N N . VAL A 1 362 ? 4.701 -2.813 32.230 1.00 89.00 362 VAL A N 1
ATOM 2679 C CA . VAL A 1 362 ? 5.685 -2.508 31.195 1.00 89.00 362 VAL A CA 1
ATOM 2680 C C . VAL A 1 362 ? 7.061 -2.449 31.857 1.00 89.00 362 VAL A C 1
ATOM 2682 O O . VAL A 1 362 ? 7.324 -1.551 32.651 1.00 89.00 362 VAL A O 1
ATOM 2685 N N . GLU A 1 363 ? 7.912 -3.433 31.562 1.00 81.44 363 GLU A N 1
ATOM 2686 C CA . GLU A 1 363 ? 9.235 -3.588 32.193 1.00 81.44 363 GLU A CA 1
ATOM 2687 C C . GLU A 1 363 ? 10.331 -2.740 31.522 1.00 81.44 363 GLU A C 1
ATOM 2689 O O . GLU A 1 363 ? 11.281 -2.320 32.181 1.00 81.44 363 GLU A O 1
ATOM 2694 N N . GLU A 1 364 ? 10.188 -2.477 30.222 1.00 84.00 364 GLU A N 1
ATOM 2695 C CA . GLU A 1 364 ? 11.149 -1.756 29.380 1.00 84.00 364 GLU A CA 1
ATOM 2696 C C . GLU A 1 364 ? 10.488 -0.537 28.727 1.00 84.00 364 GLU A C 1
ATOM 2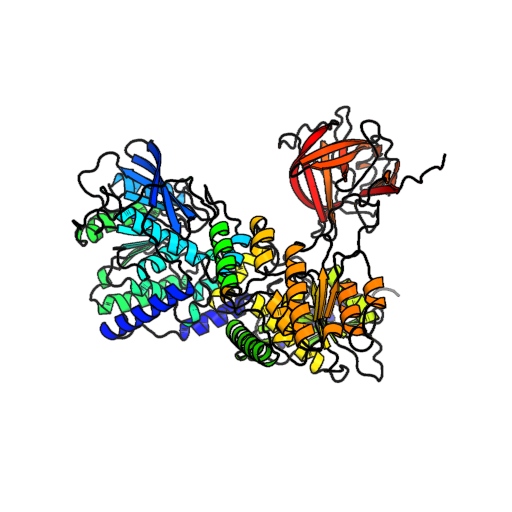698 O O . GLU A 1 364 ? 9.264 -0.424 28.695 1.00 84.00 364 GLU A O 1
ATOM 2703 N N . GLU A 1 365 ? 11.283 0.398 28.204 1.00 88.31 365 GLU A N 1
ATOM 2704 C CA . GLU A 1 365 ? 10.733 1.578 27.535 1.00 88.31 365 GLU A CA 1
ATOM 2705 C C . GLU A 1 365 ? 9.928 1.174 26.278 1.00 88.31 365 GLU A C 1
ATOM 2707 O O . GLU A 1 365 ? 10.467 0.461 25.429 1.00 88.31 365 GLU A O 1
ATOM 2712 N N . PRO A 1 366 ? 8.649 1.588 26.144 1.00 91.94 366 PRO A N 1
ATOM 2713 C CA . PRO A 1 366 ? 7.808 1.179 25.020 1.00 91.94 366 PRO A CA 1
ATOM 2714 C C . PRO A 1 366 ? 8.366 1.581 23.647 1.00 91.94 366 PRO A C 1
ATOM 2716 O O . PRO A 1 366 ? 8.574 2.767 23.383 1.00 91.94 366 PRO A O 1
ATOM 2719 N N . ASP A 1 367 ? 8.514 0.611 22.740 1.00 93.44 367 ASP A N 1
ATOM 2720 C CA . ASP A 1 367 ? 8.765 0.865 21.315 1.00 93.44 367 ASP A CA 1
ATOM 2721 C C . ASP A 1 367 ? 7.449 1.232 20.615 1.00 93.44 367 ASP A C 1
ATOM 2723 O O . ASP A 1 367 ? 6.569 0.388 20.464 1.00 93.44 367 ASP A O 1
ATOM 2727 N N . PHE A 1 368 ? 7.303 2.479 20.169 1.00 93.50 368 PHE A N 1
ATOM 2728 C CA . PHE A 1 368 ? 6.113 2.948 19.444 1.00 93.50 368 PHE A CA 1
ATOM 2729 C C . PHE A 1 368 ? 6.233 2.818 17.913 1.00 93.50 368 PHE A C 1
ATOM 2731 O O . PHE A 1 368 ? 5.326 3.234 17.187 1.00 93.50 368 PHE A O 1
ATOM 2738 N N . SER A 1 369 ? 7.331 2.249 17.400 1.00 92.81 369 SER A N 1
ATOM 2739 C CA . SER A 1 369 ? 7.607 2.161 15.965 1.00 92.81 369 SER A CA 1
ATOM 2740 C C . SER A 1 369 ? 6.789 1.061 15.288 1.00 92.81 369 SER A C 1
ATOM 2742 O O . SER A 1 369 ? 7.159 -0.116 15.272 1.00 92.81 369 SER A O 1
ATOM 2744 N N . ILE A 1 370 ? 5.677 1.454 14.663 1.00 93.12 370 ILE A N 1
ATOM 2745 C CA . ILE A 1 370 ? 4.856 0.543 13.849 1.00 93.12 370 ILE A CA 1
ATOM 2746 C C . ILE A 1 370 ? 5.605 0.100 12.590 1.00 93.12 370 ILE A C 1
ATOM 2748 O O . ILE A 1 370 ? 5.539 -1.072 12.220 1.00 93.12 370 ILE A O 1
ATOM 2752 N N . LEU A 1 371 ? 6.388 0.990 11.971 1.00 91.94 371 LEU A N 1
ATOM 2753 C CA . LEU A 1 371 ? 7.273 0.593 10.875 1.00 91.94 371 LEU A CA 1
ATOM 2754 C C . LEU A 1 371 ? 8.305 -0.442 11.349 1.00 91.94 371 LEU A C 1
ATOM 2756 O O . LEU A 1 371 ? 8.543 -1.422 10.650 1.00 91.94 371 LEU A O 1
ATOM 2760 N N . GLY A 1 372 ? 8.853 -0.284 12.558 1.00 93.56 372 GLY A N 1
ATOM 2761 C CA . GLY A 1 372 ? 9.764 -1.255 13.166 1.00 93.56 372 GLY A CA 1
ATOM 2762 C C . GLY A 1 372 ? 9.130 -2.638 13.336 1.00 93.56 372 GLY A C 1
ATOM 2763 O O . GLY A 1 372 ? 9.759 -3.645 13.009 1.00 93.56 372 GLY A O 1
ATOM 2764 N N . TYR A 1 373 ? 7.864 -2.707 13.764 1.00 94.50 373 TYR A N 1
ATOM 2765 C CA . TYR A 1 373 ? 7.108 -3.964 13.777 1.00 94.50 373 TYR A CA 1
ATOM 2766 C C . TYR A 1 373 ? 7.020 -4.593 12.379 1.00 94.50 373 TYR A C 1
ATOM 2768 O O . TYR A 1 373 ? 7.318 -5.776 12.207 1.00 94.50 373 TYR A O 1
ATOM 2776 N N . VAL A 1 374 ? 6.634 -3.804 11.373 1.00 94.00 374 VAL A N 1
ATOM 2777 C CA . VAL A 1 374 ? 6.481 -4.276 9.990 1.00 94.00 374 VAL A CA 1
ATOM 2778 C C . VAL A 1 374 ? 7.816 -4.775 9.426 1.00 94.00 374 VAL A C 1
ATOM 2780 O O . VAL A 1 374 ? 7.863 -5.835 8.807 1.00 94.00 374 VAL A O 1
ATOM 2783 N N . GLN A 1 375 ? 8.916 -4.070 9.687 1.00 92.88 375 GLN A N 1
ATOM 2784 C CA . GLN A 1 375 ? 10.263 -4.476 9.283 1.00 92.88 375 GLN A CA 1
ATOM 2785 C C . GLN A 1 375 ? 10.669 -5.819 9.905 1.00 92.88 375 GLN A C 1
ATOM 2787 O O . GLN A 1 375 ? 11.180 -6.691 9.199 1.00 92.88 375 GLN A O 1
ATOM 2792 N N . ARG A 1 376 ? 10.395 -6.026 11.202 1.00 92.94 376 ARG A N 1
ATOM 2793 C CA . ARG A 1 376 ? 10.626 -7.321 11.868 1.00 92.94 376 ARG A CA 1
ATOM 2794 C C . ARG A 1 376 ? 9.769 -8.422 11.250 1.00 92.94 376 ARG A C 1
ATOM 2796 O O . ARG A 1 376 ? 10.289 -9.484 10.930 1.00 92.94 376 ARG A O 1
ATOM 2803 N N . ARG A 1 377 ? 8.495 -8.137 10.970 1.00 91.88 377 ARG A N 1
ATOM 2804 C CA . ARG A 1 377 ? 7.592 -9.072 10.288 1.00 91.88 377 ARG A CA 1
ATOM 2805 C C . ARG A 1 377 ? 8.114 -9.485 8.908 1.00 91.88 377 ARG A C 1
ATOM 2807 O O . ARG A 1 377 ? 8.094 -10.672 8.604 1.00 91.88 377 ARG A O 1
ATOM 2814 N N . ILE A 1 378 ? 8.601 -8.545 8.093 1.00 90.75 378 ILE A N 1
ATOM 2815 C CA . ILE A 1 378 ? 9.211 -8.845 6.784 1.00 90.75 378 ILE A CA 1
ATOM 2816 C C . ILE A 1 378 ? 10.446 -9.740 6.958 1.00 90.75 378 ILE A C 1
ATOM 2818 O O . ILE A 1 378 ? 10.623 -10.705 6.211 1.00 90.75 378 ILE A O 1
ATOM 2822 N N . ALA A 1 379 ? 11.297 -9.446 7.946 1.00 88.69 379 ALA A N 1
ATOM 2823 C CA . ALA A 1 379 ? 12.482 -10.250 8.231 1.00 88.69 379 ALA A CA 1
ATOM 2824 C C . ALA A 1 379 ? 12.118 -11.690 8.640 1.00 88.69 379 ALA A C 1
ATOM 2826 O O . ALA A 1 379 ? 12.671 -12.638 8.078 1.00 88.69 379 ALA A O 1
ATOM 2827 N N . ASP A 1 380 ? 11.148 -11.857 9.542 1.00 87.81 380 ASP A N 1
ATOM 2828 C CA . ASP A 1 380 ? 10.668 -13.163 10.011 1.00 87.81 380 ASP A CA 1
ATOM 2829 C C . ASP A 1 380 ? 10.011 -13.970 8.884 1.00 87.81 380 ASP A C 1
ATOM 2831 O O . ASP A 1 380 ? 10.300 -15.154 8.703 1.00 87.81 380 ASP A O 1
ATOM 2835 N N . GLN A 1 381 ? 9.160 -13.324 8.080 1.00 86.12 381 GLN A N 1
ATOM 2836 C CA . GLN A 1 381 ? 8.535 -13.947 6.913 1.00 86.12 381 GLN A CA 1
ATOM 2837 C C . GLN A 1 381 ? 9.588 -14.416 5.920 1.00 86.12 381 GLN A C 1
ATOM 2839 O O . GLN A 1 381 ? 9.524 -15.553 5.457 1.00 86.12 381 GLN A O 1
ATOM 2844 N N . THR A 1 382 ? 10.608 -13.598 5.658 1.00 77.00 382 THR A N 1
ATOM 2845 C CA . THR A 1 382 ? 11.671 -14.019 4.751 1.00 77.00 382 THR A CA 1
ATOM 2846 C C . THR A 1 382 ? 12.450 -15.211 5.304 1.00 77.00 382 THR A C 1
ATOM 2848 O O . THR A 1 382 ? 12.752 -16.144 4.565 1.00 77.00 382 THR A O 1
ATOM 2851 N N . ALA A 1 383 ? 12.742 -15.236 6.605 1.00 77.88 383 ALA A N 1
ATOM 2852 C CA . ALA A 1 383 ? 13.401 -16.385 7.223 1.00 77.88 383 ALA A CA 1
ATOM 2853 C C . ALA A 1 383 ? 12.588 -17.689 7.078 1.00 77.88 383 ALA A C 1
ATOM 2855 O O . ALA A 1 383 ? 13.158 -18.777 7.162 1.00 77.88 383 ALA A O 1
ATOM 2856 N N . SER A 1 384 ? 11.275 -17.584 6.844 1.00 76.50 384 SER A N 1
ATOM 2857 C CA . SER A 1 384 ? 10.370 -18.712 6.608 1.00 76.50 384 SER A CA 1
ATOM 2858 C C . SER A 1 384 ? 10.164 -19.086 5.132 1.00 76.50 384 SER A C 1
ATOM 2860 O O . SER A 1 384 ? 9.548 -20.119 4.859 1.00 76.50 384 SER A O 1
ATOM 2862 N N . LEU A 1 385 ? 10.664 -18.284 4.182 1.00 73.31 385 LEU A N 1
ATOM 2863 C CA . LEU A 1 385 ? 10.554 -18.577 2.750 1.00 73.31 385 LEU A CA 1
ATOM 2864 C C . LEU A 1 385 ? 11.381 -19.820 2.365 1.00 73.31 385 LEU A C 1
ATOM 2866 O O . LEU A 1 385 ? 12.340 -20.168 3.063 1.00 73.31 385 LEU A O 1
ATOM 2870 N N . PRO A 1 386 ? 11.027 -20.516 1.263 1.00 66.44 386 PRO A N 1
ATOM 2871 C CA . PRO A 1 386 ? 11.766 -21.686 0.803 1.00 66.44 386 PRO A CA 1
ATOM 2872 C C . PRO A 1 386 ? 13.260 -21.388 0.667 1.00 66.44 386 PRO A C 1
ATOM 2874 O O . PRO A 1 386 ? 13.651 -20.377 0.086 1.00 66.44 386 PRO A O 1
ATOM 2877 N N . VAL A 1 387 ? 14.092 -22.294 1.190 1.00 71.94 387 VAL A N 1
ATOM 2878 C CA . VAL A 1 387 ? 15.550 -22.215 1.044 1.00 71.94 387 VAL A CA 1
ATOM 2879 C C . VAL A 1 387 ? 15.902 -22.163 -0.443 1.00 71.94 387 VAL A C 1
ATOM 2881 O O . VAL A 1 387 ? 15.240 -22.804 -1.266 1.00 71.94 387 VAL A O 1
ATOM 2884 N N . GLU A 1 388 ? 16.948 -21.399 -0.763 1.00 80.88 388 GLU A N 1
ATOM 2885 C CA . GLU A 1 388 ? 17.497 -21.277 -2.110 1.00 80.88 388 GLU A CA 1
ATOM 2886 C C . GLU A 1 388 ? 17.583 -22.657 -2.795 1.00 80.88 388 GLU A C 1
ATOM 2888 O O . GLU A 1 388 ? 18.130 -23.601 -2.208 1.00 80.88 388 GLU A O 1
ATOM 2893 N N . PRO A 1 389 ? 17.002 -22.817 -4.000 1.00 88.81 389 PRO A N 1
ATOM 2894 C CA . PRO A 1 389 ? 16.871 -24.120 -4.628 1.00 88.81 389 PRO A CA 1
ATOM 2895 C C . PRO A 1 389 ? 18.248 -24.718 -4.914 1.00 88.81 389 PRO A C 1
ATOM 2897 O O . PRO A 1 389 ? 19.146 -24.058 -5.435 1.00 88.81 389 PRO A O 1
ATOM 2900 N N . THR A 1 390 ? 18.408 -26.004 -4.609 1.00 89.62 390 THR A N 1
ATOM 2901 C CA . THR A 1 390 ? 19.688 -26.715 -4.756 1.00 89.62 390 THR A CA 1
ATOM 2902 C C . THR A 1 390 ? 19.762 -27.543 -6.038 1.00 89.62 390 THR A C 1
ATOM 2904 O O . THR A 1 390 ? 20.829 -28.028 -6.420 1.00 89.62 390 THR A O 1
ATOM 2907 N N . SER A 1 391 ? 18.631 -27.691 -6.733 1.00 93.62 391 SER A N 1
ATOM 2908 C CA . SER A 1 391 ? 18.510 -28.389 -8.012 1.00 93.62 391 SER A CA 1
ATOM 2909 C C . SER A 1 391 ? 17.637 -27.614 -9.002 1.00 93.62 391 SER A C 1
ATOM 2911 O O . SER A 1 391 ? 16.750 -26.854 -8.617 1.00 93.62 391 SER A O 1
ATOM 2913 N N . GLN A 1 392 ? 17.845 -27.844 -10.303 1.00 94.38 392 GLN A N 1
ATOM 2914 C CA . GLN A 1 392 ? 17.028 -27.222 -11.355 1.00 94.38 392 GLN A CA 1
ATOM 2915 C C . GLN A 1 392 ? 15.538 -27.583 -11.233 1.00 94.38 392 GLN A C 1
ATOM 2917 O O . GLN A 1 392 ? 14.684 -26.764 -11.552 1.00 94.38 392 GLN A O 1
ATOM 2922 N N . THR A 1 393 ? 15.218 -28.788 -10.747 1.00 94.88 393 THR A N 1
ATOM 2923 C CA . THR A 1 393 ? 13.832 -29.233 -10.538 1.00 94.88 393 THR A CA 1
ATOM 2924 C C . THR A 1 393 ? 13.153 -28.477 -9.397 1.00 94.88 393 THR A C 1
ATOM 2926 O O . THR A 1 393 ? 12.010 -28.059 -9.557 1.00 94.88 393 THR A O 1
ATOM 2929 N N . GLU A 1 394 ? 13.848 -28.270 -8.273 1.00 93.19 394 GLU A N 1
ATOM 2930 C CA . GLU A 1 394 ? 13.342 -27.447 -7.162 1.00 93.19 394 GLU A CA 1
ATOM 2931 C C . GLU A 1 394 ? 13.114 -26.005 -7.612 1.00 93.19 394 GLU A C 1
ATOM 2933 O O . GLU A 1 394 ? 12.041 -25.453 -7.383 1.00 93.19 394 GLU A O 1
ATOM 2938 N N . TRP A 1 395 ? 14.089 -25.427 -8.319 1.00 93.56 395 TRP A N 1
ATOM 2939 C CA . TRP A 1 395 ? 13.971 -24.078 -8.868 1.00 93.56 395 TRP A CA 1
ATOM 2940 C C . TRP A 1 395 ? 12.779 -23.947 -9.825 1.00 93.56 395 TRP A C 1
ATOM 2942 O O . TRP A 1 395 ? 12.020 -22.989 -9.717 1.00 93.56 395 TRP A O 1
ATOM 2952 N N . GLN A 1 396 ? 12.573 -24.912 -10.729 1.00 94.69 396 GLN A N 1
ATOM 2953 C CA . GLN A 1 396 ? 11.456 -24.869 -11.677 1.00 94.69 396 GLN A CA 1
ATOM 2954 C C . GLN A 1 396 ? 10.109 -24.907 -10.947 1.00 94.69 396 GLN A C 1
ATOM 2956 O O . GLN A 1 396 ? 9.221 -24.127 -11.274 1.00 94.69 396 GLN A O 1
ATOM 2961 N N . ALA A 1 397 ? 9.969 -25.769 -9.935 1.00 93.19 397 ALA A N 1
ATOM 2962 C CA . ALA A 1 397 ? 8.745 -25.855 -9.144 1.00 93.19 397 ALA A CA 1
ATOM 2963 C C . ALA A 1 397 ? 8.450 -24.541 -8.399 1.00 93.19 397 ALA A C 1
ATOM 2965 O O . ALA A 1 397 ? 7.322 -24.054 -8.448 1.00 93.19 397 ALA A O 1
ATOM 2966 N N . GLN A 1 398 ? 9.469 -23.939 -7.773 1.00 91.19 398 GLN A N 1
ATOM 2967 C CA . GLN A 1 398 ? 9.347 -22.634 -7.113 1.00 91.19 398 GLN A CA 1
ATOM 2968 C C . GLN A 1 398 ? 8.991 -21.524 -8.113 1.00 91.19 398 GLN A C 1
ATOM 2970 O O . GLN A 1 398 ? 8.102 -20.718 -7.852 1.00 91.19 398 GLN A O 1
ATOM 2975 N N . ARG A 1 399 ? 9.637 -21.494 -9.287 1.00 92.81 399 ARG A N 1
ATOM 2976 C CA . ARG A 1 399 ? 9.334 -20.531 -10.357 1.00 92.81 399 ARG A CA 1
ATOM 2977 C C . ARG A 1 399 ? 7.884 -20.646 -10.822 1.00 92.81 399 ARG A C 1
ATOM 2979 O O . ARG A 1 399 ? 7.218 -19.624 -10.974 1.00 92.81 399 ARG A O 1
ATOM 2986 N N . ASP A 1 400 ? 7.398 -21.863 -11.047 1.00 94.00 400 ASP A N 1
ATOM 2987 C CA . ASP A 1 400 ? 6.032 -22.102 -11.519 1.00 94.00 400 ASP A CA 1
ATOM 2988 C C . ASP A 1 400 ? 4.992 -21.675 -10.471 1.00 94.00 400 ASP A C 1
ATOM 2990 O O . ASP A 1 400 ? 3.972 -21.074 -10.820 1.00 94.00 400 ASP A O 1
ATOM 2994 N N . GLU A 1 401 ? 5.260 -21.923 -9.185 1.00 92.75 401 GLU A N 1
ATOM 2995 C CA . GLU A 1 401 ? 4.421 -21.451 -8.079 1.00 92.75 401 GLU A CA 1
ATOM 2996 C C . GLU A 1 401 ? 4.391 -19.919 -8.004 1.00 92.75 401 GLU A C 1
ATOM 2998 O O . GLU A 1 401 ? 3.310 -19.327 -7.944 1.00 92.75 401 GLU A O 1
ATOM 3003 N N . THR A 1 402 ? 5.554 -19.272 -8.104 1.00 91.38 402 THR A N 1
ATOM 3004 C CA . THR A 1 402 ? 5.678 -17.810 -8.115 1.00 91.38 402 THR A CA 1
ATOM 3005 C C . THR A 1 402 ? 4.939 -17.182 -9.294 1.00 91.38 402 THR A C 1
ATOM 3007 O O . THR A 1 402 ? 4.180 -16.235 -9.103 1.00 91.38 402 THR A O 1
ATOM 3010 N N . ILE A 1 403 ? 5.088 -17.714 -10.513 1.00 93.69 403 ILE A N 1
ATOM 3011 C CA . ILE A 1 403 ? 4.379 -17.202 -11.699 1.00 93.69 403 ILE A CA 1
ATOM 3012 C C . ILE A 1 403 ? 2.870 -17.386 -11.552 1.00 93.69 403 ILE A C 1
ATOM 3014 O O . ILE A 1 403 ? 2.106 -16.474 -11.873 1.00 93.69 403 ILE A O 1
ATOM 3018 N N . LYS A 1 404 ? 2.424 -18.543 -11.052 1.00 93.31 404 LYS A N 1
ATOM 3019 C CA . LYS A 1 404 ? 1.002 -18.795 -10.798 1.00 93.31 404 LYS A CA 1
ATOM 3020 C C . LYS A 1 404 ? 0.434 -17.791 -9.797 1.00 93.31 404 LYS A C 1
ATOM 3022 O O . LYS A 1 404 ? -0.658 -17.269 -10.018 1.00 93.31 404 LYS A O 1
ATOM 3027 N N . TRP A 1 405 ? 1.166 -17.518 -8.720 1.00 91.25 405 TRP A N 1
ATOM 3028 C CA . TRP A 1 405 ? 0.777 -16.516 -7.735 1.00 91.25 405 TRP A CA 1
ATOM 3029 C C . TRP A 1 405 ? 0.719 -15.113 -8.352 1.00 91.25 405 TRP A C 1
ATOM 3031 O O . TRP A 1 405 ? -0.325 -14.475 -8.254 1.00 91.25 405 TRP A O 1
ATOM 3041 N N . LEU A 1 406 ? 1.756 -14.676 -9.077 1.00 91.38 406 LEU A N 1
ATOM 3042 C CA . LEU A 1 406 ? 1.780 -13.371 -9.751 1.00 91.38 406 LEU A CA 1
ATOM 3043 C C . LEU A 1 406 ? 0.606 -13.195 -10.726 1.00 91.38 406 LEU A C 1
ATOM 3045 O O . LEU A 1 406 ? -0.046 -12.153 -10.715 1.00 91.38 406 LEU A O 1
ATOM 3049 N N . ARG A 1 407 ? 0.287 -14.215 -11.537 1.00 91.44 407 ARG A N 1
ATOM 3050 C CA . ARG A 1 407 ? -0.869 -14.173 -12.453 1.00 91.44 407 ARG A CA 1
ATOM 3051 C C . ARG A 1 407 ? -2.185 -13.974 -11.712 1.00 91.44 407 ARG A C 1
ATOM 3053 O O . ARG A 1 407 ? -3.002 -13.162 -12.138 1.00 91.44 407 ARG A O 1
ATOM 3060 N N . SER A 1 408 ? -2.365 -14.697 -10.606 1.00 88.88 408 SER A N 1
ATOM 3061 C CA . SER A 1 408 ? -3.551 -14.574 -9.760 1.00 88.88 408 SER A CA 1
ATOM 3062 C C . SER A 1 408 ? -3.631 -13.195 -9.111 1.00 88.88 408 SER A C 1
ATOM 3064 O O . SER A 1 408 ? -4.673 -12.558 -9.188 1.00 88.88 408 SER A O 1
ATOM 3066 N N . SER A 1 409 ? -2.538 -12.721 -8.508 1.00 85.44 409 SER A N 1
ATOM 3067 C CA . SER A 1 409 ? -2.493 -11.444 -7.792 1.00 85.44 409 SER A CA 1
ATOM 3068 C C . SER A 1 409 ? -2.604 -10.224 -8.702 1.00 85.44 409 SER A C 1
ATOM 3070 O O . SER A 1 409 ? -3.025 -9.173 -8.238 1.00 85.44 409 SER A O 1
ATOM 3072 N N . TYR A 1 410 ? -2.237 -10.334 -9.981 1.00 85.19 410 TYR A N 1
ATOM 3073 C CA . TYR A 1 410 ? -2.375 -9.235 -10.943 1.00 85.19 410 TYR A CA 1
ATOM 3074 C C . TYR A 1 410 ? -3.650 -9.306 -11.783 1.00 85.19 410 TYR A C 1
ATOM 3076 O O . TYR A 1 410 ? -3.928 -8.383 -12.546 1.00 85.19 410 TYR A O 1
ATOM 3084 N N . GLY A 1 411 ? -4.407 -10.406 -11.707 1.00 82.62 411 GLY A N 1
ATOM 3085 C CA . GLY A 1 411 ? -5.632 -10.587 -12.487 1.00 82.62 411 GLY A CA 1
ATOM 3086 C C . GLY A 1 411 ? -5.433 -10.549 -14.009 1.00 82.62 411 GLY A C 1
ATOM 3087 O O . GLY A 1 411 ? -6.412 -10.411 -14.741 1.00 82.62 411 GLY A O 1
ATOM 3088 N N . VAL A 1 412 ? -4.193 -10.678 -14.500 1.00 79.25 412 VAL A N 1
ATOM 3089 C CA . VAL A 1 412 ? -3.838 -10.524 -15.926 1.00 79.25 412 VAL A CA 1
ATOM 3090 C C . VAL A 1 412 ? -4.548 -11.532 -16.829 1.00 79.25 412 VAL A C 1
ATOM 3092 O O . VAL A 1 412 ? -4.884 -11.208 -17.963 1.00 79.25 412 VAL A O 1
ATOM 3095 N N . ASP A 1 413 ? -4.828 -12.736 -16.323 1.00 82.25 413 ASP A N 1
ATOM 3096 C CA . ASP A 1 413 ? -5.527 -13.785 -17.077 1.00 82.25 413 ASP A CA 1
ATOM 3097 C C . ASP A 1 413 ? -7.026 -13.483 -17.263 1.00 82.25 413 ASP A C 1
ATOM 3099 O O . ASP A 1 413 ? -7.669 -14.058 -18.140 1.00 82.25 413 ASP A O 1
ATOM 3103 N N . GLY A 1 414 ? -7.588 -12.595 -16.436 1.00 81.44 414 GLY A N 1
ATOM 3104 C CA . GLY A 1 414 ? -8.985 -12.169 -16.508 1.00 81.44 414 GLY A CA 1
ATOM 3105 C C . GLY A 1 414 ? -9.223 -10.950 -17.401 1.00 81.44 414 GLY A C 1
ATOM 3106 O O . GLY A 1 414 ? -10.379 -10.615 -17.650 1.00 81.44 414 GLY A O 1
ATOM 3107 N N . MET A 1 415 ? -8.164 -10.286 -17.874 1.00 86.44 415 MET A N 1
ATOM 3108 C CA . MET A 1 415 ? -8.277 -9.081 -18.696 1.00 86.44 415 MET A CA 1
ATOM 3109 C C . MET A 1 415 ? -8.667 -9.415 -20.141 1.00 86.44 415 MET A C 1
ATOM 3111 O O . MET A 1 415 ? -8.206 -10.392 -20.735 1.00 86.44 415 MET A O 1
ATOM 3115 N N . THR A 1 416 ? -9.498 -8.561 -20.735 1.00 86.81 416 THR A N 1
ATOM 3116 C CA . THR A 1 416 ? -10.047 -8.720 -22.089 1.00 86.81 416 THR A CA 1
ATOM 3117 C C . THR A 1 416 ? -9.643 -7.546 -22.989 1.00 86.81 416 THR A C 1
ATOM 3119 O O . THR A 1 416 ? -10.466 -6.695 -23.321 1.00 86.81 416 THR A O 1
ATOM 3122 N N . PRO A 1 417 ? -8.362 -7.465 -23.394 1.00 87.25 417 PRO A N 1
ATOM 3123 C CA . PRO A 1 417 ? -7.824 -6.285 -24.059 1.00 87.25 417 PRO A CA 1
ATOM 3124 C C . PRO A 1 417 ? -8.492 -6.039 -25.423 1.00 87.25 417 PRO A C 1
ATOM 3126 O O . PRO A 1 417 ? -8.504 -6.941 -26.272 1.00 87.25 417 PRO A O 1
ATOM 3129 N N . PRO A 1 418 ? -8.996 -4.821 -25.693 1.00 85.75 418 PRO A N 1
ATOM 3130 C CA . PRO A 1 418 ? -9.460 -4.449 -27.021 1.00 85.75 418 PRO A CA 1
ATOM 3131 C C . PRO A 1 418 ? -8.272 -4.301 -27.995 1.00 85.75 418 PRO A C 1
ATOM 3133 O O . PRO A 1 418 ? -7.118 -4.232 -27.566 1.00 85.75 418 PRO A O 1
ATOM 3136 N N . PRO A 1 419 ? -8.511 -4.225 -29.318 1.00 88.25 419 PRO A N 1
ATOM 3137 C CA . PRO A 1 419 ? -7.442 -3.990 -30.288 1.00 88.25 419 PRO A CA 1
ATOM 3138 C C . PRO A 1 419 ? -6.709 -2.670 -30.028 1.00 88.25 419 PRO A C 1
ATOM 3140 O O . PRO A 1 419 ? -7.356 -1.657 -29.744 1.00 88.25 419 PRO A O 1
ATOM 3143 N N . ASP A 1 420 ? -5.384 -2.665 -30.168 1.00 90.81 420 ASP A N 1
ATOM 3144 C CA . ASP A 1 420 ? -4.578 -1.445 -30.060 1.00 90.81 420 ASP A CA 1
ATOM 3145 C C . ASP A 1 420 ? -4.869 -0.494 -31.236 1.00 90.81 420 ASP A C 1
ATOM 3147 O O . ASP A 1 420 ? -5.136 -0.939 -32.355 1.00 90.81 420 ASP A O 1
ATOM 3151 N N . GLU A 1 421 ? -4.774 0.815 -31.007 1.00 87.69 421 GLU A N 1
ATOM 3152 C CA . GLU A 1 421 ? -5.020 1.835 -32.035 1.00 87.69 421 GLU A CA 1
ATOM 3153 C C . GLU A 1 421 ? -3.839 2.800 -32.161 1.00 87.69 421 GLU A C 1
ATOM 3155 O O . GLU A 1 421 ? -3.362 3.335 -31.166 1.00 87.69 421 GLU A O 1
ATOM 3160 N N . VAL A 1 422 ? -3.377 3.051 -33.389 1.00 88.31 422 VAL A N 1
ATOM 3161 C CA . VAL A 1 422 ? -2.406 4.117 -33.674 1.00 88.31 422 VAL A CA 1
ATOM 3162 C C . VAL A 1 422 ? -3.181 5.410 -33.904 1.00 88.31 422 VAL A C 1
ATOM 3164 O O . VAL A 1 422 ? -3.869 5.552 -34.913 1.00 88.31 422 VAL A O 1
ATOM 3167 N N . VAL A 1 423 ? -3.064 6.342 -32.964 1.00 85.81 423 VAL A N 1
ATOM 3168 C CA . VAL A 1 423 ? -3.812 7.606 -32.943 1.00 85.81 423 VAL A CA 1
ATOM 3169 C C . VAL A 1 423 ? -3.154 8.652 -33.840 1.00 85.81 423 VAL A C 1
ATOM 3171 O O . VAL A 1 423 ? -3.826 9.385 -34.562 1.00 85.81 423 VAL A O 1
ATOM 3174 N N . GLU A 1 424 ? -1.826 8.733 -33.798 1.00 86.31 424 GLU A N 1
ATOM 3175 C CA . GLU A 1 424 ? -1.047 9.738 -34.520 1.00 86.31 424 GLU A CA 1
ATOM 3176 C C . GLU A 1 424 ? 0.319 9.164 -34.899 1.00 86.31 424 GLU A C 1
ATOM 3178 O O . GLU A 1 424 ? 0.868 8.336 -34.176 1.00 86.31 424 GLU A O 1
ATOM 3183 N N . ALA A 1 425 ? 0.883 9.615 -36.019 1.00 90.00 425 ALA A N 1
ATOM 3184 C CA . ALA A 1 425 ? 2.252 9.307 -36.411 1.00 90.00 425 ALA A CA 1
ATOM 3185 C C . ALA A 1 425 ? 2.921 10.561 -36.979 1.00 90.00 425 ALA A C 1
ATOM 3187 O O . ALA A 1 425 ? 2.401 11.178 -37.911 1.00 90.00 425 ALA A O 1
ATOM 3188 N N . ILE A 1 426 ? 4.076 10.927 -36.426 1.00 89.75 426 ILE A N 1
ATOM 3189 C CA . ILE A 1 426 ? 4.847 12.107 -36.822 1.00 89.75 426 ILE A CA 1
ATOM 3190 C C . ILE A 1 426 ? 6.255 11.661 -37.202 1.00 89.75 426 ILE A C 1
ATOM 3192 O O . ILE A 1 426 ? 6.919 10.964 -36.439 1.00 89.75 426 ILE A O 1
ATOM 3196 N N . GLU A 1 427 ? 6.718 12.084 -38.374 1.00 91.56 427 GLU A N 1
ATOM 3197 C CA . GLU A 1 427 ? 8.096 11.878 -38.819 1.00 91.56 427 GLU A CA 1
ATOM 3198 C C . GLU A 1 427 ? 8.906 13.166 -38.639 1.00 91.56 427 GLU A C 1
ATOM 3200 O O . GLU A 1 427 ? 8.480 14.248 -39.050 1.00 91.56 427 GLU A O 1
ATOM 3205 N N . GLY A 1 428 ? 10.089 13.050 -38.041 1.00 87.06 428 GLY A N 1
ATOM 3206 C CA . GLY A 1 428 ? 10.997 14.167 -37.814 1.00 87.06 428 GLY A CA 1
ATOM 3207 C C . GLY A 1 428 ? 12.389 13.682 -37.427 1.00 87.06 428 GLY A C 1
ATOM 3208 O O . GLY A 1 428 ? 12.540 12.668 -36.755 1.00 87.06 428 GLY A O 1
ATOM 3209 N N . GLU A 1 429 ? 13.424 14.400 -37.872 1.00 84.81 429 GLU A N 1
ATOM 3210 C CA . GLU A 1 429 ? 14.822 14.139 -37.477 1.00 84.81 429 GLU A CA 1
ATOM 3211 C C . GLU A 1 429 ? 15.301 12.694 -37.746 1.00 84.81 429 GLU A C 1
ATOM 3213 O O . GLU A 1 429 ? 16.145 12.160 -37.032 1.00 84.81 429 GLU A O 1
ATOM 3218 N N . GLY A 1 430 ? 14.767 12.047 -38.791 1.00 88.19 430 GLY A N 1
ATOM 3219 C CA . GLY A 1 430 ? 15.115 10.667 -39.156 1.00 88.19 430 GLY A CA 1
ATOM 3220 C C . GLY A 1 430 ? 14.432 9.584 -38.312 1.00 88.19 430 GLY A C 1
ATOM 3221 O O . GLY A 1 430 ? 14.733 8.402 -38.491 1.00 88.19 430 GLY A O 1
ATOM 3222 N N . LEU A 1 431 ? 13.498 9.962 -37.438 1.00 92.62 431 LEU A N 1
ATOM 3223 C CA . LEU A 1 431 ? 12.685 9.072 -36.614 1.00 92.62 431 LEU A CA 1
ATOM 3224 C C . LEU A 1 431 ? 11.195 9.242 -36.932 1.00 92.62 431 LEU A C 1
ATOM 3226 O O . LEU A 1 431 ? 10.761 10.276 -37.439 1.00 92.62 431 LEU A O 1
ATOM 3230 N N . VAL A 1 432 ? 10.410 8.220 -36.607 1.00 93.38 432 VAL A N 1
ATOM 3231 C CA . VAL A 1 432 ? 8.950 8.275 -36.565 1.00 93.38 432 VAL A CA 1
ATOM 3232 C C . VAL A 1 432 ? 8.500 8.002 -35.141 1.00 93.38 432 VAL A C 1
ATOM 3234 O O . VAL A 1 432 ? 8.896 6.995 -34.553 1.00 93.38 432 VAL A O 1
ATOM 3237 N N . THR A 1 433 ? 7.653 8.887 -34.628 1.00 92.44 433 THR A N 1
ATOM 3238 C CA . THR A 1 433 ? 6.982 8.760 -33.337 1.00 92.44 433 THR A CA 1
ATOM 3239 C C . THR A 1 433 ? 5.504 8.480 -33.583 1.00 92.44 433 THR A C 1
ATOM 3241 O O . THR A 1 433 ? 4.803 9.303 -34.170 1.00 92.44 433 THR A O 1
ATOM 3244 N N . GLU A 1 434 ? 5.033 7.319 -33.145 1.00 92.12 434 GLU A N 1
ATOM 3245 C CA . GLU A 1 434 ? 3.632 6.905 -33.164 1.00 92.12 434 GLU A CA 1
ATOM 3246 C C . GLU A 1 434 ? 3.042 7.054 -31.753 1.00 92.12 434 GLU A C 1
ATOM 3248 O O . GLU A 1 434 ? 3.641 6.609 -30.773 1.00 92.12 434 GLU A O 1
ATOM 3253 N N . ARG A 1 435 ? 1.861 7.666 -31.641 1.00 88.19 435 ARG A N 1
ATOM 3254 C CA . ARG A 1 435 ? 1.045 7.653 -30.420 1.00 88.19 435 ARG A CA 1
ATOM 3255 C C . ARG A 1 435 ? 0.060 6.506 -30.517 1.00 88.19 435 ARG A C 1
ATOM 3257 O O . ARG A 1 435 ? -0.689 6.419 -31.491 1.00 88.19 435 ARG A O 1
ATOM 3264 N N . ILE A 1 436 ? 0.059 5.642 -29.515 1.00 88.88 436 ILE A N 1
ATOM 3265 C CA . ILE A 1 436 ? -0.699 4.395 -29.513 1.00 88.88 436 ILE A CA 1
ATOM 3266 C C . ILE A 1 436 ? -1.627 4.366 -28.301 1.00 88.88 436 ILE A C 1
ATOM 3268 O O . ILE A 1 436 ? -1.276 4.829 -27.222 1.00 88.88 436 ILE A O 1
ATOM 3272 N N . ALA A 1 437 ? -2.810 3.800 -28.488 1.00 89.31 437 ALA A N 1
ATOM 3273 C CA . ALA A 1 437 ? -3.745 3.415 -27.450 1.00 89.31 437 ALA A CA 1
ATOM 3274 C C . ALA A 1 437 ? -3.708 1.891 -27.283 1.00 89.31 437 ALA A C 1
ATOM 3276 O O . ALA A 1 437 ? -4.374 1.163 -28.026 1.00 89.31 437 ALA A O 1
ATOM 3277 N N . LEU A 1 438 ? -2.921 1.402 -26.328 1.00 90.88 438 LEU A N 1
ATOM 3278 C CA . LEU A 1 438 ? -2.774 -0.020 -26.022 1.00 90.88 438 LEU A CA 1
ATOM 3279 C C . LEU A 1 438 ? -4.014 -0.528 -25.283 1.00 90.88 438 LEU A C 1
ATOM 3281 O O . LEU A 1 438 ? -4.401 0.048 -24.269 1.00 90.88 438 LEU A O 1
ATOM 3285 N N . GLY A 1 439 ? -4.645 -1.600 -25.762 1.00 90.19 439 GLY A N 1
ATOM 3286 C CA . GLY A 1 439 ? -5.770 -2.214 -25.052 1.00 90.19 439 GLY A CA 1
ATOM 3287 C C . GLY A 1 439 ? -5.300 -2.993 -23.823 1.00 90.19 439 GLY A C 1
ATOM 3288 O O . GLY A 1 439 ? -4.479 -3.898 -23.958 1.00 90.19 439 GLY A O 1
ATOM 3289 N N . ILE A 1 440 ? -5.809 -2.679 -22.634 1.00 88.75 440 ILE A N 1
ATOM 3290 C CA . ILE A 1 440 ? -5.420 -3.364 -21.390 1.00 88.75 440 ILE A CA 1
ATOM 3291 C C . ILE A 1 440 ? -6.523 -4.322 -20.945 1.00 88.75 440 ILE A C 1
ATOM 3293 O O . ILE A 1 440 ? -6.296 -5.525 -20.864 1.00 88.75 440 ILE A O 1
ATOM 3297 N N . ASP A 1 441 ? -7.729 -3.798 -20.752 1.00 87.38 441 ASP A N 1
ATOM 3298 C CA . ASP A 1 441 ? -8.948 -4.547 -20.430 1.00 87.38 441 ASP A CA 1
ATOM 3299 C C . ASP A 1 441 ? -10.122 -3.958 -21.234 1.00 87.38 441 ASP A C 1
ATOM 3301 O O . ASP A 1 441 ? -9.933 -2.927 -21.881 1.00 87.38 441 ASP A O 1
ATOM 3305 N N . ALA A 1 442 ? -11.301 -4.591 -21.232 1.00 81.75 442 ALA A N 1
ATOM 3306 C CA . ALA A 1 442 ? -12.425 -4.281 -22.133 1.00 81.75 442 ALA A CA 1
ATOM 3307 C C . ALA A 1 442 ? -12.689 -2.776 -22.303 1.00 81.75 442 ALA A C 1
ATOM 3309 O O . ALA A 1 442 ? -12.845 -2.299 -23.429 1.00 81.75 442 ALA A O 1
ATOM 3310 N N . ASP A 1 443 ? -12.663 -2.049 -21.186 1.00 81.12 443 ASP A N 1
ATOM 3311 C CA . ASP A 1 443 ? -12.966 -0.622 -21.107 1.00 81.12 443 ASP A CA 1
ATOM 3312 C C . ASP A 1 443 ? -11.732 0.233 -20.748 1.00 81.12 443 ASP A C 1
ATOM 3314 O O . ASP A 1 443 ? -11.850 1.429 -20.504 1.00 81.12 443 ASP A O 1
ATOM 3318 N N . PHE A 1 444 ? -10.523 -0.344 -20.742 1.00 85.75 444 PHE A N 1
ATOM 3319 C CA . PHE A 1 444 ? -9.306 0.356 -20.325 1.00 85.75 444 PHE A CA 1
ATOM 3320 C C . PHE A 1 444 ? -8.191 0.323 -21.369 1.00 85.75 444 PHE A C 1
ATOM 3322 O O . PHE A 1 444 ? -7.811 -0.727 -21.898 1.00 85.75 444 PHE A O 1
ATOM 3329 N N . ARG A 1 445 ? -7.627 1.504 -21.643 1.00 88.38 445 ARG A N 1
ATOM 3330 C CA . ARG A 1 445 ? -6.535 1.701 -22.600 1.00 88.38 445 ARG A CA 1
ATOM 3331 C C . ARG A 1 445 ? -5.406 2.521 -21.994 1.00 88.38 445 ARG A C 1
ATOM 3333 O O . ARG A 1 445 ? -5.651 3.583 -21.424 1.00 88.38 445 ARG A O 1
ATOM 3340 N N . CYS A 1 446 ? -4.182 2.067 -22.228 1.00 86.81 446 CYS A N 1
ATOM 3341 C CA . CYS A 1 446 ? -2.952 2.751 -21.850 1.00 86.81 446 CYS A CA 1
ATOM 3342 C C . CYS A 1 446 ? -2.391 3.524 -23.056 1.00 86.81 446 CYS A C 1
ATOM 3344 O O . CYS A 1 446 ? -2.175 2.928 -24.118 1.00 86.81 446 CYS A O 1
ATOM 3346 N N . PRO A 1 447 ? -2.169 4.842 -22.948 1.00 86.75 447 PRO A N 1
ATOM 3347 C CA . PRO A 1 447 ? -1.424 5.587 -23.955 1.00 86.75 447 PRO A CA 1
ATOM 3348 C C . PRO A 1 447 ? 0.021 5.089 -24.033 1.00 86.75 447 PRO A C 1
ATOM 3350 O O . PRO A 1 447 ? 0.601 4.697 -23.032 1.00 86.75 447 PRO A O 1
ATOM 3353 N N . ALA A 1 448 ? 0.634 5.133 -25.209 1.00 89.62 448 ALA A N 1
ATOM 3354 C CA . ALA A 1 448 ? 2.044 4.810 -25.375 1.00 89.62 448 ALA A CA 1
ATOM 3355 C C . ALA A 1 448 ? 2.675 5.609 -26.514 1.00 89.62 448 ALA A C 1
ATOM 3357 O O . ALA A 1 448 ? 2.001 6.007 -27.471 1.00 89.62 448 ALA A O 1
ATOM 3358 N N . LEU A 1 449 ? 3.990 5.794 -26.433 1.00 91.44 449 LEU A N 1
ATOM 3359 C CA . LEU A 1 449 ? 4.814 6.288 -27.529 1.00 91.44 449 LEU A CA 1
ATOM 3360 C C . LEU A 1 449 ? 5.626 5.147 -28.120 1.00 91.44 449 LEU A C 1
ATOM 3362 O O . LEU A 1 449 ? 6.381 4.494 -27.412 1.00 91.44 449 LEU A O 1
ATOM 3366 N N . LEU A 1 450 ? 5.528 4.947 -29.429 1.00 94.94 450 LEU A N 1
ATOM 3367 C CA . LEU A 1 450 ? 6.448 4.102 -30.179 1.00 94.94 450 LEU A CA 1
ATOM 3368 C C . LEU A 1 450 ? 7.364 4.988 -31.016 1.00 94.94 450 LEU A C 1
ATOM 3370 O O . LEU A 1 450 ? 6.902 5.697 -31.905 1.00 94.94 450 LEU A O 1
ATOM 3374 N N . VAL A 1 451 ? 8.667 4.920 -30.769 1.00 94.62 451 VAL A N 1
ATOM 3375 C CA . VAL A 1 451 ? 9.680 5.642 -31.542 1.00 94.62 451 VAL A CA 1
ATOM 3376 C C . VAL A 1 451 ? 10.548 4.648 -32.294 1.00 94.62 451 VAL A C 1
ATOM 3378 O O . VAL A 1 451 ? 11.056 3.671 -31.738 1.00 94.62 451 VAL A O 1
ATOM 3381 N N . ARG A 1 452 ? 10.725 4.903 -33.586 1.00 94.06 452 ARG A N 1
ATOM 3382 C CA . ARG A 1 452 ? 11.461 4.025 -34.499 1.00 94.06 452 ARG A CA 1
ATOM 3383 C C . ARG A 1 452 ? 12.221 4.820 -35.561 1.00 94.06 452 ARG A C 1
ATOM 3385 O O . ARG A 1 452 ? 11.843 5.955 -35.851 1.00 94.06 452 ARG A O 1
ATOM 3392 N N . PRO A 1 453 ? 13.245 4.238 -36.206 1.00 90.69 453 PRO A N 1
ATOM 3393 C CA . PRO A 1 453 ? 13.850 4.820 -37.402 1.00 90.69 453 PRO A CA 1
ATOM 3394 C C . PRO A 1 453 ? 12.817 5.103 -38.504 1.00 90.69 453 PRO A C 1
ATOM 3396 O O . PRO A 1 453 ? 11.936 4.278 -38.768 1.00 90.69 453 PRO A O 1
ATOM 3399 N N . ALA A 1 454 ? 12.947 6.243 -39.189 1.00 87.38 454 ALA A N 1
ATOM 3400 C CA . ALA A 1 454 ? 12.117 6.573 -40.351 1.00 87.38 454 ALA A CA 1
ATOM 3401 C C . ALA A 1 454 ? 12.452 5.691 -41.562 1.00 87.38 454 ALA A C 1
ATOM 3403 O O . ALA A 1 454 ? 11.563 5.238 -42.281 1.00 87.38 454 ALA A O 1
ATOM 3404 N N . GLN A 1 455 ? 13.738 5.392 -41.756 1.00 78.50 455 GLN A N 1
ATOM 3405 C CA . GLN A 1 455 ? 14.182 4.432 -42.761 1.00 78.50 455 GLN A CA 1
ATOM 3406 C C . GLN A 1 455 ? 14.160 3.022 -42.175 1.00 78.50 455 GLN A C 1
ATOM 3408 O O . GLN A 1 455 ? 14.987 2.670 -41.333 1.00 78.50 455 GLN A O 1
ATOM 3413 N N . THR A 1 456 ? 13.227 2.201 -42.642 1.00 66.75 456 THR A N 1
ATOM 3414 C CA . THR A 1 456 ? 13.187 0.777 -42.314 1.00 66.75 456 THR A CA 1
ATOM 3415 C C . THR A 1 456 ? 14.083 -0.012 -43.265 1.00 66.75 456 THR A C 1
ATOM 3417 O O . THR A 1 456 ? 14.080 0.181 -44.483 1.00 66.75 456 THR A O 1
ATOM 3420 N N . SER A 1 457 ? 14.903 -0.897 -42.699 1.00 67.50 457 SER A N 1
ATOM 3421 C CA . SER A 1 457 ? 15.726 -1.822 -43.484 1.00 67.50 457 SER A CA 1
ATOM 3422 C C . SER A 1 457 ? 14.878 -3.005 -43.979 1.00 67.50 457 SER A C 1
ATOM 3424 O O . SER A 1 457 ? 13.789 -3.245 -43.467 1.00 67.50 457 SER A O 1
ATOM 3426 N N . GLN A 1 458 ? 15.376 -3.801 -44.934 1.00 63.25 458 GLN A N 1
ATOM 3427 C CA . GLN A 1 458 ? 14.714 -5.066 -45.307 1.00 63.25 458 GLN A CA 1
ATOM 3428 C C . GLN A 1 458 ? 14.798 -6.145 -44.209 1.00 63.25 458 GLN A C 1
ATOM 3430 O O . GLN A 1 458 ? 14.124 -7.170 -44.304 1.00 63.25 458 GLN A O 1
ATOM 3435 N N . THR A 1 459 ? 15.632 -5.945 -43.183 1.00 78.25 459 THR A N 1
ATOM 3436 C CA . THR A 1 459 ? 15.770 -6.860 -42.046 1.00 78.25 459 THR A CA 1
ATOM 3437 C C . THR A 1 459 ? 14.844 -6.465 -40.903 1.00 78.25 459 THR A C 1
ATOM 3439 O O . THR A 1 459 ? 14.636 -5.281 -40.648 1.00 78.25 459 THR A O 1
ATOM 3442 N N . LYS A 1 460 ? 14.312 -7.465 -40.193 1.00 87.25 460 LYS A N 1
ATOM 3443 C CA . LYS A 1 460 ? 13.502 -7.241 -38.993 1.00 87.25 460 LYS A CA 1
ATOM 3444 C C . LYS A 1 460 ? 14.303 -6.540 -37.890 1.00 87.25 460 LYS A C 1
ATOM 3446 O O . LYS A 1 460 ? 15.489 -6.819 -37.712 1.00 87.25 460 LYS A O 1
ATOM 3451 N N . HIS A 1 461 ? 13.637 -5.669 -37.142 1.00 89.44 461 HIS A N 1
ATOM 3452 C CA . HIS A 1 461 ? 14.204 -4.854 -36.072 1.00 89.44 461 HIS A CA 1
ATOM 3453 C C . HIS A 1 461 ? 14.023 -5.511 -34.696 1.00 89.44 461 HIS A C 1
ATOM 3455 O O . HIS A 1 461 ? 13.069 -6.257 -34.472 1.00 89.44 461 HIS A O 1
ATOM 3461 N N . ALA A 1 462 ? 14.938 -5.222 -33.770 1.00 91.62 462 ALA A N 1
ATOM 3462 C CA . ALA A 1 462 ? 14.768 -5.556 -32.358 1.00 91.62 462 ALA A CA 1
ATOM 3463 C C . ALA A 1 462 ? 13.846 -4.530 -31.677 1.00 91.62 462 ALA A C 1
ATOM 3465 O O . ALA A 1 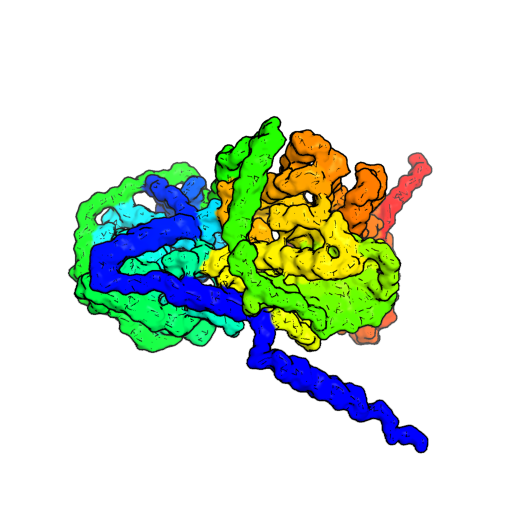462 ? 13.846 -3.350 -32.042 1.00 91.62 462 ALA A O 1
ATOM 3466 N N . GLY A 1 463 ? 13.075 -4.990 -30.694 1.00 93.56 463 GLY A N 1
ATOM 3467 C CA . GLY A 1 463 ? 12.134 -4.173 -29.933 1.00 93.56 463 GLY A CA 1
ATOM 3468 C C . GLY A 1 463 ? 12.608 -3.923 -28.503 1.00 93.56 463 GLY A C 1
ATOM 3469 O O . GLY A 1 463 ? 13.273 -4.770 -27.909 1.00 93.56 463 GLY A O 1
ATOM 3470 N N . VAL A 1 464 ? 12.238 -2.779 -27.939 1.00 95.50 464 VAL A N 1
ATOM 3471 C CA . VAL A 1 464 ? 12.440 -2.458 -26.523 1.00 95.50 464 VAL A CA 1
ATOM 3472 C C . VAL A 1 464 ? 11.111 -1.986 -25.950 1.00 95.50 464 VAL A C 1
ATOM 3474 O O . VAL A 1 464 ? 10.550 -1.006 -26.436 1.00 95.50 464 VAL A O 1
ATOM 3477 N N . VAL A 1 465 ? 10.616 -2.677 -24.927 1.00 96.81 465 VAL A N 1
ATOM 3478 C CA . VAL A 1 465 ? 9.587 -2.141 -24.029 1.00 96.81 465 VAL A CA 1
ATOM 3479 C C . VAL A 1 465 ? 10.315 -1.389 -22.927 1.00 96.81 465 VAL A C 1
ATOM 3481 O O . VAL A 1 465 ? 11.093 -1.993 -22.188 1.00 96.81 465 VAL A O 1
ATOM 3484 N N . LEU A 1 466 ? 10.112 -0.078 -22.860 1.00 93.69 466 LEU A N 1
ATOM 3485 C CA . LEU A 1 466 ? 10.765 0.785 -21.890 1.00 93.69 466 LEU A CA 1
ATOM 3486 C C . LEU A 1 466 ? 9.768 1.217 -20.812 1.00 93.69 466 LEU A C 1
ATOM 3488 O O . LEU A 1 466 ? 8.977 2.127 -21.037 1.00 93.69 466 LEU A O 1
ATOM 3492 N N . SER A 1 467 ? 9.827 0.565 -19.653 1.00 91.62 467 SER A N 1
ATOM 3493 C CA . SER A 1 467 ? 9.027 0.907 -18.476 1.00 91.62 467 SER A CA 1
ATOM 3494 C C . SER A 1 467 ? 9.668 2.058 -17.702 1.00 91.62 467 SER A C 1
ATOM 3496 O O . SER A 1 467 ? 10.897 2.150 -17.608 1.00 91.62 467 SER A O 1
ATOM 3498 N N . HIS A 1 468 ? 8.845 2.922 -17.112 1.00 84.62 468 HIS A N 1
ATOM 3499 C CA . HIS A 1 468 ? 9.308 4.098 -16.377 1.00 84.62 468 HIS A CA 1
ATOM 3500 C C . HIS A 1 468 ? 8.400 4.453 -15.204 1.00 84.62 468 HIS A C 1
ATOM 3502 O O . HIS A 1 468 ? 7.203 4.187 -15.216 1.00 84.62 468 HIS A O 1
ATOM 3508 N N . ASP A 1 469 ? 8.946 5.117 -14.199 1.00 75.31 469 ASP A N 1
ATOM 3509 C CA . ASP A 1 469 ? 8.215 5.685 -13.063 1.00 75.31 469 ASP A CA 1
ATOM 3510 C C . ASP A 1 469 ? 8.179 7.224 -13.077 1.00 75.31 469 ASP A C 1
ATOM 3512 O O . ASP A 1 469 ? 7.666 7.835 -12.143 1.00 75.31 469 ASP A O 1
ATOM 3516 N N . ASP A 1 470 ? 8.693 7.850 -14.141 1.00 64.69 470 ASP A N 1
ATOM 3517 C CA . ASP A 1 470 ? 8.706 9.305 -14.335 1.00 64.69 470 ASP A CA 1
ATOM 3518 C C . ASP A 1 470 ? 7.375 9.832 -14.923 1.00 64.69 470 ASP A C 1
ATOM 3520 O O . ASP A 1 470 ? 6.474 9.052 -15.239 1.00 64.69 470 ASP A O 1
ATOM 3524 N N . ARG A 1 471 ? 7.255 11.156 -15.093 1.00 63.31 471 ARG A N 1
ATOM 3525 C CA . ARG A 1 471 ? 6.115 11.864 -15.710 1.00 63.31 471 ARG A CA 1
ATOM 3526 C C . ARG A 1 471 ? 5.752 11.298 -17.086 1.00 63.31 471 ARG A C 1
ATOM 3528 O O . ARG A 1 471 ? 6.480 10.482 -17.645 1.00 63.31 471 ARG A O 1
ATOM 3535 N N . GLN A 1 472 ? 4.662 11.817 -17.668 1.00 61.53 472 GLN A N 1
ATOM 3536 C CA . GLN A 1 472 ? 4.219 11.477 -19.027 1.00 61.53 472 GLN A CA 1
ATOM 3537 C C . GLN A 1 472 ? 5.409 11.279 -19.974 1.00 61.53 472 GLN A C 1
ATOM 3539 O O . GLN A 1 472 ? 6.253 12.173 -20.113 1.00 61.53 472 GLN A O 1
ATOM 3544 N N . CYS A 1 473 ? 5.460 10.130 -20.648 1.00 63.03 473 CYS A N 1
ATOM 3545 C CA . CYS A 1 473 ? 6.612 9.735 -21.463 1.00 63.03 473 CYS A CA 1
ATOM 3546 C C . CYS A 1 473 ? 6.987 10.767 -22.549 1.00 63.03 473 CYS A C 1
ATOM 3548 O O . CYS A 1 473 ? 8.158 10.900 -22.894 1.00 63.03 473 CYS A O 1
ATOM 3550 N N . ALA A 1 474 ? 6.017 11.543 -23.051 1.00 62.09 474 ALA A N 1
ATOM 3551 C CA . ALA A 1 474 ? 6.230 12.626 -24.019 1.00 62.09 474 ALA A CA 1
ATOM 3552 C C . ALA A 1 474 ? 6.856 13.902 -23.421 1.00 62.09 474 ALA A C 1
ATOM 3554 O O . ALA A 1 474 ? 7.375 14.735 -24.164 1.00 62.09 474 ALA A O 1
ATOM 3555 N N . ALA A 1 475 ? 6.759 14.081 -22.103 1.00 60.06 475 ALA A N 1
ATOM 3556 C CA . ALA A 1 475 ? 7.173 15.279 -21.379 1.00 60.06 475 ALA A CA 1
ATOM 3557 C C . ALA A 1 475 ? 8.451 15.072 -20.547 1.00 60.06 475 ALA A C 1
ATOM 3559 O O . ALA A 1 475 ? 9.126 16.050 -20.228 1.00 60.06 475 ALA A O 1
ATOM 3560 N N . SER A 1 476 ? 8.807 13.829 -20.198 1.00 65.50 476 SER A N 1
ATOM 3561 C CA . SER A 1 476 ? 10.068 13.540 -19.504 1.00 65.50 476 SER A CA 1
ATOM 3562 C C . SER A 1 476 ? 11.251 13.612 -20.471 1.00 65.50 476 SER A C 1
ATOM 3564 O O . SER A 1 476 ? 11.390 12.795 -21.384 1.00 65.50 476 SER A O 1
ATOM 3566 N N . ALA A 1 477 ? 12.145 14.579 -20.242 1.00 64.19 477 ALA A N 1
ATOM 3567 C CA . ALA A 1 477 ? 13.361 14.751 -21.034 1.00 64.19 477 ALA A CA 1
ATOM 3568 C C . ALA A 1 477 ? 14.238 13.487 -21.027 1.00 64.19 477 ALA A C 1
ATOM 3570 O O . ALA A 1 477 ? 14.729 13.083 -22.082 1.00 64.19 477 ALA A O 1
ATOM 3571 N N . LYS A 1 478 ? 14.358 12.819 -19.869 1.00 66.69 478 LYS A N 1
ATOM 3572 C CA . LYS A 1 478 ? 15.126 11.576 -19.706 1.00 66.69 478 LYS A CA 1
ATOM 3573 C C . LYS A 1 478 ? 14.558 10.458 -20.580 1.00 66.69 478 LYS A C 1
ATOM 3575 O O . LYS A 1 478 ? 15.289 9.850 -21.360 1.00 66.69 478 LYS A O 1
ATOM 3580 N N . ILE A 1 479 ? 13.246 10.226 -20.512 1.00 74.19 479 ILE A N 1
ATOM 3581 C CA . ILE A 1 479 ? 12.575 9.193 -21.313 1.00 74.19 479 ILE A CA 1
ATOM 3582 C C . ILE A 1 479 ? 12.709 9.491 -22.806 1.00 74.19 479 ILE A C 1
ATOM 3584 O O . ILE A 1 479 ? 13.076 8.603 -23.581 1.00 74.19 479 ILE A O 1
ATOM 3588 N N . VAL A 1 480 ? 12.447 10.734 -23.220 1.00 76.12 480 VAL A N 1
ATOM 3589 C CA . VAL A 1 480 ? 12.542 11.159 -24.624 1.00 76.12 480 VAL A CA 1
ATOM 3590 C C . VAL A 1 480 ? 13.959 10.967 -25.157 1.00 76.12 480 VAL A C 1
ATOM 3592 O O . VAL A 1 480 ? 14.142 10.442 -26.259 1.00 76.12 480 VAL A O 1
ATOM 3595 N N . GLU A 1 481 ? 14.971 11.358 -24.385 1.00 76.75 481 GLU A N 1
ATOM 3596 C CA . GLU A 1 481 ? 16.369 11.212 -24.768 1.00 76.75 481 GLU A CA 1
ATOM 3597 C C . GLU A 1 481 ? 16.769 9.741 -24.924 1.00 76.75 481 GLU A C 1
ATOM 3599 O O . GLU A 1 481 ? 17.328 9.364 -25.959 1.00 76.75 481 GLU A O 1
ATOM 3604 N N . VAL A 1 482 ? 16.450 8.896 -23.941 1.00 79.75 482 VAL A N 1
ATOM 3605 C CA . VAL A 1 482 ? 16.739 7.456 -23.991 1.00 79.75 482 VAL A CA 1
ATOM 3606 C C . VAL A 1 482 ? 16.081 6.804 -25.194 1.00 79.75 482 VAL A C 1
ATOM 3608 O O . VAL A 1 482 ? 16.742 6.129 -25.988 1.00 79.75 482 VAL A O 1
ATOM 3611 N N . THR A 1 483 ? 14.791 7.064 -25.363 1.00 85.69 483 THR A N 1
ATOM 3612 C CA . THR A 1 483 ? 13.977 6.528 -26.450 1.00 85.69 483 THR A CA 1
ATOM 3613 C C . THR A 1 483 ? 14.563 6.913 -27.808 1.00 85.69 483 THR A C 1
ATOM 3615 O O . THR A 1 483 ? 14.734 6.066 -28.686 1.00 85.69 483 THR A O 1
ATOM 3618 N N . ARG A 1 484 ? 14.976 8.176 -27.970 1.00 85.31 484 ARG A N 1
ATOM 3619 C CA . ARG A 1 484 ? 15.631 8.679 -29.183 1.00 85.31 484 ARG A CA 1
ATOM 3620 C C . ARG A 1 484 ? 16.997 8.039 -29.425 1.00 85.31 484 ARG A C 1
ATOM 3622 O O . ARG A 1 484 ? 17.292 7.680 -30.568 1.00 85.31 484 ARG A O 1
ATOM 3629 N N . ARG A 1 485 ? 17.838 7.894 -28.394 1.00 84.19 485 ARG A N 1
ATOM 3630 C CA . ARG A 1 485 ? 19.169 7.262 -28.497 1.00 84.19 485 ARG A CA 1
ATOM 3631 C C . ARG A 1 485 ? 19.046 5.813 -28.973 1.00 84.19 485 ARG A C 1
ATOM 3633 O O . ARG A 1 485 ? 19.724 5.419 -29.921 1.00 84.19 485 ARG A O 1
ATOM 3640 N N . LEU A 1 486 ? 18.132 5.051 -28.377 1.00 87.00 486 LEU A N 1
ATOM 3641 C CA . LEU A 1 486 ? 17.832 3.673 -28.770 1.00 87.00 486 LEU A CA 1
ATOM 3642 C C . LEU A 1 486 ? 17.256 3.582 -30.186 1.00 87.00 486 LEU A C 1
ATOM 3644 O O . LEU A 1 486 ? 17.717 2.769 -30.988 1.00 87.00 486 LEU A O 1
ATOM 3648 N N . ALA A 1 487 ? 16.299 4.445 -30.528 1.00 89.25 487 ALA A N 1
ATOM 3649 C CA . ALA A 1 487 ? 15.723 4.463 -31.866 1.00 89.25 487 ALA A CA 1
ATOM 3650 C C . ALA A 1 487 ? 16.773 4.807 -32.933 1.00 89.25 487 ALA A C 1
ATOM 3652 O O . ALA A 1 487 ? 16.838 4.155 -33.970 1.00 89.25 487 ALA A O 1
ATOM 3653 N N . THR A 1 488 ? 17.674 5.751 -32.651 1.00 87.06 488 THR A N 1
ATOM 3654 C CA . THR A 1 488 ? 18.802 6.099 -33.537 1.00 87.06 488 THR A CA 1
ATOM 3655 C C . THR A 1 488 ? 19.778 4.931 -33.708 1.00 87.06 488 THR A C 1
ATOM 3657 O O . THR A 1 488 ? 20.347 4.748 -34.782 1.00 87.06 488 THR A O 1
ATOM 3660 N N . ALA A 1 489 ? 19.931 4.096 -32.677 1.00 83.19 489 ALA A N 1
ATOM 3661 C CA . ALA A 1 489 ? 20.703 2.857 -32.734 1.00 83.19 489 ALA A CA 1
ATOM 3662 C C . ALA A 1 489 ? 19.985 1.708 -33.482 1.00 83.19 489 ALA A C 1
ATOM 3664 O O . ALA A 1 489 ? 20.553 0.625 -33.624 1.00 83.19 489 ALA A O 1
ATOM 3665 N N . GLY A 1 490 ? 18.768 1.934 -33.993 1.00 86.19 490 GLY A N 1
ATOM 3666 C CA . GLY A 1 490 ? 18.035 1.003 -34.857 1.00 86.19 490 GLY A CA 1
ATOM 3667 C C . GLY A 1 490 ? 16.965 0.157 -34.161 1.00 86.19 490 GLY A C 1
ATOM 3668 O O . GLY A 1 490 ? 16.340 -0.677 -34.828 1.00 86.19 490 GLY A O 1
ATOM 3669 N N . TYR A 1 491 ? 16.742 0.365 -32.860 1.00 89.62 491 TYR A N 1
ATOM 3670 C CA . TYR A 1 491 ? 15.694 -0.306 -32.088 1.00 89.62 491 TYR A CA 1
ATOM 3671 C C . TYR A 1 491 ? 14.329 0.346 -32.315 1.00 89.62 491 TYR A C 1
ATOM 3673 O O . TYR A 1 491 ? 14.228 1.535 -32.605 1.00 89.62 491 TYR A O 1
ATOM 3681 N N . TRP A 1 492 ? 13.262 -0.430 -32.172 1.00 94.25 492 TRP A N 1
ATOM 3682 C CA . TRP A 1 492 ? 11.910 0.111 -32.054 1.00 94.25 492 TRP A CA 1
ATOM 3683 C C . TRP A 1 492 ? 11.540 0.133 -30.581 1.00 94.25 492 TRP A C 1
ATOM 3685 O O . TRP A 1 492 ? 11.486 -0.918 -29.944 1.00 94.25 492 TRP A O 1
ATOM 3695 N N . VAL A 1 493 ? 11.323 1.323 -30.040 1.00 95.12 493 VAL A N 1
ATOM 3696 C CA . VAL A 1 493 ? 11.142 1.516 -28.603 1.00 95.12 493 VAL A CA 1
ATOM 3697 C C . VAL A 1 493 ? 9.714 1.929 -28.340 1.00 95.12 493 VAL A C 1
ATOM 3699 O O . VAL A 1 493 ? 9.285 2.968 -28.834 1.00 95.12 493 VAL A O 1
ATOM 3702 N N . ILE A 1 494 ? 8.992 1.121 -27.573 1.00 96.50 494 ILE A N 1
ATOM 3703 C CA . ILE A 1 494 ? 7.670 1.472 -27.072 1.00 96.50 494 ILE A CA 1
ATOM 3704 C C . ILE A 1 494 ?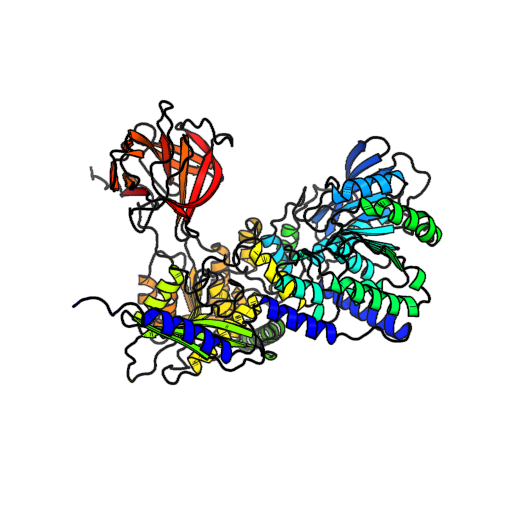 7.770 1.848 -25.594 1.00 96.50 494 ILE A C 1
ATOM 3706 O O . ILE A 1 494 ? 8.402 1.142 -24.810 1.00 96.50 494 ILE A O 1
ATOM 3710 N N . VAL A 1 495 ? 7.147 2.961 -25.232 1.00 93.69 495 VAL A N 1
ATOM 3711 C CA . VAL A 1 495 ? 7.105 3.508 -23.879 1.00 93.69 495 VAL A CA 1
ATOM 3712 C C . VAL A 1 495 ? 5.632 3.646 -23.483 1.00 93.69 495 VAL A C 1
ATOM 3714 O O . VAL A 1 495 ? 4.964 4.544 -24.007 1.00 93.69 495 VAL A O 1
ATOM 3717 N N . PRO A 1 496 ? 5.078 2.741 -22.658 1.00 91.06 496 PRO A N 1
ATOM 3718 C CA . PRO A 1 496 ? 3.739 2.916 -22.103 1.00 91.06 496 PRO A CA 1
ATOM 3719 C C . PRO A 1 496 ? 3.714 4.103 -21.133 1.00 91.06 496 PRO A C 1
ATOM 3721 O O . PRO A 1 496 ? 4.619 4.259 -20.324 1.00 91.06 496 PRO A O 1
ATOM 3724 N N . ASP A 1 497 ? 2.674 4.929 -21.212 1.00 84.94 497 ASP A N 1
ATOM 3725 C CA . ASP A 1 497 ? 2.389 5.996 -20.254 1.00 84.94 497 ASP A CA 1
ATOM 3726 C C . ASP A 1 497 ? 1.560 5.395 -19.120 1.00 84.94 497 ASP A C 1
ATOM 3728 O O . ASP A 1 497 ? 0.338 5.242 -19.226 1.00 84.94 497 ASP A O 1
ATOM 3732 N N . HIS A 1 498 ? 2.256 4.942 -18.080 1.00 84.25 498 HIS A N 1
ATOM 3733 C CA . HIS A 1 498 ? 1.638 4.159 -17.023 1.00 84.25 498 HIS A CA 1
ATOM 3734 C C . HIS A 1 498 ? 0.509 4.928 -16.325 1.00 84.25 498 HIS A C 1
ATOM 3736 O O . HIS A 1 498 ? 0.687 6.054 -15.858 1.00 84.25 498 HIS A O 1
ATOM 3742 N N . ALA A 1 499 ? -0.645 4.290 -16.139 1.00 76.81 499 ALA A N 1
ATOM 3743 C CA . ALA A 1 499 ? -1.791 4.883 -15.443 1.00 76.81 499 ALA A CA 1
ATOM 3744 C C . ALA A 1 499 ? -1.475 5.314 -14.007 1.00 76.81 499 ALA A C 1
ATOM 3746 O O . ALA A 1 499 ? -2.148 6.149 -13.411 1.00 76.81 499 ALA A O 1
ATOM 3747 N N . SER A 1 500 ? -0.421 4.723 -13.459 1.00 70.19 500 SER A N 1
ATOM 3748 C CA . SER A 1 500 ? 0.093 4.983 -12.132 1.00 70.19 500 SER A CA 1
ATOM 3749 C C . SER A 1 500 ? 0.903 6.284 -12.024 1.00 70.19 500 SER A C 1
ATOM 3751 O O . SER A 1 500 ? 1.149 6.749 -10.917 1.00 70.19 500 SER A O 1
ATOM 3753 N N . VAL A 1 501 ? 1.334 6.865 -13.151 1.00 67.94 501 VAL A N 1
ATOM 3754 C CA . VAL A 1 501 ? 2.051 8.154 -13.207 1.00 67.94 501 VAL A CA 1
ATOM 3755 C C . VAL A 1 501 ? 1.162 9.282 -13.736 1.00 67.94 501 VAL A C 1
ATOM 3757 O O . VAL A 1 501 ? 1.416 10.462 -13.464 1.00 67.94 501 VAL A O 1
ATOM 3760 N N . HIS A 1 502 ? 0.084 8.944 -14.456 1.00 68.06 502 HIS A N 1
ATOM 3761 C CA . HIS A 1 502 ? -0.854 9.924 -14.991 1.00 68.06 502 HIS A CA 1
ATOM 3762 C C . HIS A 1 502 ? -2.285 9.383 -15.181 1.00 68.06 502 HIS A C 1
ATOM 3764 O O . HIS A 1 502 ? -2.494 8.297 -15.710 1.00 68.06 502 HIS A O 1
ATOM 3770 N N . ALA A 1 503 ? -3.293 10.185 -14.807 1.00 59.78 503 ALA A N 1
ATOM 3771 C CA . ALA A 1 503 ? -4.701 9.762 -14.755 1.00 59.78 503 ALA A CA 1
ATOM 3772 C C . ALA A 1 503 ? -5.355 9.531 -16.127 1.00 59.78 503 ALA A C 1
ATOM 3774 O O . ALA A 1 503 ? -6.355 8.817 -16.235 1.00 59.78 503 ALA A O 1
ATOM 3775 N N . GLN A 1 504 ? -4.875 10.233 -17.157 1.00 61.66 504 GLN A N 1
ATOM 3776 C CA . GLN A 1 504 ? -5.613 10.379 -18.411 1.00 61.66 504 GLN A CA 1
ATOM 3777 C C . GLN A 1 504 ? -5.243 9.316 -19.438 1.00 61.66 504 GLN A C 1
ATOM 3779 O O . GLN A 1 504 ? -4.093 9.227 -19.864 1.00 61.66 504 GLN A O 1
ATOM 3784 N N . SER A 1 505 ? -6.265 8.638 -19.956 1.00 52.19 505 SER A N 1
ATOM 3785 C CA . SER A 1 505 ? -6.182 7.944 -21.234 1.00 52.19 505 SER A CA 1
ATOM 3786 C C . SER A 1 505 ? -6.366 8.962 -22.379 1.00 52.19 505 SER A C 1
ATOM 3788 O O . SER A 1 505 ? -7.406 9.602 -22.509 1.00 52.19 505 SER A O 1
ATOM 3790 N N . LEU A 1 506 ? -5.323 9.150 -23.197 1.00 42.44 506 LEU A N 1
ATOM 3791 C CA . LEU A 1 506 ? -5.353 9.700 -24.568 1.00 42.44 506 LEU A CA 1
ATOM 3792 C C . LEU A 1 506 ? -5.800 11.162 -24.801 1.00 42.44 506 LEU A C 1
ATOM 3794 O O . LEU A 1 506 ? -6.194 11.497 -25.920 1.00 42.44 506 LEU A O 1
ATOM 3798 N N . GLN A 1 507 ? -5.680 12.087 -23.844 1.00 41.25 507 GLN A N 1
ATOM 3799 C CA . GLN A 1 507 ? -5.924 13.501 -24.182 1.00 41.25 507 GLN A CA 1
ATOM 3800 C C . GLN A 1 507 ? -4.857 14.068 -25.151 1.00 41.25 507 GLN A C 1
ATOM 3802 O O . GLN A 1 507 ? -3.677 13.694 -25.105 1.00 41.25 507 GLN A O 1
ATOM 3807 N N . PRO A 1 508 ? -5.228 14.984 -26.068 1.00 36.00 508 PRO A N 1
ATOM 3808 C CA . PRO A 1 508 ? -4.248 15.760 -26.816 1.00 36.00 508 PRO A CA 1
ATOM 3809 C C . PRO A 1 508 ? -3.406 16.610 -25.848 1.00 36.00 508 PRO A C 1
ATOM 3811 O O . PRO A 1 508 ? -3.947 17.275 -24.969 1.00 36.00 508 PRO A O 1
ATOM 3814 N N . LEU A 1 509 ? -2.083 16.620 -26.061 1.00 39.75 509 LEU A N 1
ATOM 3815 C CA . LEU A 1 509 ? -1.038 17.312 -25.276 1.00 39.75 509 LEU A CA 1
ATOM 3816 C C . LEU A 1 509 ? -1.270 18.818 -25.031 1.00 39.75 509 LEU A C 1
ATOM 3818 O O . LEU A 1 509 ? -0.503 19.450 -24.314 1.00 39.75 509 LEU A O 1
ATOM 3822 N N . ALA A 1 510 ? -2.326 19.407 -25.594 1.00 35.38 510 ALA A N 1
ATOM 3823 C CA . ALA A 1 510 ? -2.703 20.795 -25.353 1.00 35.38 510 ALA A CA 1
ATOM 3824 C C . ALA A 1 510 ? -3.048 21.096 -23.877 1.00 35.38 510 ALA A C 1
ATOM 3826 O O . ALA A 1 510 ? -3.075 22.264 -23.510 1.00 35.38 510 ALA A O 1
ATOM 3827 N N . ASN A 1 511 ? -3.259 20.068 -23.041 1.00 37.88 511 ASN A N 1
ATOM 3828 C CA . ASN A 1 511 ? -3.497 20.190 -21.596 1.00 37.88 511 ASN A CA 1
ATOM 3829 C C . ASN A 1 511 ? -2.337 19.643 -20.732 1.00 37.88 511 ASN A C 1
ATOM 3831 O O . ASN A 1 511 ? -2.569 19.219 -19.600 1.00 37.88 511 ASN A O 1
ATOM 3835 N N . ALA A 1 512 ? -1.091 19.671 -21.226 1.00 40.22 512 ALA A N 1
ATOM 3836 C CA . ALA A 1 512 ? 0.119 19.273 -20.481 1.00 40.22 512 ALA A CA 1
ATOM 3837 C C . ALA A 1 512 ? 0.408 20.112 -19.207 1.00 40.22 512 ALA A C 1
ATOM 3839 O O . ALA A 1 512 ? 1.418 19.904 -18.543 1.00 40.22 512 ALA A O 1
ATOM 3840 N N . GLU A 1 513 ? -0.476 21.049 -18.848 1.00 40.44 513 GLU A N 1
ATOM 3841 C CA . GLU A 1 513 ? -0.410 21.849 -17.620 1.00 40.44 513 GLU A CA 1
ATOM 3842 C C . GLU A 1 513 ? -1.029 21.155 -16.388 1.00 40.44 513 GLU A C 1
ATOM 3844 O O . GLU A 1 513 ? -0.987 21.714 -15.293 1.00 40.44 513 GLU A O 1
ATOM 3849 N N . ARG A 1 514 ? -1.610 19.948 -16.518 1.00 41.84 514 ARG A N 1
ATOM 3850 C CA . ARG A 1 514 ? -2.102 19.189 -15.351 1.00 41.84 514 ARG A CA 1
ATOM 3851 C C . ARG A 1 514 ? -0.971 18.377 -14.696 1.00 41.84 514 ARG A C 1
ATOM 3853 O O . ARG A 1 514 ? -0.198 17.745 -15.413 1.00 41.84 514 ARG A O 1
ATOM 3860 N N . PRO A 1 515 ? -0.859 18.372 -13.355 1.00 45.53 515 PRO A N 1
ATOM 3861 C CA . PRO A 1 515 ? 0.230 17.688 -12.666 1.00 45.53 515 PRO A CA 1
ATOM 3862 C C . PRO A 1 515 ? 0.136 16.161 -12.828 1.00 45.53 515 PRO A C 1
ATOM 3864 O O . PRO A 1 515 ? -0.942 15.581 -12.723 1.00 45.53 515 PRO A O 1
ATOM 3867 N N . SER A 1 516 ? 1.279 15.512 -13.073 1.00 51.22 516 SER A N 1
ATOM 3868 C CA . SER A 1 516 ? 1.446 14.059 -12.923 1.00 51.22 516 SER A CA 1
ATOM 3869 C C . SER A 1 516 ? 1.152 13.619 -11.480 1.00 51.22 516 SER A C 1
ATOM 3871 O O . SER A 1 516 ? 1.283 14.432 -10.563 1.00 51.22 516 SER A O 1
ATOM 3873 N N . PHE A 1 517 ? 0.802 12.346 -11.264 1.00 54.16 517 PHE A N 1
ATOM 3874 C CA . PHE A 1 517 ? 0.601 11.804 -9.915 1.00 54.16 517 PHE A CA 1
ATOM 3875 C C . PHE A 1 517 ? 1.930 11.787 -9.157 1.00 54.16 517 PHE A C 1
ATOM 3877 O O . PHE A 1 517 ? 2.773 10.924 -9.385 1.00 54.16 517 PHE A O 1
ATOM 3884 N N . TYR A 1 518 ? 2.139 12.763 -8.278 1.00 54.00 518 TYR A N 1
ATOM 3885 C CA . TYR A 1 518 ? 3.329 12.855 -7.436 1.00 54.00 518 TYR A CA 1
ATOM 3886 C C . TYR A 1 518 ? 2.949 13.283 -6.029 1.00 54.00 518 TYR A C 1
ATOM 3888 O O . TYR A 1 518 ? 2.056 14.111 -5.841 1.00 54.00 518 TYR A O 1
ATOM 3896 N N . GLY A 1 519 ? 3.681 12.758 -5.048 1.00 57.59 519 GLY A N 1
ATOM 3897 C CA . GLY A 1 519 ? 3.390 13.007 -3.646 1.00 57.59 519 GLY A CA 1
ATOM 3898 C C . GLY A 1 519 ? 1.999 12.490 -3.295 1.00 57.59 519 GLY A C 1
ATOM 3899 O O . GLY A 1 519 ? 1.540 11.477 -3.815 1.00 57.59 519 GLY A O 1
ATOM 3900 N N . ASP A 1 520 ? 1.299 13.227 -2.445 1.00 62.41 520 ASP A N 1
ATOM 3901 C CA . ASP A 1 520 ? -0.001 12.825 -1.903 1.00 62.41 520 ASP A CA 1
ATOM 3902 C C . ASP A 1 520 ? -1.079 12.598 -2.987 1.00 62.41 520 ASP A C 1
ATOM 3904 O O . ASP A 1 520 ? -2.025 11.851 -2.769 1.00 62.41 520 ASP A O 1
ATOM 3908 N N . GLU A 1 521 ? -0.930 13.150 -4.197 1.00 63.59 521 GLU A N 1
ATOM 3909 C CA . GLU A 1 521 ? -1.856 12.879 -5.308 1.00 63.59 521 GLU A CA 1
ATOM 3910 C C . GLU A 1 521 ? -1.781 11.428 -5.811 1.00 63.59 521 GLU A C 1
ATOM 3912 O O . GLU A 1 521 ? -2.784 10.885 -6.271 1.00 63.59 521 GLU A O 1
ATOM 3917 N N . ALA A 1 522 ? -0.620 10.769 -5.706 1.00 66.31 522 ALA A N 1
ATOM 3918 C CA . ALA A 1 522 ? -0.485 9.353 -6.057 1.00 66.31 522 ALA A CA 1
ATOM 3919 C C . ALA A 1 522 ? -1.246 8.446 -5.073 1.00 66.31 522 ALA A C 1
ATOM 3921 O O . ALA A 1 522 ? -1.742 7.387 -5.463 1.00 66.31 522 ALA A O 1
ATOM 3922 N N . ALA A 1 523 ? -1.409 8.897 -3.822 1.00 70.81 523 ALA A N 1
ATOM 3923 C CA . ALA A 1 523 ? -2.172 8.222 -2.773 1.00 70.81 523 ALA A CA 1
ATOM 3924 C C . ALA A 1 523 ? -3.617 7.902 -3.213 1.00 70.81 523 ALA A C 1
ATOM 3926 O O . ALA A 1 523 ? -4.150 6.828 -2.926 1.00 70.81 523 ALA A O 1
ATOM 3927 N N . LYS A 1 524 ? -4.205 8.795 -4.022 1.00 76.44 524 LYS A N 1
ATOM 3928 C CA . LYS A 1 524 ? -5.582 8.708 -4.532 1.00 76.44 524 LYS A CA 1
ATOM 3929 C C . LYS A 1 524 ? -5.827 7.508 -5.442 1.00 76.44 524 LYS A C 1
ATOM 3931 O O . LYS A 1 524 ? -6.971 7.081 -5.555 1.00 76.44 524 LYS A O 1
ATOM 3936 N N . LEU A 1 525 ? -4.794 6.963 -6.094 1.00 80.62 525 LEU A N 1
ATOM 3937 C CA . LEU A 1 525 ? -4.925 5.775 -6.945 1.00 80.62 525 LEU A CA 1
ATOM 3938 C C . LEU A 1 525 ? -4.913 4.478 -6.133 1.00 80.62 525 LEU A C 1
ATOM 3940 O O . LEU A 1 525 ? -5.643 3.548 -6.473 1.00 80.62 525 LEU A O 1
ATOM 3944 N N . TYR A 1 526 ? -4.101 4.412 -5.076 1.00 81.81 526 TYR A N 1
ATOM 3945 C CA . TYR A 1 526 ? -3.851 3.170 -4.347 1.00 81.81 526 TYR A CA 1
ATOM 3946 C C . TYR A 1 526 ? -5.115 2.609 -3.699 1.00 81.81 526 TYR A C 1
ATOM 3948 O O . TYR A 1 526 ? -5.416 1.441 -3.904 1.00 81.81 526 TYR A O 1
ATOM 3956 N N . GLY A 1 527 ? -5.913 3.439 -3.024 1.00 84.75 527 GLY A N 1
ATOM 3957 C CA . GLY A 1 527 ? -7.161 2.995 -2.394 1.00 84.75 527 GLY A CA 1
ATOM 3958 C C . GLY A 1 527 ? -8.168 2.359 -3.371 1.00 84.75 527 GLY A C 1
ATOM 3959 O O . GLY A 1 527 ? -8.512 1.184 -3.215 1.00 84.75 527 GLY A O 1
ATOM 3960 N N . PRO A 1 528 ? -8.621 3.093 -4.410 1.00 87.44 528 PRO A N 1
ATOM 3961 C CA . PRO A 1 528 ? -9.462 2.580 -5.496 1.00 87.44 528 PRO A CA 1
ATOM 3962 C C . PRO A 1 528 ? -8.933 1.308 -6.172 1.00 87.44 528 PRO A C 1
ATOM 3964 O O . PRO A 1 528 ? -9.722 0.428 -6.515 1.00 87.44 528 PRO A O 1
ATOM 3967 N N . ALA A 1 529 ? -7.618 1.220 -6.376 1.00 87.38 529 ALA A N 1
ATOM 3968 C CA . ALA A 1 529 ? -6.949 0.082 -6.998 1.00 87.38 529 ALA A CA 1
ATOM 3969 C C . ALA A 1 529 ? -6.923 -1.145 -6.070 1.00 87.38 529 ALA A C 1
ATOM 3971 O O . ALA A 1 529 ? -7.250 -2.261 -6.483 1.00 87.38 529 ALA A O 1
ATOM 3972 N N . ASP A 1 530 ? -6.610 -0.926 -4.794 1.00 87.00 530 ASP A N 1
ATOM 3973 C CA . ASP A 1 530 ? -6.522 -1.971 -3.787 1.00 87.00 530 ASP A CA 1
ATOM 3974 C C . ASP A 1 530 ? -7.893 -2.609 -3.541 1.00 87.00 530 ASP A C 1
ATOM 3976 O O . ASP A 1 530 ? -7.978 -3.835 -3.548 1.00 87.00 530 ASP A O 1
ATOM 3980 N N . VAL A 1 531 ? -8.992 -1.850 -3.434 1.00 90.44 531 VAL A N 1
ATOM 3981 C CA . VAL A 1 531 ? -10.319 -2.454 -3.160 1.00 90.44 531 VAL A CA 1
ATOM 3982 C C . VAL A 1 531 ? -10.824 -3.398 -4.245 1.00 90.44 531 VAL A C 1
ATOM 3984 O O . VAL A 1 531 ? -11.581 -4.313 -3.928 1.00 90.44 531 VAL A O 1
ATOM 3987 N N . VAL A 1 532 ? -10.415 -3.201 -5.504 1.00 90.88 532 VAL A N 1
ATOM 3988 C CA . VAL A 1 532 ? -10.775 -4.086 -6.630 1.00 90.88 532 VAL A CA 1
ATOM 3989 C C . VAL A 1 532 ? -9.760 -5.211 -6.866 1.00 90.88 532 VAL A C 1
ATOM 3991 O O . VAL A 1 532 ? -9.870 -5.922 -7.867 1.00 90.88 532 VAL A O 1
ATOM 3994 N N . GLY A 1 533 ? -8.758 -5.347 -5.990 1.00 87.56 533 GLY A N 1
ATOM 3995 C CA . GLY A 1 533 ? -7.716 -6.371 -6.098 1.00 87.56 533 GLY A CA 1
ATOM 3996 C C . GLY A 1 533 ? -6.750 -6.149 -7.265 1.00 87.56 533 GLY A C 1
ATOM 3997 O O . GLY A 1 533 ? -6.127 -7.097 -7.737 1.00 87.56 533 GLY A O 1
ATOM 3998 N N . LEU A 1 534 ? -6.629 -4.918 -7.772 1.00 86.88 534 LEU A N 1
ATOM 3999 C CA . LEU A 1 534 ? -5.796 -4.599 -8.930 1.00 86.88 534 LEU A CA 1
ATOM 4000 C C . LEU A 1 534 ? -4.770 -3.537 -8.552 1.00 86.88 534 LEU A C 1
ATOM 4002 O O . LEU A 1 534 ? -4.962 -2.359 -8.841 1.00 86.88 534 LEU A O 1
ATOM 4006 N N . SER A 1 535 ? -3.686 -3.958 -7.894 1.00 83.56 535 SER A N 1
ATOM 4007 C CA . SER A 1 535 ? -2.678 -3.023 -7.387 1.00 83.56 535 SER A CA 1
ATOM 4008 C C . SER A 1 535 ? -2.087 -2.158 -8.512 1.00 83.56 535 SER A C 1
ATOM 4010 O O . SER A 1 535 ? -1.986 -2.605 -9.661 1.00 83.56 535 SER A O 1
ATOM 4012 N N . PRO A 1 536 ? -1.620 -0.932 -8.223 1.00 82.19 536 PRO A N 1
ATOM 4013 C CA . PRO A 1 536 ? -1.032 -0.100 -9.269 1.00 82.19 536 PRO A CA 1
ATOM 4014 C C . PRO A 1 536 ? 0.212 -0.722 -9.929 1.00 82.19 536 PRO A C 1
ATOM 4016 O O . PRO A 1 536 ? 0.432 -0.517 -11.121 1.00 82.19 536 PRO A O 1
ATOM 4019 N N . LEU A 1 537 ? 0.962 -1.574 -9.218 1.00 84.44 537 LEU A N 1
ATOM 4020 C CA . LEU A 1 537 ? 2.029 -2.387 -9.814 1.00 84.44 537 LEU A CA 1
ATOM 4021 C C . LEU A 1 537 ? 1.487 -3.418 -10.824 1.00 84.44 537 LEU A C 1
ATOM 4023 O O . LEU A 1 537 ? 2.069 -3.596 -11.894 1.00 84.44 537 LEU A O 1
ATOM 4027 N N . ALA A 1 538 ? 0.349 -4.059 -10.537 1.00 86.50 538 ALA A N 1
ATOM 4028 C CA . ALA A 1 538 ? -0.311 -4.973 -11.471 1.00 86.50 538 ALA A CA 1
ATOM 4029 C C . ALA A 1 538 ? -0.725 -4.266 -12.772 1.00 86.50 538 ALA A C 1
ATOM 4031 O O . ALA A 1 538 ? -0.503 -4.800 -13.862 1.00 86.50 538 ALA A O 1
ATOM 4032 N N . LEU A 1 539 ? -1.272 -3.047 -12.665 1.00 86.50 539 LEU A N 1
ATOM 4033 C CA . LEU A 1 539 ? -1.615 -2.211 -13.821 1.00 86.50 539 LEU A CA 1
ATOM 4034 C C . LEU A 1 539 ? -0.383 -1.917 -14.680 1.00 86.50 539 LEU A C 1
ATOM 4036 O O . LEU A 1 539 ? -0.407 -2.179 -15.880 1.00 86.50 539 LEU A O 1
ATOM 4040 N N . ARG A 1 540 ? 0.723 -1.477 -14.070 1.00 88.62 540 ARG A N 1
ATOM 4041 C CA . ARG A 1 540 ? 1.979 -1.189 -14.787 1.00 88.62 540 ARG A CA 1
ATOM 4042 C C . ARG A 1 540 ? 2.526 -2.393 -15.535 1.00 88.62 540 ARG A C 1
ATOM 4044 O O . ARG A 1 540 ? 3.001 -2.282 -16.667 1.00 88.62 540 ARG A O 1
ATOM 4051 N N . VAL A 1 541 ? 2.450 -3.569 -14.920 1.00 91.62 541 VAL A N 1
ATOM 4052 C CA . VAL A 1 541 ? 2.874 -4.815 -15.561 1.00 91.62 541 VAL A CA 1
ATOM 4053 C C . VAL A 1 541 ? 1.941 -5.171 -16.721 1.00 91.62 541 VAL A C 1
ATOM 4055 O O . VAL A 1 541 ? 2.432 -5.515 -17.795 1.00 91.62 541 VAL A O 1
ATOM 4058 N N . ALA A 1 542 ? 0.622 -5.024 -16.568 1.00 91.69 542 ALA A N 1
ATOM 4059 C CA . ALA A 1 542 ? -0.337 -5.236 -17.656 1.00 91.69 542 ALA A CA 1
ATOM 4060 C C . ALA A 1 542 ? -0.099 -4.281 -18.845 1.00 91.69 542 ALA A C 1
ATOM 4062 O O . ALA A 1 542 ? -0.189 -4.692 -20.004 1.00 91.69 542 ALA A O 1
ATOM 4063 N N . GLU A 1 543 ? 0.282 -3.034 -18.574 1.00 92.25 543 GLU A N 1
ATOM 4064 C CA . GLU A 1 543 ? 0.635 -2.031 -19.584 1.00 92.25 543 GLU A CA 1
ATOM 4065 C C . GLU A 1 543 ? 1.910 -2.403 -20.348 1.00 92.25 543 GLU A C 1
ATOM 4067 O O . GLU A 1 543 ? 1.933 -2.355 -21.581 1.00 92.25 543 GLU A O 1
ATOM 4072 N N . ASN A 1 544 ? 2.939 -2.881 -19.645 1.00 95.25 544 ASN A N 1
ATOM 4073 C CA . ASN A 1 544 ? 4.151 -3.419 -20.267 1.00 95.25 544 ASN A CA 1
ATOM 4074 C C . ASN A 1 544 ? 3.867 -4.665 -21.125 1.00 95.25 544 ASN A C 1
ATOM 4076 O O . ASN A 1 544 ? 4.409 -4.802 -22.226 1.00 95.25 544 ASN A O 1
ATOM 4080 N N . LEU A 1 545 ? 2.983 -5.559 -20.668 1.00 96.06 545 LEU A N 1
ATOM 4081 C CA . LEU A 1 545 ? 2.548 -6.730 -21.438 1.00 96.06 545 LEU A CA 1
ATOM 4082 C C . LEU A 1 545 ? 1.782 -6.328 -22.709 1.00 96.06 545 LEU A C 1
ATOM 4084 O O . LEU A 1 545 ? 1.986 -6.922 -23.773 1.00 96.06 545 LEU A O 1
ATOM 4088 N N . ALA A 1 546 ? 0.937 -5.297 -22.640 1.00 95.31 546 ALA A N 1
ATOM 4089 C CA . ALA A 1 546 ? 0.244 -4.760 -23.808 1.00 95.31 546 ALA A CA 1
ATOM 4090 C C . ALA A 1 546 ? 1.215 -4.094 -24.795 1.00 95.31 546 ALA A C 1
ATOM 4092 O O . ALA A 1 546 ? 1.113 -4.314 -26.004 1.00 95.31 546 ALA A O 1
ATOM 4093 N N . ALA A 1 547 ? 2.208 -3.358 -24.293 1.00 96.94 547 ALA A N 1
ATOM 4094 C CA . ALA A 1 547 ? 3.253 -2.752 -25.110 1.00 96.94 547 ALA A CA 1
ATOM 4095 C C . ALA A 1 547 ? 4.101 -3.817 -25.833 1.00 96.94 547 ALA A C 1
ATOM 4097 O O . ALA A 1 547 ? 4.350 -3.716 -27.039 1.00 96.94 547 ALA A O 1
ATOM 4098 N N . PHE A 1 548 ? 4.465 -4.897 -25.130 1.00 97.44 548 PHE A N 1
ATOM 4099 C CA . PHE A 1 548 ? 5.103 -6.068 -25.730 1.00 97.44 548 PHE A CA 1
ATOM 4100 C C . PHE A 1 548 ? 4.231 -6.684 -26.831 1.00 97.44 548 PHE A C 1
ATOM 4102 O O . PHE A 1 548 ? 4.717 -6.925 -27.939 1.00 97.44 548 PHE A O 1
ATOM 4109 N N . ARG A 1 549 ? 2.940 -6.922 -26.554 1.00 96.19 549 ARG A N 1
ATOM 4110 C CA . ARG A 1 549 ? 1.991 -7.499 -27.520 1.00 96.19 549 ARG A CA 1
ATOM 4111 C C . ARG A 1 549 ? 1.912 -6.655 -28.790 1.00 96.19 549 ARG A C 1
ATOM 4113 O O . ARG A 1 549 ? 1.924 -7.225 -29.882 1.00 96.19 549 ARG A O 1
ATOM 4120 N N . HIS A 1 550 ? 1.882 -5.330 -28.648 1.00 97.00 550 HIS A N 1
ATOM 4121 C CA . HIS A 1 550 ? 1.866 -4.407 -29.775 1.00 97.00 550 HIS A CA 1
ATOM 4122 C C . HIS A 1 550 ? 3.115 -4.557 -30.649 1.00 97.00 550 HIS A C 1
ATOM 4124 O O . HIS A 1 550 ? 2.998 -4.773 -31.855 1.00 97.00 550 HIS A O 1
ATOM 4130 N N . LEU A 1 551 ? 4.314 -4.516 -30.051 1.00 96.50 551 LEU A N 1
ATOM 4131 C CA . LEU A 1 551 ? 5.572 -4.714 -30.782 1.00 96.50 551 LEU A CA 1
ATOM 4132 C C . LEU A 1 551 ? 5.640 -6.092 -31.448 1.00 96.50 551 LEU A C 1
ATOM 4134 O O . LEU A 1 551 ? 5.976 -6.190 -32.626 1.00 96.50 551 LEU A O 1
ATOM 4138 N N . ALA A 1 552 ? 5.296 -7.155 -30.722 1.00 96.19 552 ALA A N 1
ATOM 4139 C CA . ALA A 1 552 ? 5.358 -8.527 -31.221 1.00 96.19 552 ALA A CA 1
ATOM 4140 C C . ALA A 1 552 ? 4.404 -8.784 -32.400 1.00 96.19 552 ALA A C 1
ATOM 4142 O O . ALA A 1 552 ? 4.660 -9.675 -33.212 1.00 96.19 552 ALA A O 1
ATOM 4143 N N . ALA A 1 553 ? 3.319 -8.010 -32.512 1.00 95.44 553 ALA A N 1
ATOM 4144 C CA . ALA A 1 553 ? 2.374 -8.087 -33.622 1.00 95.44 553 ALA A CA 1
ATOM 4145 C C . ALA A 1 553 ? 2.864 -7.379 -34.901 1.00 95.44 553 ALA A C 1
ATOM 4147 O O . ALA A 1 553 ? 2.304 -7.610 -35.977 1.00 95.44 553 ALA A O 1
ATOM 4148 N N . ARG A 1 554 ? 3.901 -6.532 -34.824 1.00 93.56 554 ARG A N 1
ATOM 4149 C CA . ARG A 1 554 ? 4.421 -5.788 -35.981 1.00 93.56 554 ARG A CA 1
ATOM 4150 C C . ARG A 1 554 ? 5.269 -6.696 -36.882 1.00 93.56 554 ARG A C 1
ATOM 4152 O O . ARG A 1 554 ? 6.234 -7.299 -36.409 1.00 93.56 554 ARG A O 1
ATOM 4159 N N . PRO A 1 555 ? 4.979 -6.792 -38.193 1.00 92.31 555 PRO A N 1
ATOM 4160 C CA . PRO A 1 555 ? 5.746 -7.644 -39.106 1.00 92.31 555 PRO A CA 1
ATOM 4161 C C . PRO A 1 555 ? 7.216 -7.217 -39.250 1.00 92.31 555 PRO A C 1
ATOM 4163 O O . PRO A 1 555 ? 8.066 -8.058 -39.559 1.00 92.31 555 PRO A O 1
ATOM 4166 N N . GLU A 1 556 ? 7.516 -5.939 -39.010 1.00 93.25 556 GLU A N 1
ATOM 4167 C CA . GLU A 1 556 ? 8.859 -5.356 -39.031 1.00 93.25 556 GLU A CA 1
ATOM 4168 C C . GLU A 1 556 ? 9.705 -5.760 -37.821 1.00 93.25 556 GLU A C 1
ATOM 4170 O O . GLU A 1 556 ? 10.928 -5.634 -37.870 1.00 93.25 556 GLU A O 1
ATOM 4175 N N . ILE A 1 557 ? 9.082 -6.258 -36.751 1.00 93.69 557 ILE A N 1
ATOM 4176 C CA . ILE A 1 557 ? 9.761 -6.665 -35.525 1.00 93.69 557 ILE A CA 1
ATOM 4177 C C . ILE A 1 557 ? 10.134 -8.149 -35.588 1.00 93.69 557 ILE A C 1
ATOM 4179 O O . ILE A 1 557 ? 9.395 -9.021 -36.072 1.00 93.69 557 ILE A O 1
ATOM 4183 N N . ASP A 1 558 ? 11.332 -8.449 -35.099 1.00 91.94 558 ASP A N 1
ATOM 4184 C CA . ASP A 1 558 ? 11.735 -9.799 -34.735 1.00 91.94 558 ASP A CA 1
ATOM 4185 C C . ASP A 1 558 ? 11.197 -10.088 -33.331 1.00 91.94 558 ASP A C 1
ATOM 4187 O O . ASP A 1 558 ? 11.761 -9.646 -32.332 1.00 91.94 558 ASP A O 1
ATOM 4191 N N . ALA A 1 559 ? 10.080 -10.815 -33.261 1.00 90.44 559 ALA A N 1
ATOM 4192 C CA . ALA A 1 559 ? 9.407 -11.128 -32.002 1.00 90.44 559 ALA A CA 1
ATOM 4193 C C . ALA A 1 559 ? 10.290 -11.914 -31.011 1.00 90.44 559 ALA A C 1
ATOM 4195 O O . ALA A 1 559 ? 9.991 -11.919 -29.823 1.00 90.44 559 ALA A O 1
ATOM 4196 N N . GLY A 1 560 ? 11.379 -12.548 -31.470 1.00 89.19 560 GLY A N 1
ATOM 4197 C CA . GLY A 1 560 ? 12.368 -13.198 -30.603 1.00 89.19 560 GLY A CA 1
ATOM 4198 C C . GLY A 1 560 ? 13.459 -12.260 -30.069 1.00 89.19 560 GLY A C 1
ATOM 4199 O O . GLY A 1 560 ? 14.374 -12.723 -29.395 1.00 89.19 560 GLY A O 1
ATOM 4200 N N . LYS A 1 561 ? 13.406 -10.963 -30.399 1.00 92.00 561 LYS A N 1
ATOM 4201 C CA . LYS A 1 561 ? 14.392 -9.931 -30.026 1.00 92.00 561 LYS A CA 1
ATOM 4202 C C . LYS A 1 561 ? 13.718 -8.702 -29.426 1.00 92.00 561 LYS A C 1
ATOM 4204 O O . LYS A 1 561 ? 14.089 -7.567 -29.730 1.00 92.00 561 LYS A O 1
ATOM 4209 N N . ILE A 1 562 ? 12.693 -8.930 -28.615 1.00 94.50 562 ILE A N 1
ATOM 4210 C CA . ILE A 1 562 ? 12.048 -7.877 -27.837 1.00 94.50 562 ILE A CA 1
ATOM 4211 C C . ILE A 1 562 ? 12.514 -8.018 -26.395 1.00 94.50 562 ILE A C 1
ATOM 4213 O O . ILE A 1 562 ? 12.330 -9.072 -25.789 1.00 94.50 562 ILE A O 1
ATOM 4217 N N . VAL A 1 563 ? 13.122 -6.968 -25.858 1.00 94.88 563 VAL A N 1
ATOM 4218 C CA . VAL A 1 563 ? 13.584 -6.913 -24.466 1.00 94.88 563 VAL A CA 1
ATOM 4219 C C . VAL A 1 563 ? 12.739 -5.926 -23.668 1.00 94.88 563 VAL A C 1
ATOM 4221 O O . VAL A 1 563 ? 12.181 -4.989 -24.241 1.00 94.88 563 VAL A O 1
ATOM 4224 N N . ALA A 1 564 ? 12.654 -6.129 -22.357 1.00 95.75 564 ALA A N 1
ATOM 4225 C CA . ALA A 1 564 ? 12.047 -5.172 -21.438 1.00 95.75 564 ALA A CA 1
ATOM 4226 C C . ALA A 1 564 ? 13.142 -4.455 -20.639 1.00 95.75 564 ALA A C 1
ATOM 4228 O O . ALA A 1 564 ? 14.137 -5.068 -20.245 1.00 95.75 564 ALA A O 1
ATOM 4229 N N . SER A 1 565 ? 12.994 -3.156 -20.408 1.00 92.88 565 SER A N 1
ATOM 4230 C CA . SER A 1 565 ? 13.981 -2.372 -19.673 1.00 92.88 565 SER A CA 1
ATOM 4231 C C . SER A 1 565 ? 13.336 -1.242 -18.884 1.00 92.88 565 SER A C 1
ATOM 4233 O O . SER A 1 565 ? 12.287 -0.747 -19.284 1.00 92.88 565 SER A O 1
ATOM 4235 N N . GLY A 1 566 ? 13.964 -0.821 -17.789 1.00 89.31 566 GLY A N 1
ATOM 4236 C CA . GLY A 1 566 ? 13.516 0.335 -17.023 1.00 89.31 566 GLY A CA 1
ATOM 4237 C C . GLY A 1 566 ? 14.506 0.760 -15.941 1.00 89.31 566 GLY A C 1
ATOM 4238 O O . GLY A 1 566 ? 15.449 0.030 -15.624 1.00 89.31 566 GLY A O 1
ATOM 4239 N N . LEU A 1 567 ? 14.289 1.965 -15.418 1.00 82.50 567 LEU A N 1
ATOM 4240 C CA . LEU A 1 567 ? 15.030 2.581 -14.315 1.00 82.50 567 LEU A CA 1
ATOM 4241 C C . LEU A 1 567 ? 14.184 2.519 -13.035 1.00 82.50 567 LEU A C 1
ATOM 4243 O O . LEU A 1 567 ? 12.972 2.715 -13.113 1.00 82.50 567 LEU A O 1
ATOM 4247 N N . GLY A 1 568 ? 14.806 2.239 -11.888 1.00 82.31 568 GLY A N 1
ATOM 4248 C CA . GLY A 1 568 ? 14.139 2.193 -10.589 1.00 82.31 568 GLY A CA 1
ATOM 4249 C C . GLY A 1 568 ? 12.996 1.178 -10.584 1.00 82.31 568 GLY A C 1
ATOM 4250 O O . GLY A 1 568 ? 13.190 -0.006 -10.879 1.00 82.31 568 GLY A O 1
ATOM 4251 N N . ILE A 1 569 ? 11.776 1.649 -10.314 1.00 83.19 569 ILE A N 1
ATOM 4252 C CA . ILE A 1 569 ? 10.569 0.807 -10.344 1.00 83.19 569 ILE A CA 1
ATOM 4253 C C . ILE A 1 569 ? 10.293 0.280 -11.759 1.00 83.19 569 ILE A C 1
ATOM 4255 O O . ILE A 1 569 ? 9.873 -0.866 -11.911 1.00 83.19 569 ILE A O 1
ATOM 4259 N N . GLY A 1 570 ? 10.625 1.045 -12.805 1.00 87.69 570 GLY A N 1
ATOM 4260 C CA . GLY A 1 570 ? 10.538 0.584 -14.194 1.00 87.69 570 GLY A CA 1
ATOM 4261 C C . GLY A 1 570 ? 11.319 -0.713 -14.441 1.00 87.69 570 GLY A C 1
ATOM 4262 O O . GLY A 1 570 ? 10.886 -1.575 -15.207 1.00 87.69 570 GLY A O 1
ATOM 4263 N N . GLY A 1 571 ? 12.460 -0.888 -13.767 1.00 89.62 571 GLY A N 1
ATOM 4264 C CA . GLY A 1 571 ? 13.248 -2.121 -13.828 1.00 89.62 571 GLY A CA 1
ATOM 4265 C C . GLY A 1 571 ? 12.532 -3.318 -13.190 1.00 89.62 571 GLY A C 1
ATOM 4266 O O . GLY A 1 571 ? 12.553 -4.425 -13.739 1.00 89.62 571 GLY A O 1
ATOM 4267 N N . VAL A 1 572 ? 11.817 -3.075 -12.086 1.00 89.94 572 VAL A N 1
ATOM 4268 C CA . VAL A 1 572 ? 10.970 -4.069 -11.410 1.00 89.94 572 VAL A CA 1
ATOM 4269 C C . VAL A 1 572 ? 9.793 -4.472 -12.300 1.00 89.94 572 VAL A C 1
ATOM 4271 O O . VAL A 1 572 ? 9.555 -5.669 -12.479 1.00 89.94 572 VAL A O 1
ATOM 4274 N N . ASP A 1 573 ? 9.109 -3.514 -12.934 1.00 91.56 573 ASP A N 1
ATOM 4275 C CA . ASP A 1 573 ? 8.013 -3.817 -13.864 1.00 91.56 573 ASP A CA 1
ATOM 4276 C C . ASP A 1 573 ? 8.498 -4.657 -15.050 1.00 91.56 573 ASP A C 1
ATOM 4278 O O . ASP A 1 573 ? 7.841 -5.622 -15.441 1.00 91.56 573 ASP A O 1
ATOM 4282 N N . ALA A 1 574 ? 9.664 -4.315 -15.612 1.00 93.62 574 ALA A N 1
ATOM 4283 C CA . ALA A 1 574 ? 10.270 -5.042 -16.724 1.00 93.62 574 ALA A CA 1
ATOM 4284 C C . ALA A 1 574 ? 10.599 -6.495 -16.339 1.00 93.62 574 ALA A C 1
ATOM 4286 O O . ALA A 1 574 ? 10.351 -7.415 -17.124 1.00 93.62 574 ALA A O 1
ATOM 4287 N N . CYS A 1 575 ? 11.110 -6.709 -15.122 1.00 94.50 575 CYS A N 1
ATOM 4288 C CA . CYS A 1 575 ? 11.347 -8.038 -14.558 1.00 94.50 575 CYS A CA 1
ATOM 4289 C C . CYS A 1 575 ? 10.042 -8.839 -14.442 1.00 94.50 575 CYS A C 1
ATOM 4291 O O . CYS A 1 575 ? 9.944 -9.954 -14.958 1.00 94.50 575 CYS A O 1
ATOM 4293 N N . LEU A 1 576 ? 9.010 -8.249 -13.837 1.00 94.19 576 LEU A N 1
ATOM 4294 C CA . LEU A 1 576 ? 7.703 -8.878 -13.644 1.00 94.19 576 LEU A CA 1
ATOM 4295 C C . LEU A 1 576 ? 6.999 -9.193 -14.970 1.00 94.19 576 LEU A C 1
ATOM 4297 O O . LEU A 1 576 ? 6.493 -10.301 -15.149 1.00 94.19 576 LEU A O 1
ATOM 4301 N N . ALA A 1 577 ? 7.007 -8.263 -15.926 1.00 95.50 577 ALA A N 1
ATOM 4302 C CA . ALA A 1 577 ? 6.452 -8.480 -17.258 1.00 95.50 577 ALA A CA 1
ATOM 4303 C C . ALA A 1 577 ? 7.164 -9.639 -17.967 1.00 95.50 577 ALA A C 1
ATOM 4305 O O . ALA A 1 577 ? 6.504 -10.513 -18.525 1.00 95.50 577 ALA A O 1
ATOM 4306 N N . ALA A 1 578 ? 8.496 -9.714 -17.881 1.00 96.19 578 ALA A N 1
ATOM 4307 C CA . ALA A 1 578 ? 9.251 -10.835 -18.430 1.00 96.19 578 ALA A CA 1
ATOM 4308 C C . ALA A 1 578 ? 8.962 -12.157 -17.702 1.00 96.19 578 ALA A C 1
ATOM 4310 O O . ALA A 1 578 ? 8.928 -13.207 -18.338 1.00 96.19 578 ALA A O 1
ATOM 4311 N N . LEU A 1 579 ? 8.701 -12.167 -16.395 1.00 95.50 579 LEU A N 1
ATOM 4312 C CA . LEU A 1 579 ? 8.258 -13.387 -15.708 1.00 95.50 579 LEU A CA 1
ATOM 4313 C C . LEU A 1 579 ? 6.895 -13.882 -16.208 1.00 95.50 579 LEU A C 1
ATOM 4315 O O . LEU A 1 579 ? 6.694 -15.091 -16.300 1.00 95.50 579 LEU A O 1
ATOM 4319 N N . LEU A 1 580 ? 5.988 -12.970 -16.557 1.00 95.62 580 LEU A N 1
ATOM 4320 C CA . LEU A 1 580 ? 4.643 -13.300 -17.034 1.00 95.62 580 LEU A CA 1
ATOM 4321 C C . LEU A 1 580 ? 4.562 -13.555 -18.549 1.00 95.62 580 LEU A C 1
ATOM 4323 O O . LEU A 1 580 ? 3.623 -14.209 -19.001 1.00 95.62 580 LEU A O 1
ATOM 4327 N N . GLU A 1 581 ? 5.530 -13.090 -19.335 1.00 95.44 581 GLU A N 1
ATOM 4328 C CA . GLU A 1 581 ? 5.605 -13.298 -20.783 1.00 95.44 581 GLU A CA 1
ATOM 4329 C C . GLU A 1 581 ? 6.946 -13.926 -21.179 1.00 95.44 581 GLU A C 1
ATOM 4331 O O . GLU A 1 581 ? 7.980 -13.263 -21.295 1.00 95.44 581 GLU A O 1
ATOM 4336 N N . ASP A 1 582 ? 6.917 -15.235 -21.437 1.00 93.06 582 ASP A N 1
ATOM 4337 C CA . ASP A 1 582 ? 8.109 -16.017 -21.776 1.00 93.06 582 ASP A CA 1
ATOM 4338 C C . ASP A 1 582 ? 8.757 -15.595 -23.110 1.00 93.06 582 ASP A C 1
ATOM 4340 O O . ASP A 1 582 ? 9.935 -15.882 -23.332 1.00 93.06 582 ASP A O 1
ATOM 4344 N N . ARG A 1 583 ? 8.032 -14.896 -23.999 1.00 95.12 583 ARG A N 1
ATOM 4345 C CA . ARG A 1 583 ? 8.576 -14.396 -25.276 1.00 95.12 583 ARG A CA 1
ATOM 4346 C C . ARG A 1 583 ? 9.431 -13.133 -25.132 1.00 95.12 583 ARG A C 1
ATOM 4348 O O . ARG A 1 583 ? 10.105 -12.771 -26.097 1.00 95.12 583 ARG A O 1
ATOM 4355 N N . ILE A 1 584 ? 9.431 -12.465 -23.976 1.00 95.81 584 ILE A N 1
ATOM 4356 C CA . ILE A 1 584 ? 10.379 -11.376 -23.712 1.00 95.81 584 ILE A CA 1
ATOM 4357 C C . ILE A 1 584 ? 11.785 -11.980 -23.610 1.00 95.81 584 ILE A C 1
ATOM 4359 O O . ILE A 1 584 ? 12.064 -12.828 -22.760 1.00 95.81 584 ILE A O 1
ATOM 4363 N N . ALA A 1 585 ? 12.670 -11.538 -24.504 1.00 93.38 585 ALA A N 1
ATOM 4364 C CA . ALA A 1 585 ? 13.975 -12.143 -24.753 1.00 93.38 585 ALA A CA 1
ATOM 4365 C C . ALA A 1 585 ? 15.009 -11.863 -23.651 1.00 93.38 585 ALA A C 1
ATOM 4367 O O . ALA A 1 585 ? 16.010 -12.571 -23.563 1.00 93.38 585 ALA A O 1
ATOM 4368 N N . GLY A 1 586 ? 14.789 -10.841 -22.825 1.00 92.94 586 GLY A N 1
ATOM 4369 C CA . GLY A 1 586 ? 15.653 -10.499 -21.701 1.00 92.94 586 GLY A CA 1
ATOM 4370 C C . GLY A 1 586 ? 15.229 -9.207 -21.010 1.00 92.94 586 GLY A C 1
ATOM 4371 O O . GLY A 1 586 ? 14.344 -8.495 -21.498 1.00 92.94 586 GLY A O 1
ATOM 4372 N N . VAL A 1 587 ? 15.881 -8.914 -19.884 1.00 94.62 587 VAL A N 1
ATOM 4373 C CA . VAL A 1 587 ? 15.570 -7.768 -19.019 1.00 94.62 587 VAL A CA 1
ATOM 4374 C C . VAL A 1 587 ? 16.810 -6.921 -18.755 1.00 94.62 587 VAL A C 1
ATOM 4376 O O . VAL A 1 587 ? 17.892 -7.445 -18.493 1.00 94.62 587 VAL A O 1
ATOM 4379 N N . ALA A 1 588 ? 16.642 -5.603 -18.793 1.00 91.50 588 ALA A N 1
ATOM 4380 C CA . ALA A 1 588 ? 17.631 -4.630 -18.349 1.00 91.50 588 ALA A CA 1
ATOM 4381 C C . ALA A 1 588 ? 17.037 -3.738 -17.249 1.00 91.50 588 ALA A C 1
ATOM 4383 O O . ALA A 1 588 ? 16.281 -2.811 -17.542 1.00 91.50 588 ALA A O 1
ATOM 4384 N N . SER A 1 589 ? 17.392 -4.022 -15.996 1.00 91.19 589 SER A N 1
ATOM 4385 C CA . SER A 1 589 ? 16.964 -3.269 -14.818 1.00 91.19 589 SER A CA 1
ATOM 4386 C C . SER A 1 589 ? 18.084 -2.357 -14.333 1.00 91.19 589 SER A C 1
ATOM 4388 O O . SER A 1 589 ? 19.121 -2.824 -13.850 1.00 91.19 589 SER A O 1
ATOM 4390 N N . VAL A 1 590 ? 17.869 -1.052 -14.447 1.00 86.19 590 VAL A N 1
ATOM 4391 C CA . VAL A 1 590 ? 18.772 -0.031 -13.918 1.00 86.19 590 VAL A CA 1
ATOM 4392 C C . VAL A 1 590 ? 18.255 0.440 -12.571 1.00 86.19 590 VAL A C 1
ATOM 4394 O O . VAL A 1 590 ? 17.068 0.689 -12.425 1.00 86.19 590 VAL A O 1
ATOM 4397 N N . ASP A 1 591 ? 19.159 0.572 -11.609 1.00 81.31 591 ASP A N 1
ATOM 4398 C CA . ASP A 1 591 ? 18.853 0.884 -10.220 1.00 81.31 591 ASP A CA 1
ATOM 4399 C C . ASP A 1 591 ? 17.926 -0.158 -9.584 1.00 81.31 591 ASP A C 1
ATOM 4401 O O . ASP A 1 591 ? 16.769 0.090 -9.258 1.00 81.31 591 ASP A O 1
ATOM 4405 N N . ALA A 1 592 ? 18.430 -1.390 -9.492 1.00 84.44 592 ALA A N 1
ATOM 4406 C CA . ALA A 1 592 ? 17.679 -2.512 -8.942 1.00 84.44 592 ALA A CA 1
ATOM 4407 C C . ALA A 1 592 ? 17.859 -2.628 -7.418 1.00 84.44 592 ALA A C 1
ATOM 4409 O O . ALA A 1 592 ? 18.974 -2.504 -6.908 1.00 84.44 592 ALA A O 1
ATOM 4410 N N . THR A 1 593 ? 16.774 -2.950 -6.710 1.00 86.94 593 THR A N 1
ATOM 4411 C CA . THR A 1 593 ? 16.754 -3.182 -5.256 1.00 86.94 593 THR A CA 1
ATOM 4412 C C . THR A 1 593 ? 15.886 -4.390 -4.881 1.00 86.94 593 THR A C 1
ATOM 4414 O O . THR A 1 593 ? 15.308 -5.042 -5.756 1.00 86.94 593 THR A O 1
ATOM 4417 N N . THR A 1 594 ? 15.805 -4.702 -3.585 1.00 89.12 594 THR A N 1
ATOM 4418 C CA . THR A 1 594 ? 14.935 -5.738 -3.008 1.00 89.12 594 THR A CA 1
ATOM 4419 C C . THR A 1 594 ? 13.857 -5.131 -2.120 1.00 89.12 594 THR A C 1
ATOM 4421 O O . THR A 1 594 ? 14.007 -4.016 -1.622 1.00 89.12 594 THR A O 1
ATOM 4424 N N . MET A 1 595 ? 12.757 -5.858 -1.902 1.00 88.06 595 MET A N 1
ATOM 4425 C CA . MET A 1 595 ? 11.670 -5.385 -1.042 1.00 88.06 595 MET A CA 1
ATOM 4426 C C . MET A 1 595 ? 12.148 -5.277 0.407 1.00 88.06 595 MET A C 1
ATOM 4428 O O . MET A 1 595 ? 11.859 -4.294 1.087 1.00 88.06 595 MET A O 1
ATOM 4432 N N . ARG A 1 596 ? 12.924 -6.258 0.886 1.00 87.25 596 ARG A N 1
ATOM 4433 C CA . ARG A 1 596 ? 13.453 -6.221 2.254 1.00 87.25 596 ARG A CA 1
ATOM 4434 C C . ARG A 1 596 ? 14.401 -5.051 2.473 1.00 87.25 596 ARG A C 1
ATOM 4436 O O . ARG A 1 596 ? 14.283 -4.362 3.483 1.00 87.25 596 ARG A O 1
ATOM 4443 N N . ASP A 1 597 ? 15.333 -4.835 1.551 1.00 88.12 597 ASP A N 1
ATOM 4444 C CA . ASP A 1 597 ? 16.286 -3.737 1.665 1.00 88.12 597 ASP A CA 1
ATOM 4445 C C . ASP A 1 597 ? 15.584 -2.381 1.599 1.00 88.12 597 ASP A C 1
ATOM 4447 O O . ASP A 1 597 ? 15.832 -1.516 2.438 1.00 88.12 597 ASP A O 1
ATOM 4451 N N . TRP A 1 598 ? 14.634 -2.237 0.673 1.00 87.94 598 TRP A N 1
ATOM 4452 C CA . TRP A 1 598 ? 13.808 -1.043 0.567 1.00 87.94 598 TRP A CA 1
ATOM 4453 C C . TRP A 1 598 ? 13.032 -0.772 1.867 1.00 87.94 598 TRP A C 1
ATOM 4455 O O . TRP A 1 598 ? 13.083 0.341 2.389 1.00 87.94 598 TRP A O 1
ATOM 4465 N N . ALA A 1 599 ? 12.391 -1.788 2.460 1.00 88.31 599 ALA A N 1
ATOM 4466 C CA . ALA A 1 599 ? 11.643 -1.632 3.712 1.00 88.31 599 ALA A CA 1
ATOM 4467 C C . ALA A 1 599 ? 12.529 -1.201 4.890 1.00 88.31 599 ALA A C 1
ATOM 4469 O O . ALA A 1 599 ? 12.067 -0.482 5.776 1.00 88.31 599 ALA A O 1
ATOM 4470 N N . LEU A 1 600 ? 13.785 -1.650 4.931 1.00 87.25 600 LEU A N 1
ATOM 4471 C CA . LEU A 1 600 ? 14.717 -1.338 6.014 1.00 87.25 600 LEU A CA 1
ATOM 4472 C C . LEU A 1 600 ? 15.382 0.028 5.843 1.00 87.25 600 LEU A C 1
ATOM 4474 O O . LEU A 1 600 ? 15.488 0.776 6.812 1.00 87.25 600 LEU A O 1
ATOM 4478 N N . ASN A 1 601 ? 15.824 0.343 4.626 1.00 83.25 601 ASN A N 1
ATOM 4479 C CA . ASN A 1 601 ? 16.758 1.438 4.378 1.00 83.25 601 ASN A CA 1
ATOM 4480 C C . ASN A 1 601 ? 16.135 2.629 3.640 1.00 83.25 601 ASN A C 1
ATOM 4482 O O . ASN A 1 601 ? 16.633 3.740 3.792 1.00 83.25 601 ASN A O 1
ATOM 4486 N N . ALA A 1 602 ? 15.061 2.423 2.871 1.00 82.31 602 ALA A N 1
ATOM 4487 C CA . ALA A 1 602 ? 14.377 3.496 2.145 1.00 82.31 602 ALA A CA 1
ATOM 4488 C C . ALA A 1 602 ? 13.087 3.932 2.855 1.00 82.31 602 ALA A C 1
ATOM 4490 O O . ALA A 1 602 ? 12.927 5.112 3.155 1.00 82.31 602 ALA A O 1
ATOM 4491 N N . ALA A 1 603 ? 12.215 2.985 3.227 1.00 86.00 603 ALA A N 1
ATOM 4492 C CA . ALA A 1 603 ? 10.906 3.273 3.820 1.00 86.00 603 ALA A CA 1
ATOM 4493 C C . ALA A 1 603 ? 10.922 4.248 5.022 1.00 86.00 603 ALA A C 1
ATOM 4495 O O . ALA A 1 603 ? 10.013 5.074 5.101 1.00 86.00 603 ALA A O 1
ATOM 4496 N N . PRO A 1 604 ? 11.922 4.245 5.934 1.00 85.06 604 PRO A N 1
ATOM 4497 C CA . PRO A 1 604 ? 11.992 5.234 7.014 1.00 85.06 604 PRO A CA 1
ATOM 4498 C C . PRO A 1 604 ? 12.043 6.701 6.548 1.00 85.06 604 PRO A C 1
ATOM 4500 O O . PRO A 1 604 ? 11.613 7.584 7.287 1.00 85.06 604 PRO A O 1
ATOM 4503 N N . GLY A 1 605 ? 12.572 6.966 5.347 1.00 79.44 605 GLY A N 1
ATOM 4504 C CA . GLY A 1 605 ? 12.664 8.303 4.751 1.00 79.44 605 GLY A CA 1
ATOM 4505 C C . GLY A 1 605 ? 11.460 8.700 3.888 1.00 79.44 605 GLY A C 1
ATOM 4506 O O . GLY A 1 605 ? 11.345 9.863 3.502 1.00 79.44 605 GLY A O 1
ATOM 4507 N N . GLU A 1 606 ? 10.546 7.769 3.605 1.00 75.62 606 GLU A N 1
ATOM 4508 C CA . GLU A 1 606 ? 9.453 7.958 2.643 1.00 75.62 606 GLU A CA 1
ATOM 4509 C C . GLU A 1 606 ? 8.217 8.597 3.287 1.00 75.62 606 GLU A C 1
ATOM 4511 O O . GLU A 1 606 ? 7.215 7.944 3.593 1.00 75.62 606 GLU A O 1
ATOM 4516 N N . LEU A 1 607 ? 8.286 9.911 3.509 1.00 71.00 607 LEU A N 1
ATOM 4517 C CA . LEU A 1 607 ? 7.197 10.680 4.126 1.00 71.00 607 LEU A CA 1
ATOM 4518 C C . LEU A 1 607 ? 5.993 10.905 3.207 1.00 71.00 607 LEU A C 1
ATOM 4520 O O . LEU A 1 607 ? 4.903 11.166 3.707 1.00 71.00 607 LEU A O 1
ATOM 4524 N N . ARG A 1 608 ? 6.177 10.861 1.886 1.00 66.25 608 ARG A N 1
ATOM 4525 C CA . ARG A 1 608 ? 5.103 11.061 0.906 1.00 66.25 608 ARG A CA 1
ATOM 4526 C C . ARG A 1 608 ? 5.148 9.976 -0.144 1.00 66.25 608 ARG A C 1
ATOM 4528 O O . ARG A 1 608 ? 6.192 9.376 -0.365 1.00 66.25 608 ARG A O 1
ATOM 4535 N N . PHE A 1 609 ? 4.021 9.766 -0.814 1.00 65.38 609 PHE A N 1
ATOM 4536 C CA . PHE A 1 609 ? 3.919 8.822 -1.919 1.00 65.38 609 PHE A CA 1
ATOM 4537 C C . PHE A 1 609 ? 4.704 9.361 -3.127 1.00 65.38 609 PHE A C 1
ATOM 4539 O O . PHE A 1 609 ? 4.170 10.041 -4.001 1.00 65.38 609 PHE A O 1
ATOM 4546 N N . PHE A 1 610 ? 6.014 9.126 -3.144 1.00 53.94 610 PHE A N 1
ATOM 4547 C CA . PHE A 1 610 ? 6.892 9.464 -4.258 1.00 53.94 610 PHE A CA 1
ATOM 4548 C C . PHE A 1 610 ? 7.053 8.257 -5.170 1.00 53.94 610 PHE A C 1
ATOM 4550 O O . PHE A 1 610 ? 7.446 7.185 -4.719 1.00 53.94 610 PHE A O 1
ATOM 4557 N N . HIS A 1 611 ? 6.756 8.452 -6.459 1.00 58.91 611 HIS A N 1
ATOM 4558 C CA . HIS A 1 611 ? 6.721 7.391 -7.467 1.00 58.91 611 HIS A CA 1
ATOM 4559 C C . HIS A 1 611 ? 5.853 6.192 -7.048 1.00 58.91 611 HIS A C 1
ATOM 4561 O O . HIS A 1 611 ? 5.261 6.137 -5.965 1.00 58.91 611 HIS A O 1
ATOM 4567 N N . LEU A 1 612 ? 5.696 5.228 -7.950 1.00 58.44 612 LEU A N 1
ATOM 4568 C CA . LEU A 1 612 ? 4.896 4.057 -7.642 1.00 58.44 612 LEU A CA 1
ATOM 4569 C C . LEU A 1 612 ? 5.722 3.011 -6.889 1.00 58.44 612 LEU A C 1
ATOM 4571 O O . LEU A 1 612 ? 6.203 2.044 -7.467 1.00 58.44 612 LEU A O 1
ATOM 4575 N N . MET A 1 613 ? 5.932 3.278 -5.605 1.00 63.78 613 MET A N 1
ATOM 4576 C CA . MET A 1 613 ? 6.599 2.434 -4.616 1.00 63.78 613 MET A CA 1
ATOM 4577 C C . MET A 1 613 ? 6.412 0.926 -4.890 1.00 63.78 613 MET A C 1
ATOM 4579 O O . MET A 1 613 ? 5.280 0.506 -5.146 1.00 63.78 613 MET A O 1
ATOM 4583 N N . PRO A 1 614 ? 7.477 0.099 -4.845 1.00 61.66 614 PRO A N 1
ATOM 4584 C CA . PRO A 1 614 ? 7.433 -1.289 -5.297 1.00 61.66 614 PRO A CA 1
ATOM 4585 C C . PRO A 1 614 ? 6.686 -2.167 -4.290 1.00 61.66 614 PRO A C 1
ATOM 4587 O O . PRO A 1 614 ? 7.289 -2.939 -3.550 1.00 61.66 614 PRO A O 1
ATOM 4590 N N . TYR A 1 615 ? 5.362 -2.058 -4.249 1.00 74.44 615 TYR A N 1
ATOM 4591 C CA . TYR A 1 615 ? 4.537 -2.908 -3.415 1.00 74.44 615 TYR A CA 1
ATOM 4592 C C . TYR A 1 615 ? 3.559 -3.715 -4.268 1.00 74.44 615 TYR A C 1
ATOM 4594 O O . TYR A 1 615 ? 2.802 -3.216 -5.101 1.00 74.44 615 TYR A O 1
ATOM 4602 N N . LEU A 1 616 ? 3.590 -5.017 -4.022 1.00 80.88 616 LEU A N 1
ATOM 4603 C CA . LEU A 1 616 ? 2.530 -5.953 -4.346 1.00 80.88 616 LEU A CA 1
ATOM 4604 C C . LEU A 1 616 ? 2.009 -6.453 -2.995 1.00 80.88 616 LEU A C 1
ATOM 4606 O O . LEU A 1 616 ? 2.827 -6.892 -2.178 1.00 80.88 616 LEU A O 1
ATOM 4610 N N . PRO A 1 617 ? 0.695 -6.366 -2.717 1.00 84.31 617 PRO A N 1
ATOM 4611 C CA . PRO A 1 617 ? 0.147 -6.875 -1.471 1.00 84.31 617 PRO A CA 1
ATOM 4612 C C . PRO A 1 617 ? 0.633 -8.297 -1.172 1.00 84.31 617 PRO A C 1
ATOM 4614 O O . PRO A 1 617 ? 0.588 -9.188 -2.021 1.00 84.31 617 PRO A O 1
ATOM 4617 N N . SER A 1 618 ? 1.110 -8.502 0.052 1.00 86.19 618 SER A N 1
ATOM 4618 C CA . SER A 1 618 ? 1.653 -9.767 0.554 1.00 86.19 618 SER A CA 1
ATOM 4619 C C . SER A 1 618 ? 2.914 -10.290 -0.150 1.00 86.19 618 SER A C 1
ATOM 4621 O O . SER A 1 618 ? 3.248 -11.461 0.049 1.00 86.19 618 SER A O 1
ATOM 4623 N N . LEU A 1 619 ? 3.638 -9.467 -0.924 1.00 87.69 619 LEU A N 1
ATOM 4624 C CA . LEU A 1 619 ? 4.880 -9.866 -1.599 1.00 87.69 619 LEU A CA 1
ATOM 4625 C C . LEU A 1 619 ? 5.845 -10.581 -0.649 1.00 87.69 619 LEU A C 1
ATOM 4627 O O . LEU A 1 619 ? 6.181 -11.732 -0.907 1.00 87.69 619 LEU A O 1
ATOM 4631 N N . ALA A 1 620 ? 6.181 -9.967 0.490 1.00 88.56 620 ALA A N 1
ATOM 4632 C CA . ALA A 1 620 ? 7.146 -10.497 1.457 1.00 88.56 620 ALA A CA 1
ATOM 4633 C C . ALA A 1 620 ? 6.696 -11.809 2.129 1.00 88.56 620 ALA A C 1
ATOM 4635 O O . ALA A 1 620 ? 7.516 -12.533 2.687 1.00 88.56 620 ALA A O 1
ATOM 4636 N N . THR A 1 621 ? 5.405 -12.153 2.043 1.00 86.19 621 THR A N 1
ATOM 4637 C CA . THR A 1 621 ? 4.878 -13.442 2.525 1.00 86.19 621 THR A CA 1
ATOM 4638 C C . THR A 1 621 ? 5.112 -14.589 1.540 1.00 86.19 621 THR A C 1
ATOM 4640 O O . THR A 1 621 ? 4.961 -15.754 1.908 1.00 86.19 621 THR A O 1
ATOM 4643 N N . LYS A 1 622 ? 5.410 -14.269 0.275 1.00 87.44 622 LYS A N 1
ATOM 4644 C CA . LYS A 1 622 ? 5.520 -15.228 -0.832 1.00 87.44 622 LYS A CA 1
ATOM 4645 C C . LYS A 1 622 ? 6.922 -15.291 -1.420 1.00 87.44 622 LYS A C 1
ATOM 4647 O O . LYS A 1 622 ? 7.364 -16.372 -1.789 1.00 87.44 622 LYS A O 1
ATOM 4652 N N . THR A 1 623 ? 7.593 -14.149 -1.547 1.00 88.62 623 THR A N 1
ATOM 4653 C CA . THR A 1 623 ? 8.892 -14.008 -2.213 1.00 88.62 623 THR A CA 1
ATOM 4654 C C . THR A 1 623 ? 9.511 -12.638 -1.897 1.00 88.62 623 THR A C 1
ATOM 4656 O O . THR A 1 623 ? 8.897 -11.782 -1.270 1.00 88.62 623 THR A O 1
ATOM 4659 N N . ASP A 1 624 ? 10.728 -12.397 -2.367 1.00 89.38 624 ASP A N 1
ATOM 4660 C CA . ASP A 1 624 ? 11.353 -11.072 -2.420 1.00 89.38 624 ASP A CA 1
ATOM 4661 C C . ASP A 1 624 ? 11.785 -10.783 -3.879 1.00 89.38 624 ASP A C 1
ATOM 4663 O O . ASP A 1 624 ? 11.733 -11.678 -4.735 1.00 89.38 624 ASP A O 1
ATOM 4667 N N . LEU A 1 625 ? 12.114 -9.531 -4.218 1.00 90.25 625 LEU A N 1
ATOM 4668 C CA . LEU A 1 625 ? 12.403 -9.129 -5.604 1.00 90.25 625 LEU A CA 1
ATOM 4669 C C . LEU A 1 625 ? 13.663 -9.814 -6.151 1.00 90.25 625 LEU A C 1
ATOM 4671 O O . LEU A 1 625 ? 13.711 -10.135 -7.334 1.00 90.25 625 LEU A O 1
ATOM 4675 N N . ASP A 1 626 ? 14.666 -10.087 -5.318 1.00 91.19 626 ASP A N 1
ATOM 4676 C CA . ASP A 1 626 ? 15.864 -10.844 -5.705 1.00 91.19 626 ASP A CA 1
ATOM 4677 C C . ASP A 1 626 ? 15.531 -12.252 -6.216 1.00 91.19 626 ASP A C 1
ATOM 4679 O O . ASP A 1 626 ? 16.071 -12.683 -7.239 1.00 91.19 626 ASP A O 1
ATOM 4683 N N . CYS A 1 627 ? 14.592 -12.945 -5.567 1.00 91.56 627 CYS A N 1
ATOM 4684 C CA . CYS A 1 627 ? 14.079 -14.230 -6.036 1.00 91.56 627 CYS A CA 1
ATOM 4685 C C . CYS A 1 627 ? 13.352 -14.093 -7.384 1.00 91.56 627 CYS A C 1
ATOM 4687 O O . CYS A 1 627 ? 13.502 -14.960 -8.246 1.00 91.56 627 CYS A O 1
ATOM 4689 N N . LEU A 1 628 ? 12.617 -12.995 -7.605 1.00 92.44 628 LEU A N 1
ATOM 4690 C CA . LEU A 1 628 ? 11.963 -12.709 -8.889 1.00 92.44 628 LEU A CA 1
ATOM 4691 C C . LEU A 1 628 ? 12.987 -12.486 -10.013 1.00 92.44 628 LEU A C 1
ATOM 4693 O O . LEU A 1 628 ? 12.857 -13.073 -11.087 1.00 92.44 628 LEU A O 1
ATOM 4697 N N . TYR A 1 629 ? 14.056 -11.727 -9.757 1.00 94.00 629 TYR A N 1
ATOM 4698 C CA . TYR A 1 629 ? 15.168 -11.587 -10.705 1.00 94.00 629 TYR A CA 1
ATOM 4699 C C . TYR A 1 629 ? 15.860 -12.930 -10.981 1.00 94.00 629 TYR A C 1
ATOM 4701 O O . TYR A 1 629 ? 16.170 -13.242 -12.133 1.00 94.00 629 TYR A O 1
ATOM 4709 N N . GLY A 1 630 ? 16.054 -13.762 -9.954 1.00 93.94 630 GLY A N 1
ATOM 4710 C CA . GLY A 1 630 ? 16.567 -15.126 -10.108 1.00 93.94 630 GLY A CA 1
ATOM 4711 C C . GLY A 1 630 ? 15.657 -16.013 -10.970 1.00 93.94 630 GLY A C 1
ATOM 4712 O O . GLY A 1 630 ? 16.143 -16.782 -11.800 1.00 93.94 630 GLY A O 1
ATOM 4713 N N . ALA A 1 631 ? 14.336 -15.869 -10.850 1.00 95.06 631 ALA A N 1
ATOM 4714 C CA . ALA A 1 631 ? 13.344 -16.628 -11.617 1.00 95.06 631 ALA A CA 1
ATOM 4715 C C . ALA A 1 631 ? 13.335 -16.311 -13.130 1.00 95.06 631 ALA A C 1
ATOM 4717 O O . ALA A 1 631 ? 12.695 -17.027 -13.910 1.00 95.06 631 ALA A O 1
ATOM 4718 N N . LEU A 1 632 ? 14.062 -15.279 -13.578 1.00 94.94 632 LEU A N 1
ATOM 4719 C CA . LEU A 1 632 ? 14.273 -15.015 -15.004 1.00 94.94 632 LEU A CA 1
ATOM 4720 C C . LEU A 1 632 ? 15.213 -16.023 -15.667 1.00 94.94 632 LEU A C 1
ATOM 4722 O O . LEU A 1 632 ? 15.096 -16.218 -16.879 1.00 94.94 632 LEU A O 1
ATOM 4726 N N . ALA A 1 633 ? 16.103 -16.673 -14.909 1.00 94.00 633 ALA A N 1
ATOM 4727 C CA . ALA A 1 633 ? 17.064 -17.626 -15.454 1.00 94.00 633 ALA A CA 1
ATOM 4728 C C . ALA A 1 633 ? 16.375 -18.694 -16.338 1.00 94.00 633 ALA A C 1
ATOM 4730 O O . ALA A 1 633 ? 15.231 -19.061 -16.079 1.00 94.00 633 ALA A O 1
ATOM 4731 N N . PRO A 1 634 ? 17.024 -19.191 -17.405 1.00 92.69 634 PRO A N 1
ATOM 4732 C CA . PRO A 1 634 ? 18.333 -18.793 -17.927 1.00 92.69 634 PRO A CA 1
ATOM 4733 C C . PRO A 1 634 ? 18.268 -17.566 -18.862 1.00 92.69 634 PRO A C 1
ATOM 4735 O O . PRO A 1 634 ? 19.182 -17.357 -19.662 1.00 92.69 634 PRO A O 1
ATOM 4738 N N . ARG A 1 635 ? 17.173 -16.788 -18.847 1.00 92.06 635 ARG A N 1
ATOM 4739 C CA . ARG A 1 635 ? 17.013 -15.656 -19.767 1.00 92.06 635 ARG A CA 1
ATOM 4740 C C . ARG A 1 635 ? 17.998 -14.541 -19.435 1.00 92.06 635 ARG A C 1
ATOM 4742 O O . ARG A 1 635 ? 18.285 -14.331 -18.267 1.00 92.06 635 ARG A O 1
ATOM 4749 N N . PRO A 1 636 ? 18.502 -13.807 -20.432 1.00 92.88 636 PRO A N 1
ATOM 4750 C CA . PRO A 1 636 ? 19.447 -12.734 -20.172 1.00 92.88 636 PRO A CA 1
ATOM 4751 C C . PRO A 1 636 ? 18.906 -11.619 -19.263 1.00 92.88 636 PRO A C 1
ATOM 4753 O O . PRO A 1 636 ? 17.820 -11.083 -19.495 1.00 92.88 636 PRO A O 1
ATOM 4756 N N . LEU A 1 637 ? 19.699 -11.262 -18.251 1.00 92.69 637 LEU A N 1
ATOM 4757 C CA . LEU A 1 637 ? 19.419 -10.230 -17.256 1.00 92.69 637 LEU A CA 1
ATOM 4758 C C . LEU A 1 637 ? 20.635 -9.316 -17.089 1.00 92.69 637 LEU A C 1
ATOM 4760 O O . LEU A 1 637 ? 21.727 -9.763 -16.740 1.00 92.69 637 LEU A O 1
ATOM 4764 N N . LEU A 1 638 ? 20.418 -8.019 -17.288 1.00 90.25 638 LEU A N 1
ATOM 4765 C CA . LEU A 1 638 ? 21.337 -6.954 -16.910 1.00 90.25 638 LEU A CA 1
ATOM 4766 C C . LEU A 1 638 ? 20.776 -6.220 -15.690 1.00 90.25 638 LEU A C 1
ATOM 4768 O O . LEU A 1 638 ? 19.703 -5.627 -15.774 1.00 90.25 638 LEU A O 1
ATOM 4772 N N . ALA A 1 639 ? 21.510 -6.244 -14.581 1.00 89.06 639 ALA A N 1
ATOM 4773 C CA . ALA A 1 639 ? 21.207 -5.488 -13.371 1.00 89.06 639 ALA A CA 1
ATOM 4774 C C . ALA A 1 639 ? 22.313 -4.454 -13.125 1.00 89.06 639 ALA A C 1
ATOM 4776 O O . ALA A 1 639 ? 23.493 -4.808 -13.040 1.00 89.06 639 ALA A O 1
ATOM 4777 N N . VAL A 1 640 ? 21.946 -3.178 -13.010 1.00 84.50 640 VAL A N 1
ATOM 4778 C CA . VAL A 1 640 ? 22.902 -2.083 -12.782 1.00 84.50 640 VAL A CA 1
ATOM 4779 C C . VAL A 1 640 ? 22.573 -1.349 -11.495 1.00 84.50 640 VAL A C 1
ATOM 4781 O O . VAL A 1 640 ? 21.412 -1.031 -11.253 1.00 84.50 640 VAL A O 1
ATOM 4784 N N . ARG A 1 641 ? 23.597 -1.035 -10.700 1.00 81.44 641 ARG A N 1
ATOM 4785 C CA . ARG A 1 641 ? 23.479 -0.128 -9.560 1.00 81.44 641 ARG A CA 1
ATOM 4786 C C . ARG A 1 641 ? 23.916 1.282 -9.934 1.00 81.44 641 ARG A C 1
ATOM 4788 O O . ARG A 1 641 ? 24.978 1.461 -10.538 1.00 81.44 641 ARG A O 1
ATOM 4795 N N . LEU A 1 642 ? 23.151 2.281 -9.510 1.00 74.31 642 LEU A N 1
ATOM 4796 C CA . LEU A 1 642 ? 23.586 3.673 -9.567 1.00 74.31 642 LEU A CA 1
ATOM 4797 C C . LEU A 1 642 ? 24.417 4.043 -8.330 1.00 74.31 642 LEU A C 1
ATOM 4799 O O . LEU A 1 642 ? 24.441 3.319 -7.326 1.00 74.31 642 LEU A O 1
ATOM 4803 N N . LYS A 1 643 ? 25.178 5.137 -8.433 1.00 61.34 643 LYS A N 1
ATOM 4804 C CA . LYS A 1 643 ? 25.943 5.683 -7.304 1.00 61.34 643 LYS A CA 1
ATOM 4805 C C . LYS A 1 643 ? 25.001 6.307 -6.268 1.00 61.34 643 LYS A C 1
ATOM 4807 O O . LYS A 1 643 ? 25.119 5.957 -5.098 1.00 61.34 643 LYS A O 1
ATOM 4812 N N . ASP A 1 644 ? 24.022 7.072 -6.751 1.00 60.53 644 ASP A N 1
ATOM 4813 C CA . ASP A 1 644 ? 23.032 7.822 -5.961 1.00 60.53 644 ASP A CA 1
ATOM 4814 C C . ASP A 1 644 ? 21.619 7.210 -6.036 1.00 60.53 644 ASP A C 1
ATOM 4816 O O . ASP A 1 644 ? 20.618 7.893 -5.851 1.00 60.53 644 ASP A O 1
ATOM 4820 N N . GLY A 1 645 ? 21.542 5.921 -6.378 1.00 68.38 645 GLY A N 1
ATOM 4821 C CA . GLY A 1 645 ? 20.288 5.173 -6.457 1.00 68.38 645 GLY A CA 1
ATOM 4822 C C . GLY A 1 645 ? 19.962 4.421 -5.170 1.00 68.38 645 GLY A C 1
ATOM 4823 O O . GLY A 1 645 ? 20.362 4.820 -4.074 1.00 68.38 645 GLY A O 1
ATOM 4824 N N . TRP A 1 646 ? 19.266 3.291 -5.295 1.00 77.94 646 TRP A N 1
ATOM 4825 C CA . TRP A 1 646 ? 18.897 2.472 -4.140 1.00 77.94 646 TRP A CA 1
ATOM 4826 C C . TRP A 1 646 ? 20.108 2.017 -3.310 1.00 77.94 646 TRP A C 1
ATOM 4828 O O . TRP A 1 646 ? 21.227 1.884 -3.831 1.00 77.94 646 TRP A O 1
ATOM 4838 N N . PRO A 1 647 ? 19.896 1.711 -2.013 1.00 77.31 647 PRO A N 1
ATOM 4839 C CA . PRO A 1 647 ? 20.973 1.291 -1.136 1.00 77.31 647 PRO A CA 1
ATOM 4840 C C . PRO A 1 647 ? 21.761 0.099 -1.690 1.00 77.31 647 PRO A C 1
ATOM 4842 O O . PRO A 1 647 ? 21.241 -0.842 -2.293 1.00 77.31 647 PRO A O 1
ATOM 4845 N N . ARG A 1 648 ? 23.074 0.130 -1.440 1.00 77.81 648 ARG A N 1
ATOM 4846 C CA . ARG A 1 648 ? 24.028 -0.896 -1.883 1.00 77.81 648 ARG A CA 1
ATOM 4847 C C . ARG A 1 648 ? 23.597 -2.316 -1.514 1.00 77.81 648 ARG A C 1
ATOM 4849 O O . ARG A 1 648 ? 23.805 -3.232 -2.309 1.00 77.81 648 ARG A O 1
ATOM 4856 N N . SER A 1 649 ? 23.069 -2.481 -0.310 1.00 80.62 649 SER A N 1
ATOM 4857 C CA . SER A 1 649 ? 22.706 -3.768 0.274 1.00 80.62 649 SER A CA 1
ATOM 4858 C C . SER A 1 649 ? 21.627 -4.491 -0.529 1.00 80.62 649 SER A C 1
ATOM 4860 O O . SER A 1 649 ? 21.762 -5.694 -0.745 1.00 80.62 649 SER A O 1
ATOM 4862 N N . GLY A 1 650 ? 20.631 -3.779 -1.063 1.00 86.81 650 GLY A N 1
ATOM 4863 C CA . GLY A 1 650 ? 19.601 -4.369 -1.919 1.00 86.81 650 GLY A CA 1
ATOM 4864 C C . GLY A 1 650 ? 20.186 -4.933 -3.209 1.00 86.81 650 GLY A C 1
ATOM 4865 O O . GLY A 1 650 ? 19.928 -6.080 -3.575 1.00 86.81 650 GLY A O 1
ATOM 4866 N N . PHE A 1 651 ? 21.068 -4.179 -3.867 1.00 86.75 651 PHE A N 1
ATOM 4867 C CA . PHE A 1 651 ? 21.744 -4.657 -5.073 1.00 86.75 651 PHE A CA 1
ATOM 4868 C C . PHE A 1 651 ? 22.661 -5.865 -4.805 1.00 86.75 651 PHE A C 1
ATOM 4870 O O . PHE A 1 651 ? 22.708 -6.810 -5.594 1.00 86.75 651 PHE A O 1
ATOM 4877 N N . GLU A 1 652 ? 23.390 -5.874 -3.687 1.00 84.56 652 GLU A N 1
ATOM 4878 C CA . GLU A 1 652 ? 24.233 -7.014 -3.300 1.00 84.56 652 GLU A CA 1
ATOM 4879 C C . GLU A 1 652 ? 23.408 -8.268 -2.993 1.00 84.56 652 GLU A C 1
ATOM 4881 O O . GLU A 1 652 ? 23.784 -9.361 -3.424 1.00 84.56 652 GLU A O 1
ATOM 4886 N N . GLN A 1 653 ? 22.262 -8.118 -2.322 1.00 89.50 653 GLN A N 1
ATOM 4887 C CA . GLN A 1 653 ? 21.314 -9.211 -2.107 1.00 89.50 653 GLN A CA 1
ATOM 4888 C C . GLN A 1 653 ? 20.830 -9.776 -3.451 1.00 89.50 653 GLN A C 1
ATOM 4890 O O . GLN A 1 653 ? 20.994 -10.968 -3.713 1.00 89.50 653 GLN A O 1
ATOM 4895 N N . LEU A 1 654 ? 20.321 -8.913 -4.338 1.00 91.56 654 LEU A N 1
ATOM 4896 C CA . LEU A 1 654 ? 19.843 -9.293 -5.669 1.00 91.56 654 LEU A CA 1
ATOM 4897 C C . LEU A 1 654 ? 20.898 -10.052 -6.464 1.00 91.56 654 LEU A C 1
ATOM 4899 O O . LEU A 1 654 ? 20.632 -11.130 -6.993 1.00 91.56 654 LEU A O 1
ATOM 4903 N N . THR A 1 655 ? 22.100 -9.493 -6.558 1.00 90.31 655 THR A N 1
ATOM 4904 C CA . THR A 1 655 ? 23.169 -10.071 -7.376 1.00 90.31 655 THR A CA 1
ATOM 4905 C C . THR A 1 655 ? 23.699 -11.375 -6.801 1.00 90.31 655 THR A C 1
ATOM 4907 O O . THR A 1 655 ? 24.047 -12.264 -7.578 1.00 90.31 655 THR A O 1
ATOM 4910 N N . THR A 1 656 ? 23.704 -11.534 -5.476 1.00 91.75 656 THR A N 1
ATOM 4911 C CA . THR A 1 656 ? 24.055 -12.798 -4.817 1.00 91.75 656 THR A CA 1
ATOM 4912 C C . THR A 1 656 ? 23.059 -13.892 -5.194 1.00 91.75 656 THR A C 1
ATOM 4914 O O . THR A 1 656 ? 23.466 -14.906 -5.768 1.00 91.75 656 THR A O 1
ATOM 4917 N N . THR A 1 657 ? 21.764 -13.649 -4.967 1.00 92.25 657 THR A N 1
ATOM 4918 C CA . THR A 1 657 ? 20.678 -14.593 -5.275 1.00 92.25 657 THR A CA 1
ATOM 4919 C C . THR A 1 657 ? 20.644 -14.923 -6.770 1.00 92.25 657 THR A C 1
ATOM 4921 O O . THR A 1 657 ? 20.687 -16.087 -7.166 1.00 92.25 657 THR A O 1
ATOM 4924 N N . ALA A 1 658 ? 20.655 -13.910 -7.644 1.00 93.00 658 ALA A N 1
ATOM 4925 C CA . ALA A 1 658 ? 20.638 -14.126 -9.088 1.00 93.00 658 ALA A CA 1
ATOM 4926 C C . ALA A 1 658 ? 21.874 -14.908 -9.570 1.00 93.00 658 ALA A C 1
ATOM 4928 O O . ALA A 1 658 ? 21.735 -15.841 -10.356 1.00 93.00 658 ALA A O 1
ATOM 4929 N N . SER A 1 659 ? 23.080 -14.598 -9.081 1.00 92.88 659 SER A N 1
ATOM 4930 C CA . SER A 1 659 ? 24.303 -15.300 -9.509 1.00 92.88 659 SER A CA 1
ATOM 4931 C C . SER A 1 659 ? 24.273 -16.786 -9.169 1.00 92.88 659 SER A C 1
ATOM 4933 O O . SER A 1 659 ? 24.667 -17.620 -9.987 1.00 92.88 659 SER A O 1
ATOM 4935 N N . ALA A 1 660 ? 23.792 -17.132 -7.977 1.00 94.00 660 ALA A N 1
ATOM 4936 C CA . ALA A 1 660 ? 23.677 -18.517 -7.549 1.00 94.00 660 ALA A CA 1
ATOM 4937 C C . ALA A 1 660 ? 22.646 -19.294 -8.388 1.00 94.00 660 ALA A C 1
ATOM 4939 O O . ALA A 1 660 ? 22.948 -20.395 -8.859 1.00 94.00 660 ALA A O 1
ATOM 4940 N N . ILE A 1 661 ? 21.493 -18.691 -8.692 1.00 95.62 661 ILE A N 1
ATOM 4941 C CA . ILE A 1 661 ? 20.482 -19.296 -9.570 1.00 95.62 661 ILE A CA 1
ATOM 4942 C C . ILE A 1 661 ? 20.976 -19.446 -11.014 1.00 95.62 661 ILE A C 1
ATOM 4944 O O . ILE A 1 661 ? 20.814 -20.511 -11.611 1.00 95.62 661 ILE A O 1
ATOM 4948 N N . TYR A 1 662 ? 21.614 -18.432 -11.600 1.00 94.69 662 TYR A N 1
ATOM 4949 C CA . TYR A 1 662 ? 22.120 -18.532 -12.976 1.00 94.69 662 TYR A CA 1
ATOM 4950 C C . TYR A 1 662 ? 23.224 -19.583 -13.094 1.00 94.69 662 TYR A C 1
ATOM 4952 O O . TYR A 1 662 ? 23.273 -20.311 -14.085 1.00 94.69 662 TYR A O 1
ATOM 4960 N N . LYS A 1 663 ? 24.048 -19.745 -12.054 1.00 95.19 663 LYS A N 1
ATOM 4961 C CA . LYS A 1 663 ? 25.005 -20.850 -11.946 1.00 95.19 663 LYS A CA 1
ATOM 4962 C C . LYS A 1 663 ? 24.317 -22.212 -11.868 1.00 95.19 663 LYS A C 1
ATOM 4964 O O . LYS A 1 663 ? 24.727 -23.144 -12.557 1.00 95.19 663 LYS A O 1
ATOM 4969 N N . LEU A 1 664 ? 23.250 -22.340 -11.079 1.00 95.81 664 LEU A N 1
ATOM 4970 C CA . LEU A 1 664 ? 22.439 -23.562 -11.019 1.00 95.81 664 LEU A CA 1
ATOM 4971 C C . LEU A 1 664 ? 21.849 -23.930 -12.395 1.00 95.81 664 LEU A C 1
ATOM 4973 O O . LEU A 1 664 ? 21.790 -25.108 -12.762 1.00 95.81 664 LEU A O 1
ATOM 4977 N N . GLN A 1 665 ? 21.462 -22.923 -13.179 1.00 95.12 665 GLN A N 1
ATOM 4978 C CA . GLN A 1 665 ? 20.935 -23.078 -14.538 1.00 95.12 665 GLN A CA 1
ATOM 4979 C C . GLN A 1 665 ? 22.017 -23.220 -15.624 1.00 95.12 665 GLN A C 1
ATOM 4981 O O . GLN A 1 665 ? 21.668 -23.374 -16.792 1.00 95.12 665 GLN A O 1
ATOM 4986 N N . GLN A 1 666 ? 23.310 -23.208 -15.268 1.00 95.25 666 GLN A N 1
ATOM 4987 C CA . GLN A 1 666 ? 24.437 -23.228 -16.221 1.00 95.25 666 GLN A CA 1
ATOM 4988 C C . GLN A 1 666 ? 24.350 -22.092 -17.257 1.00 95.25 666 GLN A C 1
ATOM 4990 O O . GLN A 1 666 ? 24.634 -22.268 -18.446 1.00 95.25 666 GLN A O 1
ATOM 4995 N N . ALA A 1 667 ? 23.883 -20.931 -16.802 1.00 92.44 667 ALA A N 1
ATOM 4996 C CA . ALA A 1 667 ? 23.581 -19.759 -17.605 1.00 92.44 667 ALA A CA 1
ATOM 4997 C C . ALA A 1 667 ? 24.323 -18.516 -17.099 1.00 92.44 667 ALA A C 1
ATOM 4999 O O . ALA A 1 667 ? 23.871 -17.404 -17.329 1.00 92.44 667 ALA A O 1
ATOM 5000 N N . GLU A 1 668 ? 25.471 -18.661 -16.435 1.00 89.81 668 GLU A N 1
ATOM 5001 C CA . GLU A 1 668 ? 26.233 -17.549 -15.845 1.00 89.81 668 GLU A CA 1
ATOM 5002 C C . GLU A 1 668 ? 26.514 -16.422 -16.851 1.00 89.81 668 GLU A C 1
ATOM 5004 O O . GLU A 1 668 ? 26.455 -15.249 -16.509 1.00 89.81 668 GLU A O 1
ATOM 5009 N N . ASN A 1 669 ? 26.726 -16.775 -18.121 1.00 83.62 669 ASN A N 1
ATOM 5010 C CA . ASN A 1 669 ? 26.958 -15.832 -19.221 1.00 83.62 669 ASN A CA 1
ATOM 5011 C C . ASN A 1 669 ? 25.724 -14.990 -19.610 1.00 83.62 669 ASN A C 1
ATOM 5013 O O . ASN A 1 669 ? 25.840 -14.078 -20.428 1.00 83.62 669 ASN A O 1
ATOM 5017 N N . ALA A 1 670 ? 24.544 -15.327 -19.090 1.00 87.94 670 ALA A N 1
ATOM 5018 C CA . ALA A 1 670 ? 23.295 -14.605 -19.300 1.00 87.94 670 ALA A CA 1
ATOM 5019 C C . ALA A 1 670 ? 23.020 -13.572 -18.192 1.00 87.94 670 ALA A C 1
ATOM 5021 O O . ALA A 1 670 ? 22.134 -12.741 -18.366 1.00 87.94 670 ALA A O 1
ATOM 5022 N N . LEU A 1 671 ? 23.777 -13.579 -17.089 1.00 89.06 671 LEU A N 1
ATOM 5023 C CA . LEU A 1 671 ? 23.679 -12.572 -16.034 1.00 89.06 671 LEU A CA 1
ATOM 5024 C C . LEU A 1 671 ? 24.824 -11.565 -16.154 1.00 89.06 671 LEU A C 1
ATOM 5026 O O . LEU A 1 671 ? 25.996 -11.936 -16.128 1.00 89.06 671 LEU A O 1
ATOM 5030 N N . LEU A 1 672 ? 24.488 -10.280 -16.209 1.00 85.50 672 LEU A N 1
ATOM 5031 C CA . LEU A 1 672 ? 25.447 -9.190 -16.086 1.00 85.50 672 LEU A CA 1
ATOM 5032 C C . LEU A 1 672 ? 25.035 -8.282 -14.924 1.00 85.50 672 LEU A C 1
ATOM 5034 O O . LEU A 1 672 ? 24.049 -7.555 -15.009 1.00 85.50 672 LEU A O 1
ATOM 5038 N N . ALA A 1 673 ? 25.811 -8.321 -13.845 1.00 82.81 673 ALA A N 1
ATOM 5039 C CA . ALA A 1 673 ? 25.628 -7.481 -12.669 1.00 82.81 673 ALA A CA 1
ATOM 5040 C C . ALA A 1 673 ? 26.718 -6.409 -12.621 1.00 82.81 673 ALA A C 1
ATOM 5042 O O . ALA A 1 673 ? 27.907 -6.726 -12.621 1.00 82.81 673 ALA A O 1
ATOM 5043 N N . LEU A 1 674 ? 26.321 -5.141 -12.576 1.00 75.25 674 LEU A N 1
ATOM 5044 C CA . LEU A 1 674 ? 27.246 -4.016 -12.586 1.00 75.25 674 LEU A CA 1
ATOM 5045 C C . LEU A 1 674 ? 27.112 -3.184 -11.310 1.00 75.25 674 LEU A C 1
ATOM 5047 O O . LEU A 1 674 ? 26.045 -2.633 -11.049 1.00 75.25 674 LEU A O 1
ATOM 5051 N N . GLY A 1 675 ? 28.207 -3.089 -10.544 1.00 63.22 675 GLY A N 1
ATOM 5052 C CA . GLY A 1 675 ? 28.315 -2.242 -9.347 1.00 63.22 675 GLY A CA 1
ATOM 5053 C C . GLY A 1 675 ? 28.148 -0.741 -9.646 1.00 63.22 675 GLY A C 1
ATOM 5054 O O . GLY A 1 675 ? 27.871 -0.396 -10.791 1.00 63.22 675 GLY A O 1
ATOM 5055 N N . PRO A 1 676 ? 28.310 0.157 -8.652 1.00 59.22 676 PRO A N 1
ATOM 5056 C CA . PRO A 1 676 ? 28.020 1.585 -8.817 1.00 59.22 676 PRO A CA 1
ATOM 5057 C C . PRO A 1 676 ? 28.766 2.165 -10.016 1.00 59.22 676 PRO A C 1
ATOM 5059 O O . PRO A 1 676 ? 29.997 2.131 -10.064 1.00 59.22 676 PRO A O 1
ATOM 5062 N N . ARG A 1 677 ? 28.011 2.641 -11.007 1.00 57.78 677 ARG A N 1
ATOM 5063 C CA . ARG A 1 677 ? 28.558 3.114 -12.279 1.00 57.78 677 ARG A CA 1
ATOM 5064 C C . ARG A 1 677 ? 28.714 4.626 -12.321 1.00 57.78 677 ARG A C 1
ATOM 5066 O O . ARG A 1 677 ? 27.722 5.331 -12.203 1.00 57.78 677 ARG A O 1
ATOM 5073 N N . ASP A 1 678 ? 29.920 5.039 -12.708 1.00 50.56 678 ASP A N 1
ATOM 5074 C CA . ASP A 1 678 ? 30.143 6.063 -13.728 1.00 50.56 678 ASP A CA 1
ATOM 5075 C C . ASP A 1 678 ? 30.595 5.340 -15.025 1.00 50.56 678 ASP A C 1
ATOM 5077 O O . ASP A 1 678 ? 31.699 4.810 -15.113 1.00 50.56 678 ASP A O 1
ATOM 5081 N N . VAL A 1 679 ? 29.742 5.328 -16.055 1.00 47.28 679 VAL A N 1
ATOM 5082 C CA . VAL A 1 679 ? 30.075 5.091 -17.485 1.00 47.28 679 VAL A CA 1
ATOM 5083 C C . VAL A 1 679 ? 30.382 3.643 -17.976 1.00 47.28 679 VAL A C 1
ATOM 5085 O O . VAL A 1 679 ? 30.571 2.668 -17.256 1.00 47.28 679 VAL A O 1
ATOM 5088 N N . THR A 1 680 ? 30.329 3.532 -19.305 1.00 53.06 680 THR A N 1
ATOM 5089 C CA . THR A 1 680 ? 29.787 2.488 -20.189 1.00 53.06 680 THR A CA 1
ATOM 5090 C C . THR A 1 680 ? 30.782 1.518 -20.854 1.00 53.06 680 THR A C 1
ATOM 5092 O O . THR A 1 680 ? 30.355 0.678 -21.642 1.00 53.06 680 THR A O 1
ATOM 5095 N N . GLU A 1 681 ? 32.087 1.614 -20.585 1.00 47.78 681 GLU A N 1
ATOM 5096 C CA . GLU A 1 681 ? 33.126 0.794 -21.257 1.00 47.78 681 GLU A CA 1
ATOM 5097 C C . GLU A 1 681 ? 33.189 -0.666 -20.766 1.00 47.78 681 GLU A C 1
ATOM 5099 O O . GLU A 1 681 ? 33.534 -1.580 -21.519 1.00 47.78 681 GLU A O 1
ATOM 5104 N N . GLU A 1 682 ? 32.805 -0.930 -19.516 1.00 49.72 682 GLU A N 1
ATOM 5105 C CA . GLU A 1 682 ? 32.786 -2.298 -18.979 1.00 49.72 682 GLU A CA 1
ATOM 5106 C C . GLU A 1 682 ? 31.601 -3.113 -19.532 1.00 49.72 682 GLU A C 1
ATOM 5108 O O . GLU A 1 682 ? 31.740 -4.312 -19.763 1.00 49.72 682 GLU A O 1
ATOM 5113 N N . LEU A 1 683 ? 30.471 -2.455 -19.857 1.00 56.06 683 LEU A N 1
ATOM 5114 C CA . LEU A 1 683 ? 29.354 -3.080 -20.588 1.00 56.06 683 LEU A CA 1
ATOM 5115 C C . LEU A 1 683 ? 29.831 -3.632 -21.947 1.00 56.06 683 LEU A C 1
ATOM 5117 O O . LEU A 1 683 ? 29.479 -4.741 -22.356 1.00 56.06 683 LEU A O 1
ATOM 5121 N N . GLU A 1 684 ? 30.640 -2.865 -22.675 1.00 54.72 684 GLU A N 1
ATOM 5122 C CA . GLU A 1 684 ? 31.095 -3.260 -24.011 1.00 54.72 684 GLU A CA 1
ATOM 5123 C C . GLU A 1 684 ? 32.124 -4.398 -23.977 1.00 54.72 684 GLU A C 1
ATOM 5125 O O . GLU A 1 684 ? 32.121 -5.245 -24.870 1.00 54.72 684 GLU A O 1
ATOM 5130 N N . SER A 1 685 ? 32.971 -4.454 -22.947 1.00 54.53 685 SER A N 1
ATOM 5131 C CA . SER A 1 685 ? 34.113 -5.378 -22.882 1.00 54.53 685 SER A CA 1
ATOM 5132 C C . SER A 1 685 ? 33.836 -6.710 -22.176 1.00 54.53 685 SER A C 1
ATOM 5134 O O . SER A 1 685 ? 34.491 -7.700 -22.501 1.00 54.53 685 SER A O 1
ATOM 5136 N N . ALA A 1 686 ? 32.880 -6.770 -21.245 1.00 55.25 686 ALA A N 1
ATOM 5137 C CA . ALA A 1 686 ? 32.676 -7.941 -20.385 1.00 55.25 686 ALA A CA 1
ATOM 5138 C C . ALA A 1 686 ? 31.605 -8.931 -20.866 1.00 55.25 686 ALA A C 1
ATOM 5140 O O . ALA A 1 686 ? 31.364 -9.930 -20.188 1.00 55.25 686 ALA A O 1
ATOM 5141 N N . THR A 1 687 ? 30.939 -8.678 -21.996 1.00 52.78 687 THR A N 1
ATOM 5142 C CA . THR A 1 687 ? 29.653 -9.346 -22.261 1.00 52.78 687 THR A CA 1
ATOM 5143 C C . THR A 1 687 ? 29.692 -10.246 -23.519 1.00 52.78 687 THR A C 1
ATOM 5145 O O . THR A 1 687 ? 30.604 -10.089 -24.336 1.00 52.78 687 THR A O 1
ATOM 5148 N N . PRO A 1 688 ? 28.784 -11.241 -23.674 1.00 56.78 688 PRO A N 1
ATOM 5149 C CA . PRO A 1 688 ? 28.758 -12.148 -24.840 1.00 56.78 688 PRO A CA 1
ATOM 5150 C C . PRO A 1 688 ? 27.856 -11.710 -26.024 1.00 56.78 688 PRO A C 1
ATOM 5152 O O . PRO A 1 688 ? 26.695 -11.328 -25.861 1.00 56.78 688 PRO A O 1
ATOM 5155 N N . ASP A 1 689 ? 28.358 -11.873 -27.253 1.00 57.00 689 ASP A N 1
ATOM 5156 C CA . ASP A 1 689 ? 27.938 -11.151 -28.475 1.00 57.00 689 ASP A CA 1
ATOM 5157 C C . ASP A 1 689 ? 26.438 -11.155 -28.864 1.00 57.00 689 ASP A C 1
ATOM 5159 O O . ASP A 1 689 ? 25.969 -10.210 -29.505 1.00 57.00 689 ASP A O 1
ATOM 5163 N N . GLY A 1 690 ? 25.688 -12.220 -28.558 1.00 54.84 690 GLY A N 1
ATOM 5164 C CA . GLY A 1 690 ? 24.375 -12.490 -29.172 1.00 54.84 690 GLY A CA 1
ATOM 5165 C C . GLY A 1 690 ? 23.177 -11.788 -28.524 1.00 54.84 690 GLY A C 1
ATOM 5166 O O . GLY A 1 690 ? 22.289 -11.322 -29.234 1.00 54.84 690 GLY A O 1
ATOM 5167 N N . VAL A 1 691 ? 23.160 -11.693 -27.192 1.00 51.94 691 VAL A N 1
ATOM 5168 C CA . VAL A 1 691 ? 22.076 -11.049 -26.424 1.00 51.94 691 VAL A CA 1
ATOM 5169 C C . VAL A 1 691 ? 22.584 -9.850 -25.627 1.00 51.94 691 VAL A C 1
ATOM 5171 O O . VAL A 1 691 ? 21.802 -8.934 -25.363 1.00 51.94 691 VAL A O 1
ATOM 5174 N N . GLN A 1 692 ? 23.899 -9.751 -25.357 1.00 56.06 692 GLN A N 1
ATOM 5175 C CA . GLN A 1 692 ? 24.418 -8.571 -24.668 1.00 56.06 692 GLN A CA 1
ATOM 5176 C C . GLN A 1 692 ? 24.091 -7.302 -25.437 1.00 56.06 692 GLN A C 1
ATOM 5178 O O . GLN A 1 692 ? 23.659 -6.344 -24.827 1.00 56.06 692 GLN A O 1
ATOM 5183 N N . LYS A 1 693 ? 24.250 -7.272 -26.768 1.00 63.88 693 LYS A N 1
ATOM 5184 C CA . LYS A 1 693 ? 24.199 -6.003 -27.508 1.00 63.88 693 LYS A CA 1
ATOM 5185 C C . LYS A 1 693 ? 22.840 -5.334 -27.389 1.00 63.88 693 LYS A C 1
ATOM 5187 O O . LYS A 1 693 ? 22.787 -4.115 -27.380 1.00 63.88 693 LYS A O 1
ATOM 5192 N N . GLN A 1 694 ? 21.779 -6.122 -27.256 1.00 66.94 694 GLN A N 1
ATOM 5193 C CA . GLN A 1 694 ? 20.414 -5.623 -27.137 1.00 66.94 694 GLN A CA 1
ATOM 5194 C C . GLN A 1 694 ? 20.123 -5.131 -25.724 1.00 66.94 694 GLN A C 1
ATOM 5196 O O . GLN A 1 694 ? 19.678 -3.999 -25.568 1.00 66.94 694 GLN A O 1
ATOM 5201 N N . LEU A 1 695 ? 20.446 -5.926 -24.698 1.00 71.62 695 LEU A N 1
ATOM 5202 C CA . LEU A 1 695 ? 20.224 -5.534 -23.302 1.00 71.62 695 LEU A CA 1
ATOM 5203 C C . LEU A 1 695 ? 21.134 -4.392 -22.857 1.00 71.62 695 LEU A C 1
ATOM 5205 O O . LEU A 1 695 ? 20.689 -3.466 -22.193 1.00 71.62 695 LEU A O 1
ATOM 5209 N N . ILE A 1 696 ? 22.397 -4.422 -23.270 1.00 70.19 696 ILE A N 1
ATOM 5210 C CA . ILE A 1 696 ? 23.378 -3.371 -23.001 1.00 70.19 696 ILE A CA 1
ATOM 5211 C C . ILE A 1 696 ? 23.023 -2.092 -23.727 1.00 70.19 696 ILE A C 1
ATOM 5213 O O . ILE A 1 696 ? 23.097 -1.021 -23.128 1.00 70.19 696 ILE A O 1
ATOM 5217 N N . ALA A 1 697 ? 22.621 -2.190 -24.997 1.00 69.56 697 ALA A N 1
ATOM 5218 C CA . ALA A 1 697 ? 22.141 -1.018 -25.706 1.00 69.56 697 ALA A CA 1
ATOM 5219 C C . ALA A 1 697 ? 20.894 -0.452 -25.031 1.00 69.56 697 ALA A C 1
ATOM 5221 O O . ALA A 1 697 ? 20.851 0.758 -24.888 1.00 69.56 697 ALA A O 1
ATOM 5222 N N . ALA A 1 698 ? 19.949 -1.290 -24.582 1.00 72.38 698 ALA A N 1
ATOM 5223 C CA . ALA A 1 698 ? 18.740 -0.866 -23.871 1.00 72.38 698 ALA A CA 1
ATOM 5224 C C . ALA A 1 698 ? 19.045 -0.185 -22.524 1.00 72.38 698 ALA A C 1
ATOM 5226 O O . ALA A 1 698 ? 18.497 0.876 -22.240 1.00 72.38 698 ALA A O 1
ATOM 5227 N N . ALA A 1 699 ? 19.960 -0.746 -21.727 1.00 72.62 699 ALA A N 1
ATOM 5228 C CA . ALA A 1 699 ? 20.286 -0.237 -20.395 1.00 72.62 699 ALA A CA 1
ATOM 5229 C C . ALA A 1 699 ? 21.163 1.016 -20.406 1.00 72.62 699 ALA A C 1
ATOM 5231 O O . ALA A 1 699 ? 21.005 1.887 -19.559 1.00 72.62 699 ALA A O 1
ATOM 5232 N N . ARG A 1 700 ? 22.124 1.110 -21.333 1.00 72.25 700 ARG A N 1
ATOM 5233 C CA . ARG A 1 700 ? 23.131 2.183 -21.344 1.00 72.25 700 ARG A CA 1
ATOM 5234 C C . ARG A 1 700 ? 22.518 3.588 -21.320 1.00 72.25 700 ARG A C 1
ATOM 5236 O O . ARG A 1 700 ? 23.022 4.414 -20.567 1.00 72.25 700 ARG A O 1
ATOM 5243 N N . PRO A 1 701 ? 21.481 3.893 -22.115 1.00 69.94 701 PRO A N 1
ATOM 5244 C CA . PRO A 1 701 ? 20.840 5.196 -22.072 1.00 69.94 701 PRO A CA 1
ATOM 5245 C C . PRO A 1 701 ? 20.086 5.467 -20.764 1.00 69.94 701 PRO A C 1
ATOM 5247 O O . PRO A 1 701 ? 19.980 6.626 -20.396 1.00 69.94 701 PRO A O 1
ATOM 5250 N N . LEU A 1 702 ? 19.585 4.439 -20.068 1.00 67.81 702 LEU A N 1
ATOM 5251 C CA . LEU A 1 702 ? 18.841 4.593 -18.809 1.00 67.81 702 LEU A CA 1
ATOM 5252 C C . LEU A 1 702 ? 19.716 4.966 -17.614 1.00 67.81 702 LEU A C 1
ATOM 5254 O O . LEU A 1 702 ? 19.195 5.325 -16.561 1.00 67.81 702 LEU A O 1
ATOM 5258 N N . LEU A 1 703 ? 21.035 4.875 -17.764 1.00 62.41 703 LEU A N 1
ATOM 5259 C CA . LEU A 1 703 ? 21.959 5.376 -16.764 1.00 62.41 703 LEU A CA 1
ATOM 5260 C C . LEU A 1 703 ? 21.988 6.902 -16.856 1.00 62.41 703 LEU A C 1
ATOM 5262 O O . LEU A 1 703 ? 22.193 7.434 -17.954 1.00 62.41 703 LEU A O 1
ATOM 5266 N N . PRO A 1 704 ? 21.799 7.610 -15.734 1.00 54.31 704 PRO A N 1
ATOM 5267 C CA . PRO A 1 704 ? 21.916 9.049 -15.745 1.00 54.31 704 PRO A CA 1
ATOM 5268 C C . PRO A 1 704 ? 23.352 9.440 -16.153 1.00 54.31 704 PRO A C 1
ATOM 5270 O O . PRO A 1 704 ? 24.304 8.658 -16.023 1.00 54.31 704 PRO A O 1
ATOM 5273 N N . THR A 1 705 ? 23.498 10.614 -16.773 1.00 53.84 705 THR A N 1
ATOM 5274 C CA . THR A 1 705 ? 24.811 11.081 -17.236 1.00 53.84 705 THR A CA 1
ATOM 5275 C C . THR A 1 705 ? 25.577 11.582 -16.017 1.00 53.84 705 THR A C 1
ATOM 5277 O O . THR A 1 705 ? 25.111 12.537 -15.401 1.00 53.84 705 THR A O 1
ATOM 5280 N N . PRO A 1 706 ? 26.724 10.986 -15.650 1.00 50.12 706 PRO A N 1
ATOM 5281 C CA . PRO A 1 706 ? 27.387 11.358 -14.412 1.00 50.12 706 PRO A CA 1
ATOM 5282 C C . PRO A 1 706 ? 27.828 12.824 -14.432 1.00 50.12 706 PRO A C 1
ATOM 5284 O O . PRO A 1 706 ? 28.206 13.332 -15.500 1.00 50.12 706 PRO A O 1
ATOM 5287 N N . PRO A 1 707 ? 27.791 13.510 -13.274 1.00 54.59 707 PRO A N 1
ATOM 5288 C CA . PRO A 1 707 ? 28.259 14.882 -13.175 1.00 54.59 707 PRO A CA 1
ATOM 5289 C C . PRO A 1 707 ? 29.716 14.956 -13.632 1.00 54.59 707 PRO A C 1
ATOM 5291 O O . PRO A 1 707 ? 30.530 14.074 -13.351 1.00 54.59 707 PRO A O 1
ATOM 5294 N N . GLN A 1 708 ? 30.064 16.010 -14.368 1.00 63.88 708 GLN A N 1
ATOM 5295 C CA . GLN A 1 708 ? 31.454 16.208 -14.765 1.00 63.88 708 GLN A CA 1
ATOM 5296 C C . GLN A 1 708 ? 32.285 16.517 -13.513 1.00 63.88 708 GLN A C 1
ATOM 5298 O O . GLN A 1 708 ? 31.958 17.481 -12.815 1.00 63.88 708 GLN A O 1
ATOM 5303 N N . PRO A 1 709 ? 33.364 15.759 -13.224 1.00 65.75 709 PRO A N 1
ATOM 5304 C CA . PRO A 1 709 ? 34.179 16.006 -12.047 1.00 65.75 709 PRO A CA 1
ATOM 5305 C C . PRO A 1 709 ? 34.653 17.453 -11.975 1.00 65.75 709 PRO A C 1
ATOM 5307 O O . PRO A 1 709 ? 35.309 17.959 -12.890 1.00 65.75 709 PRO A O 1
ATOM 5310 N N . GLY A 1 710 ? 34.304 18.104 -10.869 1.00 71.69 710 GLY A N 1
ATOM 5311 C CA . GLY A 1 710 ? 34.612 19.501 -10.615 1.00 71.69 710 GLY A CA 1
ATOM 5312 C C . GLY A 1 710 ? 33.606 20.516 -11.160 1.00 71.69 710 GLY A C 1
ATOM 5313 O O . GLY A 1 710 ? 33.886 21.703 -11.076 1.00 71.69 710 GLY A O 1
ATOM 5314 N N . ILE A 1 711 ? 32.444 20.124 -11.686 1.00 78.38 711 ILE A N 1
ATOM 5315 C CA . ILE A 1 711 ? 31.380 21.073 -12.055 1.00 78.38 711 ILE A CA 1
ATOM 5316 C C . ILE A 1 711 ? 30.184 20.897 -11.120 1.00 78.38 711 ILE A C 1
ATOM 5318 O O . ILE A 1 711 ? 29.678 19.793 -10.969 1.00 78.38 711 ILE A O 1
ATOM 5322 N N . VAL A 1 712 ? 29.724 21.999 -10.527 1.00 80.06 712 VAL A N 1
ATOM 5323 C CA . VAL A 1 712 ? 28.531 22.056 -9.668 1.00 80.06 712 VAL A CA 1
ATOM 5324 C C . VAL A 1 712 ? 27.590 23.143 -10.181 1.00 80.06 712 VAL A C 1
ATOM 5326 O O . VAL A 1 712 ? 28.029 24.239 -10.535 1.00 80.06 712 VAL A O 1
ATOM 5329 N N . GLY A 1 713 ? 26.290 22.860 -10.211 1.00 79.06 713 GLY A N 1
ATOM 5330 C CA . GLY A 1 713 ? 25.266 23.759 -10.739 1.00 79.06 713 GLY A CA 1
ATOM 5331 C C . GLY A 1 713 ? 24.749 23.287 -12.095 1.00 79.06 713 GLY A C 1
ATOM 5332 O O . GLY A 1 713 ? 24.652 22.095 -12.357 1.00 79.06 713 GLY A O 1
ATOM 5333 N N . ASN A 1 714 ? 24.370 24.211 -12.972 1.00 74.62 714 ASN A N 1
ATOM 5334 C CA . ASN A 1 714 ? 23.632 23.847 -14.179 1.00 74.62 714 ASN A CA 1
ATOM 5335 C C . ASN A 1 714 ? 24.486 23.102 -15.230 1.00 74.62 714 ASN A C 1
ATOM 5337 O O . ASN A 1 714 ? 25.263 23.728 -15.956 1.00 74.62 714 ASN A O 1
ATOM 5341 N N . LEU A 1 715 ? 24.275 21.785 -15.355 1.00 61.53 715 LEU A N 1
ATOM 5342 C CA . LEU A 1 715 ? 25.008 20.876 -16.253 1.00 61.53 715 LEU A CA 1
ATOM 5343 C C . LEU A 1 715 ? 24.768 21.139 -17.751 1.00 61.53 715 LEU A C 1
ATOM 5345 O O . LEU A 1 715 ? 25.634 20.852 -18.577 1.00 61.53 715 LEU A O 1
ATOM 5349 N N . GLU A 1 716 ? 23.648 21.766 -18.120 1.00 63.94 716 GLU A N 1
ATOM 5350 C CA . GLU A 1 716 ? 23.394 22.204 -19.501 1.00 63.94 716 GLU A CA 1
ATOM 5351 C C . GLU A 1 716 ? 24.120 23.515 -19.878 1.00 63.94 716 GLU A C 1
ATOM 5353 O O . GLU A 1 716 ? 23.953 24.033 -20.993 1.00 63.94 716 GLU A O 1
ATOM 5358 N N . GLY A 1 717 ? 24.882 24.091 -18.945 1.00 72.06 717 GLY A N 1
ATOM 5359 C CA . GLY A 1 717 ? 25.545 25.384 -19.078 1.00 72.06 717 GLY A CA 1
ATOM 5360 C C . GLY A 1 717 ? 24.662 26.578 -18.704 1.00 72.06 717 GLY A C 1
ATOM 5361 O O . GLY A 1 717 ? 23.515 26.456 -18.279 1.00 72.06 717 GLY A O 1
ATOM 5362 N N . ILE A 1 718 ? 25.209 27.783 -18.856 1.00 83.12 718 ILE A N 1
ATOM 5363 C CA . ILE A 1 718 ? 24.606 29.029 -18.361 1.00 83.12 718 ILE A CA 1
ATOM 5364 C C . ILE A 1 718 ? 23.804 29.695 -19.477 1.00 83.12 718 ILE A C 1
ATOM 5366 O O . ILE A 1 718 ? 24.365 30.119 -20.488 1.00 83.12 718 ILE A O 1
ATOM 5370 N N . LYS A 1 719 ? 22.485 29.778 -19.295 1.00 83.62 719 LYS A N 1
ATOM 5371 C CA . LYS A 1 719 ? 21.519 30.278 -20.289 1.00 83.62 719 LYS A CA 1
ATOM 5372 C C . LYS A 1 719 ? 20.545 31.282 -19.656 1.00 83.62 719 LYS A C 1
ATOM 5374 O O . LYS A 1 719 ? 20.432 31.332 -18.432 1.00 83.62 719 LYS A O 1
ATOM 5379 N N . SER A 1 720 ? 19.856 32.058 -20.490 1.00 84.06 720 SER A N 1
ATOM 5380 C CA . SER A 1 720 ? 18.777 32.967 -20.065 1.00 84.06 720 SER A CA 1
ATOM 5381 C C . SER A 1 720 ? 17.599 32.194 -19.476 1.00 84.06 720 SER A C 1
ATOM 5383 O O . SER A 1 720 ? 17.286 31.102 -19.963 1.00 84.06 720 SER A O 1
ATOM 5385 N N . ARG A 1 721 ? 16.970 32.734 -18.424 1.00 87.69 721 ARG A N 1
ATOM 5386 C CA . ARG A 1 721 ? 15.782 32.149 -17.780 1.00 87.69 721 ARG A CA 1
ATOM 5387 C C . ARG A 1 721 ? 14.760 33.232 -17.435 1.00 87.69 721 ARG A C 1
ATOM 5389 O O . ARG A 1 721 ? 15.042 34.422 -17.476 1.00 87.69 721 ARG A O 1
ATOM 5396 N N . ALA A 1 722 ? 13.537 32.819 -17.116 1.00 80.12 722 ALA A N 1
ATOM 5397 C CA . ALA A 1 722 ? 12.401 33.739 -17.096 1.00 80.12 722 ALA A CA 1
ATOM 5398 C C . ALA A 1 722 ? 12.259 34.578 -15.813 1.00 80.12 722 ALA A C 1
ATOM 5400 O O . ALA A 1 722 ? 11.571 35.596 -15.837 1.00 80.12 722 ALA A O 1
ATOM 5401 N N . THR A 1 723 ? 12.807 34.142 -14.673 1.00 85.44 723 THR A N 1
ATOM 5402 C CA . THR A 1 723 ? 12.473 34.720 -13.354 1.00 85.44 723 THR A CA 1
ATOM 5403 C C . THR A 1 723 ? 13.712 34.949 -12.491 1.00 85.44 723 THR A C 1
ATOM 5405 O O . THR A 1 723 ? 14.698 34.241 -12.622 1.00 85.44 723 THR A O 1
ATOM 5408 N N . ALA A 1 724 ? 13.670 35.931 -11.589 1.00 87.12 724 ALA A N 1
ATOM 5409 C CA . ALA A 1 724 ? 14.655 36.126 -10.523 1.00 87.12 724 ALA A CA 1
ATOM 5410 C C . ALA A 1 724 ? 13.932 36.343 -9.186 1.00 87.12 724 ALA A C 1
ATOM 5412 O O . ALA A 1 724 ? 12.802 36.839 -9.163 1.00 87.12 724 ALA A O 1
ATOM 5413 N N . ASP A 1 725 ? 14.562 35.982 -8.066 1.00 86.69 725 ASP A N 1
ATOM 5414 C CA . ASP A 1 725 ? 13.901 36.068 -6.760 1.00 86.69 725 ASP A CA 1
ATOM 5415 C C . ASP A 1 725 ? 13.643 37.503 -6.307 1.00 86.69 725 ASP A C 1
ATOM 5417 O O . ASP A 1 725 ? 14.481 38.397 -6.441 1.00 86.69 725 ASP A O 1
ATOM 5421 N N . SER A 1 726 ? 12.498 37.700 -5.655 1.00 85.44 726 SER A N 1
ATOM 5422 C CA . SER A 1 726 ? 12.128 38.965 -5.017 1.00 85.44 726 SER A CA 1
ATOM 5423 C C . SER A 1 726 ? 12.591 39.081 -3.560 1.00 85.44 726 SER A C 1
ATOM 5425 O O . SER A 1 726 ? 12.537 40.172 -2.993 1.00 85.44 726 SER A O 1
ATOM 5427 N N . ALA A 1 727 ? 13.010 37.978 -2.934 1.00 82.00 727 ALA A N 1
ATOM 5428 C CA . ALA A 1 727 ? 13.431 37.942 -1.536 1.00 82.00 727 ALA A CA 1
ATOM 5429 C C . ALA A 1 727 ? 14.914 38.318 -1.381 1.00 82.00 727 ALA A C 1
ATOM 5431 O O . ALA A 1 727 ? 15.752 37.888 -2.171 1.00 82.00 727 ALA A O 1
ATOM 5432 N N . SER A 1 728 ? 15.226 39.120 -0.358 1.00 87.00 728 SER A N 1
ATOM 5433 C CA . SER A 1 728 ? 16.557 39.705 -0.154 1.00 87.00 728 SER A CA 1
ATOM 5434 C C . SER A 1 728 ? 17.345 39.029 0.966 1.00 87.00 728 SER A C 1
ATOM 5436 O O . SER A 1 728 ? 16.806 38.809 2.049 1.00 87.00 728 SER A O 1
ATOM 5438 N N . GLY A 1 729 ? 18.648 38.836 0.753 1.00 86.75 729 GLY A N 1
ATOM 5439 C CA . GLY A 1 729 ? 19.585 38.346 1.777 1.00 86.75 729 GLY A CA 1
ATOM 5440 C C . GLY A 1 729 ? 19.416 36.871 2.145 1.00 86.75 729 GLY A C 1
ATOM 5441 O O . GLY A 1 729 ? 19.396 36.543 3.328 1.00 86.75 729 GLY A O 1
ATOM 5442 N N . LEU A 1 730 ? 19.246 36.003 1.148 1.00 90.62 730 LEU A N 1
ATOM 5443 C CA . LEU A 1 730 ? 19.095 34.558 1.321 1.00 90.62 730 LEU A CA 1
ATOM 5444 C C . LEU A 1 730 ? 20.364 33.815 0.909 1.00 90.62 730 LEU A C 1
ATOM 5446 O O . LEU A 1 730 ? 21.087 34.280 0.025 1.00 90.62 730 LEU A O 1
ATOM 5450 N N . ILE A 1 731 ? 20.591 32.654 1.528 1.00 92.75 731 ILE A N 1
ATOM 5451 C CA . ILE A 1 731 ? 21.621 31.687 1.136 1.00 92.75 731 ILE A CA 1
ATOM 5452 C C . ILE A 1 731 ? 20.961 30.575 0.326 1.00 92.75 731 ILE A C 1
ATOM 5454 O O . ILE A 1 731 ? 20.042 29.915 0.813 1.00 92.75 731 ILE A O 1
ATOM 5458 N N . TRP A 1 732 ? 21.464 30.363 -0.883 1.00 92.12 732 TRP A N 1
ATOM 5459 C CA . TRP A 1 732 ? 20.994 29.346 -1.813 1.00 92.12 732 TRP A CA 1
ATOM 5460 C C . TRP A 1 732 ? 22.061 28.282 -2.044 1.00 92.12 732 TRP A C 1
ATOM 5462 O O . TRP A 1 732 ? 23.244 28.607 -2.140 1.00 92.12 732 TRP A O 1
ATOM 5472 N N . ILE A 1 733 ? 21.623 27.031 -2.184 1.00 91.06 733 ILE A N 1
ATOM 5473 C CA . ILE A 1 733 ? 22.425 25.913 -2.691 1.00 91.06 733 ILE A CA 1
ATOM 5474 C C . ILE A 1 733 ? 21.670 25.226 -3.820 1.00 91.06 733 ILE A C 1
ATOM 5476 O O . ILE A 1 733 ? 20.452 25.035 -3.732 1.00 91.06 733 ILE A O 1
ATOM 5480 N N . VAL A 1 734 ? 22.414 24.806 -4.843 1.00 82.06 734 VAL A N 1
ATOM 5481 C CA . VAL A 1 734 ? 21.941 23.773 -5.767 1.00 82.06 734 VAL A CA 1
ATOM 5482 C C . VAL A 1 734 ? 22.142 22.436 -5.060 1.00 82.06 734 VAL A C 1
ATOM 5484 O O . VAL A 1 734 ? 23.282 22.044 -4.835 1.00 82.06 734 VAL A O 1
ATOM 5487 N N . ALA A 1 735 ? 21.059 21.792 -4.625 1.00 74.12 735 ALA A N 1
ATOM 5488 C CA . ALA A 1 735 ? 21.141 20.554 -3.849 1.00 74.12 735 ALA A CA 1
ATOM 5489 C C . ALA A 1 735 ? 21.109 19.329 -4.759 1.00 74.12 735 ALA A C 1
ATOM 5491 O O . ALA A 1 735 ? 21.939 18.443 -4.605 1.00 74.12 735 ALA A O 1
ATOM 5492 N N . GLU A 1 736 ? 20.194 19.316 -5.728 1.00 69.75 736 GLU A N 1
ATOM 5493 C CA . GLU A 1 736 ? 20.000 18.213 -6.668 1.00 69.75 736 GLU A CA 1
ATOM 5494 C C . GLU A 1 736 ? 19.764 18.771 -8.075 1.00 69.75 736 GLU A C 1
ATOM 5496 O O . GLU A 1 736 ? 19.033 19.751 -8.237 1.00 69.75 736 GLU A O 1
ATOM 5501 N N . MET A 1 737 ? 20.336 18.148 -9.102 1.00 66.31 737 MET A N 1
ATOM 5502 C CA . MET A 1 737 ? 19.948 18.372 -10.496 1.00 66.31 737 MET A CA 1
ATOM 5503 C C . MET A 1 737 ? 20.005 17.064 -11.269 1.00 66.31 737 MET A C 1
ATOM 5505 O O . MET A 1 737 ? 20.961 16.305 -11.143 1.00 66.31 737 MET A O 1
ATOM 5509 N N . GLU A 1 738 ? 18.974 16.813 -12.076 1.00 57.69 738 GLU A N 1
ATOM 5510 C CA . GLU A 1 738 ? 18.868 15.637 -12.946 1.00 57.69 738 GLU A CA 1
ATOM 5511 C C . GLU A 1 738 ? 18.965 14.293 -12.195 1.00 57.69 738 GLU A C 1
ATOM 5513 O O . GLU A 1 738 ? 19.231 13.257 -12.806 1.00 57.69 738 GLU A O 1
ATOM 5518 N N . GLY A 1 739 ? 18.643 14.269 -10.898 1.00 50.84 739 GLY A N 1
ATOM 5519 C CA . GLY A 1 739 ? 18.735 13.075 -10.047 1.00 50.84 739 GLY A CA 1
ATOM 5520 C C . GLY A 1 739 ? 20.089 12.879 -9.361 1.00 50.84 739 GLY A C 1
ATOM 5521 O O . GLY A 1 739 ? 20.334 11.799 -8.837 1.00 50.84 739 GLY A O 1
ATOM 5522 N N . TYR A 1 740 ? 20.966 13.887 -9.382 1.00 58.56 740 TYR A N 1
ATOM 5523 C CA . TYR A 1 740 ? 22.266 13.863 -8.709 1.00 58.56 740 TYR A CA 1
ATOM 5524 C C . TYR A 1 740 ? 22.366 14.950 -7.651 1.00 58.56 740 TYR A C 1
ATOM 5526 O O . TYR A 1 740 ? 22.069 16.113 -7.954 1.00 58.56 740 TYR A O 1
ATOM 5534 N N . GLU A 1 741 ? 22.873 14.611 -6.460 1.00 69.31 741 GLU A N 1
ATOM 5535 C CA . GLU A 1 741 ? 23.339 15.635 -5.522 1.00 69.31 741 GLU A CA 1
ATOM 5536 C C . GLU A 1 741 ? 24.471 16.443 -6.170 1.00 69.31 741 GLU A C 1
ATOM 5538 O O . GLU A 1 741 ? 25.406 15.905 -6.763 1.00 69.31 741 GLU A O 1
ATOM 5543 N N . GLN A 1 742 ? 24.370 17.766 -6.090 1.00 79.38 742 GLN A N 1
ATOM 5544 C CA . GLN A 1 742 ? 25.295 18.692 -6.744 1.00 79.38 742 GLN A CA 1
ATOM 5545 C C . GLN A 1 742 ? 26.503 18.988 -5.845 1.00 79.38 742 GLN A C 1
ATOM 5547 O O . GLN A 1 742 ? 26.804 20.140 -5.520 1.00 79.38 742 GLN A O 1
ATOM 5552 N N . GLU A 1 743 ? 27.184 17.923 -5.427 1.00 82.56 743 GLU A N 1
ATOM 5553 C CA . GLU A 1 743 ? 28.444 17.999 -4.697 1.00 82.56 743 GLU A CA 1
ATOM 5554 C C . GLU A 1 743 ? 29.657 17.998 -5.636 1.00 82.56 743 GLU A C 1
ATOM 5556 O O . GLU A 1 743 ? 29.634 17.468 -6.750 1.00 82.56 743 GLU A O 1
ATOM 5561 N N . PHE A 1 744 ? 30.759 18.588 -5.180 1.00 79.44 744 PHE A N 1
ATOM 5562 C CA . PHE A 1 744 ? 32.043 18.403 -5.840 1.00 79.44 744 PHE A CA 1
ATOM 5563 C C . PHE A 1 744 ? 32.519 16.965 -5.617 1.00 79.44 744 PHE A C 1
ATOM 5565 O O . PHE A 1 744 ? 32.772 16.550 -4.491 1.00 79.44 744 PHE A O 1
ATOM 5572 N N . VAL A 1 745 ? 32.660 16.211 -6.705 1.00 63.19 745 VAL A N 1
ATOM 5573 C CA . VAL A 1 745 ? 33.158 14.830 -6.671 1.00 63.19 745 VAL A CA 1
ATOM 5574 C C . VAL A 1 745 ? 34.688 14.781 -6.779 1.00 63.19 745 VAL A C 1
ATOM 5576 O O . VAL A 1 745 ? 35.284 15.573 -7.510 1.00 63.19 745 VAL A O 1
ATOM 5579 N N . ASP A 1 746 ? 35.292 13.802 -6.095 1.00 63.47 746 ASP A N 1
ATOM 5580 C CA . ASP A 1 746 ? 36.737 13.557 -5.944 1.00 63.47 746 ASP A CA 1
ATOM 5581 C C . ASP A 1 746 ? 37.521 14.604 -5.128 1.00 63.47 746 ASP A C 1
ATOM 5583 O O . ASP A 1 746 ? 37.426 15.811 -5.327 1.00 63.47 746 ASP A O 1
ATOM 5587 N N . GLY A 1 747 ? 38.391 14.126 -4.230 1.00 60.97 747 GLY A N 1
ATOM 5588 C CA . GLY A 1 747 ? 39.217 14.997 -3.393 1.00 60.97 747 GLY A CA 1
ATOM 5589 C C . GLY A 1 747 ? 40.404 15.659 -4.113 1.00 60.97 747 GLY A C 1
ATOM 5590 O O . GLY A 1 747 ? 40.972 15.119 -5.072 1.00 60.97 747 GLY A O 1
ATOM 5591 N N . GLY A 1 748 ? 40.829 16.823 -3.615 1.00 69.69 748 GLY A N 1
ATOM 5592 C CA . GLY A 1 748 ? 42.010 17.561 -4.084 1.00 69.69 748 GLY A CA 1
ATOM 5593 C C . GLY A 1 748 ? 41.743 18.568 -5.209 1.00 69.69 748 GLY A C 1
ATOM 5594 O O . GLY A 1 748 ? 42.648 18.871 -6.001 1.00 69.69 748 GLY A O 1
ATOM 5595 N N . TYR A 1 749 ? 40.517 19.083 -5.298 1.00 81.44 749 TYR A N 1
ATOM 5596 C CA . TYR A 1 749 ? 40.127 20.111 -6.260 1.00 81.44 749 TYR A CA 1
ATOM 5597 C C . TYR A 1 749 ? 40.117 21.493 -5.608 1.00 81.44 749 TYR A C 1
ATOM 5599 O O . TYR A 1 749 ? 39.958 21.647 -4.400 1.00 81.44 749 TYR A O 1
ATOM 5607 N N . ARG A 1 750 ? 40.308 22.528 -6.422 1.00 88.25 750 ARG A N 1
ATOM 5608 C CA . ARG A 1 750 ? 40.190 23.926 -6.010 1.00 88.25 750 ARG A CA 1
ATOM 5609 C C . ARG A 1 750 ? 39.133 24.601 -6.866 1.00 88.25 750 ARG A C 1
ATOM 5611 O O . ARG A 1 750 ? 39.227 24.530 -8.093 1.00 88.25 750 ARG A O 1
ATOM 5618 N N . LEU A 1 751 ? 38.139 25.217 -6.233 1.00 89.50 751 LEU A N 1
ATOM 5619 C CA . LEU A 1 751 ? 37.110 26.006 -6.897 1.00 89.50 751 LEU A CA 1
ATOM 5620 C C . LEU A 1 751 ? 37.780 27.189 -7.608 1.00 89.50 751 LEU A C 1
ATOM 5622 O O . LEU A 1 751 ? 38.348 28.074 -6.973 1.00 89.50 751 LEU A O 1
ATOM 5626 N N . GLU A 1 752 ? 37.774 27.151 -8.938 1.00 87.75 752 GLU A N 1
ATOM 5627 C CA . GLU A 1 752 ? 38.491 28.102 -9.788 1.00 87.75 752 GLU A CA 1
ATOM 5628 C C . GLU A 1 752 ? 37.564 29.256 -10.147 1.00 87.75 752 GLU A C 1
ATOM 5630 O O . GLU A 1 752 ? 37.846 30.409 -9.825 1.00 87.75 752 GLU A O 1
ATOM 5635 N N . SER A 1 753 ? 36.427 28.930 -10.758 1.00 92.25 753 SER A N 1
ATOM 5636 C CA . SER A 1 753 ? 35.504 29.918 -11.299 1.00 92.25 753 SER A CA 1
ATOM 5637 C C . SER A 1 753 ? 34.060 29.584 -10.979 1.00 92.25 753 SER A C 1
ATOM 5639 O O . SER A 1 753 ? 33.694 28.444 -10.702 1.00 92.25 753 SER A O 1
ATOM 5641 N N . TRP A 1 754 ? 33.226 30.606 -11.024 1.00 94.50 754 TRP A N 1
ATOM 5642 C CA . TRP A 1 754 ? 31.785 30.486 -10.952 1.00 94.50 754 TRP A CA 1
ATOM 5643 C C . TRP A 1 754 ? 31.154 31.530 -11.856 1.00 94.50 754 TRP A C 1
ATOM 5645 O O . TRP A 1 754 ? 31.807 32.458 -12.343 1.00 94.50 754 TRP A O 1
ATOM 5655 N N . SER A 1 755 ? 29.891 31.337 -12.183 1.00 94.38 755 SER A N 1
ATOM 5656 C CA . SER A 1 755 ? 29.231 32.137 -13.195 1.00 94.38 755 SER A CA 1
ATOM 5657 C C . SER A 1 755 ? 27.720 32.094 -13.027 1.00 94.38 755 SER A C 1
ATOM 5659 O O . SER A 1 755 ? 27.176 31.112 -12.519 1.00 94.38 755 SER A O 1
ATOM 5661 N N . PHE A 1 756 ? 27.039 33.138 -13.490 1.00 93.44 756 PHE A N 1
ATOM 5662 C CA . PHE A 1 756 ? 25.579 33.203 -13.522 1.00 93.44 756 PHE A CA 1
ATOM 5663 C C . PHE A 1 756 ? 25.061 33.963 -14.751 1.00 93.44 756 PHE A C 1
ATOM 5665 O O . PHE A 1 756 ? 25.818 34.680 -15.408 1.00 93.44 756 PHE A O 1
ATOM 5672 N N . PHE A 1 757 ? 23.770 33.807 -15.064 1.00 91.50 757 PHE A N 1
ATOM 5673 C CA . PHE A 1 757 ? 23.080 34.571 -16.113 1.00 91.50 757 PHE A CA 1
ATOM 5674 C C . PHE A 1 757 ? 22.104 35.600 -15.533 1.00 91.50 757 PHE A C 1
ATOM 5676 O O . PHE A 1 757 ? 21.443 35.329 -14.529 1.00 91.50 757 PHE A O 1
ATOM 5683 N N . ASN A 1 758 ? 21.973 36.740 -16.218 1.00 87.00 758 ASN A N 1
ATOM 5684 C CA . ASN A 1 758 ? 20.909 37.724 -16.012 1.00 87.00 758 ASN A CA 1
ATOM 5685 C C . ASN A 1 758 ? 20.459 38.337 -17.359 1.00 87.00 758 ASN A C 1
ATOM 5687 O O . ASN A 1 758 ? 21.286 38.896 -18.068 1.00 87.00 758 ASN A O 1
ATOM 5691 N N . ASP A 1 759 ? 19.172 38.284 -17.704 1.00 81.81 759 ASP A N 1
ATOM 5692 C CA . ASP A 1 759 ? 18.541 38.893 -18.888 1.00 81.81 759 ASP A CA 1
ATOM 5693 C C . ASP A 1 759 ? 17.560 40.032 -18.557 1.00 81.81 759 ASP A C 1
ATOM 5695 O O . ASP A 1 759 ? 17.112 40.759 -19.441 1.00 81.81 759 ASP A O 1
ATOM 5699 N N . ASN A 1 760 ? 17.238 40.252 -17.280 1.00 69.75 760 ASN A N 1
ATOM 5700 C CA . ASN A 1 760 ? 16.241 41.235 -16.824 1.00 69.75 760 ASN A CA 1
ATOM 5701 C C . ASN A 1 760 ? 16.637 42.727 -17.016 1.00 69.75 760 ASN A C 1
ATOM 5703 O O . ASN A 1 760 ? 16.065 43.626 -16.390 1.00 69.75 760 ASN A O 1
ATOM 5707 N N . GLY A 1 761 ? 17.606 43.019 -17.887 1.00 64.62 761 GLY A N 1
ATOM 5708 C CA . GLY A 1 761 ? 18.068 44.367 -18.233 1.00 64.62 761 GLY A CA 1
ATOM 5709 C C . GLY A 1 761 ? 18.807 45.102 -17.105 1.00 64.62 761 GLY A C 1
ATOM 5710 O O . GLY A 1 761 ? 19.172 44.527 -16.078 1.00 64.62 761 GLY A O 1
ATOM 5711 N N . ASP A 1 762 ? 18.994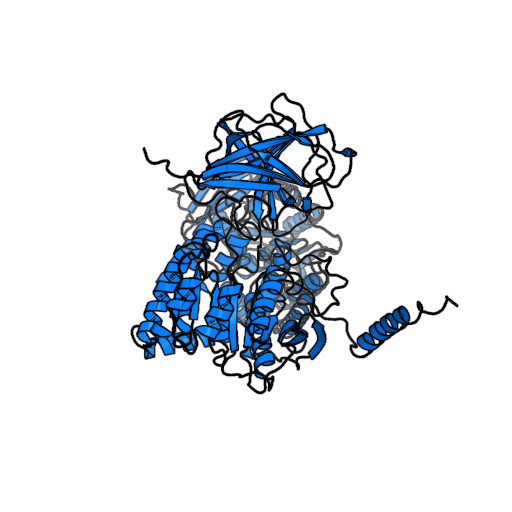 46.420 -17.268 1.00 71.94 762 ASP A N 1
ATOM 5712 C CA . ASP A 1 762 ? 19.656 47.302 -16.283 1.00 71.94 762 ASP A CA 1
ATOM 5713 C C . ASP A 1 762 ? 18.948 47.340 -14.903 1.00 71.94 762 ASP A C 1
ATOM 5715 O O . ASP A 1 762 ? 19.486 47.903 -13.951 1.00 71.94 762 ASP A O 1
ATOM 5719 N N . ALA A 1 763 ? 17.763 46.733 -14.749 1.00 76.25 763 ALA A N 1
ATOM 5720 C CA . ALA A 1 763 ? 16.975 46.741 -13.511 1.00 76.25 763 ALA A CA 1
ATOM 5721 C C . ALA A 1 763 ? 17.642 46.000 -12.336 1.00 76.25 763 ALA A C 1
ATOM 5723 O O . ALA A 1 763 ? 17.355 46.291 -11.171 1.00 76.25 763 ALA A O 1
ATOM 5724 N N . GLN A 1 764 ? 18.518 45.036 -12.630 1.00 83.69 764 GLN A N 1
ATOM 5725 C CA . GLN A 1 764 ? 19.284 44.300 -11.619 1.00 83.69 764 GLN A CA 1
ATOM 5726 C C . GLN A 1 764 ? 20.742 44.761 -11.511 1.00 83.69 764 GLN A C 1
ATOM 5728 O O . GLN A 1 764 ? 21.483 44.265 -10.659 1.00 83.69 764 GLN A O 1
ATOM 5733 N N . LYS A 1 765 ? 21.155 45.713 -12.353 1.00 87.38 765 LYS A N 1
ATOM 5734 C CA . LYS A 1 765 ? 22.517 46.238 -12.374 1.00 87.38 765 LYS A CA 1
ATOM 5735 C C . LYS A 1 765 ? 22.856 46.888 -11.037 1.00 87.38 765 LYS A C 1
ATOM 5737 O O . LYS A 1 765 ? 22.063 47.650 -10.487 1.00 87.38 765 LYS A O 1
ATOM 5742 N N . GLY A 1 766 ? 24.037 46.587 -10.512 1.00 88.69 766 GLY A N 1
ATOM 5743 C CA . GLY A 1 766 ? 24.477 47.082 -9.207 1.00 88.69 766 GLY A CA 1
ATOM 5744 C C . GLY A 1 766 ? 24.040 46.232 -8.009 1.00 88.69 766 GLY A C 1
ATOM 5745 O O . GLY A 1 766 ? 24.475 46.521 -6.897 1.00 88.69 766 GLY A O 1
ATOM 5746 N N . ARG A 1 767 ? 23.215 45.190 -8.194 1.00 93.12 767 ARG A N 1
ATOM 5747 C CA . ARG A 1 767 ? 22.932 44.210 -7.129 1.00 93.12 767 ARG A CA 1
ATOM 5748 C C . ARG A 1 767 ? 24.165 43.355 -6.844 1.00 93.12 767 ARG A C 1
ATOM 5750 O O . ARG A 1 767 ? 24.943 43.076 -7.754 1.00 93.12 767 ARG A O 1
ATOM 5757 N N . LEU A 1 768 ? 24.315 42.929 -5.596 1.00 94.69 768 LEU A N 1
ATOM 5758 C CA . LEU A 1 768 ? 25.454 42.158 -5.116 1.00 94.69 768 LEU A CA 1
ATOM 5759 C C . LEU A 1 768 ? 25.106 40.671 -5.001 1.00 94.69 768 LEU A C 1
ATOM 5761 O O . LEU A 1 768 ? 23.974 40.289 -4.689 1.00 94.69 768 LEU A O 1
ATOM 5765 N N . ILE A 1 769 ? 26.097 39.829 -5.257 1.00 94.38 769 ILE A N 1
ATOM 5766 C CA . ILE A 1 769 ? 26.022 38.383 -5.072 1.00 94.38 769 ILE A CA 1
ATOM 5767 C C . ILE A 1 769 ? 27.369 37.877 -4.548 1.00 94.38 769 ILE A C 1
ATOM 5769 O O . ILE A 1 769 ? 28.425 38.180 -5.108 1.00 94.38 769 ILE A O 1
ATOM 5773 N N . THR A 1 770 ? 27.337 37.114 -3.459 1.00 95.88 770 THR A N 1
ATOM 5774 C CA . THR A 1 770 ? 28.534 36.547 -2.827 1.00 95.88 770 THR A CA 1
ATOM 5775 C C . THR A 1 770 ? 28.550 35.034 -3.026 1.00 95.88 770 THR A C 1
ATOM 5777 O O . THR A 1 770 ? 27.622 34.375 -2.556 1.00 95.88 770 THR A O 1
ATOM 5780 N N . PRO A 1 771 ? 29.570 34.458 -3.681 1.00 96.25 771 PRO A N 1
ATOM 5781 C CA . PRO A 1 771 ? 29.701 33.011 -3.816 1.00 96.25 771 PRO A CA 1
ATOM 5782 C C . PRO A 1 771 ? 30.168 32.388 -2.492 1.00 96.25 771 PRO A C 1
ATOM 5784 O O . PRO A 1 771 ? 31.023 32.934 -1.790 1.00 96.25 771 PRO A O 1
ATOM 5787 N N . LEU A 1 772 ? 29.610 31.232 -2.156 1.00 95.81 772 LEU A N 1
ATOM 5788 C CA . LEU A 1 772 ? 29.837 30.520 -0.904 1.00 95.81 772 LEU A CA 1
ATOM 5789 C C . LEU A 1 772 ? 30.233 29.072 -1.180 1.00 95.81 772 LEU A C 1
ATOM 5791 O O . LEU A 1 772 ? 29.785 28.459 -2.148 1.00 95.81 772 LEU A O 1
ATOM 5795 N N . LEU A 1 773 ? 31.029 28.518 -0.275 1.00 94.50 773 LEU A N 1
ATOM 5796 C CA . LEU A 1 773 ? 31.396 27.115 -0.266 1.00 94.50 773 LEU A CA 1
ATOM 5797 C C . LEU A 1 773 ? 30.949 26.489 1.053 1.00 94.50 773 LEU A C 1
ATOM 5799 O O . LEU A 1 773 ? 31.386 26.910 2.130 1.00 94.50 773 LEU A O 1
ATOM 5803 N N . LEU A 1 774 ? 30.081 25.486 0.973 1.00 94.25 774 LEU A N 1
ATOM 5804 C CA . LEU A 1 774 ? 29.510 24.832 2.143 1.00 94.25 774 LEU A CA 1
ATOM 5805 C C . LEU A 1 774 ? 29.844 23.346 2.152 1.00 94.25 774 LEU A C 1
ATOM 5807 O O . LEU A 1 774 ? 29.889 22.715 1.104 1.00 94.25 774 LEU A O 1
ATOM 5811 N N . ARG A 1 775 ? 30.050 22.784 3.339 1.00 93.25 775 ARG A N 1
ATOM 5812 C CA . ARG A 1 775 ? 30.252 21.349 3.538 1.00 93.25 775 ARG A CA 1
ATOM 5813 C C . ARG A 1 775 ? 29.047 20.769 4.263 1.00 93.25 775 ARG A C 1
ATOM 5815 O O . ARG A 1 775 ? 28.668 21.281 5.319 1.00 93.25 775 ARG A O 1
ATOM 5822 N N . LYS A 1 776 ? 28.457 19.714 3.711 1.00 88.50 776 LYS A N 1
ATOM 5823 C CA . LYS A 1 776 ? 27.335 19.008 4.334 1.00 88.50 776 LYS A CA 1
ATOM 5824 C C . LYS A 1 776 ? 27.847 18.184 5.523 1.00 88.50 776 LYS A C 1
ATOM 5826 O O . LYS A 1 776 ? 28.828 17.455 5.409 1.00 88.50 776 LYS A O 1
ATOM 5831 N N . GLN A 1 777 ? 27.208 18.349 6.675 1.00 84.56 777 GLN A N 1
ATOM 5832 C CA . GLN A 1 777 ? 27.407 17.567 7.893 1.00 84.56 777 GLN A CA 1
ATOM 5833 C C . GLN A 1 777 ? 26.025 17.144 8.395 1.00 84.56 777 GLN A C 1
ATOM 5835 O O . GLN A 1 777 ? 25.299 17.968 8.954 1.00 84.56 777 GLN A O 1
ATOM 5840 N N . ASP A 1 778 ? 25.653 15.885 8.173 1.00 80.00 778 ASP A N 1
ATOM 5841 C CA . ASP A 1 778 ? 24.324 15.351 8.495 1.00 80.00 778 ASP A CA 1
ATOM 5842 C C . ASP A 1 778 ? 23.187 16.207 7.884 1.00 80.00 778 ASP A C 1
ATOM 5844 O O . ASP A 1 778 ? 23.080 16.326 6.662 1.00 80.00 778 ASP A O 1
ATOM 5848 N N . ASP A 1 779 ? 22.351 16.831 8.722 1.00 76.19 779 ASP A N 1
ATOM 5849 C CA . ASP A 1 779 ? 21.215 17.686 8.350 1.00 76.19 779 ASP A CA 1
ATOM 5850 C C . ASP A 1 779 ? 21.579 19.178 8.190 1.00 76.19 779 ASP A C 1
ATOM 5852 O O . ASP A 1 779 ? 20.698 20.037 8.043 1.00 76.19 779 ASP A O 1
ATOM 5856 N N . LYS A 1 780 ? 22.873 19.516 8.249 1.00 86.94 780 LYS A N 1
ATOM 5857 C CA . LYS A 1 780 ? 23.378 20.895 8.262 1.00 86.94 780 LYS A CA 1
ATOM 5858 C C . LYS A 1 780 ? 24.435 21.142 7.201 1.00 86.94 780 LYS A C 1
ATOM 5860 O O . LYS A 1 780 ? 25.157 20.253 6.767 1.00 86.94 780 LYS A O 1
ATOM 5865 N N . TYR A 1 781 ? 24.571 22.412 6.848 1.00 92.88 781 TYR A N 1
ATOM 5866 C CA . TYR A 1 781 ? 25.587 22.915 5.937 1.00 92.88 781 TYR A CA 1
ATOM 5867 C C . TYR A 1 781 ? 26.496 23.871 6.696 1.00 92.88 781 TYR A C 1
ATOM 5869 O O . TYR A 1 781 ? 26.059 24.928 7.145 1.00 92.88 781 TYR A O 1
ATOM 5877 N N . GLU A 1 782 ? 27.755 23.498 6.866 1.00 94.25 782 GLU A N 1
ATOM 5878 C CA . GLU A 1 782 ? 28.777 24.360 7.451 1.00 94.25 782 GLU A CA 1
ATOM 5879 C C . GLU A 1 782 ? 29.348 25.280 6.370 1.00 94.25 782 GLU A C 1
ATOM 5881 O O . GLU A 1 782 ? 29.804 24.805 5.329 1.00 94.25 782 GLU A O 1
ATOM 5886 N N . LEU A 1 783 ? 29.365 26.592 6.605 1.00 94.62 783 LEU A N 1
ATOM 5887 C CA . LEU A 1 783 ? 30.015 27.532 5.695 1.00 94.62 783 LEU A CA 1
ATOM 5888 C C . LEU A 1 783 ? 31.538 27.482 5.885 1.00 94.62 783 LEU A C 1
ATOM 5890 O O . LEU A 1 783 ? 32.062 27.885 6.923 1.00 94.62 783 LEU A O 1
ATOM 5894 N N . THR A 1 784 ? 32.257 27.009 4.868 1.00 94.81 784 THR A N 1
ATOM 5895 C CA . THR A 1 784 ? 33.708 26.749 4.936 1.00 94.81 784 THR A CA 1
ATOM 5896 C C . THR A 1 784 ? 34.540 27.704 4.084 1.00 94.81 784 THR A C 1
ATOM 5898 O O . THR A 1 784 ? 35.727 27.892 4.359 1.00 94.81 784 THR A O 1
ATOM 5901 N N . GLY A 1 785 ? 33.930 28.351 3.090 1.00 94.44 785 GLY A N 1
ATOM 5902 C CA . GLY A 1 785 ? 34.579 29.333 2.227 1.00 94.44 785 GLY A CA 1
ATOM 5903 C C . GLY A 1 785 ? 33.628 30.435 1.778 1.00 94.44 785 GLY A C 1
ATOM 5904 O O . GLY A 1 785 ? 32.452 30.190 1.516 1.00 94.44 785 GLY A O 1
ATOM 5905 N N . VAL A 1 786 ? 34.147 31.655 1.667 1.00 95.75 786 VAL A N 1
ATOM 5906 C CA . VAL A 1 786 ? 33.454 32.801 1.073 1.00 95.75 786 VAL A CA 1
ATOM 5907 C C . VAL A 1 786 ? 34.357 33.422 0.020 1.00 95.75 786 VAL A C 1
ATOM 5909 O O . VAL A 1 786 ? 35.489 33.804 0.327 1.00 95.75 786 VAL A O 1
ATOM 5912 N N . GLY A 1 787 ? 33.859 33.524 -1.209 1.00 94.12 787 GLY A N 1
ATOM 5913 C CA . GLY A 1 787 ? 34.566 34.158 -2.317 1.00 94.12 787 GLY A CA 1
ATOM 5914 C C . GLY A 1 787 ? 34.257 35.649 -2.448 1.00 94.12 787 GLY A C 1
ATOM 5915 O O . GLY A 1 787 ? 33.399 36.196 -1.749 1.00 94.12 787 GLY A O 1
ATOM 5916 N N . THR A 1 788 ? 34.965 36.325 -3.348 1.00 95.44 788 THR A N 1
ATOM 5917 C CA . THR A 1 788 ? 34.801 37.762 -3.595 1.00 95.44 788 THR A CA 1
ATOM 5918 C C . THR A 1 788 ? 33.378 38.082 -4.057 1.00 95.44 788 THR A C 1
ATOM 5920 O O . THR A 1 788 ? 32.921 37.583 -5.087 1.00 95.44 788 THR A O 1
ATOM 5923 N N . THR A 1 789 ? 32.689 38.967 -3.327 1.00 95.62 789 THR A N 1
ATOM 5924 C CA . THR A 1 789 ? 31.390 39.522 -3.736 1.00 95.62 789 THR A CA 1
ATOM 5925 C C . THR A 1 789 ? 31.499 40.194 -5.099 1.00 95.62 789 THR A C 1
ATOM 5927 O O . THR A 1 789 ? 32.405 40.995 -5.341 1.00 95.62 789 THR A O 1
ATOM 5930 N N . ARG A 1 790 ? 30.540 39.912 -5.980 1.00 95.31 790 ARG A N 1
ATOM 5931 C CA . ARG A 1 790 ? 30.462 40.507 -7.313 1.00 95.31 790 ARG A CA 1
ATOM 5932 C C . ARG A 1 790 ? 29.251 41.409 -7.438 1.00 95.31 790 ARG A C 1
ATOM 5934 O O . ARG A 1 790 ? 28.182 41.133 -6.894 1.00 95.31 790 ARG A O 1
ATOM 5941 N N . THR A 1 791 ? 29.446 42.481 -8.189 1.00 93.56 791 THR A N 1
ATOM 5942 C CA . THR A 1 791 ? 28.383 43.382 -8.614 1.00 93.56 791 THR A CA 1
ATOM 5943 C C . THR A 1 791 ? 27.848 42.890 -9.950 1.00 93.56 791 THR A C 1
ATOM 5945 O O . THR A 1 791 ? 28.627 42.590 -10.846 1.00 93.56 791 THR A O 1
ATOM 5948 N N . ASN A 1 792 ? 26.526 42.814 -10.091 1.00 90.62 792 ASN A N 1
ATOM 5949 C CA . ASN A 1 792 ? 25.891 42.517 -11.367 1.00 90.62 792 ASN A CA 1
ATOM 5950 C C . ASN A 1 792 ? 26.137 43.666 -12.359 1.00 90.62 792 ASN A C 1
ATOM 5952 O O . ASN A 1 792 ? 25.619 44.774 -12.169 1.00 90.62 792 ASN A O 1
ATOM 5956 N N . ASP A 1 793 ? 26.885 43.387 -13.425 1.00 86.62 793 ASP A N 1
ATOM 5957 C CA . ASP A 1 793 ? 27.301 44.370 -14.428 1.00 86.62 793 ASP A CA 1
ATOM 5958 C C . ASP A 1 793 ? 26.258 44.602 -15.540 1.00 86.62 793 ASP A C 1
ATOM 5960 O O . ASP A 1 793 ? 26.382 45.559 -16.315 1.00 86.62 793 ASP A O 1
ATOM 5964 N N . GLY A 1 794 ? 25.188 43.798 -15.592 1.00 82.62 794 GLY A N 1
ATOM 5965 C CA . GLY A 1 794 ? 24.076 43.955 -16.534 1.00 82.62 794 GLY A CA 1
ATOM 5966 C C . GLY A 1 794 ? 23.615 42.641 -17.171 1.00 82.62 794 GLY A C 1
ATOM 5967 O O . GLY A 1 794 ? 23.586 41.597 -16.522 1.00 82.62 794 GLY A O 1
ATOM 5968 N N . THR A 1 795 ? 23.195 42.714 -18.435 1.00 87.31 795 THR A N 1
ATOM 5969 C CA . THR A 1 795 ? 22.652 41.585 -19.208 1.00 87.31 795 THR A CA 1
ATOM 5970 C C . THR A 1 795 ? 23.754 40.646 -19.718 1.00 87.31 795 THR A C 1
ATOM 5972 O O . THR A 1 795 ? 24.738 41.110 -20.295 1.00 87.31 795 THR A O 1
ATOM 5975 N N . GLY A 1 796 ? 23.552 39.332 -19.595 1.00 87.88 796 GLY A N 1
ATOM 5976 C CA . GLY A 1 796 ? 24.390 38.271 -20.157 1.00 87.88 796 GLY A CA 1
ATOM 5977 C C . GLY A 1 796 ? 24.969 37.306 -19.117 1.00 87.88 796 GLY A C 1
ATOM 5978 O O . GLY A 1 796 ? 24.652 37.366 -17.928 1.00 87.88 796 GLY A O 1
ATOM 5979 N N . VAL A 1 797 ? 25.837 36.406 -19.595 1.00 91.88 797 VAL A N 1
ATOM 5980 C CA . VAL A 1 797 ? 26.654 35.524 -18.746 1.00 91.88 797 VAL A CA 1
ATOM 5981 C C . VAL A 1 797 ? 27.743 36.352 -18.076 1.00 91.88 797 VAL A C 1
ATOM 5983 O O . VAL A 1 797 ? 28.488 37.062 -18.752 1.00 91.88 797 VAL A O 1
ATOM 5986 N N . GLN A 1 798 ? 27.867 36.212 -16.763 1.00 91.88 798 GLN A N 1
ATOM 5987 C CA . GLN A 1 798 ? 28.925 36.827 -15.974 1.00 91.88 798 GLN A CA 1
ATOM 5988 C C . GLN A 1 798 ? 29.738 35.733 -15.297 1.00 91.88 798 GLN A C 1
ATOM 5990 O O . GLN A 1 798 ? 29.180 34.895 -14.590 1.00 91.88 798 GLN A O 1
ATOM 5995 N N . SER A 1 799 ? 31.047 35.740 -15.541 1.00 93.56 799 SER A N 1
ATOM 5996 C CA . SER A 1 799 ? 31.980 34.711 -15.089 1.00 93.56 799 SER A CA 1
ATOM 5997 C C . SER A 1 799 ? 33.103 35.330 -14.281 1.00 93.56 799 SER A C 1
ATOM 5999 O O . SER A 1 799 ? 33.703 36.320 -14.700 1.00 93.56 799 SER A O 1
ATOM 6001 N N . PHE A 1 800 ? 33.397 34.727 -13.136 1.00 95.06 800 PHE A N 1
ATOM 6002 C CA . PHE A 1 800 ? 34.349 35.249 -12.173 1.00 95.06 800 PHE A CA 1
ATOM 6003 C C . PHE A 1 800 ? 35.178 34.129 -11.563 1.00 95.06 800 PHE A C 1
ATOM 6005 O O . PHE A 1 800 ? 34.677 33.027 -11.344 1.00 95.06 800 PHE A O 1
ATOM 6012 N N . ASP A 1 801 ? 36.411 34.448 -11.191 1.00 94.38 801 ASP A N 1
ATOM 6013 C CA . ASP A 1 801 ? 37.175 33.599 -10.285 1.00 94.38 801 ASP A CA 1
ATOM 6014 C C . ASP A 1 801 ? 36.533 33.637 -8.885 1.00 94.38 801 ASP A C 1
ATOM 6016 O O . ASP A 1 801 ? 35.956 34.661 -8.482 1.00 94.38 801 ASP A O 1
ATOM 6020 N N . PHE A 1 802 ? 36.608 32.527 -8.142 1.00 92.81 802 PHE A N 1
ATOM 6021 C CA . PHE A 1 802 ? 36.026 32.444 -6.795 1.00 92.81 802 PHE A CA 1
ATOM 6022 C C . PHE A 1 802 ? 36.709 33.400 -5.813 1.00 92.81 802 PHE A C 1
ATOM 6024 O O . PHE A 1 802 ? 36.013 34.076 -5.064 1.00 92.81 802 PHE A O 1
ATOM 6031 N N . GLU A 1 803 ? 38.045 33.496 -5.866 1.00 91.50 803 GLU A N 1
ATOM 6032 C CA . GLU A 1 803 ? 38.870 34.405 -5.052 1.00 91.50 803 GLU A CA 1
ATOM 6033 C C . GLU A 1 803 ? 38.465 34.398 -3.559 1.00 91.50 803 GLU A C 1
ATOM 6035 O O . GLU A 1 803 ? 37.736 35.288 -3.118 1.00 91.50 803 GLU A O 1
ATOM 6040 N N . PRO A 1 804 ? 38.897 33.406 -2.753 1.00 91.50 804 PRO A N 1
ATOM 6041 C CA . PRO A 1 804 ? 38.460 33.301 -1.362 1.00 91.50 804 PRO A CA 1
ATOM 6042 C C . PRO A 1 804 ? 38.869 34.545 -0.560 1.00 91.50 804 PRO A C 1
ATOM 6044 O O . PRO A 1 804 ? 40.056 34.844 -0.410 1.00 91.50 804 PRO A O 1
ATOM 6047 N N . VAL A 1 805 ? 37.882 35.251 -0.007 1.00 93.00 805 VAL A N 1
ATOM 6048 C CA . VAL A 1 805 ? 38.088 36.372 0.924 1.00 93.00 805 VAL A CA 1
ATOM 6049 C C . VAL A 1 805 ? 38.124 35.899 2.375 1.00 93.00 805 VAL A C 1
ATOM 6051 O O . VAL A 1 805 ? 38.790 36.512 3.208 1.00 93.00 805 VAL A O 1
ATOM 6054 N N . GLN A 1 806 ? 37.431 34.799 2.686 1.00 91.94 806 GLN A N 1
ATOM 6055 C CA . GLN A 1 806 ? 37.482 34.110 3.976 1.00 91.94 806 GLN A CA 1
ATOM 6056 C C . GLN A 1 806 ? 37.350 32.595 3.770 1.00 91.94 806 GLN A C 1
ATOM 6058 O O . GLN A 1 806 ? 36.641 32.149 2.872 1.00 91.94 806 GLN A O 1
ATOM 6063 N N . GLY A 1 807 ? 37.984 31.795 4.630 1.00 92.00 807 GLY A N 1
ATOM 6064 C CA . GLY A 1 807 ? 37.878 30.334 4.578 1.00 92.00 807 GLY A CA 1
ATOM 6065 C C . GLY A 1 807 ? 38.710 29.686 3.465 1.00 92.00 807 GLY A C 1
ATOM 6066 O O . GLY A 1 807 ? 39.812 30.146 3.167 1.00 92.00 807 GLY A O 1
ATOM 6067 N N . THR A 1 808 ? 38.210 28.586 2.902 1.00 90.62 808 THR A N 1
ATOM 6068 C CA . THR A 1 808 ? 38.898 27.764 1.890 1.00 90.62 808 THR A CA 1
ATOM 6069 C C . THR A 1 808 ? 38.248 27.877 0.509 1.00 90.62 808 THR A C 1
ATOM 6071 O O . THR A 1 808 ? 37.069 28.197 0.391 1.00 90.62 808 THR A O 1
ATOM 6074 N N . ASP A 1 809 ? 39.013 27.582 -0.538 1.00 90.44 809 ASP A N 1
ATOM 6075 C CA . ASP A 1 809 ? 38.516 27.301 -1.890 1.00 90.44 809 ASP A CA 1
ATOM 6076 C C . ASP A 1 809 ? 38.851 25.872 -2.354 1.00 90.44 809 ASP A C 1
ATOM 6078 O O . ASP A 1 809 ? 38.565 25.497 -3.490 1.00 90.44 809 ASP A O 1
ATOM 6082 N N . THR A 1 810 ? 39.443 25.059 -1.478 1.00 90.50 810 THR A N 1
ATOM 6083 C CA . THR A 1 810 ? 39.599 23.615 -1.679 1.00 90.50 810 THR A CA 1
ATOM 6084 C C . THR A 1 810 ? 38.259 22.920 -1.478 1.00 90.50 810 THR A C 1
ATOM 6086 O O . THR A 1 810 ? 37.566 23.198 -0.496 1.00 90.50 810 THR A O 1
ATOM 6089 N N . VAL A 1 811 ? 37.929 22.008 -2.388 1.00 86.81 811 VAL A N 1
ATOM 6090 C CA . VAL A 1 811 ? 36.694 21.222 -2.389 1.00 86.81 811 VAL A CA 1
ATOM 6091 C C . VAL A 1 811 ? 37.025 19.732 -2.482 1.00 86.81 811 VAL A C 1
ATOM 6093 O O . VAL A 1 811 ? 37.947 19.350 -3.207 1.00 86.81 811 VAL A O 1
ATOM 6096 N N . ASP A 1 812 ? 36.264 18.926 -1.746 1.00 80.50 812 ASP A N 1
ATOM 6097 C CA . ASP A 1 812 ? 36.293 17.459 -1.726 1.00 80.50 812 ASP A CA 1
ATOM 6098 C C . ASP A 1 812 ? 34.838 16.929 -1.755 1.00 80.50 812 ASP A C 1
ATOM 6100 O O . ASP A 1 812 ? 33.896 17.722 -1.805 1.00 80.50 812 ASP A O 1
ATOM 6104 N N . GLU A 1 813 ? 34.648 15.607 -1.674 1.00 78.56 813 GLU A N 1
ATOM 6105 C CA . GLU A 1 813 ? 33.326 14.972 -1.508 1.00 78.56 813 GLU A CA 1
ATOM 6106 C C . GLU A 1 813 ? 32.541 15.601 -0.333 1.00 78.56 813 GLU A C 1
ATOM 6108 O O . GLU A 1 813 ? 33.116 15.924 0.715 1.00 78.56 813 GLU A O 1
ATOM 6113 N N . GLY A 1 814 ? 31.234 15.826 -0.507 1.00 79.88 814 GLY A N 1
ATOM 6114 C CA . GLY A 1 814 ? 30.372 16.502 0.468 1.00 79.88 814 GLY A CA 1
ATOM 6115 C C . GLY A 1 814 ? 30.430 18.038 0.465 1.00 79.88 814 GLY A C 1
ATOM 6116 O O . GLY A 1 814 ? 29.781 18.672 1.308 1.00 79.88 814 GLY A O 1
ATOM 6117 N N . TYR A 1 815 ? 31.189 18.664 -0.444 1.00 90.19 815 TYR A N 1
ATOM 6118 C CA . TYR A 1 815 ? 31.199 20.120 -0.630 1.00 90.19 815 TYR A CA 1
ATOM 6119 C C . TYR A 1 815 ? 30.213 20.576 -1.708 1.00 90.19 815 TYR A C 1
ATOM 6121 O O . TYR A 1 815 ? 30.148 20.007 -2.790 1.00 90.19 815 TYR A O 1
ATOM 6129 N N . PHE A 1 816 ? 29.527 21.686 -1.447 1.00 91.94 816 PHE A N 1
ATOM 6130 C CA . PHE A 1 816 ? 28.500 22.274 -2.300 1.00 91.94 816 PHE A CA 1
ATOM 6131 C C . PHE A 1 816 ? 28.807 23.738 -2.604 1.00 91.94 816 PHE A C 1
ATOM 6133 O O . PHE A 1 816 ? 29.281 24.493 -1.744 1.00 91.94 816 PHE A O 1
ATOM 6140 N N . PHE A 1 817 ? 28.471 24.161 -3.821 1.00 93.38 817 PHE A N 1
ATOM 6141 C CA . PHE A 1 817 ? 28.494 25.568 -4.199 1.00 93.38 817 PHE A CA 1
ATOM 6142 C C . PHE A 1 817 ? 27.172 26.245 -3.834 1.00 93.38 817 PHE A C 1
ATOM 6144 O O . PHE A 1 817 ? 26.093 25.793 -4.223 1.00 93.38 817 PHE A O 1
ATOM 6151 N N . GLY A 1 818 ? 27.264 27.365 -3.125 1.00 94.06 818 GLY A N 1
ATOM 6152 C CA . GLY A 1 818 ? 26.123 28.209 -2.805 1.00 94.06 818 GLY A CA 1
ATOM 6153 C C . GLY A 1 818 ? 26.385 29.674 -3.115 1.00 94.06 818 GLY A C 1
ATOM 6154 O O . GLY A 1 818 ? 27.481 30.070 -3.511 1.00 94.06 818 GLY A O 1
ATOM 6155 N N . TRP A 1 819 ? 25.378 30.512 -2.908 1.00 94.44 819 TRP A N 1
ATOM 6156 C CA . TRP A 1 819 ? 25.547 31.961 -2.966 1.00 94.44 819 TRP A CA 1
ATOM 6157 C C . TRP A 1 819 ? 24.624 32.678 -1.991 1.00 94.44 819 TRP A C 1
ATOM 6159 O O . TRP A 1 819 ? 23.557 32.186 -1.627 1.00 94.44 819 TRP A O 1
ATOM 6169 N N . HIS A 1 820 ? 25.036 33.876 -1.597 1.00 94.00 820 HIS A N 1
ATOM 6170 C CA . HIS A 1 820 ? 24.241 34.815 -0.827 1.00 94.00 820 HIS A CA 1
ATOM 6171 C C . HIS A 1 820 ? 23.839 36.012 -1.695 1.00 94.00 820 HIS A C 1
ATOM 6173 O O . HIS A 1 820 ? 24.661 36.582 -2.416 1.00 94.00 820 HIS A O 1
ATOM 6179 N N . THR A 1 821 ? 22.569 36.413 -1.633 1.00 91.69 821 THR A N 1
ATOM 6180 C CA . THR A 1 821 ? 22.042 37.583 -2.360 1.00 91.69 821 THR A CA 1
ATOM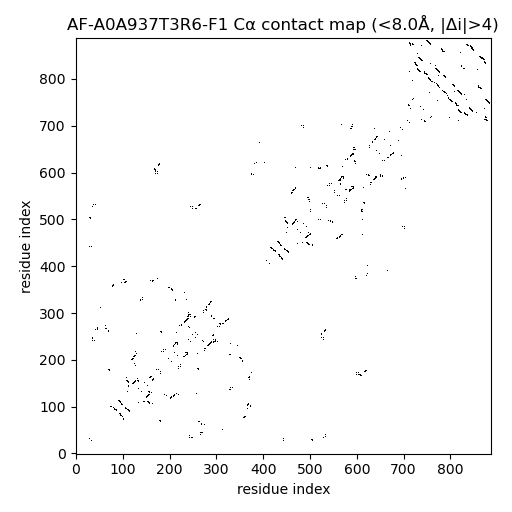 6181 C C . THR A 1 821 ? 22.302 38.873 -1.566 1.00 91.69 821 THR A C 1
ATOM 6183 O O . THR A 1 821 ? 21.449 39.339 -0.799 1.00 91.69 821 THR A O 1
ATOM 6186 N N . GLY A 1 822 ? 23.504 39.423 -1.708 1.00 91.75 822 GLY A N 1
ATOM 6187 C CA . GLY A 1 822 ? 24.009 40.554 -0.933 1.00 91.75 822 GLY A CA 1
ATOM 6188 C C . GLY A 1 822 ? 25.520 40.456 -0.743 1.00 91.75 822 GLY A C 1
ATOM 6189 O O . GLY A 1 822 ? 26.187 39.801 -1.537 1.00 91.75 822 GLY A O 1
ATOM 6190 N N . ASP A 1 823 ? 26.036 41.059 0.326 1.00 91.00 823 ASP A N 1
ATOM 6191 C CA . ASP A 1 823 ? 27.434 40.969 0.756 1.00 91.00 823 ASP A CA 1
ATOM 6192 C C . ASP A 1 823 ? 27.585 40.657 2.258 1.00 91.00 823 ASP A C 1
ATOM 6194 O O . ASP A 1 823 ? 26.602 40.517 2.989 1.00 91.00 823 ASP A O 1
ATOM 6198 N N . LEU A 1 824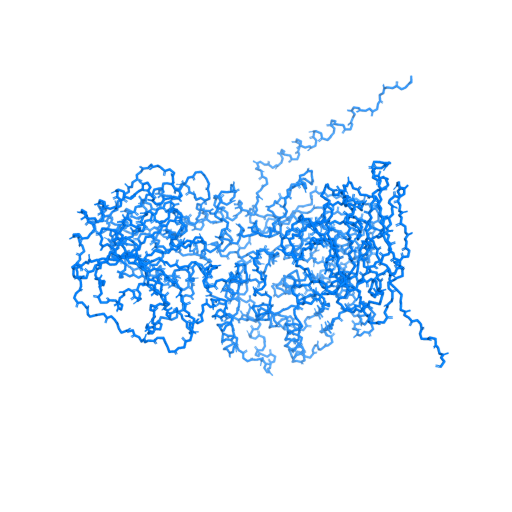 ? 28.838 40.528 2.710 1.00 85.31 824 LEU A N 1
ATOM 6199 C CA . LEU A 1 824 ? 29.193 40.285 4.115 1.00 85.31 824 LEU A CA 1
ATOM 6200 C C . LEU A 1 824 ? 29.179 41.553 4.991 1.00 85.31 824 LEU A C 1
ATOM 6202 O O . LEU A 1 824 ? 29.267 41.456 6.215 1.00 85.31 824 LEU A O 1
ATOM 6206 N N . GLU A 1 825 ? 29.093 42.743 4.391 1.00 84.56 825 GLU A N 1
ATOM 6207 C CA . GLU A 1 825 ? 29.020 44.023 5.113 1.00 84.56 825 GLU A CA 1
ATOM 6208 C C . GLU A 1 825 ? 27.580 44.353 5.543 1.00 84.56 825 GLU A C 1
ATOM 6210 O O . GLU A 1 825 ? 27.338 45.318 6.271 1.00 84.56 825 GLU A O 1
ATOM 6215 N N . GLY A 1 826 ? 26.623 43.506 5.153 1.00 80.75 826 GLY A N 1
ATOM 6216 C CA . GLY A 1 826 ? 25.214 43.600 5.514 1.00 80.75 826 GLY A CA 1
ATOM 6217 C C . GLY A 1 826 ? 24.345 44.248 4.438 1.00 80.75 826 GLY A C 1
ATOM 6218 O O . GLY A 1 826 ? 23.149 44.442 4.675 1.00 80.75 826 GLY A O 1
ATOM 6219 N N . ASN A 1 827 ? 24.895 44.550 3.257 1.00 87.81 827 ASN A N 1
ATOM 6220 C CA . ASN A 1 827 ? 24.109 45.007 2.118 1.00 87.81 827 ASN A CA 1
ATOM 6221 C C . ASN A 1 827 ? 23.364 43.812 1.515 1.00 87.81 827 ASN A C 1
ATOM 6223 O O . ASN A 1 827 ? 23.953 42.786 1.185 1.00 87.81 827 ASN A O 1
ATOM 6227 N N . ARG A 1 828 ? 22.043 43.932 1.377 1.00 89.69 828 ARG A N 1
ATOM 6228 C CA . ARG A 1 828 ? 21.169 42.856 0.889 1.00 89.69 828 ARG A CA 1
ATOM 6229 C C . ARG A 1 828 ? 20.368 43.332 -0.301 1.00 89.69 828 ARG A C 1
ATOM 6231 O O . ARG A 1 828 ? 19.889 44.465 -0.322 1.00 89.69 828 ARG A O 1
ATOM 6238 N N . ASN A 1 829 ? 20.145 42.432 -1.244 1.00 91.44 829 ASN A N 1
ATOM 6239 C CA . ASN A 1 829 ? 19.309 42.690 -2.406 1.00 91.44 829 ASN A CA 1
ATOM 6240 C C . ASN A 1 829 ? 18.506 41.446 -2.785 1.00 91.44 829 ASN A C 1
ATOM 6242 O O . ASN A 1 829 ? 18.891 40.343 -2.394 1.00 91.44 829 ASN A O 1
ATOM 6246 N N . PRO A 1 830 ? 17.428 41.617 -3.571 1.00 88.31 830 PRO A N 1
ATOM 6247 C CA . PRO A 1 830 ? 16.753 40.501 -4.217 1.00 88.31 830 PRO A CA 1
ATOM 6248 C C . PRO A 1 830 ? 17.708 39.723 -5.135 1.00 88.31 830 PRO A C 1
ATOM 6250 O O . PRO A 1 830 ? 18.797 40.214 -5.459 1.00 88.31 830 PRO A O 1
ATOM 6253 N N . GLY A 1 831 ? 17.291 38.532 -5.562 1.00 86.06 831 GLY A N 1
ATOM 6254 C CA . GLY A 1 831 ? 18.088 37.617 -6.378 1.00 86.06 831 GLY A CA 1
ATOM 6255 C C . GLY A 1 831 ? 18.684 38.259 -7.634 1.00 86.06 831 GLY A C 1
ATOM 6256 O O . GLY A 1 831 ? 18.135 39.220 -8.183 1.00 86.06 831 GLY A O 1
ATOM 6257 N N . VAL A 1 832 ? 19.839 37.725 -8.038 1.00 87.12 832 VAL A N 1
ATOM 6258 C CA . VAL A 1 832 ? 20.608 38.157 -9.220 1.00 87.12 832 VAL A CA 1
ATOM 6259 C C . VAL A 1 832 ? 20.621 37.076 -10.302 1.00 87.12 832 VAL A C 1
ATOM 6261 O O . VAL A 1 832 ? 20.495 37.387 -11.481 1.00 87.12 832 VAL A O 1
ATOM 6264 N N . ALA A 1 833 ? 20.776 35.811 -9.908 1.00 89.19 833 ALA A N 1
ATOM 6265 C CA . ALA A 1 833 ? 20.766 34.694 -10.839 1.00 89.19 833 ALA A CA 1
ATOM 6266 C C . ALA A 1 833 ? 19.334 34.323 -11.229 1.00 89.19 833 ALA A C 1
ATOM 6268 O O . ALA A 1 833 ? 18.463 34.184 -10.365 1.00 89.19 833 ALA A O 1
ATOM 6269 N N . GLU A 1 834 ? 19.108 34.143 -12.525 1.00 90.50 834 GLU A N 1
ATOM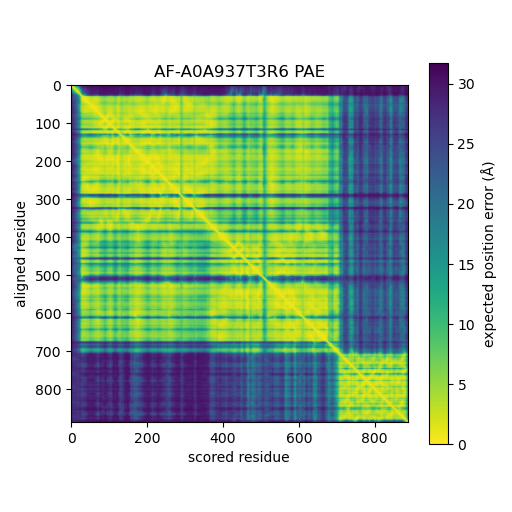 6270 C CA . GLU A 1 834 ? 17.792 33.769 -13.028 1.00 90.50 834 GLU A CA 1
ATOM 6271 C C . GLU A 1 834 ? 17.508 32.282 -12.851 1.00 90.50 834 GLU A C 1
ATOM 6273 O O . GLU A 1 834 ? 18.416 31.447 -12.867 1.00 90.50 834 GLU A O 1
ATOM 6278 N N . PHE A 1 835 ? 16.229 31.952 -12.738 1.00 90.62 835 PHE A N 1
ATOM 6279 C CA . PHE A 1 835 ? 15.716 30.602 -12.637 1.00 90.62 835 PHE A CA 1
ATOM 6280 C C . PHE A 1 835 ? 14.455 30.408 -13.488 1.00 90.62 835 PHE A C 1
ATOM 6282 O O . PHE A 1 835 ? 13.826 31.361 -13.959 1.00 90.62 835 PHE A O 1
ATOM 6289 N N . GLU A 1 836 ? 14.091 29.144 -13.667 1.00 89.69 836 GLU A N 1
ATOM 6290 C CA . GLU A 1 836 ? 12.755 28.700 -14.066 1.00 89.69 836 GLU A CA 1
ATOM 6291 C C . GLU A 1 836 ? 12.295 27.595 -13.110 1.00 89.69 836 GLU A C 1
ATOM 6293 O O . GLU A 1 836 ? 13.130 26.936 -12.480 1.00 89.69 836 GLU A O 1
ATOM 6298 N N . ASP A 1 837 ? 10.987 27.404 -12.964 1.00 84.50 837 ASP A N 1
ATOM 6299 C CA . ASP A 1 837 ? 10.476 26.261 -12.209 1.00 84.50 837 ASP A CA 1
ATOM 6300 C C . ASP A 1 837 ? 10.808 24.973 -12.976 1.00 84.50 837 ASP A C 1
ATOM 6302 O O . ASP A 1 837 ? 10.549 24.857 -14.174 1.00 84.50 837 ASP A O 1
ATOM 6306 N N . ALA A 1 838 ? 11.427 24.018 -12.286 1.00 71.25 838 ALA A N 1
ATOM 6307 C CA . ALA A 1 838 ? 11.965 22.804 -12.881 1.00 71.25 838 ALA A CA 1
ATOM 6308 C C . ALA A 1 838 ? 11.811 21.633 -11.900 1.00 71.25 838 ALA A C 1
ATOM 6310 O O . ALA A 1 838 ? 12.355 21.678 -10.796 1.00 71.25 838 ALA A O 1
ATOM 6311 N N . PRO A 1 839 ? 11.071 20.579 -12.268 1.00 54.88 839 PRO A N 1
ATOM 6312 C CA . PRO A 1 839 ? 10.715 19.494 -11.356 1.00 54.88 839 PRO A CA 1
ATOM 6313 C C . PRO A 1 839 ? 11.879 18.569 -10.991 1.00 54.88 839 PRO A C 1
ATOM 6315 O O . PRO A 1 839 ? 11.814 17.878 -9.980 1.00 54.88 839 PRO A O 1
ATOM 6318 N N . ASP A 1 840 ? 12.926 18.565 -11.805 1.00 58.84 840 ASP A N 1
ATOM 6319 C CA . ASP A 1 840 ? 14.104 17.705 -11.725 1.00 58.84 840 ASP A CA 1
ATOM 6320 C C . ASP A 1 840 ? 15.326 18.409 -11.112 1.00 58.84 840 ASP A C 1
ATOM 6322 O O . ASP A 1 840 ? 16.433 17.876 -11.134 1.00 58.84 840 ASP A O 1
ATOM 6326 N N . ALA A 1 841 ? 15.135 19.615 -10.577 1.00 67.94 841 ALA A N 1
ATOM 6327 C CA . ALA A 1 841 ? 16.160 20.370 -9.875 1.00 67.94 841 ALA A CA 1
ATOM 6328 C C . ALA A 1 841 ? 15.651 20.744 -8.481 1.00 67.94 841 ALA A C 1
ATOM 6330 O O . ALA A 1 841 ? 14.519 21.203 -8.333 1.00 67.94 841 ALA A O 1
ATOM 6331 N N . LEU A 1 842 ? 16.468 20.538 -7.452 1.00 78.00 842 LEU A N 1
ATOM 6332 C CA . LEU A 1 842 ? 16.166 20.898 -6.072 1.00 78.00 842 LEU A CA 1
ATOM 6333 C C . LEU A 1 842 ? 17.094 22.019 -5.618 1.00 78.00 842 LEU A C 1
ATOM 6335 O O . LEU A 1 842 ? 18.312 21.862 -5.530 1.00 78.00 842 LEU A O 1
ATOM 6339 N N . MET A 1 843 ? 16.485 23.144 -5.271 1.00 87.38 843 MET A N 1
ATOM 6340 C CA . MET A 1 843 ? 17.153 24.310 -4.712 1.00 87.38 843 MET A CA 1
ATOM 6341 C C . MET A 1 843 ? 16.742 24.452 -3.264 1.00 87.38 843 MET A C 1
ATOM 6343 O O . MET A 1 843 ? 15.551 24.397 -2.950 1.00 87.38 843 MET A O 1
ATOM 6347 N N . ILE A 1 844 ? 17.708 24.673 -2.383 1.00 88.50 844 ILE A N 1
ATOM 6348 C CA . ILE A 1 844 ? 17.427 24.830 -0.958 1.00 88.50 844 ILE A CA 1
ATOM 6349 C C . ILE A 1 844 ? 17.823 26.217 -0.486 1.00 88.50 844 ILE A C 1
ATOM 6351 O O . ILE A 1 844 ? 18.858 26.763 -0.875 1.00 88.50 844 ILE A O 1
ATOM 6355 N N . ILE A 1 845 ? 16.979 26.762 0.383 1.00 90.62 845 ILE A N 1
ATOM 6356 C CA . ILE A 1 845 ? 17.300 27.943 1.167 1.00 90.62 845 ILE A CA 1
ATOM 6357 C C . ILE A 1 845 ? 17.821 27.478 2.514 1.00 90.62 845 ILE A C 1
ATOM 6359 O O . ILE A 1 845 ? 17.179 26.676 3.201 1.00 90.62 845 ILE A O 1
ATOM 6363 N N . LEU A 1 846 ? 18.963 28.027 2.897 1.00 89.75 846 LEU A N 1
ATOM 6364 C CA . LEU A 1 846 ? 19.600 27.760 4.174 1.00 89.75 846 LEU A CA 1
ATOM 6365 C C . LEU A 1 846 ? 19.361 28.915 5.153 1.00 89.75 846 LEU A C 1
ATOM 6367 O O . LEU A 1 846 ? 19.293 30.073 4.741 1.00 89.75 846 LEU A O 1
ATOM 6371 N N . THR A 1 847 ? 19.212 28.605 6.445 1.00 86.50 847 THR A N 1
ATOM 6372 C CA . THR A 1 847 ? 19.122 29.591 7.543 1.00 86.50 847 THR A CA 1
ATOM 6373 C C . THR A 1 847 ? 19.888 29.105 8.777 1.00 86.50 847 THR A C 1
ATOM 6375 O O . THR A 1 847 ? 19.985 27.904 9.014 1.00 86.50 847 THR A O 1
ATOM 6378 N N . ALA A 1 848 ? 20.445 30.022 9.573 1.00 79.12 848 ALA A N 1
ATOM 6379 C CA . ALA A 1 848 ? 21.208 29.660 10.776 1.00 79.12 848 ALA A CA 1
ATOM 6380 C C . ALA A 1 848 ? 20.304 29.283 11.972 1.00 79.12 848 ALA A C 1
ATOM 6382 O O . ALA A 1 848 ? 20.678 28.463 12.807 1.00 79.12 848 ALA A O 1
ATOM 6383 N N . ASP A 1 849 ? 19.104 29.864 12.054 1.00 69.06 849 ASP A N 1
ATOM 6384 C CA . ASP A 1 849 ? 18.190 29.802 13.206 1.00 69.06 849 ASP A CA 1
ATOM 6385 C C . ASP A 1 849 ? 16.714 29.567 12.817 1.00 69.06 849 ASP A C 1
ATOM 6387 O O . ASP A 1 849 ? 15.812 29.745 13.638 1.00 69.06 849 ASP A O 1
ATOM 6391 N N . GLY A 1 850 ? 16.447 29.176 11.567 1.00 66.50 850 GLY A N 1
ATOM 6392 C CA . GLY A 1 850 ? 15.089 29.005 11.039 1.00 66.50 850 GLY A CA 1
ATOM 6393 C C . GLY A 1 850 ? 14.402 30.312 10.626 1.00 66.50 850 GLY A C 1
ATOM 6394 O O . GLY A 1 850 ? 13.236 30.294 10.228 1.00 66.50 850 GLY A O 1
ATOM 6395 N N . GLN A 1 851 ? 15.080 31.464 10.724 1.00 71.25 851 GLN A N 1
ATOM 6396 C CA . GLN A 1 851 ? 14.542 32.752 10.288 1.00 71.25 851 GLN A CA 1
ATOM 6397 C C . GLN A 1 851 ? 15.036 33.112 8.882 1.00 71.25 851 GLN A C 1
ATOM 6399 O O . GLN A 1 851 ? 16.227 33.128 8.582 1.00 71.25 851 GLN A O 1
ATOM 6404 N N . MET A 1 852 ? 14.094 33.476 8.010 1.00 70.50 852 MET A N 1
ATOM 6405 C CA . MET A 1 852 ? 14.378 33.923 6.639 1.00 70.50 852 MET A CA 1
ATOM 6406 C C . MET A 1 852 ? 14.945 35.347 6.574 1.00 70.50 852 MET A C 1
ATOM 6408 O O . MET A 1 852 ? 15.576 35.727 5.591 1.00 70.50 852 MET A O 1
ATOM 6412 N N . THR A 1 853 ? 14.709 36.158 7.607 1.00 68.31 853 THR A N 1
ATOM 6413 C CA . THR A 1 853 ? 15.134 37.558 7.657 1.00 68.31 853 THR A CA 1
ATOM 6414 C C . THR A 1 853 ? 16.402 37.702 8.476 1.00 68.31 853 THR A C 1
ATOM 6416 O O . THR A 1 853 ? 16.461 37.198 9.591 1.00 68.31 853 THR A O 1
ATOM 6419 N N . GLY A 1 854 ? 17.369 38.487 8.001 1.00 69.44 854 GLY A N 1
ATOM 6420 C CA . GLY A 1 854 ? 18.504 38.845 8.853 1.00 69.44 854 GLY A CA 1
ATOM 6421 C C . GLY A 1 854 ? 19.776 38.034 8.641 1.00 69.44 854 GLY A C 1
ATOM 6422 O O . GLY A 1 854 ? 20.717 38.264 9.396 1.00 69.44 854 GLY A O 1
ATOM 6423 N N . GLN A 1 855 ? 19.853 37.177 7.617 1.00 80.50 855 GLN A N 1
ATOM 6424 C CA . GLN A 1 855 ? 21.028 36.331 7.403 1.00 80.50 855 GLN A CA 1
ATOM 6425 C C . GLN A 1 855 ? 22.306 37.159 7.198 1.00 80.50 855 GLN A C 1
ATOM 6427 O O . GLN A 1 855 ? 22.309 38.179 6.498 1.00 80.50 855 GLN A O 1
ATOM 6432 N N . ASN A 1 856 ? 23.379 36.746 7.866 1.00 84.88 856 ASN A N 1
ATOM 6433 C CA . ASN A 1 856 ? 24.713 37.311 7.713 1.00 84.88 856 ASN A CA 1
ATOM 6434 C C . ASN A 1 856 ? 25.720 36.150 7.704 1.00 84.88 856 ASN A C 1
ATOM 6436 O O . ASN A 1 856 ? 26.009 35.623 8.782 1.00 84.88 856 ASN A O 1
ATOM 6440 N N . PRO A 1 857 ? 26.173 35.695 6.521 1.00 86.62 857 PRO A N 1
ATOM 6441 C CA . PRO A 1 857 ? 27.012 34.508 6.404 1.00 86.62 857 PRO A CA 1
ATOM 6442 C C . PRO A 1 857 ? 28.334 34.650 7.174 1.00 86.62 857 PRO A C 1
ATOM 6444 O O . PRO A 1 857 ? 29.016 35.666 7.036 1.00 86.62 857 PRO A O 1
ATOM 6447 N N . LYS A 1 858 ? 28.728 33.646 7.968 1.00 88.56 858 LYS A N 1
ATOM 6448 C CA . LYS A 1 858 ? 30.028 33.620 8.667 1.00 88.56 858 LYS A CA 1
ATOM 6449 C C . LYS A 1 858 ? 30.681 32.248 8.579 1.00 88.56 858 LYS A C 1
ATOM 6451 O O . LYS A 1 858 ? 30.022 31.227 8.739 1.00 88.56 858 LYS A O 1
ATOM 6456 N N . ILE A 1 859 ? 31.992 32.231 8.346 1.00 92.38 859 ILE A N 1
ATOM 6457 C CA . ILE A 1 859 ? 32.775 30.990 8.328 1.00 92.38 859 ILE A CA 1
ATOM 6458 C C . ILE A 1 859 ? 32.614 30.241 9.657 1.00 92.38 859 ILE A C 1
ATOM 6460 O O . ILE A 1 859 ? 32.752 30.837 10.725 1.00 92.38 859 ILE A O 1
ATOM 6464 N N . GLY A 1 860 ? 32.369 28.934 9.569 1.00 88.00 860 GLY A N 1
ATOM 6465 C CA . GLY A 1 860 ? 32.170 28.036 10.706 1.00 88.00 860 GLY A CA 1
ATOM 6466 C C . GLY A 1 860 ? 30.737 27.997 11.241 1.00 88.00 860 GLY A C 1
ATOM 6467 O O . GLY A 1 860 ? 30.422 27.109 12.033 1.00 88.00 860 GLY A O 1
ATOM 6468 N N . ASP A 1 861 ? 29.854 28.904 10.808 1.00 91.06 861 ASP A N 1
ATOM 6469 C CA . ASP A 1 861 ? 28.432 28.796 11.128 1.00 91.06 861 ASP A CA 1
ATOM 6470 C C . ASP A 1 861 ? 27.813 27.622 10.358 1.00 91.06 861 ASP A C 1
ATOM 6472 O O . ASP A 1 861 ? 28.190 27.307 9.223 1.00 91.06 861 ASP A O 1
ATOM 6476 N N . THR A 1 862 ? 26.833 26.980 10.993 1.00 90.38 862 THR A N 1
ATOM 6477 C CA . THR A 1 862 ? 26.052 25.900 10.387 1.00 90.38 862 THR A CA 1
ATOM 6478 C C . THR A 1 862 ? 24.649 26.384 10.075 1.00 90.38 862 THR A C 1
ATOM 6480 O O . THR A 1 862 ? 24.029 27.101 10.862 1.00 90.38 862 THR A O 1
ATOM 6483 N N . TYR A 1 863 ? 24.145 25.968 8.923 1.00 91.31 863 TYR A N 1
ATOM 6484 C CA . TYR A 1 863 ? 22.844 26.358 8.415 1.00 91.31 863 TYR A CA 1
ATOM 6485 C C . TYR A 1 863 ? 21.982 25.122 8.189 1.00 91.31 863 TYR A C 1
ATOM 6487 O O . TYR A 1 863 ? 22.470 24.079 7.757 1.00 91.31 863 TYR A O 1
ATOM 6495 N N . ARG A 1 864 ? 20.692 25.243 8.484 1.00 88.50 864 ARG A N 1
ATOM 6496 C CA . ARG A 1 864 ? 19.684 24.207 8.255 1.00 88.50 864 ARG A CA 1
ATOM 6497 C C . ARG A 1 864 ? 18.851 24.542 7.033 1.00 88.50 864 ARG A C 1
ATOM 6499 O O . ARG A 1 864 ? 18.697 25.712 6.672 1.00 88.50 864 ARG A O 1
ATOM 6506 N N . ILE A 1 865 ? 18.271 23.505 6.444 1.00 88.62 865 ILE A N 1
ATOM 6507 C CA . ILE A 1 865 ? 17.297 23.637 5.365 1.00 88.62 865 ILE A CA 1
ATOM 6508 C C . ILE A 1 865 ? 16.050 24.332 5.914 1.00 88.62 865 ILE A C 1
ATOM 6510 O O . ILE A 1 865 ? 15.420 23.844 6.847 1.00 88.62 865 ILE A O 1
ATOM 6514 N N . GLN A 1 866 ? 15.696 25.471 5.324 1.00 86.94 866 GLN A N 1
ATOM 6515 C CA . GLN A 1 866 ? 14.490 26.222 5.670 1.00 86.94 866 GLN A CA 1
ATOM 6516 C C . GLN A 1 866 ? 13.350 25.948 4.697 1.00 86.94 866 GLN A C 1
ATOM 6518 O O . GLN A 1 866 ? 12.181 25.884 5.073 1.00 86.94 866 GLN A O 1
ATOM 6523 N N . SER A 1 867 ? 13.666 25.878 3.410 1.00 83.19 867 SER A N 1
ATOM 6524 C CA . SER A 1 867 ? 12.682 25.693 2.350 1.00 83.19 867 SER A CA 1
ATOM 6525 C C . SER A 1 867 ? 13.353 25.065 1.144 1.00 83.19 867 SER A C 1
ATOM 6527 O O . SER A 1 867 ? 14.540 25.292 0.902 1.00 83.19 867 SER A O 1
ATOM 6529 N N . GLN A 1 868 ? 12.578 24.297 0.390 1.00 87.50 868 GLN A N 1
ATOM 6530 C CA . GLN A 1 868 ? 13.021 23.626 -0.820 1.00 87.50 868 GLN A CA 1
ATOM 6531 C C . GLN A 1 868 ? 12.137 24.058 -1.986 1.00 87.50 868 GLN A C 1
ATOM 6533 O O . GLN A 1 868 ? 10.923 24.193 -1.833 1.00 87.50 868 GLN A O 1
ATOM 6538 N N . TYR A 1 869 ? 12.746 24.273 -3.145 1.00 82.31 869 TYR A N 1
ATOM 6539 C CA . TYR A 1 869 ? 12.061 24.697 -4.357 1.00 82.31 869 TYR A CA 1
ATOM 6540 C C . TYR A 1 869 ? 12.495 23.831 -5.528 1.00 82.31 869 TYR A C 1
ATOM 6542 O O . TYR A 1 869 ? 13.683 23.573 -5.716 1.00 82.31 869 TYR A O 1
ATOM 6550 N N . ARG A 1 870 ? 11.520 23.427 -6.343 1.00 80.62 870 ARG A N 1
ATOM 6551 C CA . ARG A 1 870 ? 11.764 22.720 -7.598 1.00 80.62 870 ARG A CA 1
ATOM 6552 C C . ARG A 1 870 ? 12.033 23.730 -8.710 1.00 80.62 870 ARG A C 1
ATOM 6554 O O . ARG A 1 870 ? 11.121 24.152 -9.419 1.00 80.62 870 ARG A O 1
ATOM 6561 N N . ARG A 1 871 ? 13.273 24.217 -8.765 1.00 85.88 871 ARG A N 1
ATOM 6562 C CA . ARG A 1 871 ? 13.715 25.325 -9.622 1.00 85.88 871 ARG A CA 1
ATOM 6563 C C . ARG A 1 871 ? 15.093 25.049 -10.178 1.00 85.88 871 ARG A C 1
ATOM 6565 O O . ARG A 1 871 ? 15.926 24.455 -9.509 1.00 85.88 871 ARG A O 1
ATOM 6572 N N . ARG A 1 872 ? 15.366 25.559 -11.371 1.00 85.25 872 ARG A N 1
ATOM 6573 C CA . ARG A 1 872 ? 16.676 25.460 -12.008 1.00 85.25 872 ARG A CA 1
ATOM 6574 C C . ARG A 1 872 ? 17.274 26.847 -12.158 1.00 85.25 872 ARG A C 1
ATOM 6576 O O . ARG A 1 872 ? 16.804 27.626 -12.983 1.00 85.25 872 ARG A O 1
ATOM 6583 N N . TYR A 1 873 ? 18.309 27.156 -11.377 1.00 89.75 873 TYR A N 1
ATOM 6584 C CA . TYR A 1 873 ? 19.043 28.419 -11.498 1.00 89.75 873 TYR A CA 1
ATOM 6585 C C . TYR A 1 873 ? 20.094 28.342 -12.604 1.00 89.75 873 TYR A C 1
ATOM 6587 O O . TYR A 1 873 ? 20.718 27.310 -12.838 1.00 89.75 873 TYR A O 1
ATOM 6595 N N . SER A 1 874 ? 20.326 29.459 -13.283 1.00 90.69 874 SER A N 1
ATOM 6596 C CA . SER A 1 874 ? 21.438 29.632 -14.213 1.00 90.69 874 SER A CA 1
ATOM 6597 C C . SER A 1 874 ? 22.684 30.071 -13.446 1.00 90.69 874 SER A C 1
ATOM 6599 O O . SER A 1 874 ? 23.123 31.215 -13.546 1.00 90.69 874 SER A O 1
ATOM 6601 N N . VAL A 1 875 ? 23.208 29.154 -12.630 1.00 91.06 875 VAL A N 1
ATOM 6602 C CA . VAL A 1 875 ? 24.443 29.304 -11.851 1.00 91.06 875 VAL A CA 1
ATOM 6603 C C . VAL A 1 875 ? 25.298 28.062 -12.067 1.00 91.06 875 VAL A C 1
ATOM 6605 O O . VAL A 1 875 ? 24.773 26.952 -12.134 1.00 91.06 875 VAL A O 1
ATOM 6608 N N . MET A 1 876 ? 26.609 28.242 -12.191 1.00 91.38 876 MET A N 1
ATOM 6609 C CA . MET A 1 876 ? 27.559 27.145 -12.358 1.00 91.38 876 MET A CA 1
ATOM 6610 C C . MET A 1 876 ? 28.885 27.494 -11.690 1.00 91.38 876 MET A C 1
ATOM 6612 O O . MET A 1 876 ? 29.329 28.640 -11.749 1.00 91.38 876 MET A O 1
ATOM 6616 N N . ALA A 1 877 ? 29.526 26.498 -11.098 1.00 91.56 877 ALA A N 1
ATOM 6617 C CA . ALA A 1 877 ? 30.828 26.561 -10.463 1.00 91.56 877 ALA A CA 1
ATOM 6618 C C . ALA A 1 877 ? 31.730 25.466 -11.034 1.00 91.56 877 ALA A C 1
ATOM 6620 O O . ALA A 1 877 ? 31.283 24.347 -11.269 1.00 91.56 877 ALA A O 1
ATOM 6621 N N . VAL A 1 878 ? 32.997 25.799 -11.271 1.00 89.50 878 VAL A N 1
ATOM 6622 C CA . VAL A 1 878 ? 33.996 24.911 -11.866 1.00 89.50 878 VAL A CA 1
ATOM 6623 C C . VAL A 1 878 ? 35.237 24.885 -10.982 1.00 89.50 878 VAL A C 1
ATOM 6625 O O . VAL A 1 878 ? 35.839 25.921 -10.693 1.00 89.50 878 VAL A O 1
ATOM 6628 N N . SER A 1 879 ? 35.646 23.690 -10.582 1.00 87.12 879 SER A N 1
ATOM 6629 C CA . SER A 1 879 ? 36.854 23.396 -9.832 1.00 87.12 879 SER A CA 1
ATOM 6630 C C . SER A 1 879 ? 37.845 22.608 -10.689 1.00 87.12 879 SER A C 1
ATOM 6632 O O . SER A 1 879 ? 37.487 21.897 -11.630 1.00 87.12 879 SER A O 1
ATOM 6634 N N . ARG A 1 880 ? 39.137 22.749 -10.384 1.00 85.38 880 ARG A N 1
ATOM 6635 C CA . ARG A 1 880 ? 40.213 22.000 -11.045 1.00 85.38 880 ARG A CA 1
ATOM 6636 C C . ARG A 1 880 ? 41.050 21.243 -10.038 1.00 85.38 880 ARG A C 1
ATOM 6638 O O . ARG A 1 880 ? 41.382 21.759 -8.972 1.00 85.38 880 ARG A O 1
ATOM 6645 N N . LYS A 1 881 ? 41.460 20.037 -10.425 1.00 78.94 881 LYS A N 1
ATOM 6646 C CA . LYS A 1 881 ? 42.377 19.210 -9.645 1.00 78.94 881 LYS A CA 1
ATOM 6647 C C . LYS A 1 881 ? 43.728 19.908 -9.523 1.00 78.94 881 LYS A C 1
ATOM 6649 O O . LYS A 1 881 ? 44.284 20.356 -10.531 1.00 78.94 881 LYS A O 1
ATOM 6654 N N . GLN A 1 882 ? 44.278 19.983 -8.314 1.00 68.75 882 GLN A N 1
ATOM 6655 C CA . GLN A 1 882 ? 45.634 20.495 -8.140 1.00 68.75 882 GLN A CA 1
ATOM 6656 C C . GLN A 1 882 ? 46.616 19.558 -8.856 1.00 68.75 882 GLN A C 1
ATOM 6658 O O . GLN A 1 882 ? 46.773 18.394 -8.490 1.00 68.75 882 GLN A O 1
ATOM 6663 N N . GLN A 1 883 ? 47.284 20.045 -9.906 1.00 55.25 883 GLN A N 1
ATOM 6664 C CA . GLN A 1 883 ? 48.418 19.320 -10.471 1.00 55.25 883 GLN A CA 1
ATOM 6665 C C . GLN A 1 883 ? 49.523 19.307 -9.415 1.00 55.25 883 GLN A C 1
ATOM 6667 O O . GLN A 1 883 ? 50.003 20.373 -9.028 1.00 55.25 883 GLN A O 1
ATOM 6672 N N . ASN A 1 884 ? 49.934 18.117 -8.964 1.00 45.59 884 ASN A N 1
ATOM 6673 C CA . ASN A 1 884 ? 51.141 17.957 -8.157 1.00 45.59 884 ASN A CA 1
ATOM 6674 C C . ASN A 1 884 ? 52.310 18.612 -8.904 1.00 45.59 884 ASN A C 1
ATOM 6676 O O . ASN A 1 884 ? 52.860 18.037 -9.845 1.00 45.59 884 ASN A O 1
ATOM 6680 N N . GLN A 1 885 ? 52.697 19.821 -8.493 1.00 38.19 885 GLN A N 1
ATOM 6681 C CA . GLN A 1 885 ? 53.984 20.376 -8.870 1.00 38.19 885 GLN A CA 1
ATOM 6682 C C . GLN A 1 885 ? 55.033 19.522 -8.170 1.00 38.19 885 GLN A C 1
ATOM 6684 O O . GLN A 1 885 ? 55.247 19.638 -6.968 1.00 38.19 885 GLN A O 1
ATOM 6689 N N . SER A 1 886 ? 55.666 18.633 -8.929 1.00 36.34 886 SER A N 1
ATOM 6690 C CA . SER A 1 886 ? 56.854 17.920 -8.486 1.00 36.34 886 SER A CA 1
ATOM 6691 C C . SER A 1 886 ? 57.914 18.925 -8.025 1.00 36.34 886 SER A C 1
ATOM 6693 O O . SER A 1 886 ? 58.510 19.621 -8.857 1.00 36.34 886 SER A O 1
ATOM 6695 N N . ARG A 1 887 ? 58.168 18.962 -6.719 1.00 31.69 887 ARG A N 1
ATOM 6696 C CA . ARG A 1 887 ? 59.479 19.238 -6.136 1.00 31.69 887 ARG A CA 1
ATOM 6697 C C . ARG A 1 887 ? 59.714 18.337 -4.942 1.00 31.69 887 ARG A C 1
ATOM 6699 O O . ARG A 1 887 ? 58.806 18.259 -4.091 1.00 31.69 887 ARG A O 1
#

Mean predicted aligned error: 13.59 Å

Nearest PDB structures (foldseek):
  6goc-assembly1_A  TM=7.035E-01  e=3.169E-14  Bacteroides thetaiotaomicron
  3nuz-assembly2_D  TM=7.942E-01  e=1.106E-11  Bacteroides fragilis NCTC 9343
  3nuz-assembly3_E  TM=6.675E-01  e=5.177E-13  Bacteroides fragilis NCTC 9343
  3g8y-assembly1_A-2  TM=6.445E-01  e=4.683E-12  Phocaeicola vulgatus ATCC 8482
  1ods-assembly1_A  TM=5.928E-01  e=2.027E-09  Bacillus subtilis

pLDDT: mean 83.56, std 15.99, range [24.67, 98.62]

Solvent-accessible surface area (backbone atoms only — not comparable to full-atom values): 45068 Å² total; per-residue (Å²): 136,94,91,88,85,82,75,68,72,62,56,55,55,60,52,48,60,55,55,61,55,68,77,44,96,62,81,74,57,29,56,40,46,43,40,16,53,49,25,44,54,39,53,69,68,46,84,74,87,57,100,42,55,71,59,36,56,50,51,44,52,52,49,41,52,51,49,49,57,48,24,32,58,78,71,85,65,86,45,27,42,43,77,78,43,76,47,78,56,89,66,33,32,41,31,37,35,39,35,53,53,45,90,80,21,27,43,52,32,38,38,35,27,41,69,78,73,84,72,55,24,38,32,33,42,25,51,37,41,78,87,25,51,68,81,40,72,45,45,31,59,37,54,54,50,42,8,72,71,50,28,33,34,38,34,35,48,21,63,56,35,90,83,26,56,31,29,56,34,19,38,42,40,39,26,25,17,49,37,20,24,52,32,21,53,56,26,44,49,50,54,42,52,49,58,52,49,38,38,34,80,59,38,22,68,36,40,26,26,32,36,14,51,31,52,8,17,49,38,37,34,52,35,37,42,71,32,77,69,46,50,33,42,38,31,29,21,30,62,38,25,58,37,34,29,21,41,21,40,48,73,74,23,31,59,54,57,38,47,74,32,48,50,37,39,37,81,76,47,49,45,23,58,41,48,20,52,41,52,68,45,42,34,37,42,32,27,50,25,43,96,49,46,34,27,52,73,15,35,60,52,26,52,52,44,26,46,55,45,12,50,63,64,80,26,51,85,35,56,45,73,50,83,74,53,73,40,92,46,48,55,89,48,41,68,62,50,51,50,45,40,66,74,50,46,60,74,71,47,59,81,42,88,71,74,51,44,77,63,43,74,65,89,64,86,79,40,32,40,60,48,57,40,38,45,52,50,34,53,54,36,49,74,68,47,83,72,80,62,90,43,66,67,54,40,50,54,52,42,53,51,50,46,53,48,52,42,62,60,36,44,60,85,75,48,50,48,44,83,64,42,80,77,46,77,49,77,55,98,67,27,29,44,31,37,32,39,33,26,48,24,73,81,36,52,37,29,28,42,36,30,25,48,56,76,75,66,100,62,63,29,40,35,34,35,41,38,61,57,61,54,55,51,94,72,29,64,66,53,44,50,32,44,49,55,40,12,74,73,56,28,36,29,35,32,54,37,42,62,67,25,36,58,70,30,74,71,71,75,89,61,71,85,63,82,55,42,50,31,63,59,35,30,48,52,48,24,42,23,21,26,62,41,40,36,59,55,33,51,45,24,46,42,50,46,31,49,44,51,56,50,54,68,36,86,59,37,36,49,77,41,24,31,24,22,16,40,44,56,8,13,52,37,20,48,52,31,38,66,76,34,83,61,45,48,28,28,14,20,30,32,43,58,22,51,67,41,37,46,67,73,46,21,76,74,25,61,47,32,59,54,70,65,91,40,50,78,30,36,35,71,76,50,50,46,23,58,54,60,24,58,44,52,62,45,36,37,36,41,31,33,40,75,82,48,62,62,69,65,15,37,52,50,27,51,52,49,26,51,55,42,18,49,66,61,76,21,52,86,29,58,44,79,42,66,68,53,80,82,68,66,62,67,72,70,76,58,52,84,87,60,38,60,59,42,48,53,61,37,58,56,63,48,75,81,71,77,57,77,26,47,29,56,38,88,92,51,78,47,84,53,88,40,58,48,81,63,52,27,45,38,40,35,48,48,31,46,80,79,36,71,28,39,32,51,62,72,61,23,32,53,46,34,35,35,34,14,29,67,79,41,72,82,54,41,71,38,36,37,20,43,32,33,30,36,62,53,92,83,30,34,31,29,48,15,32,26,52,64,41,65,38,89,38,66,45,80,48,78,44,66,32,59,62,74,42,73,46,47,70,39,29,67,55,22,31,58,31,35,32,19,11,50,84,89,69,51,62,26,40,42,66,50,15,23,42,84,28,90,58,17,35,28,34,34,47,20,74,81,77,51,75,73,83,65,73,86,50,78,75,44,53,24,32,78,69,48,77,42,50,31,42,52,16,37,36,35,39,34,44,69,68,75,82,76,88,126

Foldseek 3Di:
DDDDDPPPPVVVVVVVVVVVVVVDPDDFAWPLNVLLVLLVVLQVPADAQDQAPVVNVVLLVVLLVVLCQLQQADDDDFKAKDFPDWDDDPQKIKTWMWMQLDDLFTWIKIKIAGPDDPFAAFEEEEQQQPQDDCPPQQRVVLQNLCRVVGYIYIYTGDCCDDQNNFQQQLLQQLCQQLQHHLLSSRLSSSVRSLLVLLQDRNHFLQRYAYEYEALRLLSRLSNCSNPVSHQEYEYEQHQFKLSLLSVCLSVVAADLRLSSFGFQSSNHHISLSSNLSNPQGAYEYYAQNDRGHHRNVRNVVSLVSNCSSNVNVVRNVSYHYDDDDHDSHCVVCSVVVVCCCVVPHPVVIDTDPDHRRDYHYDPDDHNSHPLVVSLVSLVVLLVVADDQDPAPVSLVVLLVVVLVVLCVLLVQVVFDFDDKDFPDWDDDPQKIWTWIFQTLHPSDTWIKIKIAGPDADPAAAFEEEEFELDAFLVPDPLNVQLNVLLRVVGYTYMYTRQSLQAGGDDDDCPVVVDHTCFWSSSSSSQRSCRNSSNGSLSSSLSRSLSSLVVQCPDPSHDLQRYAYEYEDVSQLSSLSNCSNDVSHQEGAYEQDFKSSQCSVPPSSVNNTPGTRPPHRRNNSNSHMSLSSLLSSPPGAYHYEHAPLGGDPVRLVSSCVSNCVSNVSRVRNLRYHRYYHDDDDPCLVVVHDDPNSVSNSSSRRSNHFHDDDAFKFADPVAFDDADDFFQAKWWKKFFQFAQSDGRAREAFQKFFFKKKAFDAPFCPQFQWKKKKWKWADDPQKTATAFIFDIDTHHTHGMDMDTRHTPDGGRGGYGRMTIMMTRADLVQGMGTGDWHKDQAQRTKMFIWDQPLDSPDDHDDHGGMTGTNDIGRMGTSMMIGIDHDDPPDD